Protein AF-0000000077237904 (afdb_homodimer)

Secondary structure (DSSP, 8-state):
--HHHHHHHHHHHHHHHHHHHHTGGGS-SS----TTTTTTTS-SS--SSPPPHHHHHHHIIIIIGGG---TTSTTB-SSS-----HHHHHHHHHHHHH----SSTTT-HHHHHHHHHHHHHHHHHHT--GGG-SS-TT-B-EEEEES-HHHHHHHHHHHHHHHHHHHHHHH-SS---HHHHHTTEEEEEETTS-HHHHHHHHHHT-EEEEEPP-TTS---HHHHHHHHHHHHHTT-EEEEEEEEBS-TTT--B--HHHHHHHHHHHT-EEEEE-TTGGGGGGSGGGGGGGTTGGG-SEEEE-HHHHSSPPSS-EEEEESBHHHHHHHH----GGG--TTTTTS--GGGSSSSS----THHHHHHHHHHHHHHHHHHHHHHHHHHHHHHHHHHHH-TTEE--S--BTTEEEEEETT-HHHHHHHHHHHHHH-SSB-EEEEETTEEEEEEE---TT--HHHHHHHHHHHHHHHHHHHHHHHHHHHGGG-----------------------------------S--S----S-----------------------------------------------------------------------/--HHHHHHHHHHHHHHHHHHHHTGGGS-SS----TTTTTTTS-SS--SSPPPHHHHHHHIIIIIGGG---TTSTTB-SSS-----HHHHHHHHHHHHH----SSTTT-HHHHHHHHHHHHHHHHHHT--GGG-SS-TT-B-EEEEES-HHHHHHHHHHHHHHHHHHHHHHH-SS---HHHHHTTEEEEEETTS-HHHHHHHHHHT-EEEEEPP-TTS---HHHHHHHHHHHHHTT-EEEEEEEEBS-TTT--B--HHHHHHHHHHHT-EEEEE-TTGGGGGGSGGGGGGGTTGGG-SEEEE-HHHHSSPPSS-EEEEESBHHHHHHHH----GGG--TTTTTS--GGGSSSSS----THHHHHHHHHHHHHHHHHHHHHHHHHHHHHHHHHHHH-TTEE--S--BTTEEEEEETT-HHHHHHHHHHHHHH-SSB-EEEEETTEEEEEEE---TT--HHHHHHHHHHHHHHHHHHHHHHHHHHHTTS-----------------------------------SS---------------TT-------------------------------------------------------------

Structure (mmCIF, N/CA/C/O backbone):
data_AF-0000000077237904-model_v1
#
loop_
_entity.id
_entity.type
_entity.pdbx_description
1 polymer 'Histidine decarboxylase'
#
loop_
_atom_site.group_PDB
_atom_site.id
_atom_site.type_symbol
_atom_site.label_atom_id
_atom_site.label_alt_id
_atom_site.label_comp_id
_atom_site.label_asym_id
_atom_site.label_entity_id
_atom_site.label_seq_id
_atom_site.pdbx_PDB_ins_code
_atom_site.Cartn_x
_atom_site.Cartn_y
_atom_site.Cartn_z
_atom_site.occupancy
_atom_site.B_iso_or_equiv
_atom_site.auth_seq_id
_atom_site.auth_comp_id
_atom_site.auth_asym_id
_atom_site.auth_atom_id
_atom_site.pdbx_PDB_model_num
ATOM 1 N N . MET A 1 1 ? 24.656 12.961 7.934 1 87.69 1 MET A N 1
ATOM 2 C CA . MET A 1 1 ? 25.188 12.648 6.609 1 87.69 1 MET A CA 1
ATOM 3 C C . MET A 1 1 ? 25.031 13.836 5.664 1 87.69 1 MET A C 1
ATOM 5 O O . MET A 1 1 ? 23.938 14.391 5.543 1 87.69 1 MET A O 1
ATOM 9 N N . GLN A 1 2 ? 26.062 14.242 5.082 1 89.75 2 GLN A N 1
ATOM 10 C CA . GLN A 1 2 ? 26.094 15.344 4.129 1 89.75 2 GLN A CA 1
ATOM 11 C C . GLN A 1 2 ? 26.094 14.828 2.693 1 89.75 2 GLN A C 1
ATOM 13 O O . GLN A 1 2 ? 26.297 13.641 2.455 1 89.75 2 GLN A O 1
ATOM 18 N N . PRO A 1 3 ? 25.859 15.719 1.716 1 94.62 3 PRO A N 1
ATOM 19 C CA . PRO A 1 3 ? 25.766 15.297 0.317 1 94.62 3 PRO A CA 1
ATOM 20 C C . PRO A 1 3 ? 26.984 14.539 -0.165 1 94.62 3 PRO A C 1
ATOM 22 O O . PRO A 1 3 ? 26.859 13.539 -0.88 1 94.62 3 PRO A O 1
ATOM 25 N N . GLU A 1 4 ? 28.109 15.008 0.254 1 96.12 4 GLU A N 1
ATOM 26 C CA . GLU A 1 4 ? 29.344 14.352 -0.181 1 96.12 4 GLU A CA 1
ATOM 27 C C . GLU A 1 4 ? 29.453 12.945 0.4 1 96.12 4 GLU A C 1
ATOM 29 O O . GLU A 1 4 ? 29.938 12.031 -0.269 1 96.12 4 GLU A O 1
ATOM 34 N N . GLU A 1 5 ? 29.062 12.867 1.61 1 96.38 5 GLU A N 1
ATOM 35 C CA . GLU A 1 5 ? 29.078 11.547 2.23 1 96.38 5 GLU A CA 1
ATOM 36 C C . GLU A 1 5 ? 28.094 10.602 1.549 1 96.38 5 GLU A C 1
ATOM 38 O O . GLU A 1 5 ? 28.406 9.43 1.312 1 96.38 5 GLU A O 1
ATOM 43 N N . TYR A 1 6 ? 26.969 11.094 1.257 1 97.19 6 TYR A N 1
ATOM 44 C CA . TYR A 1 6 ? 26.016 10.281 0.507 1 97.19 6 TYR A CA 1
ATOM 45 C C . TYR A 1 6 ? 26.625 9.828 -0.818 1 97.19 6 TYR A C 1
ATOM 47 O O . TYR A 1 6 ? 26.453 8.672 -1.219 1 97.19 6 TYR A O 1
ATOM 55 N N . ASN A 1 7 ? 27.141 10.789 -1.519 1 98.25 7 ASN A N 1
ATOM 56 C CA . ASN A 1 7 ? 27.703 10.477 -2.822 1 98.25 7 ASN A CA 1
ATOM 57 C C . ASN A 1 7 ? 28.703 9.32 -2.734 1 98.25 7 ASN A C 1
ATOM 59 O O . ASN A 1 7 ? 28.656 8.398 -3.557 1 98.25 7 ASN A O 1
ATOM 63 N N . ARG A 1 8 ? 29.516 9.32 -1.749 1 98.06 8 ARG A N 1
ATOM 64 C CA . ARG A 1 8 ? 30.5 8.258 -1.538 1 98.06 8 ARG A CA 1
ATOM 65 C C . ARG A 1 8 ? 29.828 6.961 -1.122 1 98.06 8 ARG A C 1
ATOM 67 O O . ARG A 1 8 ? 30.078 5.906 -1.704 1 98.06 8 ARG A O 1
ATOM 74 N N . ARG A 1 9 ? 28.953 7.07 -0.135 1 98.31 9 ARG A N 1
ATOM 75 C CA . ARG A 1 9 ? 28.312 5.887 0.434 1 98.31 9 ARG A CA 1
ATOM 76 C C . ARG A 1 9 ? 27.344 5.258 -0.557 1 98.31 9 ARG A C 1
ATOM 78 O O . ARG A 1 9 ? 27.172 4.039 -0.578 1 98.31 9 ARG A O 1
ATOM 85 N N . GLY A 1 10 ? 26.656 6.148 -1.344 1 98.5 10 GLY A N 1
ATOM 86 C CA . GLY A 1 10 ? 25.797 5.633 -2.395 1 98.5 10 GLY A CA 1
ATOM 87 C C . GLY A 1 10 ? 26.531 4.801 -3.422 1 98.5 10 GLY A C 1
ATOM 88 O O . GLY A 1 10 ? 26.047 3.75 -3.844 1 98.5 10 GLY A O 1
ATOM 89 N N . LYS A 1 11 ? 27.703 5.266 -3.809 1 98.69 11 LYS A N 1
ATOM 90 C CA . LYS A 1 11 ? 28.531 4.531 -4.766 1 98.69 11 LYS A CA 1
ATOM 91 C C . LYS A 1 11 ? 29.047 3.234 -4.152 1 98.69 11 LYS A C 1
ATOM 93 O O . LYS A 1 11 ? 29.141 2.209 -4.836 1 98.69 11 LYS A O 1
ATOM 98 N N . GLU A 1 12 ? 29.344 3.268 -2.863 1 98.25 12 GLU A N 1
ATOM 99 C CA . GLU A 1 12 ? 29.734 2.059 -2.146 1 98.25 12 GLU A CA 1
ATOM 100 C C . GLU A 1 12 ? 28.594 1.042 -2.121 1 98.25 12 GLU A C 1
ATOM 102 O O . GLU A 1 12 ? 28.828 -0.162 -2.25 1 98.25 12 GLU A O 1
ATOM 107 N N . LEU A 1 13 ? 27.453 1.511 -1.899 1 98.5 13 LEU A N 1
ATOM 108 C CA . LEU A 1 13 ? 26.297 0.615 -1.848 1 98.5 13 LEU A CA 1
ATOM 109 C C . LEU A 1 13 ? 26.016 0.023 -3.223 1 98.5 13 LEU A C 1
ATOM 111 O O . LEU A 1 13 ? 25.578 -1.125 -3.328 1 98.5 13 LEU A O 1
ATOM 115 N N . VAL A 1 14 ? 26.219 0.817 -4.316 1 98.69 14 VAL A N 1
ATOM 116 C CA . VAL A 1 14 ? 26.109 0.28 -5.668 1 98.69 14 VAL A CA 1
ATOM 117 C C . VAL A 1 14 ? 27.078 -0.889 -5.844 1 98.69 14 VAL A C 1
ATOM 119 O O . VAL A 1 14 ? 26.719 -1.916 -6.426 1 98.69 14 VAL A O 1
ATOM 122 N N . ASP A 1 15 ? 28.312 -0.746 -5.367 1 98.62 15 ASP A N 1
ATOM 123 C CA . ASP A 1 15 ? 29.297 -1.827 -5.406 1 98.62 15 ASP A CA 1
ATOM 124 C C . ASP A 1 15 ? 28.797 -3.047 -4.633 1 98.62 15 ASP A C 1
ATOM 126 O O . ASP A 1 15 ? 28.922 -4.18 -5.109 1 98.62 15 ASP A O 1
ATOM 130 N N . TYR A 1 16 ? 28.297 -2.84 -3.477 1 98.62 16 TYR A N 1
ATOM 131 C CA . TYR A 1 16 ? 27.797 -3.918 -2.631 1 98.62 16 TYR A CA 1
ATOM 132 C C . TYR A 1 16 ? 26.656 -4.672 -3.314 1 98.62 16 TYR A C 1
ATOM 134 O O . TYR A 1 16 ? 26.641 -5.906 -3.322 1 98.62 16 TYR A O 1
ATOM 142 N N . ILE A 1 17 ? 25.734 -3.932 -3.879 1 98.56 17 ILE A N 1
ATOM 143 C CA . ILE A 1 17 ? 24.578 -4.527 -4.523 1 98.56 17 ILE A CA 1
ATOM 144 C C . ILE A 1 17 ? 25.016 -5.336 -5.742 1 98.56 17 ILE A C 1
ATOM 146 O O . ILE A 1 17 ? 24.516 -6.438 -5.977 1 98.56 17 ILE A O 1
ATOM 150 N N . THR A 1 18 ? 25.953 -4.746 -6.496 1 98.5 18 THR A N 1
ATOM 151 C CA . THR A 1 18 ? 26.484 -5.457 -7.652 1 98.5 18 THR A CA 1
ATOM 152 C C . THR A 1 18 ? 27.094 -6.789 -7.23 1 98.5 18 THR A C 1
ATOM 154 O O . THR A 1 18 ? 26.859 -7.816 -7.863 1 98.5 18 THR A O 1
ATOM 157 N N . GLN A 1 19 ? 27.828 -6.75 -6.188 1 97.88 19 GLN A N 1
ATOM 158 C CA . GLN A 1 19 ? 28.469 -7.957 -5.676 1 97.88 19 GLN A CA 1
ATOM 159 C C . GLN A 1 19 ? 27.438 -8.93 -5.109 1 97.88 19 GLN A C 1
ATOM 161 O O . GLN A 1 19 ? 27.5 -10.133 -5.359 1 97.88 19 GLN A O 1
ATOM 166 N N . TYR A 1 20 ? 26.562 -8.547 -4.328 1 97.94 20 TYR A N 1
ATOM 167 C CA . TYR A 1 20 ? 25.531 -9.352 -3.682 1 97.94 20 TYR A CA 1
ATOM 168 C C . TYR A 1 20 ? 24.719 -10.125 -4.711 1 97.94 20 TYR A C 1
ATOM 170 O O . TYR A 1 20 ? 24.625 -11.352 -4.641 1 97.94 20 TYR A O 1
ATOM 178 N N . LEU A 1 21 ? 24.156 -9.352 -5.723 1 97.94 21 LEU A N 1
ATOM 179 C CA . LEU A 1 21 ? 23.297 -9.992 -6.719 1 97.94 21 LEU A CA 1
ATOM 180 C C . LEU A 1 21 ? 24.141 -10.836 -7.684 1 97.94 21 LEU A C 1
ATOM 182 O O . LEU A 1 21 ? 23.672 -11.867 -8.18 1 97.94 21 LEU A O 1
ATOM 186 N N . GLY A 1 22 ? 25.359 -10.438 -7.914 1 96.62 22 GLY A N 1
ATOM 187 C CA . GLY A 1 22 ? 26.219 -11.18 -8.812 1 96.62 22 GLY A CA 1
ATOM 188 C C . GLY A 1 22 ? 26.688 -12.508 -8.234 1 96.62 22 GLY A C 1
ATOM 189 O O . GLY A 1 22 ? 26.969 -13.445 -8.977 1 96.62 22 GLY A O 1
ATOM 190 N N . SER A 1 23 ? 26.75 -12.586 -6.91 1 97 23 SER A N 1
ATOM 191 C CA . SER A 1 23 ? 27.25 -13.789 -6.258 1 97 23 SER A CA 1
ATOM 192 C C . SER A 1 23 ? 26.172 -14.445 -5.414 1 97 23 SER A C 1
ATOM 194 O O . SER A 1 23 ? 26.469 -15.164 -4.457 1 97 23 SER A O 1
ATOM 196 N N . ILE A 1 24 ? 24.969 -14.219 -5.727 1 96.19 24 ILE A N 1
ATOM 197 C CA . ILE A 1 24 ? 23.859 -14.602 -4.859 1 96.19 24 ILE A CA 1
ATOM 198 C C . ILE A 1 24 ? 23.797 -16.125 -4.762 1 96.19 24 ILE A C 1
ATOM 200 O O . ILE A 1 24 ? 23.328 -16.672 -3.756 1 96.19 24 ILE A O 1
ATOM 204 N N . ARG A 1 25 ? 24.281 -16.891 -5.789 1 94.69 25 ARG A N 1
ATOM 205 C CA . ARG A 1 25 ? 24.266 -18.359 -5.816 1 94.69 25 ARG A CA 1
ATOM 206 C C . ARG A 1 25 ? 25.094 -18.938 -4.68 1 94.69 25 ARG A C 1
ATOM 208 O O . ARG A 1 25 ? 24.922 -20.094 -4.305 1 94.69 25 ARG A O 1
ATOM 215 N N . GLU A 1 26 ? 26 -18.094 -4.172 1 95.06 26 GLU A N 1
ATOM 216 C CA . GLU A 1 26 ? 26.906 -18.562 -3.123 1 95.06 26 GLU A CA 1
ATOM 217 C C . GLU A 1 26 ? 26.25 -18.484 -1.751 1 95.06 26 GLU A C 1
ATOM 219 O O . GLU A 1 26 ? 26.75 -19.062 -0.782 1 95.06 26 GLU A O 1
ATOM 224 N N . ARG A 1 27 ? 25.141 -17.859 -1.679 1 93.75 27 ARG A N 1
ATOM 225 C CA . ARG A 1 27 ? 24.453 -17.703 -0.403 1 93.75 27 ARG A CA 1
ATOM 226 C C . ARG A 1 27 ? 23.391 -18.781 -0.219 1 93.75 27 ARG A C 1
ATOM 228 O O . ARG A 1 27 ? 22.766 -19.203 -1.187 1 93.75 27 ARG A O 1
ATOM 235 N N . ARG A 1 28 ? 23.266 -19.188 1.051 1 93.5 28 ARG A N 1
ATOM 236 C CA . ARG A 1 28 ? 22.172 -20.094 1.403 1 93.5 28 ARG A CA 1
ATOM 237 C C . ARG A 1 28 ? 20.812 -19.453 1.159 1 93.5 28 ARG A C 1
ATOM 239 O O . ARG A 1 28 ? 20.547 -18.344 1.634 1 93.5 28 ARG A O 1
ATOM 246 N N . VAL A 1 29 ? 20 -20.172 0.42 1 95.25 29 VAL A N 1
ATOM 247 C CA . VAL A 1 29 ? 18.766 -19.547 -0.017 1 95.25 29 VAL A CA 1
ATOM 248 C C . VAL A 1 29 ? 17.828 -19.375 1.175 1 95.25 29 VAL A C 1
ATOM 250 O O . VAL A 1 29 ? 17.156 -18.344 1.303 1 95.25 29 VAL A O 1
ATOM 253 N N . ILE A 1 30 ? 17.641 -20.375 2.072 1 93.19 30 ILE A N 1
ATOM 254 C CA . ILE A 1 30 ? 16.812 -20.328 3.271 1 93.19 30 ILE A CA 1
ATOM 255 C C . ILE A 1 30 ? 17.688 -20.047 4.492 1 93.19 30 ILE A C 1
ATOM 257 O O . ILE A 1 30 ? 18.609 -20.812 4.785 1 93.19 30 ILE A O 1
ATOM 261 N N . PRO A 1 31 ? 17.328 -19.031 5.191 1 93.19 31 PRO A N 1
ATOM 262 C CA . PRO A 1 31 ? 18.156 -18.734 6.355 1 93.19 31 PRO A CA 1
ATOM 263 C C . PRO A 1 31 ? 17.969 -19.75 7.484 1 93.19 31 PRO A C 1
ATOM 265 O O . PRO A 1 31 ? 16.906 -20.328 7.621 1 93.19 31 PRO A O 1
ATOM 268 N N . ASP A 1 32 ? 19.047 -19.906 8.219 1 92.06 32 ASP A N 1
ATOM 269 C CA . ASP A 1 32 ? 19.031 -20.781 9.391 1 92.06 32 ASP A CA 1
ATOM 270 C C . ASP A 1 32 ? 18.922 -19.969 10.68 1 92.06 32 ASP A C 1
ATOM 272 O O . ASP A 1 32 ? 19.891 -19.891 11.438 1 92.06 32 ASP A O 1
ATOM 276 N N . VAL A 1 33 ? 17.766 -19.359 10.852 1 94 33 VAL A N 1
ATOM 277 C CA . VAL A 1 33 ? 17.531 -18.547 12.031 1 94 33 VAL A CA 1
ATOM 278 C C . VAL A 1 33 ? 16.188 -18.922 12.664 1 94 33 VAL A C 1
ATOM 280 O O . VAL A 1 33 ? 15.375 -19.609 12.039 1 94 33 VAL A O 1
ATOM 283 N N . LYS A 1 34 ? 16.031 -18.578 13.938 1 94 34 LYS A N 1
ATOM 284 C CA . LYS A 1 34 ? 14.789 -18.797 14.68 1 94 34 LYS A CA 1
ATOM 285 C C . LYS A 1 34 ? 14.117 -17.484 15.031 1 94 34 LYS A C 1
ATOM 287 O O . LYS A 1 34 ? 14.766 -16.438 15.047 1 94 34 LYS A O 1
ATOM 292 N N . PRO A 1 35 ? 12.789 -17.531 15.227 1 94.25 35 PRO A N 1
ATOM 293 C CA . PRO A 1 35 ? 12.125 -16.297 15.656 1 94.25 35 PRO A CA 1
ATOM 294 C C . PRO A 1 35 ? 12.805 -15.656 16.875 1 94.25 35 PRO A C 1
ATOM 296 O O . PRO A 1 35 ? 13.148 -16.359 17.828 1 94.25 35 PRO A O 1
ATOM 299 N N . GLY A 1 36 ? 13.016 -14.344 16.781 1 94.19 36 GLY A N 1
ATOM 300 C CA . GLY A 1 36 ? 13.641 -13.609 17.875 1 94.19 36 GLY A CA 1
ATOM 301 C C . GLY A 1 36 ? 15.141 -13.484 17.734 1 94.19 36 GLY A C 1
ATOM 302 O O . GLY A 1 36 ? 15.797 -12.836 18.547 1 94.19 36 GLY A O 1
ATOM 303 N N . TYR A 1 37 ? 15.742 -14.008 16.734 1 95.44 37 TYR A N 1
ATOM 304 C CA . TYR A 1 37 ? 17.203 -14.039 16.594 1 95.44 37 TYR A CA 1
ATOM 305 C C . TYR A 1 37 ? 17.781 -12.633 16.594 1 95.44 37 TYR A C 1
ATOM 307 O O . TYR A 1 37 ? 18.906 -12.422 17.016 1 95.44 37 TYR A O 1
ATOM 315 N N . MET A 1 38 ? 17.031 -11.648 16.078 1 96.5 38 MET A N 1
ATOM 316 C CA . MET A 1 38 ? 17.562 -10.297 15.875 1 96.5 38 MET A CA 1
ATOM 317 C C . MET A 1 38 ? 17.531 -9.5 17.172 1 96.5 38 MET A C 1
ATOM 319 O O . MET A 1 38 ? 18.219 -8.492 17.297 1 96.5 38 MET A O 1
ATOM 323 N N . ARG A 1 39 ? 16.703 -9.844 18.141 1 93 39 ARG A N 1
ATOM 324 C CA . ARG A 1 39 ? 16.547 -9.141 19.406 1 93 39 ARG A CA 1
ATOM 325 C C . ARG A 1 39 ? 17.875 -9.07 20.156 1 93 39 ARG A C 1
ATOM 327 O O . ARG A 1 39 ? 18.172 -8.086 20.828 1 93 39 ARG A O 1
ATOM 334 N N . GLU A 1 40 ? 18.641 -10.094 19.938 1 90.31 40 GLU A N 1
ATOM 335 C CA . GLU A 1 40 ? 19.906 -10.18 20.656 1 90.31 40 GLU A CA 1
ATOM 336 C C . GLU A 1 40 ? 21 -9.391 19.922 1 90.31 40 GLU A C 1
ATOM 338 O O . GLU A 1 40 ? 22.031 -9.062 20.516 1 90.31 40 GLU A O 1
ATOM 343 N N . LEU A 1 41 ? 20.75 -9.039 18.75 1 95.94 41 LEU A N 1
ATOM 344 C CA . LEU A 1 41 ? 21.766 -8.422 17.906 1 95.94 41 LEU A CA 1
ATOM 345 C C . LEU A 1 41 ? 21.625 -6.902 17.922 1 95.94 41 LEU A C 1
ATOM 347 O O . LEU A 1 41 ? 22.547 -6.191 17.531 1 95.94 41 LEU A O 1
ATOM 351 N N . LEU A 1 42 ? 20.469 -6.398 18.328 1 96.44 42 LEU A N 1
ATOM 352 C CA . LEU A 1 42 ? 20.203 -4.969 18.297 1 96.44 42 LEU A CA 1
ATOM 353 C C . LEU A 1 42 ? 19.953 -4.445 19.719 1 96.44 42 LEU A C 1
ATOM 355 O O . LEU A 1 42 ? 19.422 -5.172 20.562 1 96.44 42 LEU A O 1
ATOM 359 N N . PRO A 1 43 ? 20.312 -3.125 19.938 1 95.94 43 PRO A N 1
ATOM 360 C CA . PRO A 1 43 ? 19.922 -2.52 21.219 1 95.94 43 PRO A CA 1
ATOM 361 C C . PRO A 1 43 ? 18.406 -2.414 21.375 1 95.94 43 PRO A C 1
ATOM 363 O O . PRO A 1 43 ? 17.672 -2.482 20.391 1 95.94 43 PRO A O 1
ATOM 366 N N . ASP A 1 44 ? 17.969 -2.193 22.594 1 93.56 44 ASP A N 1
ATOM 367 C CA . ASP A 1 44 ? 16.547 -2.154 22.906 1 93.56 44 ASP A CA 1
ATOM 36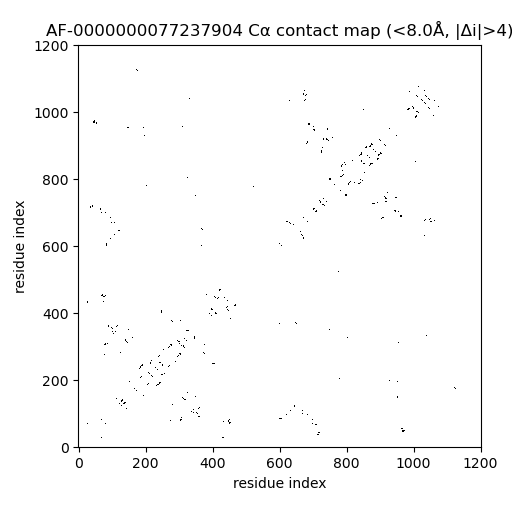8 C C . ASP A 1 44 ? 15.938 -0.806 22.547 1 93.56 44 ASP A C 1
ATOM 370 O O . ASP A 1 44 ? 14.719 -0.664 22.5 1 93.56 44 ASP A O 1
ATOM 374 N N . SER A 1 45 ? 16.812 0.145 22.266 1 96.75 45 SER A N 1
ATOM 375 C CA . SER A 1 45 ? 16.328 1.479 21.922 1 96.75 45 SER A CA 1
ATOM 376 C C . SER A 1 45 ? 17.156 2.076 20.781 1 96.75 45 SER A C 1
ATOM 378 O O . SER A 1 45 ? 18.297 1.678 20.562 1 96.75 45 SER A O 1
ATOM 380 N N . ALA A 1 46 ? 16.5 2.994 20.109 1 98.06 46 ALA A N 1
ATOM 381 C CA . ALA A 1 46 ? 17.219 3.732 19.062 1 98.06 46 ALA A CA 1
ATOM 382 C C . ALA A 1 46 ? 18.359 4.555 19.672 1 98.06 46 ALA A C 1
ATOM 384 O O . ALA A 1 46 ? 18.25 5.039 20.797 1 98.06 46 ALA A O 1
ATOM 385 N N . PRO A 1 47 ? 19.422 4.723 18.938 1 98.5 47 PRO A N 1
ATOM 386 C CA . PRO A 1 47 ? 20.516 5.555 19.453 1 98.5 47 PRO A CA 1
ATOM 387 C C . PRO A 1 47 ? 20.125 7.031 19.562 1 98.5 47 PRO A C 1
ATOM 389 O O . PRO A 1 47 ? 19.422 7.547 18.688 1 98.5 47 PRO A O 1
ATOM 392 N N . PHE A 1 48 ? 20.594 7.652 20.641 1 98.31 48 PHE A N 1
ATOM 393 C CA . PHE A 1 48 ? 20.359 9.086 20.781 1 98.31 48 PHE A CA 1
ATOM 394 C C . PHE A 1 48 ? 21.312 9.883 19.891 1 98.31 48 PHE A C 1
ATOM 396 O O . PHE A 1 48 ? 20.875 10.805 19.188 1 98.31 48 PHE A O 1
ATOM 403 N N . GLU A 1 49 ? 22.609 9.484 19.953 1 98.31 49 GLU A N 1
ATOM 404 C CA . GLU A 1 49 ? 23.609 10.102 19.078 1 98.31 49 GLU A CA 1
ATOM 405 C C . GLU A 1 49 ? 23.641 9.414 17.719 1 98.31 49 GLU A C 1
ATOM 407 O O . GLU A 1 49 ? 23.453 8.195 17.625 1 98.31 49 GLU A O 1
ATOM 412 N N . PRO A 1 50 ? 23.906 10.195 16.656 1 98.06 50 PRO A N 1
ATOM 413 C CA . PRO A 1 50 ? 24.078 9.555 15.344 1 98.06 50 PRO A CA 1
ATOM 414 C C . PRO A 1 50 ? 25.188 8.516 15.336 1 98.06 50 PRO A C 1
ATOM 416 O O . PRO A 1 50 ? 26.234 8.719 15.969 1 98.06 50 PRO A O 1
ATOM 419 N N . GLU A 1 51 ? 24.969 7.445 14.617 1 97.81 51 GLU A N 1
ATOM 420 C CA . GLU A 1 51 ? 25.984 6.414 14.469 1 97.81 51 GLU A CA 1
ATOM 421 C C . GLU A 1 51 ? 26.766 6.594 13.164 1 97.81 51 GLU A C 1
ATOM 423 O O . GLU A 1 51 ? 26.219 7.102 12.18 1 97.81 51 GLU A O 1
ATOM 428 N N . ASP A 1 52 ? 27.969 6.109 13.234 1 96.38 52 ASP A N 1
ATOM 429 C CA . ASP A 1 52 ? 28.812 6.156 12.039 1 96.38 52 ASP A CA 1
ATOM 430 C C . ASP A 1 52 ? 28.297 5.195 10.969 1 96.38 52 ASP A C 1
ATOM 432 O O . ASP A 1 52 ? 27.891 4.078 11.281 1 96.38 52 ASP A O 1
ATOM 436 N N . TRP A 1 53 ? 28.422 5.68 9.719 1 96.31 53 TRP A N 1
ATOM 437 C CA . TRP A 1 53 ? 27.906 4.887 8.609 1 96.31 53 TRP A CA 1
ATOM 438 C C . TRP A 1 53 ? 28.625 3.545 8.516 1 96.31 53 TRP A C 1
ATOM 440 O O . TRP A 1 53 ? 28.016 2.533 8.156 1 96.31 53 TRP A O 1
ATOM 450 N N . ASP A 1 54 ? 29.891 3.537 8.781 1 97.25 54 ASP A N 1
ATOM 451 C CA . ASP A 1 54 ? 30.641 2.289 8.68 1 97.25 54 ASP A CA 1
ATOM 452 C C . ASP A 1 54 ? 30.078 1.23 9.625 1 97.25 54 ASP A C 1
ATOM 454 O O . ASP A 1 54 ? 30.047 0.044 9.297 1 97.25 54 ASP A O 1
ATOM 458 N N . LYS A 1 55 ? 29.703 1.679 10.75 1 97.19 55 LYS A N 1
ATOM 459 C CA . LYS A 1 55 ? 29.078 0.766 11.703 1 97.19 55 LYS A CA 1
ATOM 460 C C . LYS A 1 55 ? 27.734 0.275 11.18 1 97.19 55 LYS A C 1
ATOM 462 O O . LYS A 1 55 ? 27.422 -0.917 11.258 1 97.19 55 LYS A O 1
ATOM 467 N N . ILE A 1 56 ? 26.953 1.162 10.688 1 97.88 56 ILE A N 1
ATOM 468 C CA . ILE A 1 56 ? 25.641 0.825 10.133 1 97.88 56 ILE A CA 1
ATOM 469 C C . ILE A 1 56 ? 25.797 -0.147 8.969 1 97.88 56 ILE A C 1
ATOM 471 O O . ILE A 1 56 ? 25.078 -1.147 8.883 1 97.88 56 ILE A O 1
ATOM 475 N N . PHE A 1 57 ? 26.719 0.171 8.117 1 97.62 57 PHE A N 1
ATOM 476 C CA . PHE A 1 57 ? 26.969 -0.637 6.93 1 97.62 57 PHE A CA 1
ATOM 477 C C . PHE A 1 57 ? 27.422 -2.043 7.316 1 97.62 57 PHE A C 1
ATOM 479 O O . PHE A 1 57 ? 26.984 -3.025 6.707 1 97.62 57 PHE A O 1
ATOM 486 N N . SER A 1 58 ? 28.266 -2.154 8.305 1 97.69 58 SER A N 1
ATOM 487 C CA . SER A 1 58 ? 28.75 -3.455 8.758 1 97.69 58 SER A CA 1
ATOM 488 C C . SER A 1 58 ? 27.609 -4.309 9.305 1 97.69 58 SER A C 1
ATOM 490 O O . SER A 1 58 ? 27.656 -5.539 9.219 1 97.69 58 SER A O 1
ATOM 492 N N . ASP A 1 59 ? 26.625 -3.686 9.867 1 98 59 ASP A N 1
ATOM 493 C CA . ASP A 1 59 ? 25.516 -4.398 10.477 1 98 59 ASP A CA 1
ATOM 494 C C . ASP A 1 59 ? 24.594 -5.012 9.414 1 98 59 ASP A C 1
ATOM 496 O O . ASP A 1 59 ? 23.781 -5.879 9.719 1 98 59 ASP A O 1
ATOM 500 N N . ILE A 1 60 ? 24.719 -4.598 8.133 1 98.12 60 ILE A N 1
ATOM 501 C CA . ILE A 1 60 ? 23.953 -5.23 7.059 1 98.12 60 ILE A CA 1
ATOM 502 C C . ILE A 1 60 ? 24.266 -6.727 7.02 1 98.12 60 ILE A C 1
ATOM 504 O O . ILE A 1 60 ? 23.359 -7.559 7.012 1 98.12 60 ILE A O 1
ATOM 508 N N . GLU A 1 61 ? 25.547 -7.078 7.035 1 97.88 61 GLU A N 1
ATOM 509 C CA . GLU A 1 61 ? 25.953 -8.477 6.949 1 97.88 61 GLU A CA 1
ATOM 510 C C . GLU A 1 61 ? 25.781 -9.188 8.289 1 97.88 61 GLU A C 1
ATOM 512 O O . GLU A 1 61 ? 25.469 -10.375 8.336 1 97.88 61 GLU A O 1
ATOM 517 N N . LYS A 1 62 ? 25.875 -8.469 9.359 1 97.44 62 LYS A N 1
ATOM 518 C CA . LYS A 1 62 ? 25.875 -9.07 10.688 1 97.44 62 LYS A CA 1
ATOM 519 C C . LYS A 1 62 ? 24.438 -9.297 11.172 1 97.44 62 LYS A C 1
ATOM 521 O O . LYS A 1 62 ? 24.156 -10.297 11.836 1 97.44 62 LYS A O 1
ATOM 526 N N . VAL A 1 63 ? 23.609 -8.352 10.867 1 97.88 63 VAL A N 1
ATOM 527 C CA . VAL A 1 63 ? 22.297 -8.336 11.5 1 97.88 63 VAL A CA 1
ATOM 528 C C . VAL A 1 63 ? 21.234 -8.719 10.477 1 97.88 63 VAL A C 1
ATOM 530 O O . VAL A 1 63 ? 20.375 -9.555 10.75 1 97.88 63 VAL A O 1
ATOM 533 N N . VAL A 1 64 ? 21.234 -8.188 9.273 1 98.12 64 VAL A N 1
ATOM 534 C CA . VAL A 1 64 ? 20.141 -8.281 8.305 1 98.12 64 VAL A CA 1
ATOM 535 C C . VAL A 1 64 ? 20.312 -9.539 7.453 1 98.12 64 VAL A C 1
ATOM 537 O O . VAL A 1 64 ? 19.438 -10.398 7.414 1 98.12 64 VAL A O 1
ATOM 540 N N . MET A 1 65 ? 21.453 -9.781 6.867 1 97.94 65 MET A N 1
ATOM 541 C CA . MET A 1 65 ? 21.672 -10.781 5.828 1 97.94 65 MET A CA 1
ATOM 542 C C . MET A 1 65 ? 21.469 -12.195 6.375 1 97.94 65 MET A C 1
ATOM 544 O O . MET A 1 65 ? 21 -13.078 5.66 1 97.94 65 MET A O 1
ATOM 548 N N . PRO A 1 66 ? 21.75 -12.453 7.68 1 96.56 66 PRO A N 1
ATOM 549 C CA . PRO A 1 66 ? 21.547 -13.812 8.188 1 96.56 66 PRO A CA 1
ATOM 550 C C . PRO A 1 66 ? 20.078 -14.258 8.141 1 96.56 66 PRO A C 1
ATOM 552 O O . PRO A 1 66 ? 19.797 -15.453 8.125 1 96.56 66 PRO A O 1
ATOM 555 N N . GLY A 1 67 ? 19.203 -13.32 8.156 1 97 67 GLY A N 1
ATOM 556 C CA . GLY A 1 67 ? 17.781 -13.672 8.18 1 97 67 GLY A CA 1
ATOM 557 C C . GLY A 1 67 ? 17.094 -13.453 6.848 1 97 67 GLY A C 1
ATOM 558 O O . GLY A 1 67 ? 15.867 -13.531 6.758 1 97 67 GLY A O 1
ATOM 559 N N . VAL A 1 68 ? 17.859 -13.25 5.75 1 97.5 68 VAL A N 1
ATOM 560 C CA . VAL A 1 68 ? 17.281 -12.938 4.445 1 97.5 68 VAL A CA 1
ATOM 561 C C . VAL A 1 68 ? 17.047 -14.227 3.66 1 97.5 68 VAL A C 1
ATOM 563 O O . VAL A 1 68 ? 17.953 -15.055 3.545 1 97.5 68 VAL A O 1
ATOM 566 N N . VAL A 1 69 ? 15.797 -14.453 3.236 1 97.12 69 VAL A N 1
ATOM 567 C CA . VAL A 1 69 ? 15.555 -15.398 2.148 1 97.12 69 VAL A CA 1
ATOM 568 C C . VAL A 1 69 ? 15.93 -14.758 0.815 1 97.12 69 VAL A C 1
ATOM 570 O O . VAL A 1 69 ? 15.414 -13.695 0.464 1 97.12 69 VAL A O 1
ATOM 573 N N . HIS A 1 70 ? 16.828 -15.352 0.13 1 97.25 70 HIS A N 1
ATOM 574 C CA . HIS A 1 70 ? 17.328 -14.742 -1.095 1 97.25 70 HIS A CA 1
ATOM 575 C C . HIS A 1 70 ? 16.438 -15.078 -2.287 1 97.25 70 HIS A C 1
ATOM 577 O O . HIS A 1 70 ? 16.75 -15.984 -3.062 1 97.25 70 HIS A O 1
ATOM 583 N N . TRP A 1 71 ? 15.469 -14.305 -2.539 1 97.56 71 TRP A N 1
ATOM 584 C CA . TRP A 1 71 ? 14.414 -14.523 -3.518 1 97.56 71 TRP A CA 1
ATOM 585 C C . TRP A 1 71 ? 14.969 -14.508 -4.938 1 97.56 71 TRP A C 1
ATOM 587 O O . TRP A 1 71 ? 14.352 -15.055 -5.855 1 97.56 71 TRP A O 1
ATOM 597 N N . GLN A 1 72 ? 16.109 -13.883 -5.137 1 97.5 72 GLN A N 1
ATOM 598 C CA . GLN A 1 72 ? 16.656 -13.789 -6.484 1 97.5 72 GLN A CA 1
ATOM 599 C C . GLN A 1 72 ? 17.547 -14.984 -6.809 1 97.5 72 GLN A C 1
ATOM 601 O O . GLN A 1 72 ? 18.047 -15.102 -7.926 1 97.5 72 GLN A O 1
ATOM 606 N N . SER A 1 73 ? 17.766 -15.875 -5.875 1 97.44 73 SER A N 1
ATOM 607 C CA . SER A 1 73 ? 18.641 -17.031 -6.055 1 97.44 73 SER A CA 1
ATOM 608 C C . SER A 1 73 ? 18.047 -18.016 -7.066 1 97.44 73 SER A C 1
ATOM 610 O O . SER A 1 73 ? 16.844 -18.234 -7.09 1 97.44 73 SER A O 1
ATOM 612 N N . PRO A 1 74 ? 18.906 -18.609 -7.902 1 97.56 74 PRO A N 1
ATOM 613 C CA . PRO A 1 74 ? 18.422 -19.656 -8.805 1 97.56 74 PRO A CA 1
ATOM 614 C C . PRO A 1 74 ? 17.938 -20.906 -8.062 1 97.56 74 PRO A C 1
ATOM 616 O O . PRO A 1 74 ? 17.328 -21.797 -8.664 1 97.56 74 PRO A O 1
ATOM 619 N N . TYR A 1 75 ? 18.172 -20.938 -6.73 1 97.56 75 TYR A N 1
ATOM 620 C CA . TYR A 1 75 ? 17.75 -22.078 -5.922 1 97.56 75 TYR A CA 1
ATOM 621 C C . TYR A 1 75 ? 16.469 -21.781 -5.168 1 97.56 75 TYR A C 1
ATOM 623 O O . TYR A 1 75 ? 16 -22.578 -4.359 1 97.56 75 TYR A O 1
ATOM 631 N N . MET A 1 76 ? 15.93 -20.562 -5.43 1 97.5 76 MET A N 1
ATOM 632 C CA . MET A 1 76 ? 14.625 -20.188 -4.906 1 97.5 76 MET A CA 1
ATOM 633 C C . MET A 1 76 ? 13.508 -20.641 -5.84 1 97.5 76 MET A C 1
ATOM 635 O O . MET A 1 76 ? 13.344 -20.094 -6.934 1 97.5 76 MET A O 1
ATOM 639 N N . HIS A 1 77 ? 12.648 -21.641 -5.363 1 97.88 77 HIS A N 1
ATOM 640 C CA . HIS A 1 77 ? 11.57 -22.156 -6.199 1 97.88 77 HIS A CA 1
ATOM 641 C C . HIS A 1 77 ? 10.227 -22.094 -5.484 1 97.88 77 HIS A C 1
ATOM 643 O O . HIS A 1 77 ? 9.219 -22.562 -6.008 1 97.88 77 HIS A O 1
ATOM 649 N N . ALA A 1 78 ? 10.281 -21.484 -4.281 1 95.62 78 ALA A N 1
ATOM 650 C CA . ALA A 1 78 ? 9.062 -21.328 -3.486 1 95.62 78 ALA A CA 1
ATOM 651 C C . ALA A 1 78 ? 8.203 -20.188 -4.016 1 95.62 78 ALA A C 1
ATOM 653 O O . ALA A 1 78 ? 8.719 -19.234 -4.609 1 95.62 78 ALA A O 1
ATOM 654 N N . TYR A 1 79 ? 6.914 -20.281 -3.842 1 95.75 79 TYR A N 1
ATOM 655 C CA . TYR A 1 79 ? 5.957 -19.25 -4.23 1 95.75 79 TYR A CA 1
ATOM 656 C C . TYR A 1 79 ? 6.086 -18.922 -5.715 1 95.75 79 TYR A C 1
ATOM 658 O O . TYR A 1 79 ? 6.5 -19.766 -6.512 1 95.75 79 TYR A O 1
ATOM 666 N N . PHE A 1 80 ? 5.559 -17.812 -6.184 1 97.25 80 PHE A N 1
ATOM 667 C CA . PHE A 1 80 ? 5.809 -17.25 -7.504 1 97.25 80 PHE A CA 1
ATOM 668 C C . PHE A 1 80 ? 6.965 -16.25 -7.457 1 97.25 80 PHE A C 1
ATOM 670 O O . PHE A 1 80 ? 7.352 -15.797 -6.379 1 97.25 80 PHE A O 1
ATOM 677 N N . PRO A 1 81 ? 7.52 -15.938 -8.609 1 97 81 PRO A N 1
ATOM 678 C CA . PRO A 1 81 ? 8.695 -15.07 -8.617 1 97 81 PRO A CA 1
ATOM 679 C C . PRO A 1 81 ? 8.414 -13.688 -8.039 1 97 81 PRO A C 1
ATOM 681 O O . PRO A 1 81 ? 7.316 -13.148 -8.219 1 97 81 PRO A O 1
ATOM 684 N N . GLY A 1 82 ? 9.258 -13.125 -7.324 1 96.88 82 GLY A N 1
ATOM 685 C CA . GLY A 1 82 ? 9.43 -11.727 -6.965 1 96.88 82 GLY A CA 1
ATOM 686 C C . GLY A 1 82 ? 10.727 -11.133 -7.469 1 96.88 82 GLY A C 1
ATOM 687 O O . GLY A 1 82 ? 11.695 -11.008 -6.711 1 96.88 82 GLY A O 1
ATOM 688 N N . LEU A 1 83 ? 10.711 -10.656 -8.688 1 97.19 83 LEU A N 1
ATOM 689 C CA . LEU A 1 83 ? 11.969 -10.375 -9.367 1 97.19 83 LEU A CA 1
ATOM 690 C C . LEU A 1 83 ? 12.305 -8.891 -9.281 1 97.19 83 LEU A C 1
ATOM 692 O O . LEU A 1 83 ? 11.414 -8.047 -9.133 1 97.19 83 LEU A O 1
ATOM 696 N N . THR A 1 84 ? 13.523 -8.617 -9.266 1 97.19 84 THR A N 1
ATOM 697 C CA . THR A 1 84 ? 14.062 -7.281 -9.5 1 97.19 84 THR A CA 1
ATOM 698 C C . THR A 1 84 ? 14.984 -7.273 -10.711 1 97.19 84 THR A C 1
ATOM 700 O O . THR A 1 84 ? 15.25 -8.32 -11.305 1 97.19 84 THR A O 1
ATOM 703 N N . SER A 1 85 ? 15.359 -6.125 -11.203 1 98.06 85 SER A N 1
ATOM 704 C CA . SER A 1 85 ? 16.297 -5.941 -12.297 1 98.06 85 SER A CA 1
ATOM 705 C C . SER A 1 85 ? 17.109 -4.66 -12.133 1 98.06 85 SER A C 1
ATOM 707 O O . SER A 1 85 ? 16.75 -3.799 -11.32 1 98.06 85 SER A O 1
ATOM 709 N N . TRP A 1 86 ? 18.234 -4.609 -12.898 1 98.19 86 TRP A N 1
ATOM 710 C CA . TRP A 1 86 ? 19.125 -3.459 -12.789 1 98.19 86 TRP A CA 1
ATOM 711 C C . TRP A 1 86 ? 18.391 -2.17 -13.148 1 98.19 86 TRP A C 1
ATOM 713 O O . TRP A 1 86 ? 18.422 -1.202 -12.383 1 98.19 86 TRP A O 1
ATOM 723 N N . PRO A 1 87 ? 17.609 -2.094 -14.266 1 98.44 87 PRO A N 1
ATOM 724 C CA . PRO A 1 87 ? 16.875 -0.856 -14.562 1 98.44 87 PRO A CA 1
ATOM 725 C C . PRO A 1 87 ? 15.789 -0.55 -13.539 1 98.44 87 PRO A C 1
ATOM 727 O O . PRO A 1 87 ? 15.5 0.619 -13.273 1 98.44 87 PRO A O 1
ATOM 730 N N . SER A 1 88 ? 15.125 -1.596 -13.023 1 98.56 88 SER A N 1
ATOM 731 C CA . SER A 1 88 ? 14.125 -1.382 -11.984 1 98.56 88 SER A CA 1
ATOM 732 C C . SER A 1 88 ? 14.734 -0.687 -10.766 1 98.56 88 SER A C 1
ATOM 734 O O . SER A 1 88 ? 14.133 0.231 -10.203 1 98.56 88 SER A O 1
ATOM 736 N N . LEU A 1 89 ? 15.93 -1.146 -10.344 1 98.62 89 LEU A N 1
ATOM 737 C CA . LEU A 1 89 ? 16.641 -0.56 -9.219 1 98.62 89 LEU A CA 1
ATOM 738 C C . LEU A 1 89 ? 16.953 0.908 -9.477 1 98.62 89 LEU A C 1
ATOM 740 O O . LEU A 1 89 ? 16.766 1.755 -8.602 1 98.62 89 LEU A O 1
ATOM 744 N N . LEU A 1 90 ? 17.422 1.2 -10.68 1 98.69 90 LEU A N 1
ATOM 745 C CA . LEU A 1 90 ? 17.75 2.572 -11.039 1 98.69 90 LEU A CA 1
ATOM 746 C C . LEU A 1 90 ? 16.516 3.459 -11.023 1 98.69 90 LEU A C 1
ATOM 748 O O . LEU A 1 90 ? 16.562 4.609 -10.578 1 98.69 90 LEU A O 1
ATOM 752 N N . GLY A 1 91 ? 15.391 2.912 -11.531 1 98.44 91 GLY A N 1
ATOM 753 C CA . GLY A 1 91 ? 14.148 3.668 -11.531 1 98.44 91 GLY A CA 1
ATOM 754 C C . GLY A 1 91 ? 13.68 4.059 -10.141 1 98.44 91 GLY A C 1
ATOM 755 O O . GLY A 1 91 ? 13.258 5.195 -9.922 1 98.44 91 GLY A O 1
ATOM 756 N N . ASP A 1 92 ? 13.766 3.17 -9.234 1 97.56 92 ASP A N 1
ATOM 757 C CA . ASP A 1 92 ? 13.305 3.445 -7.879 1 97.56 92 ASP A CA 1
ATOM 758 C C . ASP A 1 92 ? 14.273 4.371 -7.145 1 97.56 92 ASP A C 1
ATOM 760 O O . ASP A 1 92 ? 13.859 5.152 -6.285 1 97.56 92 ASP A O 1
ATOM 764 N N . MET A 1 93 ? 15.578 4.254 -7.434 1 98.06 93 MET A N 1
ATOM 765 C CA . MET A 1 93 ? 16.547 5.195 -6.883 1 98.06 93 MET A CA 1
ATOM 766 C C . MET A 1 93 ? 16.156 6.633 -7.211 1 98.06 93 MET A C 1
ATOM 768 O O . MET A 1 93 ? 16.188 7.5 -6.336 1 98.06 93 MET A O 1
ATOM 772 N N . LEU A 1 94 ? 15.797 6.824 -8.422 1 98.56 94 LEU A N 1
ATOM 773 C CA . LEU A 1 94 ? 15.422 8.156 -8.867 1 98.56 94 LEU A CA 1
ATOM 774 C C . LEU A 1 94 ? 14.078 8.57 -8.273 1 98.56 94 LEU A C 1
ATOM 776 O O . LEU A 1 94 ? 13.914 9.719 -7.84 1 98.56 94 LEU A O 1
ATOM 780 N N . ALA A 1 95 ? 13.117 7.656 -8.297 1 98.31 95 ALA A N 1
ATOM 781 C CA . ALA A 1 95 ? 11.789 7.949 -7.754 1 98.31 95 ALA A CA 1
ATOM 782 C C . ALA A 1 95 ? 11.883 8.367 -6.289 1 98.31 95 ALA A C 1
ATOM 784 O O . ALA A 1 95 ? 11.188 9.289 -5.855 1 98.31 95 ALA A O 1
ATOM 785 N N . ASP A 1 96 ? 12.719 7.68 -5.535 1 97.88 96 ASP A N 1
ATOM 786 C CA . ASP A 1 96 ? 12.883 7.977 -4.113 1 97.88 96 ASP A CA 1
ATOM 787 C C . ASP A 1 96 ? 13.516 9.352 -3.908 1 97.88 96 ASP A C 1
ATOM 789 O O . ASP A 1 96 ? 13.211 10.039 -2.932 1 97.88 96 ASP A O 1
ATOM 793 N N . ALA A 1 97 ? 14.406 9.719 -4.793 1 98.12 97 ALA A N 1
ATOM 794 C CA . ALA A 1 97 ? 15.055 11.031 -4.711 1 98.12 97 ALA A CA 1
ATOM 795 C C . ALA A 1 97 ? 14.07 12.148 -5.043 1 98.12 97 ALA A C 1
ATOM 797 O O . ALA A 1 97 ? 14.055 13.188 -4.387 1 98.12 97 ALA A O 1
ATOM 798 N N . ILE A 1 98 ? 13.25 11.914 -6.07 1 97.88 98 ILE A N 1
ATOM 799 C CA . ILE A 1 98 ? 12.234 12.898 -6.434 1 97.88 98 ILE A CA 1
ATOM 800 C C . ILE A 1 98 ? 11.203 13.008 -5.316 1 97.88 98 ILE A C 1
ATOM 802 O O . ILE A 1 98 ? 10.797 14.109 -4.941 1 97.88 98 ILE A O 1
ATOM 806 N N . ASN A 1 99 ? 10.797 11.859 -4.781 1 97.31 99 ASN A N 1
ATOM 807 C CA . ASN A 1 99 ? 9.898 11.688 -3.645 1 97.31 99 ASN A CA 1
ATOM 808 C C . ASN A 1 99 ? 8.703 12.625 -3.73 1 97.31 99 ASN A C 1
ATOM 810 O O . ASN A 1 99 ? 8.414 13.367 -2.785 1 97.31 99 ASN A O 1
ATOM 814 N N . CYS A 1 100 ? 8.07 12.703 -4.879 1 95.62 100 CYS A N 1
ATOM 815 C CA . CYS A 1 100 ? 6.801 13.406 -5.02 1 95.62 100 CYS A CA 1
ATOM 816 C C . CYS A 1 100 ? 5.633 12.492 -4.668 1 95.62 100 CYS A C 1
ATOM 818 O O . CYS A 1 100 ? 5.766 11.266 -4.707 1 95.62 100 CYS A O 1
ATOM 820 N N . LEU A 1 101 ? 4.586 13.086 -4.25 1 94.38 101 LEU A N 1
ATOM 821 C CA . LEU A 1 101 ? 3.377 12.336 -3.928 1 94.38 101 LEU A CA 1
ATOM 822 C C . LEU A 1 101 ? 2.289 12.578 -4.969 1 94.38 101 LEU A C 1
ATOM 824 O O . LEU A 1 101 ? 1.813 13.703 -5.121 1 94.38 101 LEU A O 1
ATOM 828 N N . GLY A 1 102 ? 1.893 11.516 -5.637 1 93 102 GLY A N 1
ATOM 829 C CA . GLY A 1 102 ? 1.002 11.672 -6.777 1 93 102 GLY A CA 1
ATOM 830 C C . GLY A 1 102 ? -0.449 11.375 -6.445 1 93 102 GLY A C 1
ATOM 831 O O . GLY A 1 102 ? -1.104 10.602 -7.141 1 93 102 GLY A O 1
ATOM 832 N N . PHE A 1 103 ? -1.005 12.031 -5.398 1 91.38 103 PHE A N 1
ATOM 833 C CA . PHE A 1 103 ? -2.408 11.789 -5.09 1 91.38 103 PHE A CA 1
ATOM 834 C C . PHE A 1 103 ? -3.312 12.594 -6.016 1 91.38 103 PHE A C 1
ATOM 836 O O . PHE A 1 103 ? -4.395 12.133 -6.387 1 91.38 103 PHE A O 1
ATOM 843 N N . THR A 1 104 ? -2.992 13.82 -6.43 1 94.5 104 THR A N 1
ATOM 844 C CA . THR A 1 104 ? -3.672 14.578 -7.473 1 94.5 104 THR A CA 1
ATOM 845 C C . THR A 1 104 ? -2.713 14.906 -8.617 1 94.5 104 THR A C 1
ATOM 847 O O . THR A 1 104 ? -1.494 14.805 -8.461 1 94.5 104 THR A O 1
ATOM 850 N N . TRP A 1 105 ? -3.334 15.258 -9.75 1 95.69 105 TRP A N 1
ATOM 851 C CA . TRP A 1 105 ? -2.502 15.672 -10.875 1 95.69 105 TRP A CA 1
ATOM 852 C C . TRP A 1 105 ? -1.636 16.875 -10.492 1 95.69 105 TRP A C 1
ATOM 854 O O . TRP A 1 105 ? -0.451 16.922 -10.836 1 95.69 105 TRP A O 1
ATOM 864 N N . ALA A 1 106 ? -2.145 17.797 -9.711 1 93.88 106 ALA A N 1
ATOM 865 C CA . ALA A 1 106 ? -1.463 19.047 -9.359 1 93.88 106 ALA A CA 1
ATOM 866 C C . ALA A 1 106 ? -0.286 18.781 -8.43 1 93.88 106 ALA A C 1
ATOM 868 O O . ALA A 1 106 ? 0.723 19.484 -8.469 1 93.88 106 ALA A O 1
ATOM 869 N N . SER A 1 107 ? -0.381 17.75 -7.633 1 94.62 107 SER A N 1
ATOM 870 C CA . SER A 1 107 ? 0.678 17.469 -6.664 1 94.62 107 SER A CA 1
ATOM 871 C C . SER A 1 107 ? 1.904 16.875 -7.344 1 94.62 107 SER A C 1
ATOM 873 O O . SER A 1 107 ? 2.998 16.875 -6.777 1 94.62 107 SER A O 1
ATOM 875 N N . SER A 1 108 ? 1.715 16.281 -8.508 1 93.62 108 SER A N 1
ATOM 876 C CA . SER A 1 108 ? 2.834 15.789 -9.305 1 93.62 108 SER A CA 1
ATOM 877 C C . SER A 1 108 ? 2.383 15.391 -10.703 1 93.62 108 SER A C 1
ATOM 879 O O . SER A 1 108 ? 2.225 14.203 -11 1 93.62 108 SER A O 1
ATOM 881 N N . PRO A 1 109 ? 2.332 16.297 -11.586 1 96.56 109 PRO A N 1
ATOM 882 C CA . PRO A 1 109 ? 1.883 16.016 -12.953 1 96.56 109 PRO A CA 1
ATOM 883 C C . PRO A 1 109 ? 2.686 14.898 -13.617 1 96.56 109 PRO A C 1
ATOM 885 O O . PRO A 1 109 ? 2.113 14.047 -14.305 1 96.56 109 PRO A O 1
ATOM 888 N N . ALA A 1 110 ? 3.975 14.883 -13.438 1 97.88 110 ALA A N 1
ATOM 889 C CA . ALA A 1 110 ? 4.836 13.875 -14.047 1 97.88 110 ALA A CA 1
ATOM 890 C C . ALA A 1 110 ? 4.445 12.477 -13.602 1 97.88 110 ALA A C 1
ATOM 892 O O . ALA A 1 110 ? 4.453 11.531 -14.398 1 97.88 110 ALA A O 1
ATOM 893 N N . CYS A 1 111 ? 4.148 12.352 -12.328 1 97.19 111 CYS A N 1
ATOM 894 C CA . CYS A 1 111 ? 3.76 11.062 -11.766 1 97.19 111 CYS A CA 1
ATOM 895 C C . CYS A 1 111 ? 2.496 10.539 -12.43 1 97.19 111 CYS A C 1
ATOM 897 O O . CYS A 1 111 ? 2.432 9.367 -12.805 1 97.19 111 CYS A O 1
ATOM 899 N N . THR A 1 112 ? 1.48 11.344 -12.609 1 97.12 112 THR A N 1
ATOM 900 C CA . THR A 1 112 ? 0.204 10.953 -13.195 1 97.12 112 THR A CA 1
ATOM 901 C C . THR A 1 112 ? 0.358 10.68 -14.688 1 97.12 112 THR A C 1
ATOM 903 O O . THR A 1 112 ? -0.087 9.641 -15.18 1 97.12 112 THR A O 1
ATOM 906 N N . GLU A 1 113 ? 1.003 11.578 -15.391 1 97.75 113 GLU A N 1
ATOM 907 C CA . GLU A 1 113 ? 1.104 11.477 -16.844 1 97.75 113 GLU A CA 1
ATOM 908 C C . GLU A 1 113 ? 1.952 10.281 -17.25 1 97.75 113 GLU A C 1
ATOM 910 O O . GLU A 1 113 ? 1.609 9.57 -18.203 1 97.75 113 GLU A O 1
ATOM 915 N N . LEU A 1 114 ? 3.045 10.094 -16.594 1 98.44 114 LEU A N 1
ATOM 916 C CA . LEU A 1 114 ? 3.879 8.953 -16.953 1 98.44 114 LEU A CA 1
ATOM 917 C C . LEU A 1 114 ? 3.139 7.645 -16.719 1 98.44 114 LEU A C 1
ATOM 919 O O . LEU A 1 114 ? 3.234 6.719 -17.531 1 98.44 114 LEU A O 1
ATOM 923 N N . GLU A 1 115 ? 2.471 7.566 -15.609 1 98 115 GLU A N 1
ATOM 924 C CA . GLU A 1 115 ? 1.719 6.355 -15.305 1 98 115 GLU A CA 1
ATOM 925 C C . GLU A 1 115 ? 0.665 6.074 -16.375 1 98 115 GLU A C 1
ATOM 927 O O . GLU A 1 115 ? 0.504 4.93 -16.797 1 98 115 GLU A O 1
ATOM 932 N N . MET A 1 116 ? -0.065 7.059 -16.781 1 97.5 116 MET A N 1
ATOM 933 C CA . MET A 1 116 ? -1.079 6.875 -17.812 1 97.5 116 MET A CA 1
ATOM 934 C C . MET A 1 116 ? -0.453 6.359 -19.109 1 97.5 116 MET A C 1
ATOM 936 O O . MET A 1 116 ? -0.98 5.438 -19.734 1 97.5 116 MET A O 1
ATOM 940 N N . ASN A 1 117 ? 0.668 6.922 -19.469 1 97.81 117 ASN A N 1
ATOM 941 C CA . ASN A 1 117 ? 1.339 6.508 -20.703 1 97.81 117 ASN A CA 1
ATOM 942 C C . ASN A 1 117 ? 1.875 5.086 -20.594 1 97.81 117 ASN A C 1
ATOM 944 O O . ASN A 1 117 ? 1.677 4.273 -21.5 1 97.81 117 ASN A O 1
ATOM 948 N N . VAL A 1 118 ? 2.482 4.789 -19.516 1 98.12 118 VAL A N 1
ATOM 949 C CA . VAL A 1 118 ? 3.123 3.486 -19.375 1 98.12 118 VAL A CA 1
ATOM 950 C C . VAL A 1 118 ? 2.059 2.404 -19.219 1 98.12 118 VAL A C 1
ATOM 952 O O . VAL A 1 118 ? 2.236 1.276 -19.672 1 98.12 118 VAL A O 1
ATOM 955 N N . MET A 1 119 ? 0.979 2.697 -18.578 1 98.19 119 MET A N 1
ATOM 956 C CA . MET A 1 119 ? -0.109 1.732 -18.453 1 98.19 119 MET A CA 1
ATOM 957 C C . MET A 1 119 ? -0.71 1.407 -19.812 1 98.19 119 MET A C 1
ATOM 959 O O . MET A 1 119 ? -1.119 0.272 -20.062 1 98.19 119 MET A O 1
ATOM 963 N N . ASP A 1 120 ? -0.796 2.412 -20.656 1 98 120 ASP A N 1
ATOM 964 C CA . ASP A 1 120 ? -1.235 2.145 -22.016 1 98 120 ASP A CA 1
ATOM 965 C C . ASP A 1 120 ? -0.224 1.273 -22.766 1 98 120 ASP A C 1
ATOM 967 O O . ASP A 1 120 ? -0.605 0.372 -23.516 1 98 120 ASP A O 1
ATOM 971 N N . TRP A 1 121 ? 1.131 1.611 -22.578 1 98.25 121 TRP A N 1
ATOM 972 C CA . TRP A 1 121 ? 2.176 0.769 -23.156 1 98.25 121 TRP A CA 1
ATOM 973 C C . TRP A 1 121 ? 1.975 -0.691 -22.75 1 98.25 121 TRP A C 1
ATOM 975 O O . TRP A 1 121 ? 2.041 -1.584 -23.609 1 98.25 121 TRP A O 1
ATOM 985 N N . LEU A 1 122 ? 1.726 -0.875 -21.5 1 98.12 122 LEU A N 1
ATOM 986 C CA . LEU A 1 122 ? 1.599 -2.219 -20.953 1 98.12 122 LEU A CA 1
ATOM 987 C C . LEU A 1 122 ? 0.344 -2.906 -21.484 1 98.12 122 LEU A C 1
ATOM 989 O O . LEU A 1 122 ? 0.379 -4.09 -21.828 1 98.12 122 LEU A O 1
ATOM 993 N N . CYS A 1 123 ? -0.73 -2.191 -21.5 1 97.19 123 CYS A N 1
ATOM 994 C CA . CYS A 1 123 ? -1.991 -2.73 -22 1 97.19 123 CYS A CA 1
ATOM 995 C C . CYS A 1 123 ? -1.845 -3.225 -23.438 1 97.19 123 CYS A C 1
ATOM 997 O O . CYS A 1 123 ? -2.289 -4.328 -23.766 1 97.19 123 CYS A O 1
ATOM 999 N N . LYS A 1 124 ? -1.236 -2.5 -24.219 1 96.94 124 LYS A N 1
ATOM 1000 C CA . LYS A 1 124 ? -0.989 -2.855 -25.609 1 96.94 124 LYS A CA 1
ATOM 1001 C C . LYS A 1 124 ? -0.057 -4.059 -25.719 1 96.94 124 LYS A C 1
ATOM 1003 O O . LYS A 1 124 ? -0.307 -4.98 -26.5 1 96.94 124 LYS A O 1
ATOM 1008 N N . ALA A 1 125 ? 0.971 -4.008 -24.938 1 98.19 125 ALA A N 1
ATOM 1009 C CA . ALA A 1 125 ? 1.983 -5.059 -24.984 1 98.19 125 ALA A CA 1
ATOM 1010 C C . ALA A 1 125 ? 1.392 -6.406 -24.578 1 98.19 125 ALA A C 1
ATOM 1012 O O . ALA A 1 125 ? 1.828 -7.453 -25.062 1 98.19 125 ALA A O 1
ATOM 1013 N N . LEU A 1 126 ? 0.383 -6.41 -23.75 1 97.88 126 LEU A N 1
ATOM 1014 C CA . LEU A 1 126 ? -0.218 -7.637 -23.234 1 97.88 126 LEU A CA 1
ATOM 1015 C C . LEU A 1 126 ? -1.336 -8.125 -24.156 1 97.88 126 LEU A C 1
ATOM 1017 O O . LEU A 1 126 ? -1.835 -9.234 -24 1 97.88 126 LEU A O 1
ATOM 1021 N N . GLY A 1 127 ? -1.741 -7.316 -25.062 1 96.31 127 GLY A N 1
ATOM 1022 C CA . GLY A 1 127 ? -2.826 -7.68 -25.969 1 96.31 127 GLY A CA 1
ATOM 1023 C C . GLY A 1 127 ? -4.195 -7.555 -25.328 1 96.31 127 GLY A C 1
ATOM 1024 O O . GLY A 1 127 ? -5.117 -8.305 -25.656 1 96.31 127 GLY A O 1
ATOM 1025 N N . LEU A 1 128 ? -4.336 -6.66 -24.406 1 96.38 128 LEU A N 1
ATOM 1026 C CA . LEU A 1 128 ? -5.613 -6.441 -23.734 1 96.38 128 LEU A CA 1
ATOM 1027 C C . LEU A 1 128 ? -6.508 -5.523 -24.562 1 96.38 128 LEU A C 1
ATOM 1029 O O . LEU A 1 128 ? -6.035 -4.828 -25.469 1 96.38 128 LEU A O 1
ATOM 1033 N N . PRO A 1 129 ? -7.773 -5.477 -24.297 1 94.81 129 PRO A N 1
ATOM 1034 C CA . PRO A 1 129 ? -8.719 -4.684 -25.078 1 94.81 129 PRO A CA 1
ATOM 1035 C C . PRO A 1 129 ? -8.445 -3.184 -25 1 94.81 129 PRO A C 1
ATOM 1037 O O . PRO A 1 129 ? -8.078 -2.676 -23.938 1 94.81 129 PRO A O 1
ATOM 1040 N N . SER A 1 130 ? -8.781 -2.465 -26.047 1 93.56 130 SER A N 1
ATOM 1041 C CA . SER A 1 130 ? -8.547 -1.028 -26.141 1 93.56 130 SER A CA 1
ATOM 1042 C C . SER A 1 130 ? -9.5 -0.259 -25.219 1 93.56 130 SER A C 1
ATOM 1044 O O . SER A 1 130 ? -9.273 0.915 -24.922 1 93.56 130 SER A O 1
ATOM 1046 N N . SER A 1 131 ? -10.508 -0.881 -24.781 1 92.19 131 SER A N 1
ATOM 1047 C CA . SER A 1 131 ? -11.469 -0.258 -23.875 1 92.19 131 SER A CA 1
ATOM 1048 C C . SER A 1 131 ? -10.836 0.082 -22.531 1 92.19 131 SER A C 1
ATOM 1050 O O . SER A 1 131 ? -11.398 0.84 -21.75 1 92.19 131 SER A O 1
ATOM 1052 N N . SER A 1 132 ? -9.648 -0.386 -22.312 1 92.25 132 SER A N 1
ATOM 1053 C CA . SER A 1 132 ? -8.984 -0.154 -21.031 1 92.25 132 SER A CA 1
ATOM 1054 C C . SER A 1 132 ? -7.871 0.881 -21.172 1 92.25 132 SER A C 1
ATOM 1056 O O . SER A 1 132 ? -7.098 1.093 -20.234 1 92.25 132 SER A O 1
ATOM 1058 N N . TYR A 1 133 ? -7.801 1.564 -22.312 1 93.5 133 TYR A N 1
ATOM 1059 C CA . TYR A 1 133 ? -6.777 2.578 -22.531 1 93.5 133 TYR A CA 1
ATOM 1060 C C . TYR A 1 133 ? -7.168 3.902 -21.891 1 93.5 133 TYR A C 1
ATOM 1062 O O . TYR A 1 133 ? -8.352 4.234 -21.812 1 93.5 133 TYR A O 1
ATOM 1070 N N . HIS A 1 134 ? -6.156 4.582 -21.438 1 94.31 134 HIS A N 1
ATOM 1071 C CA . HIS A 1 134 ? -6.379 5.973 -21.047 1 94.31 134 HIS A CA 1
ATOM 1072 C C . HIS A 1 134 ? -6.656 6.84 -22.281 1 94.31 134 HIS A C 1
ATOM 1074 O O . HIS A 1 134 ? -7.555 7.684 -22.25 1 94.31 134 HIS A O 1
ATOM 1080 N N . HIS A 1 135 ? -5.766 6.57 -23.297 1 91.25 135 HIS A N 1
ATOM 1081 C CA . HIS A 1 135 ? -5.781 7.48 -24.438 1 91.25 135 HIS A CA 1
ATOM 1082 C C . HIS A 1 135 ? -6.336 6.793 -25.672 1 91.25 135 HIS A C 1
ATOM 1084 O O . HIS A 1 135 ? -5.602 6.535 -26.625 1 91.25 135 HIS A O 1
ATOM 1090 N N . HIS A 1 136 ? -7.527 6.488 -25.734 1 89.88 136 HIS A N 1
ATOM 1091 C CA . HIS A 1 136 ? -8.281 5.969 -26.859 1 89.88 136 HIS A CA 1
ATOM 1092 C C . HIS A 1 136 ? -9.672 6.594 -26.938 1 89.88 136 HIS A C 1
ATOM 1094 O O . HIS A 1 136 ? -10.359 6.719 -25.922 1 89.88 136 HIS A O 1
ATOM 1100 N N . PRO A 1 137 ? -10.008 7.02 -28 1 88.56 137 PRO A N 1
ATOM 1101 C CA . PRO A 1 137 ? -11.258 7.773 -28.141 1 88.56 137 PRO A CA 1
ATOM 1102 C C . PRO A 1 137 ? -12.484 6.965 -27.719 1 88.56 137 PRO A C 1
ATOM 1104 O O . PRO A 1 137 ? -13.453 7.527 -27.188 1 88.56 137 PRO A O 1
ATOM 1107 N N . ASP A 1 138 ? -12.414 5.684 -27.891 1 89.75 138 ASP A N 1
ATOM 1108 C CA . ASP A 1 138 ? -13.57 4.852 -27.578 1 89.75 138 ASP A CA 1
ATOM 1109 C C . ASP A 1 138 ? -13.469 4.266 -26.172 1 89.75 138 ASP A C 1
ATOM 1111 O O . ASP A 1 138 ? -14.297 3.445 -25.781 1 89.75 138 ASP A O 1
ATOM 1115 N N . SER A 1 139 ? -12.43 4.668 -25.484 1 92.38 139 SER A N 1
ATOM 1116 C CA . SER A 1 139 ? -12.211 4.074 -24.172 1 92.38 139 SER A CA 1
ATOM 1117 C C . SER A 1 139 ? -12.758 4.965 -23.062 1 92.38 139 SER A C 1
ATOM 1119 O O . SER A 1 139 ? -12.586 6.184 -23.094 1 92.38 139 SER A O 1
ATOM 1121 N N . SER A 1 140 ? -13.523 4.344 -22.141 1 93.44 140 SER A N 1
ATOM 1122 C CA . SER A 1 140 ? -13.898 5.004 -20.891 1 93.44 140 SER A CA 1
ATOM 1123 C C . SER A 1 140 ? -13.156 4.402 -19.703 1 93.44 140 SER A C 1
ATOM 1125 O O . SER A 1 140 ? -13.516 4.652 -18.562 1 93.44 140 SER A O 1
ATOM 1127 N N . GLY A 1 141 ? -12.273 3.551 -20.047 1 96.06 141 GLY A N 1
ATOM 1128 C CA . GLY A 1 141 ? -11.531 2.869 -19 1 96.06 141 GLY A CA 1
ATOM 1129 C C . GLY A 1 141 ? -10.188 3.508 -18.703 1 96.06 141 GLY A C 1
ATOM 1130 O O . GLY A 1 141 ? -10.055 4.734 -18.75 1 96.06 141 GLY A O 1
ATOM 1131 N N . GLY A 1 142 ? -9.25 2.744 -18.219 1 97 142 GLY A N 1
ATOM 1132 C CA . GLY A 1 142 ? -7.906 3.193 -17.875 1 97 142 GLY A CA 1
ATOM 1133 C C . GLY A 1 142 ? -7.203 2.281 -16.891 1 97 142 GLY A C 1
ATOM 1134 O O . GLY A 1 142 ? -7.824 1.39 -16.312 1 97 142 GLY A O 1
ATOM 1135 N N . GLY A 1 143 ? -5.922 2.494 -16.859 1 97.75 143 GLY A N 1
ATOM 1136 C CA . GLY A 1 143 ? -5.102 1.712 -15.945 1 97.75 143 GLY A CA 1
ATOM 1137 C C . GLY A 1 143 ? -4.535 2.531 -14.797 1 97.75 143 GLY A C 1
ATOM 1138 O O . GLY A 1 143 ? -4.309 3.734 -14.938 1 97.75 143 GLY A O 1
ATOM 1139 N N . VAL A 1 144 ? -4.301 1.871 -13.656 1 97.94 144 VAL A N 1
ATOM 1140 C CA . VAL A 1 144 ? -3.676 2.48 -12.484 1 97.94 144 VAL A CA 1
ATOM 1141 C C . VAL A 1 144 ? -2.738 1.477 -11.82 1 97.94 144 VAL A C 1
ATOM 1143 O O . VAL A 1 144 ? -3.033 0.281 -11.773 1 97.94 144 VAL A O 1
ATOM 1146 N N . LEU A 1 145 ? -1.588 1.946 -11.383 1 98.06 145 LEU A N 1
ATOM 1147 C CA . LEU A 1 145 ? -0.67 1.103 -10.625 1 98.06 145 LEU A CA 1
ATOM 1148 C C . LEU A 1 145 ? -1.071 1.049 -9.148 1 98.06 145 LEU A C 1
ATOM 1150 O O . LEU A 1 145 ? -1.189 2.088 -8.5 1 98.06 145 LEU A O 1
ATOM 1154 N N . GLN A 1 146 ? -1.323 -0.178 -8.688 1 97 146 GLN A N 1
ATOM 1155 C CA . GLN A 1 146 ? -1.596 -0.443 -7.281 1 97 146 GLN A CA 1
ATOM 1156 C C . GLN A 1 146 ? -0.354 -0.975 -6.57 1 97 146 GLN A C 1
ATOM 1158 O O . GLN A 1 146 ? 0.671 -1.227 -7.207 1 97 146 GLN A O 1
ATOM 1163 N N . GLY A 1 147 ? -0.452 -1.097 -5.25 1 95.19 147 GLY A N 1
ATOM 1164 C CA . GLY A 1 147 ? 0.646 -1.666 -4.484 1 95.19 147 GLY A CA 1
ATOM 1165 C C . GLY A 1 147 ? 0.741 -3.176 -4.609 1 95.19 147 GLY A C 1
ATOM 1166 O O . GLY A 1 147 ? 1.812 -3.713 -4.898 1 95.19 147 GLY A O 1
ATOM 1167 N N . THR A 1 148 ? -0.362 -3.838 -4.402 1 96.75 148 THR A N 1
ATOM 1168 C CA . THR A 1 148 ? -0.375 -5.297 -4.422 1 96.75 148 THR A CA 1
ATOM 1169 C C . THR A 1 148 ? -1.585 -5.812 -5.195 1 96.75 148 THR A C 1
ATOM 1171 O O . THR A 1 148 ? -2.516 -5.059 -5.48 1 96.75 148 THR A O 1
ATOM 1174 N N . LEU A 1 149 ? -1.482 -7.09 -5.508 1 96.88 149 LEU A N 1
ATOM 1175 C CA . LEU A 1 149 ? -2.623 -7.727 -6.16 1 96.88 149 LEU A CA 1
ATOM 1176 C C . LEU A 1 149 ? -3.799 -7.844 -5.195 1 96.88 149 LEU A C 1
ATOM 1178 O O . LEU A 1 149 ? -4.957 -7.758 -5.609 1 96.88 149 LEU A O 1
ATOM 1182 N N . SER A 1 150 ? -3.486 -8.078 -3.93 1 96.81 150 SER A N 1
ATOM 1183 C CA . SER A 1 150 ? -4.547 -8.133 -2.928 1 96.81 150 SER A CA 1
ATOM 1184 C C . SER A 1 150 ? -5.344 -6.836 -2.895 1 96.81 150 SER A C 1
ATOM 1186 O O . SER A 1 150 ? -6.574 -6.859 -2.814 1 96.81 150 SER A O 1
ATOM 1188 N N . GLU A 1 151 ? -4.668 -5.758 -2.939 1 96.94 151 GLU A N 1
ATOM 1189 C CA . GLU A 1 151 ? -5.348 -4.465 -2.977 1 96.94 151 GLU A CA 1
ATOM 1190 C C . GLU A 1 151 ? -6.18 -4.312 -4.246 1 96.94 151 GLU A C 1
ATOM 1192 O O . GLU A 1 151 ? -7.285 -3.773 -4.211 1 96.94 151 GLU A O 1
ATOM 1197 N N . SER A 1 152 ? -5.652 -4.77 -5.332 1 98.25 152 SER A N 1
ATOM 1198 C CA . SER A 1 152 ? -6.367 -4.688 -6.602 1 98.25 152 SER A CA 1
ATOM 1199 C C . SER A 1 152 ? -7.66 -5.496 -6.562 1 98.25 152 SER A C 1
ATOM 1201 O O . SER A 1 152 ? -8.688 -5.055 -7.074 1 98.25 152 SER A O 1
ATOM 1203 N N . THR A 1 153 ? -7.555 -6.688 -5.992 1 98.5 153 THR A N 1
ATOM 1204 C CA . THR A 1 153 ? -8.742 -7.523 -5.84 1 98.5 153 THR A CA 1
ATOM 1205 C C . THR A 1 153 ? -9.789 -6.82 -4.98 1 98.5 153 THR A C 1
ATOM 1207 O O . THR A 1 153 ? -10.977 -6.809 -5.324 1 98.5 153 THR A O 1
ATOM 1210 N N . LEU A 1 154 ? -9.344 -6.242 -3.912 1 98.44 154 LEU A N 1
ATOM 1211 C CA . LEU A 1 154 ? -10.258 -5.52 -3.039 1 98.44 154 LEU A CA 1
ATOM 1212 C C . LEU A 1 154 ? -10.891 -4.34 -3.77 1 98.44 154 LEU A C 1
ATOM 1214 O O . LEU A 1 154 ? -12.094 -4.102 -3.65 1 98.44 154 LEU A O 1
ATOM 1218 N N . VAL A 1 155 ? -10.086 -3.621 -4.512 1 98.5 155 VAL A N 1
ATOM 1219 C CA . VAL A 1 155 ? -10.578 -2.477 -5.27 1 98.5 155 VAL A CA 1
ATOM 1220 C C . VAL A 1 155 ? -11.648 -2.934 -6.262 1 98.5 155 VAL A C 1
ATOM 1222 O O . VAL A 1 155 ? -12.68 -2.279 -6.414 1 98.5 155 VAL A O 1
ATOM 1225 N N . ALA A 1 156 ? -11.406 -4.039 -6.91 1 98.75 156 ALA A N 1
ATOM 1226 C CA . ALA A 1 156 ? -12.375 -4.574 -7.859 1 98.75 156 ALA A CA 1
ATOM 1227 C C . ALA A 1 156 ? -13.68 -4.941 -7.16 1 98.75 156 ALA A C 1
ATOM 1229 O O . ALA A 1 156 ? -14.766 -4.629 -7.656 1 98.75 156 ALA A O 1
ATOM 1230 N N . VAL A 1 157 ? -13.578 -5.574 -6.012 1 98.75 157 VAL A N 1
ATOM 1231 C CA . VAL A 1 157 ? -14.75 -6 -5.258 1 98.75 157 VAL A CA 1
ATOM 1232 C C . VAL A 1 157 ? -15.547 -4.777 -4.805 1 98.75 157 VAL A C 1
ATOM 1234 O O . VAL A 1 157 ? -16.766 -4.75 -4.918 1 98.75 157 VAL A O 1
ATOM 1237 N N . LEU A 1 158 ? -14.852 -3.791 -4.332 1 98.62 158 LEU A N 1
ATOM 1238 C CA . LEU A 1 158 ? -15.508 -2.588 -3.834 1 98.62 158 LEU A CA 1
ATOM 1239 C C . LEU A 1 158 ? -16.188 -1.829 -4.969 1 98.62 158 LEU A C 1
ATOM 1241 O O . LEU A 1 158 ? -17.297 -1.303 -4.793 1 98.62 158 LEU A O 1
ATOM 1245 N N . ALA A 1 159 ? -15.531 -1.753 -6.082 1 98.44 159 ALA A N 1
ATOM 1246 C CA . ALA A 1 159 ? -16.125 -1.08 -7.234 1 98.44 159 ALA A CA 1
ATOM 1247 C C . ALA A 1 159 ? -17.375 -1.814 -7.719 1 98.44 159 ALA A C 1
ATOM 1249 O O . ALA A 1 159 ? -18.391 -1.188 -8.008 1 98.44 159 ALA A O 1
ATOM 1250 N N . ALA A 1 160 ? -17.266 -3.121 -7.82 1 98.75 160 ALA A N 1
ATOM 1251 C CA . ALA A 1 160 ? -18.406 -3.941 -8.227 1 98.75 160 ALA A CA 1
ATOM 1252 C C . ALA A 1 160 ? -19.562 -3.803 -7.238 1 98.75 160 ALA A C 1
ATOM 1254 O O . ALA A 1 160 ? -20.719 -3.678 -7.641 1 98.75 160 ALA A O 1
ATOM 1255 N N . ARG A 1 161 ? -19.234 -3.846 -5.969 1 98.5 161 ARG A N 1
ATOM 1256 C CA . ARG A 1 161 ? -20.234 -3.721 -4.91 1 98.5 161 ARG A CA 1
ATOM 1257 C C . ARG A 1 161 ? -20.953 -2.379 -4.992 1 98.5 161 ARG A C 1
ATOM 1259 O O . ARG A 1 161 ? -22.188 -2.324 -4.926 1 98.5 161 ARG A O 1
ATOM 1266 N N . LYS A 1 162 ? -20.188 -1.307 -5.066 1 97.81 162 LYS A N 1
ATOM 1267 C CA . LYS A 1 162 ? -20.781 0.031 -5.148 1 97.81 162 LYS A CA 1
ATOM 1268 C C . LYS A 1 162 ? -21.719 0.148 -6.348 1 97.81 162 LYS A C 1
ATOM 1270 O O . LYS A 1 162 ? -22.812 0.687 -6.227 1 97.81 162 LYS A O 1
ATOM 1275 N N . HIS A 1 163 ? -21.281 -0.344 -7.43 1 97.12 163 HIS A N 1
ATOM 1276 C CA . HIS A 1 163 ? -22.078 -0.295 -8.648 1 97.12 163 HIS A CA 1
ATOM 1277 C C . HIS A 1 163 ? -23.391 -1.045 -8.469 1 97.12 163 HIS A C 1
ATOM 1279 O O . HIS A 1 163 ? -24.453 -0.533 -8.828 1 97.12 163 HIS A O 1
ATOM 1285 N N . LYS A 1 164 ? -23.375 -2.223 -7.934 1 97.75 164 LYS A N 1
ATOM 1286 C CA . LYS A 1 164 ? -24.562 -3.047 -7.777 1 97.75 164 LYS A CA 1
ATOM 1287 C C . LYS A 1 164 ? -25.516 -2.443 -6.75 1 97.75 164 LYS A C 1
ATOM 1289 O O . LYS A 1 164 ? -26.734 -2.467 -6.934 1 97.75 164 LYS A O 1
ATOM 1294 N N . ILE A 1 165 ? -24.969 -1.967 -5.668 1 96.75 165 ILE A N 1
ATOM 1295 C CA . ILE A 1 165 ? -25.797 -1.336 -4.641 1 96.75 165 ILE A CA 1
ATOM 1296 C C . ILE A 1 165 ? -26.547 -0.143 -5.234 1 96.75 165 ILE A C 1
ATOM 1298 O O . ILE A 1 165 ? -27.719 0.061 -4.949 1 96.75 165 ILE A O 1
ATOM 1302 N N . GLN A 1 166 ? -25.875 0.626 -6.02 1 95 166 GLN A N 1
ATOM 1303 C CA . GLN A 1 166 ? -26.516 1.763 -6.664 1 95 166 GLN A CA 1
ATOM 1304 C C . GLN A 1 166 ? -27.641 1.304 -7.586 1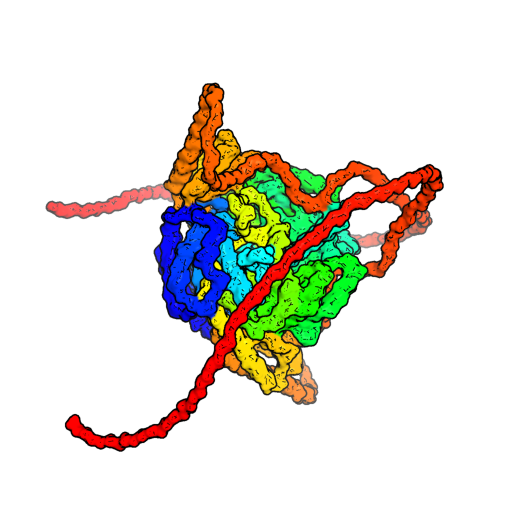 95 166 GLN A C 1
ATOM 1306 O O . GLN A 1 166 ? -28.703 1.938 -7.648 1 95 166 GLN A O 1
ATOM 1311 N N . GLN A 1 167 ? -27.406 0.22 -8.273 1 94.94 167 GLN A N 1
ATOM 1312 C CA . GLN A 1 167 ? -28.438 -0.342 -9.133 1 94.94 167 GLN A CA 1
ATOM 1313 C C . GLN A 1 167 ? -29.656 -0.787 -8.328 1 94.94 167 GLN A C 1
ATOM 1315 O O . GLN A 1 167 ? -30.797 -0.509 -8.711 1 94.94 167 GLN A O 1
ATOM 1320 N N . LEU A 1 168 ? -29.406 -1.471 -7.254 1 95.19 168 LEU A N 1
ATOM 1321 C CA . LEU A 1 168 ? -30.484 -1.974 -6.41 1 95.19 168 LEU A CA 1
ATOM 1322 C C . LEU A 1 168 ? -31.266 -0.823 -5.777 1 95.19 168 LEU A C 1
ATOM 1324 O O . LEU A 1 168 ? -32.5 -0.876 -5.68 1 95.19 168 LEU A O 1
ATOM 1328 N N . ARG A 1 169 ? -30.531 0.151 -5.34 1 93.12 169 ARG A N 1
ATOM 1329 C CA . ARG A 1 169 ? -31.156 1.317 -4.73 1 93.12 169 ARG A CA 1
ATOM 1330 C C . ARG A 1 169 ? -32.094 2.006 -5.711 1 93.12 169 ARG A C 1
ATOM 1332 O O . ARG A 1 169 ? -33.156 2.486 -5.32 1 93.12 169 ARG A O 1
ATOM 1339 N N . ALA A 1 170 ? -31.688 2.141 -6.91 1 90.5 170 ALA A N 1
ATOM 1340 C CA . ALA A 1 170 ? -32.469 2.797 -7.941 1 90.5 170 ALA A CA 1
ATOM 1341 C C . ALA A 1 170 ? -33.781 2.039 -8.195 1 90.5 170 ALA A C 1
ATOM 1343 O O . ALA A 1 170 ? -34.781 2.631 -8.602 1 90.5 170 ALA A O 1
ATOM 1344 N N . GLU A 1 171 ? -33.781 0.822 -7.879 1 89.31 171 GLU A N 1
ATOM 1345 C CA . GLU A 1 171 ? -34.938 -0.023 -8.117 1 89.31 171 GLU A CA 1
ATOM 1346 C C . GLU A 1 171 ? -35.906 0.008 -6.926 1 89.31 171 GLU A C 1
ATOM 1348 O O . GLU A 1 171 ? -37.062 -0.377 -7.047 1 89.31 171 GLU A O 1
ATOM 1353 N N . LEU A 1 172 ? -35.375 0.519 -5.836 1 88.94 172 LEU A N 1
ATOM 1354 C CA . LEU A 1 172 ? -36.156 0.523 -4.613 1 88.94 172 LEU A CA 1
ATOM 1355 C C . LEU A 1 172 ? -36.875 1.865 -4.426 1 88.94 172 LEU A C 1
ATOM 1357 O O . LEU A 1 172 ? -36.312 2.912 -4.766 1 88.94 172 LEU A O 1
ATOM 1361 N N . ASP A 1 173 ? -38.031 1.862 -3.939 1 82.19 173 ASP A N 1
ATOM 1362 C CA . ASP A 1 173 ? -38.812 3.074 -3.676 1 82.19 173 ASP A CA 1
ATOM 1363 C C . ASP A 1 173 ? -38.469 3.66 -2.309 1 82.19 173 ASP A C 1
ATOM 1365 O O . ASP A 1 173 ? -38.719 4.832 -2.043 1 82.19 173 ASP A O 1
ATOM 1369 N N . GLN A 1 174 ? -37.906 2.789 -1.474 1 84.88 174 GLN A N 1
ATOM 1370 C CA . GLN A 1 174 ? -37.562 3.234 -0.128 1 84.88 174 GLN A CA 1
ATOM 1371 C C . GLN A 1 174 ? -36.062 3.328 0.049 1 84.88 174 GLN A C 1
ATOM 1373 O O . GLN A 1 174 ? -35.312 2.646 -0.647 1 84.88 174 GLN A O 1
ATOM 1378 N N . ASP A 1 175 ? -35.719 4.227 0.949 1 86.62 175 ASP A N 1
ATOM 1379 C CA . ASP A 1 175 ? -34.312 4.352 1.282 1 86.62 175 ASP A CA 1
ATOM 1380 C C . ASP A 1 175 ? -33.844 3.207 2.184 1 86.62 175 ASP A C 1
ATOM 1382 O O . ASP A 1 175 ? -34.375 3.043 3.293 1 86.62 175 ASP A O 1
ATOM 1386 N N . VAL A 1 176 ? -33.094 2.334 1.606 1 89.69 176 VAL A N 1
ATOM 1387 C CA . VAL A 1 176 ? -32.562 1.197 2.34 1 89.69 176 VAL A CA 1
ATOM 1388 C C . VAL A 1 176 ? -31.062 1.397 2.562 1 89.69 176 VAL A C 1
ATOM 1390 O O . VAL A 1 176 ? -30.344 1.852 1.664 1 89.69 176 VAL A O 1
ATOM 1393 N N . ASP A 1 177 ? -30.609 1.067 3.738 1 92.5 177 ASP A N 1
ATOM 1394 C CA . ASP A 1 177 ? -29.203 1.201 4.098 1 92.5 177 ASP A CA 1
ATOM 1395 C C . ASP A 1 177 ? -28.328 0.318 3.217 1 92.5 177 ASP A C 1
ATOM 1397 O O . ASP A 1 177 ? -28.688 -0.825 2.922 1 92.5 177 ASP A O 1
ATOM 1401 N N . ASP A 1 178 ? -27.172 0.846 2.822 1 94.12 178 ASP A N 1
ATOM 1402 C CA . ASP A 1 178 ? -26.25 0.132 1.94 1 94.12 178 ASP A CA 1
ATOM 1403 C C . ASP A 1 178 ? -25.812 -1.198 2.555 1 94.12 178 ASP A C 1
ATOM 1405 O O . ASP A 1 178 ? -25.609 -2.182 1.841 1 94.12 178 ASP A O 1
ATOM 1409 N N . SER A 1 179 ? -25.641 -1.255 3.836 1 94.88 179 SER A N 1
ATOM 1410 C CA . SER A 1 179 ? -25.234 -2.479 4.516 1 94.88 179 SER A CA 1
ATOM 1411 C C . SER A 1 179 ? -26.297 -3.566 4.387 1 94.88 179 SER A C 1
ATOM 1413 O O . SER A 1 179 ? -25.969 -4.75 4.297 1 94.88 179 SER A O 1
ATOM 1415 N N . ILE A 1 180 ? -27.531 -3.115 4.422 1 94.12 180 ILE A N 1
ATOM 1416 C CA . ILE A 1 180 ? -28.625 -4.07 4.289 1 94.12 180 ILE A CA 1
ATOM 1417 C C . ILE A 1 180 ? -28.625 -4.66 2.881 1 94.12 180 ILE A C 1
ATOM 1419 O O . ILE A 1 180 ? -28.797 -5.871 2.709 1 94.12 180 ILE A O 1
ATOM 1423 N N . LEU A 1 181 ? -28.484 -3.797 1.925 1 95.88 181 LEU A N 1
ATOM 1424 C CA . LEU A 1 181 ? -28.391 -4.281 0.552 1 95.88 181 LEU A CA 1
ATOM 1425 C C . LEU A 1 181 ? -27.172 -5.188 0.382 1 95.88 181 LEU A C 1
ATOM 1427 O O . LEU A 1 181 ? -27.234 -6.191 -0.332 1 95.88 181 LEU A O 1
ATOM 1431 N N . ASN A 1 182 ? -26.047 -4.809 1.016 1 97.12 182 ASN A N 1
ATOM 1432 C CA . ASN A 1 182 ? -24.797 -5.566 0.966 1 97.12 182 ASN A CA 1
ATOM 1433 C C . ASN A 1 182 ? -25 -7.004 1.449 1 97.12 182 ASN A C 1
ATOM 1435 O O . ASN A 1 182 ? -24.344 -7.922 0.962 1 97.12 182 ASN A O 1
ATOM 1439 N N . SER A 1 183 ? -25.922 -7.242 2.367 1 95.94 183 SER A N 1
ATOM 1440 C CA . SER A 1 183 ? -26.156 -8.555 2.965 1 95.94 183 SER A CA 1
ATOM 1441 C C . SER A 1 183 ? -26.734 -9.531 1.946 1 95.94 183 SER A C 1
ATOM 1443 O O . SER A 1 183 ? -26.672 -10.75 2.141 1 95.94 183 SER A O 1
ATOM 1445 N N . ARG A 1 184 ? -27.219 -9.023 0.876 1 96.75 184 ARG A N 1
ATOM 1446 C CA . ARG A 1 184 ? -27.844 -9.867 -0.13 1 96.75 184 ARG A CA 1
ATOM 1447 C C . ARG A 1 184 ? -26.875 -10.203 -1.252 1 96.75 184 ARG A C 1
ATOM 1449 O O . ARG A 1 184 ? -27.141 -11.109 -2.053 1 96.75 184 ARG A O 1
ATOM 1456 N N . LEU A 1 185 ? -25.812 -9.531 -1.326 1 98.5 185 LEU A N 1
ATOM 1457 C CA . LEU A 1 185 ? -24.891 -9.68 -2.449 1 98.5 185 LEU A CA 1
ATOM 1458 C C . LEU A 1 185 ? -24.062 -10.945 -2.307 1 98.5 185 LEU A C 1
ATOM 1460 O O . LEU A 1 185 ? -23.656 -11.305 -1.199 1 98.5 185 LEU A O 1
ATOM 1464 N N . VAL A 1 186 ? -23.812 -11.609 -3.439 1 98.75 186 VAL A N 1
ATOM 1465 C CA . VAL A 1 186 ? -22.969 -12.797 -3.449 1 98.75 186 VAL A CA 1
ATOM 1466 C C . VAL A 1 186 ? -22.047 -12.758 -4.668 1 98.75 186 VAL A C 1
ATOM 1468 O O . VAL A 1 186 ? -22.484 -12.43 -5.773 1 98.75 186 VAL A O 1
ATOM 1471 N N . ALA A 1 187 ? -20.781 -12.953 -4.445 1 98.88 187 ALA A N 1
ATOM 1472 C CA . ALA A 1 187 ? -19.781 -13.062 -5.496 1 98.88 187 ALA A CA 1
ATOM 1473 C C . ALA A 1 187 ? -19.297 -14.508 -5.641 1 98.88 187 ALA A C 1
ATOM 1475 O O . ALA A 1 187 ? -19.516 -15.336 -4.754 1 98.88 187 ALA A O 1
ATOM 1476 N N . TYR A 1 188 ? -18.656 -14.805 -6.773 1 98.94 188 TYR A N 1
ATOM 1477 C CA . TYR A 1 188 ? -18.219 -16.172 -7.055 1 98.94 188 TYR A CA 1
ATOM 1478 C C . TYR A 1 188 ? -16.734 -16.203 -7.426 1 98.94 188 TYR A C 1
ATOM 1480 O O . TYR A 1 188 ? -16.234 -15.281 -8.055 1 98.94 188 TYR A O 1
ATOM 1488 N N . ALA A 1 189 ? -16.078 -17.219 -7.078 1 98.81 189 ALA A N 1
ATOM 1489 C CA . ALA A 1 189 ? -14.703 -17.516 -7.469 1 98.81 189 ALA A CA 1
ATOM 1490 C C . ALA A 1 189 ? -14.438 -19.031 -7.43 1 98.81 189 ALA A C 1
ATOM 1492 O O . ALA A 1 189 ? -15.203 -19.781 -6.816 1 98.81 189 ALA A O 1
ATOM 1493 N N . SER A 1 190 ? -13.43 -19.422 -8.109 1 98.06 190 SER A N 1
ATOM 1494 C CA . SER A 1 190 ? -13.008 -20.828 -8.047 1 98.06 190 SER A CA 1
ATOM 1495 C C . SER A 1 190 ? -12.484 -21.172 -6.656 1 98.06 190 SER A C 1
ATOM 1497 O O . SER A 1 190 ? -11.969 -20.312 -5.941 1 98.06 190 SER A O 1
ATOM 1499 N N . ASP A 1 191 ? -12.617 -22.453 -6.27 1 95.38 191 ASP A N 1
ATOM 1500 C CA . ASP A 1 191 ? -12.031 -22.922 -5.016 1 95.38 191 ASP A CA 1
ATOM 1501 C C . ASP A 1 191 ? -10.508 -22.922 -5.094 1 95.38 191 ASP A C 1
ATOM 1503 O O . ASP A 1 191 ? -9.828 -23.156 -4.09 1 95.38 191 ASP A O 1
ATOM 1507 N N . GLN A 1 192 ? -9.984 -22.562 -6.285 1 95.06 192 GLN A N 1
ATOM 1508 C CA . GLN A 1 192 ? -8.539 -22.422 -6.477 1 95.06 192 GLN A CA 1
ATOM 1509 C C . GLN A 1 192 ? -8.117 -20.953 -6.422 1 95.06 192 GLN A C 1
ATOM 1511 O O . GLN A 1 192 ? -6.934 -20.641 -6.539 1 95.06 192 GLN A O 1
ATOM 1516 N N . ALA A 1 193 ? -9.102 -20.078 -6.203 1 96.25 193 ALA A N 1
ATOM 1517 C CA . ALA A 1 193 ? -8.805 -18.656 -6.195 1 96.25 193 ALA A CA 1
ATOM 1518 C C . ALA A 1 193 ? -7.832 -18.297 -5.074 1 96.25 193 ALA A C 1
ATOM 1520 O O . ALA A 1 193 ? -7.754 -19 -4.066 1 96.25 193 ALA A O 1
ATOM 1521 N N . HIS A 1 194 ? -7.066 -17.281 -5.281 1 96.12 194 HIS A N 1
ATOM 1522 C CA . HIS A 1 194 ? -6.094 -16.812 -4.305 1 96.12 194 HIS A CA 1
ATOM 1523 C C . HIS A 1 194 ? -6.781 -16.344 -3.023 1 96.12 194 HIS A C 1
ATOM 1525 O O . HIS A 1 194 ? -7.918 -15.867 -3.061 1 96.12 194 HIS A O 1
ATOM 1531 N N . SER A 1 195 ? -6.098 -16.422 -1.931 1 94.38 195 SER A N 1
ATOM 1532 C CA . SER A 1 195 ? -6.648 -16.094 -0.62 1 94.38 195 SER A CA 1
ATOM 1533 C C . SER A 1 195 ? -7.016 -14.617 -0.533 1 94.38 195 SER A C 1
ATOM 1535 O O . SER A 1 195 ? -7.793 -14.211 0.337 1 94.38 195 SER A O 1
ATOM 1537 N N . SER A 1 196 ? -6.453 -13.781 -1.383 1 96 196 SER A N 1
ATOM 1538 C CA . SER A 1 196 ? -6.809 -12.367 -1.403 1 96 196 SER A CA 1
ATOM 1539 C C . SER A 1 196 ? -8.289 -12.18 -1.714 1 96 196 SER A C 1
ATOM 1541 O O . SER A 1 196 ? -8.898 -11.188 -1.299 1 96 196 SER A O 1
ATOM 1543 N N . VAL A 1 197 ? -8.906 -13.102 -2.432 1 97.75 197 VAL A N 1
ATOM 1544 C CA . VAL A 1 197 ? -10.336 -13.031 -2.738 1 97.75 197 VAL A CA 1
ATOM 1545 C C . VAL A 1 197 ? -11.148 -13.227 -1.461 1 97.75 197 VAL A C 1
ATOM 1547 O O . VAL A 1 197 ? -12.102 -12.492 -1.208 1 97.75 197 VAL A O 1
ATOM 1550 N N . GLU A 1 198 ? -10.719 -14.227 -0.705 1 96 198 GLU A N 1
ATOM 1551 C CA . GLU A 1 198 ? -11.367 -14.453 0.584 1 96 198 GLU A CA 1
ATOM 1552 C C . GLU A 1 198 ? -11.234 -13.234 1.493 1 96 198 GLU A C 1
ATOM 1554 O O . GLU A 1 198 ? -12.203 -12.82 2.123 1 96 198 GLU A O 1
ATOM 1559 N N . LYS A 1 199 ? -10.102 -12.734 1.57 1 96.56 199 LYS A N 1
ATOM 1560 C CA . LYS A 1 199 ? -9.844 -11.57 2.414 1 96.56 199 LYS A CA 1
ATOM 1561 C C . LYS A 1 199 ? -10.672 -10.367 1.968 1 96.56 199 LYS A C 1
ATOM 1563 O O . LYS A 1 199 ? -11.133 -9.586 2.799 1 96.56 199 LYS A O 1
ATOM 1568 N N . ALA A 1 200 ? -10.789 -10.164 0.687 1 97.94 200 ALA A N 1
ATOM 1569 C CA . ALA A 1 200 ? -11.633 -9.086 0.169 1 97.94 200 ALA A CA 1
ATOM 1570 C C . ALA A 1 200 ? -13.07 -9.234 0.661 1 97.94 200 ALA A C 1
ATOM 1572 O O . ALA A 1 200 ? -13.742 -8.242 0.952 1 97.94 200 ALA A O 1
ATOM 1573 N N . GLY A 1 201 ? -13.539 -10.445 0.743 1 97 201 GLY A N 1
ATOM 1574 C CA . GLY A 1 201 ? -14.859 -10.695 1.293 1 97 201 GLY A CA 1
ATOM 1575 C C . GLY A 1 201 ? -14.984 -10.312 2.754 1 97 201 GLY A C 1
ATOM 1576 O O . GLY A 1 201 ? -15.969 -9.688 3.156 1 97 201 GLY A O 1
ATOM 1577 N N . LEU A 1 202 ? -13.938 -10.656 3.504 1 94.69 202 LEU A N 1
ATOM 1578 C CA . LEU A 1 202 ? -13.922 -10.328 4.926 1 94.69 202 LEU A CA 1
ATOM 1579 C C . LEU A 1 202 ? -13.984 -8.82 5.133 1 94.69 202 LEU A C 1
ATOM 1581 O O . LEU A 1 202 ? -14.734 -8.336 5.98 1 94.69 202 LEU A O 1
ATOM 1585 N N . ILE A 1 203 ? -13.273 -8.125 4.34 1 96.81 203 ILE A N 1
ATOM 1586 C CA . ILE A 1 203 ? -13.141 -6.68 4.496 1 96.81 203 ILE A CA 1
ATOM 1587 C C . ILE A 1 203 ? -14.43 -5.992 4.051 1 96.81 203 ILE A C 1
ATOM 1589 O O . ILE A 1 203 ? -14.938 -5.105 4.738 1 96.81 203 ILE A O 1
ATOM 1593 N N . SER A 1 204 ? -14.953 -6.426 2.951 1 97.5 204 SER A N 1
ATOM 1594 C CA . SER A 1 204 ? -16.094 -5.758 2.33 1 97.5 204 SER A CA 1
ATOM 1595 C C . SER A 1 204 ? -17.406 -6.266 2.9 1 97.5 204 SER A C 1
ATOM 1597 O O . SER A 1 204 ? -18.469 -5.684 2.646 1 97.5 204 SER A O 1
ATOM 1599 N N . LEU A 1 205 ? -17.406 -7.387 3.619 1 96.69 205 LEU A N 1
ATOM 1600 C CA . LEU A 1 205 ? -18.562 -8.062 4.203 1 96.69 205 LEU A CA 1
ATOM 1601 C C . LEU A 1 205 ? -19.469 -8.625 3.115 1 96.69 205 LEU A C 1
ATOM 1603 O O . LEU A 1 205 ? -20.688 -8.781 3.324 1 96.69 205 LEU A O 1
ATOM 1607 N N . VAL A 1 206 ? -18.906 -8.852 1.972 1 97.25 206 VAL A N 1
ATOM 1608 C CA . VAL A 1 206 ? -19.672 -9.516 0.925 1 97.25 206 VAL A CA 1
ATOM 1609 C C . VAL A 1 206 ? -19.484 -11.023 1.022 1 97.25 206 VAL A C 1
ATOM 1611 O O . VAL A 1 206 ? -18.406 -11.492 1.404 1 97.25 206 VAL A O 1
ATOM 1614 N N . LYS A 1 207 ? -20.562 -11.742 0.665 1 97.75 207 LYS A N 1
ATOM 1615 C CA . LYS A 1 207 ? -20.469 -13.195 0.6 1 97.75 207 LYS A CA 1
ATOM 1616 C C . LYS A 1 207 ? -19.719 -13.641 -0.655 1 97.75 207 LYS A C 1
ATOM 1618 O O . LYS A 1 207 ? -19.969 -13.133 -1.747 1 97.75 207 LYS A O 1
ATOM 1623 N N . ILE A 1 208 ? -18.797 -14.5 -0.481 1 98.25 208 ILE A N 1
ATOM 1624 C CA . ILE A 1 208 ? -18.109 -15.086 -1.618 1 98.25 208 ILE A CA 1
ATOM 1625 C C . ILE A 1 208 ? -18.312 -16.594 -1.628 1 98.25 208 ILE A C 1
ATOM 1627 O O . ILE A 1 208 ? -17.969 -17.281 -0.666 1 98.25 208 ILE A O 1
ATOM 1631 N N . ARG A 1 209 ? -18.938 -17.094 -2.611 1 98.69 209 ARG A N 1
ATOM 1632 C CA . ARG A 1 209 ? -19.125 -18.531 -2.795 1 98.69 209 ARG A CA 1
ATOM 1633 C C . ARG A 1 209 ? -18.016 -19.109 -3.67 1 98.69 209 ARG A C 1
ATOM 1635 O O . ARG A 1 209 ? -17.875 -18.734 -4.836 1 98.69 209 ARG A O 1
ATOM 1642 N N . PHE A 1 210 ? -17.25 -19.984 -3.125 1 98.06 210 PHE A N 1
ATOM 1643 C CA . PHE A 1 210 ? -16.188 -20.656 -3.869 1 98.06 210 PHE A CA 1
ATOM 1644 C C . PHE A 1 210 ? -16.719 -21.906 -4.555 1 98.06 210 PHE A C 1
ATOM 1646 O O . PHE A 1 210 ? -17.234 -22.812 -3.895 1 98.06 210 PHE A O 1
ATOM 1653 N N . LEU A 1 211 ? -16.531 -21.969 -5.828 1 98.69 211 LEU A N 1
ATOM 1654 C CA . LEU A 1 211 ? -17.125 -23.016 -6.652 1 98.69 211 LEU A CA 1
ATOM 1655 C C . LEU A 1 211 ? -16.094 -24.094 -6.977 1 98.69 211 LEU A C 1
ATOM 1657 O O . LEU A 1 211 ? -14.922 -23.797 -7.191 1 98.69 211 LEU A O 1
ATOM 1661 N N . PRO A 1 212 ? -16.594 -25.328 -7.066 1 97.38 212 PRO A N 1
ATOM 1662 C CA . PRO A 1 212 ? -15.664 -26.406 -7.395 1 97.38 212 PRO A CA 1
ATOM 1663 C C . PRO A 1 212 ? -15.086 -26.281 -8.805 1 97.38 212 PRO A C 1
ATOM 1665 O O . PRO A 1 212 ? -15.812 -25.938 -9.742 1 97.38 212 PRO A O 1
ATOM 1668 N N . SER A 1 213 ? -13.852 -26.516 -8.922 1 96.44 213 SER A N 1
ATOM 1669 C CA . SER A 1 213 ? -13.172 -26.547 -10.211 1 96.44 213 SER A CA 1
ATOM 1670 C C . SER A 1 213 ? -13.234 -27.938 -10.836 1 96.44 213 SER A C 1
ATOM 1672 O O . SER A 1 213 ? -13.508 -28.922 -10.148 1 96.44 213 SER A O 1
ATOM 1674 N N . ASP A 1 214 ? -12.969 -28.062 -12.117 1 97.06 214 ASP A N 1
ATOM 1675 C CA . ASP A 1 214 ? -12.992 -29.344 -12.82 1 97.06 214 ASP A CA 1
ATOM 1676 C C . ASP A 1 214 ? -11.688 -30.109 -12.625 1 97.06 214 ASP A C 1
ATOM 1678 O O . ASP A 1 214 ? -10.914 -29.797 -11.719 1 97.06 214 ASP A O 1
ATOM 1682 N N . ASP A 1 215 ? -11.469 -31.125 -13.461 1 94.69 215 ASP A N 1
ATOM 1683 C CA . ASP A 1 215 ? -10.312 -32 -13.312 1 94.69 215 ASP A CA 1
ATOM 1684 C C . ASP A 1 215 ? -9.016 -31.266 -13.664 1 94.69 215 ASP A C 1
ATOM 1686 O O . ASP A 1 215 ? -7.934 -31.672 -13.242 1 94.69 215 ASP A O 1
ATOM 1690 N N . GLN A 1 216 ? -9.156 -30.234 -14.391 1 95.38 216 GLN A N 1
ATOM 1691 C CA . GLN A 1 216 ? -7.992 -29.422 -14.727 1 95.38 216 GLN A CA 1
ATOM 1692 C C . GLN A 1 216 ? -7.867 -28.219 -13.789 1 95.38 216 GLN A C 1
ATOM 1694 O O . GLN A 1 216 ? -7.109 -27.281 -14.062 1 95.38 216 GLN A O 1
ATOM 1699 N N . GLN A 1 217 ? -8.695 -28.25 -12.703 1 96.12 217 GLN A N 1
ATOM 1700 C CA . GLN A 1 217 ? -8.711 -27.219 -11.68 1 96.12 217 GLN A CA 1
ATOM 1701 C C . GLN A 1 217 ? -9.18 -25.875 -12.25 1 96.12 217 GLN A C 1
ATOM 1703 O O . GLN A 1 217 ? -8.711 -24.812 -11.828 1 96.12 217 GLN A O 1
ATOM 1708 N N . SER A 1 218 ? -10.055 -25.891 -13.242 1 97.75 218 SER A N 1
ATOM 1709 C CA . SER A 1 218 ? -10.602 -24.719 -13.898 1 97.75 218 SER A CA 1
ATOM 1710 C C . SER A 1 218 ? -12.07 -24.5 -13.531 1 97.75 218 SER A C 1
ATOM 1712 O O . SER A 1 218 ? -12.828 -25.469 -13.43 1 97.75 218 SER A O 1
ATOM 1714 N N . LEU A 1 219 ? -12.383 -23.281 -13.305 1 98.62 219 LEU A N 1
ATOM 1715 C CA . LEU A 1 219 ? -13.797 -22.953 -13.156 1 98.62 219 LEU A CA 1
ATOM 1716 C C . LEU A 1 219 ? -14.5 -22.938 -14.508 1 98.62 219 LEU A C 1
ATOM 1718 O O . LEU A 1 219 ? -14.047 -22.266 -15.438 1 98.62 219 LEU A O 1
ATOM 1722 N N . ARG A 1 220 ? -15.664 -23.734 -14.57 1 98.62 220 ARG A N 1
ATOM 1723 C CA . ARG A 1 220 ? -16.422 -23.891 -15.812 1 98.62 220 ARG A CA 1
ATOM 1724 C C . ARG A 1 220 ? -17.688 -23.047 -15.781 1 98.62 220 ARG A C 1
ATOM 1726 O O . ARG A 1 220 ? -18.234 -22.781 -14.711 1 98.62 220 ARG A O 1
ATOM 1733 N N . GLY A 1 221 ? -18.156 -22.703 -16.938 1 98.69 221 GLY A N 1
ATOM 1734 C CA . GLY A 1 221 ? -19.359 -21.891 -17.062 1 98.69 221 GLY A CA 1
ATOM 1735 C C . GLY A 1 221 ? -20.594 -22.562 -16.484 1 98.69 221 GLY A C 1
ATOM 1736 O O . GLY A 1 221 ? -21.406 -21.906 -15.812 1 98.69 221 GLY A O 1
ATOM 1737 N N . GLU A 1 222 ? -20.719 -23.828 -16.703 1 98.38 222 GLU A N 1
ATOM 1738 C CA . GLU A 1 222 ? -21.891 -24.562 -16.234 1 98.38 222 GLU A CA 1
ATOM 1739 C C . GLU A 1 222 ? -21.969 -24.531 -14.711 1 98.38 222 GLU A C 1
ATOM 1741 O O . GLU A 1 222 ? -23.062 -24.359 -14.148 1 98.38 222 GLU A O 1
ATOM 1746 N N . THR A 1 223 ? -20.844 -24.719 -14.109 1 98.75 223 THR A N 1
ATOM 1747 C CA . THR A 1 223 ? -20.797 -24.672 -12.656 1 98.75 223 THR A CA 1
ATOM 1748 C C . THR A 1 223 ? -21.219 -23.281 -12.148 1 98.75 223 THR A C 1
ATOM 1750 O O . THR A 1 223 ? -21.969 -23.188 -11.172 1 98.75 223 THR A O 1
ATOM 1753 N N . LEU A 1 224 ? -20.766 -22.25 -12.797 1 98.81 224 LEU A N 1
ATOM 1754 C CA . LEU A 1 224 ? -21.109 -20.875 -12.438 1 98.81 224 LEU A CA 1
ATOM 1755 C C . LEU A 1 224 ? -22.594 -20.625 -12.633 1 98.81 224 LEU A C 1
ATOM 1757 O O . LEU A 1 224 ? -23.25 -20.062 -11.75 1 98.81 224 LEU A O 1
ATOM 1761 N N . GLN A 1 225 ? -23.109 -21.047 -13.758 1 98.69 225 GLN A N 1
ATOM 1762 C CA . GLN A 1 225 ? -24.531 -20.828 -14.07 1 98.69 225 GLN A CA 1
ATOM 1763 C C . GLN A 1 225 ? -25.422 -21.484 -13.031 1 98.69 225 GLN A C 1
ATOM 1765 O O . GLN A 1 225 ? -26.406 -20.906 -12.586 1 98.69 225 GLN A O 1
ATOM 1770 N N . GLN A 1 226 ? -25.094 -22.703 -12.672 1 98.69 226 GLN A N 1
ATOM 1771 C CA . GLN A 1 226 ? -25.875 -23.422 -11.664 1 98.69 226 GLN A CA 1
ATOM 1772 C C . GLN A 1 226 ? -25.844 -22.703 -10.328 1 98.69 226 GLN A C 1
ATOM 1774 O O . GLN A 1 226 ? -26.875 -22.594 -9.648 1 98.69 226 GLN A O 1
ATOM 1779 N N . ALA A 1 227 ? -24.688 -22.234 -9.953 1 98.75 227 ALA A N 1
ATOM 1780 C CA . ALA A 1 227 ? -24.547 -21.531 -8.68 1 98.75 227 ALA A CA 1
ATOM 1781 C C . ALA A 1 227 ? -25.375 -20.25 -8.656 1 98.75 227 ALA A C 1
ATOM 1783 O O . ALA A 1 227 ? -26.016 -19.938 -7.648 1 98.75 227 ALA A O 1
ATOM 1784 N N . ILE A 1 228 ? -25.359 -19.516 -9.734 1 98.75 228 ILE A N 1
ATOM 1785 C CA . ILE A 1 228 ? -26.125 -18.266 -9.852 1 98.75 228 ILE A CA 1
ATOM 1786 C C . ILE A 1 228 ? -27.609 -18.562 -9.664 1 98.75 228 ILE A C 1
ATOM 1788 O O . ILE A 1 228 ? -28.312 -17.859 -8.93 1 98.75 228 ILE A O 1
ATOM 1792 N N . GLU A 1 229 ? -28.094 -19.594 -10.32 1 98.44 229 GLU A N 1
ATOM 1793 C CA . GLU A 1 229 ? -29.5 -19.969 -10.227 1 98.44 229 GLU A CA 1
ATOM 1794 C C . GLU A 1 229 ? -29.891 -20.359 -8.805 1 98.44 229 GLU A C 1
ATOM 1796 O O . GLU A 1 229 ? -30.922 -19.953 -8.297 1 98.44 229 GLU A O 1
ATOM 1801 N N . GLU A 1 230 ? -29.078 -21.141 -8.211 1 98.44 230 GLU A N 1
ATOM 1802 C CA . GLU A 1 230 ? -29.328 -21.594 -6.844 1 98.44 230 GLU A CA 1
ATOM 1803 C C . GLU A 1 230 ? -29.391 -20.422 -5.871 1 98.44 230 GLU A C 1
ATOM 1805 O O . GLU A 1 230 ? -30.297 -20.344 -5.051 1 98.44 230 GLU A O 1
ATOM 1810 N N . ASP A 1 231 ? -28.438 -19.547 -6.004 1 98.44 231 ASP A N 1
ATOM 1811 C CA . ASP A 1 231 ? -28.359 -18.422 -5.074 1 98.44 231 ASP A CA 1
ATOM 1812 C C . ASP A 1 231 ? -29.484 -17.422 -5.332 1 98.44 231 ASP A C 1
ATOM 1814 O O . ASP A 1 231 ? -30.016 -16.828 -4.395 1 98.44 231 ASP A O 1
ATOM 1818 N N . SER A 1 232 ? -29.797 -17.188 -6.559 1 97.94 232 SER A N 1
ATOM 1819 C CA . SER A 1 232 ? -30.906 -16.312 -6.891 1 97.94 232 SER A CA 1
ATOM 1820 C C . SER A 1 232 ? -32.219 -16.844 -6.324 1 97.94 232 SER A C 1
ATOM 1822 O O . SER A 1 232 ? -33.062 -16.078 -5.879 1 97.94 232 SER A O 1
ATOM 1824 N N . ARG A 1 233 ? -32.406 -18.109 -6.254 1 97.56 233 ARG A N 1
ATOM 1825 C CA . ARG A 1 233 ? -33.625 -18.75 -5.766 1 97.56 233 ARG A CA 1
ATOM 1826 C C . ARG A 1 233 ? -33.812 -18.516 -4.273 1 97.56 233 ARG A C 1
ATOM 1828 O O . ARG A 1 233 ? -34.938 -18.453 -3.779 1 97.56 233 ARG A O 1
ATOM 1835 N N . ILE A 1 234 ? -32.75 -18.391 -3.617 1 96.44 234 ILE A N 1
ATOM 1836 C CA . ILE A 1 234 ? -32.875 -18.219 -2.172 1 96.44 234 ILE A CA 1
ATOM 1837 C C . ILE A 1 234 ? -32.781 -16.734 -1.812 1 96.44 234 ILE A C 1
ATOM 1839 O O . ILE A 1 234 ? -32.531 -16.391 -0.655 1 96.44 234 ILE A O 1
ATOM 1843 N N . GLY A 1 235 ? -32.781 -15.867 -2.824 1 95.62 235 GLY A N 1
ATOM 1844 C CA . GLY A 1 235 ? -32.969 -14.445 -2.58 1 95.62 235 GLY A CA 1
ATOM 1845 C C . GLY A 1 235 ? -31.672 -13.656 -2.604 1 95.62 235 GLY A C 1
ATOM 1846 O O . GLY A 1 235 ? -31.656 -12.445 -2.375 1 95.62 235 GLY A O 1
ATOM 1847 N N . LEU A 1 236 ? -30.578 -14.328 -2.887 1 98 236 LEU A N 1
ATOM 1848 C CA . LEU A 1 236 ? -29.312 -13.609 -3.008 1 98 236 LEU A CA 1
ATOM 1849 C C . LEU A 1 236 ? -29.203 -12.93 -4.371 1 98 236 LEU A C 1
ATOM 1851 O O . LEU A 1 236 ? -29.938 -13.289 -5.305 1 98 236 LEU A O 1
ATOM 1855 N N . VAL A 1 237 ? -28.359 -11.945 -4.395 1 98.31 237 VAL A N 1
ATOM 1856 C CA . VAL A 1 237 ? -28.172 -11.172 -5.621 1 98.31 237 VAL A CA 1
ATOM 1857 C C . VAL A 1 237 ? -26.75 -11.359 -6.137 1 98.31 237 VAL A C 1
ATOM 1859 O O . VAL A 1 237 ? -25.812 -10.727 -5.641 1 98.31 237 VAL A O 1
ATOM 1862 N N . PRO A 1 238 ? -26.562 -12.219 -7.152 1 98.75 238 PRO A N 1
ATOM 1863 C CA . PRO A 1 238 ? -25.25 -12.312 -7.789 1 98.75 238 PRO A CA 1
ATOM 1864 C C . PRO A 1 238 ? -24.781 -10.977 -8.375 1 98.75 238 PRO A C 1
ATOM 1866 O O . PRO A 1 238 ? -25.562 -10.281 -9.023 1 98.75 238 PRO A O 1
ATOM 1869 N N . PHE A 1 239 ? -23.406 -10.625 -8.109 1 98.75 239 PHE A N 1
ATOM 1870 C CA . PHE A 1 239 ? -23.031 -9.305 -8.602 1 98.75 239 PHE A CA 1
ATOM 1871 C C . PHE A 1 239 ? -21.625 -9.336 -9.211 1 98.75 239 PHE A C 1
ATOM 1873 O O . PHE A 1 239 ? -21.234 -8.406 -9.922 1 98.75 239 PHE A O 1
ATOM 1880 N N . MET A 1 240 ? -20.828 -10.422 -8.945 1 98.88 240 MET A N 1
ATOM 1881 C CA . MET A 1 240 ? -19.438 -10.391 -9.398 1 98.88 240 MET A CA 1
ATOM 1882 C C . MET A 1 240 ? -18.875 -11.805 -9.508 1 98.88 240 MET A C 1
ATOM 1884 O O . MET A 1 240 ? -19.281 -12.703 -8.766 1 98.88 240 MET A O 1
ATOM 1888 N N . VAL A 1 241 ? -18.016 -11.992 -10.477 1 98.94 241 VAL A N 1
ATOM 1889 C CA . VAL A 1 241 ? -17.188 -13.188 -10.594 1 98.94 241 VAL A CA 1
ATOM 1890 C C . VAL A 1 241 ? -15.711 -12.781 -10.609 1 98.94 241 VAL A C 1
ATOM 1892 O O . VAL A 1 241 ? -15.312 -11.898 -11.367 1 98.94 241 VAL A O 1
ATOM 1895 N N . CYS A 1 242 ? -14.93 -13.359 -9.758 1 98.88 242 CYS A N 1
ATOM 1896 C CA . CYS A 1 242 ? -13.477 -13.25 -9.805 1 98.88 242 CYS A CA 1
ATOM 1897 C C . CYS A 1 242 ? -12.859 -14.461 -10.492 1 98.88 242 CYS A C 1
ATOM 1899 O O . CYS A 1 242 ? -12.672 -15.508 -9.859 1 98.88 242 CYS A O 1
ATOM 1901 N N . ALA A 1 243 ? -12.492 -14.305 -11.703 1 98.88 243 ALA A N 1
ATOM 1902 C CA . ALA A 1 243 ? -11.836 -15.375 -12.453 1 98.88 243 ALA A CA 1
ATOM 1903 C C . ALA A 1 243 ? -10.312 -15.266 -12.336 1 98.88 243 ALA A C 1
ATOM 1905 O O . ALA A 1 243 ? -9.766 -14.164 -12.344 1 98.88 243 ALA A O 1
ATOM 1906 N N . THR A 1 244 ? -9.672 -16.422 -12.242 1 98.69 244 THR A N 1
ATOM 1907 C CA . THR A 1 244 ? -8.227 -16.438 -12.086 1 98.69 244 THR A CA 1
ATOM 1908 C C . THR A 1 244 ? -7.555 -17.078 -13.297 1 98.69 244 THR A C 1
ATOM 1910 O O . THR A 1 244 ? -7.957 -18.156 -13.742 1 98.69 244 THR A O 1
ATOM 1913 N N . LEU A 1 245 ? -6.645 -16.406 -13.898 1 98.62 245 LEU A N 1
ATOM 1914 C CA . LEU A 1 245 ? -5.727 -16.969 -14.883 1 98.62 245 LEU A CA 1
ATOM 1915 C C . LEU A 1 245 ? -4.359 -17.234 -14.266 1 98.62 245 LEU A C 1
ATOM 1917 O O . LEU A 1 245 ? -3.572 -16.297 -14.07 1 98.62 245 LEU A O 1
ATOM 1921 N N . GLY A 1 246 ? -4.039 -18.469 -14.086 1 98.12 246 GLY A N 1
ATOM 1922 C CA . GLY A 1 246 ? -2.826 -18.859 -13.391 1 98.12 246 GLY A CA 1
ATOM 1923 C C . GLY A 1 246 ? -2.986 -18.875 -11.875 1 98.12 246 GLY A C 1
ATOM 1924 O O . GLY A 1 246 ? -2.418 -18.031 -11.18 1 98.12 246 GLY A O 1
ATOM 1925 N N . THR A 1 247 ? -3.746 -19.844 -11.328 1 97.19 247 THR A N 1
ATOM 1926 C CA . THR A 1 247 ? -3.996 -19.969 -9.898 1 97.19 247 THR A CA 1
ATOM 1927 C C . THR A 1 247 ? -2.703 -20.25 -9.148 1 97.19 247 THR A C 1
ATOM 1929 O O . THR A 1 247 ? -1.743 -20.766 -9.727 1 97.19 247 THR A O 1
ATOM 1932 N N . THR A 1 248 ? -2.676 -19.969 -7.875 1 94.88 248 THR A N 1
ATOM 1933 C CA . THR A 1 248 ? -1.473 -20.078 -7.055 1 94.88 248 THR A CA 1
ATOM 1934 C C . THR A 1 248 ? -1.042 -21.531 -6.902 1 94.88 248 THR A C 1
ATOM 1936 O O . THR A 1 248 ? 0.146 -21.844 -7 1 94.88 248 THR A O 1
ATOM 1939 N N . GLY A 1 249 ? -1.978 -22.422 -6.73 1 94.69 249 GLY A N 1
ATOM 1940 C CA . GLY A 1 249 ? -1.658 -23.797 -6.391 1 94.69 249 GLY A CA 1
ATOM 1941 C C . GLY A 1 249 ? -0.997 -24.547 -7.527 1 94.69 249 GLY A C 1
ATOM 1942 O O . GLY A 1 249 ? 0.11 -25.062 -7.375 1 94.69 249 GLY A O 1
ATOM 1943 N N . VAL A 1 250 ? -1.684 -24.547 -8.68 1 96.44 250 VAL A N 1
ATOM 1944 C CA . VAL A 1 250 ? -1.18 -25.422 -9.742 1 96.44 250 VAL A CA 1
ATOM 1945 C C . VAL A 1 250 ? -1.129 -24.656 -11.062 1 96.44 250 VAL A C 1
ATOM 1947 O O . VAL A 1 250 ? -0.937 -25.25 -12.125 1 96.44 250 VAL A O 1
ATOM 1950 N N . CYS A 1 251 ? -1.294 -23.281 -11 1 97.94 251 CYS A N 1
ATOM 1951 C CA . CYS A 1 251 ? -1.278 -22.422 -12.18 1 97.94 251 CYS A CA 1
ATOM 1952 C C . CYS A 1 251 ? -2.354 -22.844 -13.172 1 97.94 251 CYS A C 1
ATOM 1954 O O . CYS A 1 251 ? -2.082 -22.984 -14.367 1 97.94 251 CYS A O 1
ATOM 1956 N N . ALA A 1 252 ? -3.527 -23.109 -12.695 1 97.56 252 ALA A N 1
ATOM 1957 C CA . ALA A 1 252 ? -4.676 -23.453 -13.531 1 97.56 252 ALA A CA 1
ATOM 1958 C C . ALA A 1 252 ? -5.359 -22.188 -14.062 1 97.56 252 ALA A C 1
ATOM 1960 O O . ALA A 1 252 ? -5.129 -21.094 -13.555 1 97.56 252 ALA A O 1
ATOM 1961 N N . PHE A 1 253 ? -6.191 -22.359 -15.125 1 98.56 253 PHE A N 1
ATOM 1962 C CA . PHE A 1 253 ? -6.828 -21.234 -15.805 1 98.56 253 PHE A CA 1
ATOM 1963 C C . PHE A 1 253 ? -8.344 -21.406 -15.836 1 98.56 253 PHE A C 1
ATOM 1965 O O . PHE A 1 253 ? -8.844 -22.391 -16.391 1 98.56 253 PHE A O 1
ATOM 1972 N N . ASP A 1 254 ? -9.055 -20.484 -15.219 1 98.69 254 ASP A N 1
ATOM 1973 C CA . ASP A 1 254 ? -10.508 -20.469 -15.359 1 98.69 254 ASP A CA 1
ATOM 1974 C C . ASP A 1 254 ? -10.914 -20.203 -16.812 1 98.69 254 ASP A C 1
ATOM 1976 O O . ASP A 1 254 ? -10.203 -19.516 -17.547 1 98.69 254 ASP A O 1
ATOM 1980 N N . LYS A 1 255 ? -12.086 -20.766 -17.219 1 98.44 255 LYS A N 1
ATOM 1981 C CA . LYS A 1 255 ? -12.477 -20.688 -18.625 1 98.44 255 LYS A CA 1
ATOM 1982 C C . LYS A 1 255 ? -13.25 -19.406 -18.922 1 98.44 255 LYS A C 1
ATOM 1984 O O . LYS A 1 255 ? -14.477 -19.422 -19.016 1 98.44 255 LYS A O 1
ATOM 1989 N N . LEU A 1 256 ? -12.523 -18.344 -19.281 1 98.25 256 LEU A N 1
ATOM 1990 C CA . LEU A 1 256 ? -13.109 -17.031 -19.516 1 98.25 256 LEU A CA 1
ATOM 1991 C C . LEU A 1 256 ? -14.109 -17.078 -20.672 1 98.25 256 LEU A C 1
ATOM 1993 O O . LEU A 1 256 ? -15.109 -16.359 -20.656 1 98.25 256 LEU A O 1
ATOM 1997 N N . SER A 1 257 ? -13.875 -17.922 -21.672 1 98.25 257 SER A N 1
ATOM 1998 C CA . SER A 1 257 ? -14.742 -18.031 -22.844 1 98.25 257 SER A CA 1
ATOM 1999 C C . SER A 1 257 ? -16.125 -18.516 -22.453 1 98.25 257 SER A C 1
ATOM 2001 O O . SER A 1 257 ? -17.109 -18.234 -23.141 1 98.25 257 SER A O 1
ATOM 2003 N N . GLU A 1 258 ? -16.203 -19.281 -21.391 1 98.75 258 GLU A N 1
ATOM 2004 C CA . GLU A 1 258 ? -17.484 -19.766 -20.875 1 98.75 258 GLU A CA 1
ATOM 2005 C C . GLU A 1 258 ? -18.062 -18.812 -19.844 1 98.75 258 GLU A C 1
ATOM 2007 O O . GLU A 1 258 ? -19.266 -18.562 -19.828 1 98.75 258 GLU A O 1
ATOM 2012 N N . ILE A 1 259 ? -17.219 -18.234 -19.016 1 98.81 259 ILE A N 1
ATOM 2013 C CA . ILE A 1 259 ? -17.625 -17.406 -17.891 1 98.81 259 ILE A CA 1
ATOM 2014 C C . ILE A 1 259 ? -18.062 -16.031 -18.391 1 98.81 259 ILE A C 1
ATOM 2016 O O . ILE A 1 259 ? -19.062 -15.484 -17.891 1 98.81 259 ILE A O 1
ATOM 2020 N N . GLY A 1 260 ? -17.344 -15.477 -19.328 1 98.56 260 GLY A N 1
ATOM 2021 C CA . GLY A 1 260 ? -17.578 -14.141 -19.859 1 98.56 260 GLY A CA 1
ATOM 2022 C C . GLY A 1 260 ? -19.016 -13.938 -20.328 1 98.56 260 GLY A C 1
ATOM 2023 O O . GLY A 1 260 ? -19.703 -13.047 -19.828 1 98.56 260 GLY A O 1
ATOM 2024 N N . PRO A 1 261 ? -19.484 -14.789 -21.188 1 98.56 261 PRO A N 1
ATOM 2025 C CA . PRO A 1 261 ? -20.844 -14.641 -21.688 1 98.56 261 PRO A CA 1
ATOM 2026 C C . PRO A 1 261 ? -21.891 -14.75 -20.594 1 98.56 261 PRO A C 1
ATOM 2028 O O . PRO A 1 261 ? -22.922 -14.062 -20.641 1 98.56 261 PRO A O 1
ATOM 2031 N N . ILE A 1 262 ? -21.656 -15.57 -19.656 1 98.81 262 ILE A N 1
ATOM 2032 C CA . ILE A 1 262 ? -22.594 -15.711 -18.547 1 98.81 262 ILE A CA 1
ATOM 2033 C C . ILE A 1 262 ? -22.641 -14.406 -17.75 1 98.81 262 ILE A C 1
ATOM 2035 O O . ILE A 1 262 ? -23.719 -13.945 -17.375 1 98.81 262 ILE A O 1
ATOM 2039 N N . CYS A 1 263 ? -21.453 -13.844 -17.469 1 98.75 263 CYS A N 1
ATOM 2040 C CA . CYS A 1 263 ? -21.406 -12.586 -16.734 1 98.75 263 CYS A CA 1
ATOM 2041 C C . CYS A 1 263 ? -22.141 -11.484 -17.484 1 98.75 263 CYS A C 1
ATOM 2043 O O . CYS A 1 263 ? -22.859 -10.68 -16.875 1 98.75 263 CYS A O 1
ATOM 2045 N N . ALA A 1 264 ? -21.953 -11.461 -18.766 1 98.19 264 ALA A N 1
ATOM 2046 C CA . ALA A 1 264 ? -22.656 -10.469 -19.594 1 98.19 264 ALA A CA 1
ATOM 2047 C C . ALA A 1 264 ? -24.156 -10.664 -19.531 1 98.19 264 ALA A C 1
ATOM 2049 O O . ALA A 1 264 ? -24.922 -9.703 -19.406 1 98.19 264 ALA A O 1
ATOM 2050 N N . ALA A 1 265 ? -24.625 -11.883 -19.625 1 98.12 265 ALA A N 1
ATOM 2051 C CA . ALA A 1 265 ? -26.047 -12.203 -19.641 1 98.12 265 ALA A CA 1
ATOM 2052 C C . ALA A 1 265 ? -26.703 -11.883 -18.297 1 98.12 265 ALA A C 1
ATOM 2054 O O . ALA A 1 265 ? -27.844 -11.438 -18.25 1 98.12 265 ALA A O 1
ATOM 2055 N N . GLU A 1 266 ? -25.969 -12.109 -17.25 1 97.81 266 GLU A N 1
ATOM 2056 C CA . GLU A 1 266 ? -26.516 -11.953 -15.898 1 97.81 266 GLU A CA 1
ATOM 2057 C C . GLU A 1 266 ? -26.156 -10.586 -15.32 1 97.81 266 GLU A C 1
ATOM 2059 O O . GLU A 1 266 ? -26.469 -10.305 -14.156 1 97.81 266 GLU A O 1
ATOM 2064 N N . ASP A 1 267 ? -25.484 -9.727 -16.062 1 97.25 267 ASP A N 1
ATOM 2065 C CA . ASP A 1 267 ? -25.062 -8.391 -15.641 1 97.25 267 ASP A CA 1
ATOM 2066 C C . ASP A 1 267 ? -24.203 -8.461 -14.383 1 97.25 267 ASP A C 1
ATOM 2068 O O . ASP A 1 267 ? -24.5 -7.805 -13.383 1 97.25 267 ASP A O 1
ATOM 2072 N N . LEU A 1 268 ? -23.219 -9.32 -14.43 1 98.69 268 LEU A N 1
ATOM 2073 C CA . LEU A 1 268 ? -22.25 -9.477 -13.344 1 98.69 268 LEU A CA 1
ATOM 2074 C C . LEU A 1 268 ? -20.922 -8.789 -13.688 1 98.69 268 LEU A C 1
ATOM 2076 O O . LEU A 1 268 ? -20.5 -8.82 -14.844 1 98.69 268 LEU A O 1
ATOM 2080 N N . TRP A 1 269 ? -20.312 -8.188 -12.703 1 98.81 269 TRP A N 1
ATOM 2081 C CA . TRP A 1 269 ? -18.953 -7.695 -12.844 1 98.81 269 TRP A CA 1
ATOM 2082 C C . TRP A 1 269 ? -17.969 -8.852 -13.008 1 98.81 269 TRP A C 1
ATOM 2084 O O . TRP A 1 269 ? -17.938 -9.766 -12.18 1 98.81 269 TRP A O 1
ATOM 2094 N N . LEU A 1 270 ? -17.188 -8.867 -14.055 1 98.88 270 LEU A N 1
ATOM 2095 C CA . LEU A 1 270 ? -16.141 -9.875 -14.242 1 98.88 270 LEU A CA 1
ATOM 2096 C C . LEU A 1 270 ? -14.766 -9.281 -13.977 1 98.88 270 LEU A C 1
ATOM 2098 O O . LEU A 1 270 ? -14.281 -8.445 -14.742 1 98.88 270 LEU A O 1
ATOM 2102 N N . HIS A 1 271 ? -14.133 -9.688 -12.898 1 98.94 271 HIS A N 1
ATOM 2103 C CA . HIS A 1 271 ? -12.75 -9.359 -12.594 1 98.94 271 HIS A CA 1
ATOM 2104 C C . HIS A 1 271 ? -11.812 -10.516 -12.938 1 98.94 271 HIS A C 1
ATOM 2106 O O . HIS A 1 271 ? -12.055 -11.656 -12.539 1 98.94 271 HIS A O 1
ATOM 2112 N N . VAL A 1 272 ? -10.75 -10.211 -13.617 1 98.88 272 VAL A N 1
ATOM 2113 C CA . VAL A 1 272 ? -9.781 -11.234 -13.984 1 98.88 272 VAL A CA 1
ATOM 2114 C C . VAL A 1 272 ? -8.477 -11.008 -13.234 1 98.88 272 VAL A C 1
ATOM 2116 O O . VAL A 1 272 ? -7.824 -9.977 -13.406 1 98.88 272 VAL A O 1
ATOM 2119 N N . ASP A 1 273 ? -8.164 -11.961 -12.398 1 98.69 273 ASP A N 1
ATOM 2120 C CA . ASP A 1 273 ? -6.895 -12 -11.688 1 98.69 273 ASP A CA 1
ATOM 2121 C C . ASP A 1 273 ? -5.859 -12.812 -12.453 1 98.69 273 ASP A C 1
ATOM 2123 O O . ASP A 1 273 ? -5.957 -14.039 -12.531 1 98.69 273 ASP A O 1
ATOM 2127 N N . ALA A 1 274 ? -4.855 -12.172 -12.977 1 98.69 274 ALA A N 1
ATOM 2128 C CA . ALA A 1 274 ? -3.738 -12.812 -13.664 1 98.69 274 ALA A CA 1
ATOM 2129 C C . ALA A 1 274 ? -2.406 -12.406 -13.047 1 98.69 274 ALA A C 1
ATOM 2131 O O . ALA A 1 274 ? -1.465 -12.047 -13.758 1 98.69 274 ALA A O 1
ATOM 2132 N N . ALA A 1 275 ? -2.332 -12.469 -11.734 1 98.25 275 ALA A N 1
ATOM 2133 C CA . ALA A 1 275 ? -1.194 -11.93 -10.992 1 98.25 275 ALA A CA 1
ATOM 2134 C C . ALA A 1 275 ? 0.124 -12.461 -11.555 1 98.25 275 ALA A C 1
ATOM 2136 O O . ALA A 1 275 ? 1.032 -11.68 -11.852 1 98.25 275 ALA A O 1
ATOM 2137 N N . TYR A 1 276 ? 0.228 -13.75 -11.68 1 97.94 276 TYR A N 1
ATOM 2138 C CA . TYR A 1 276 ? 1.441 -14.391 -12.18 1 97.94 276 TYR A CA 1
ATOM 2139 C C . TYR A 1 276 ? 1.407 -14.516 -13.695 1 97.94 276 TYR A C 1
ATOM 2141 O O . TYR A 1 276 ? 2.326 -14.07 -14.391 1 97.94 276 TYR A O 1
ATOM 2149 N N . ALA A 1 277 ? 0.351 -15.016 -14.266 1 98.25 277 ALA A N 1
ATOM 2150 C CA . ALA A 1 277 ? 0.25 -15.406 -15.664 1 98.25 277 ALA A CA 1
ATOM 2151 C C . ALA A 1 277 ? 0.214 -14.188 -16.578 1 98.25 277 ALA A C 1
ATOM 2153 O O . ALA A 1 277 ? 0.515 -14.289 -17.766 1 98.25 277 ALA A O 1
ATOM 2154 N N . GLY A 1 278 ? -0.156 -13.016 -16.031 1 98.38 278 GLY A N 1
ATOM 2155 C CA . GLY A 1 278 ? -0.258 -11.82 -16.844 1 98.38 278 GLY A CA 1
ATOM 2156 C C . GLY A 1 278 ? 1.027 -11.492 -17.578 1 98.38 278 GLY A C 1
ATOM 2157 O O . GLY A 1 278 ? 0.995 -11.023 -18.719 1 98.38 278 GLY A O 1
ATOM 2158 N N . SER A 1 279 ? 2.146 -11.75 -16.969 1 98.31 279 SER A N 1
ATOM 2159 C CA . SER A 1 279 ? 3.434 -11.469 -17.594 1 98.31 279 SER A CA 1
ATOM 2160 C C . SER A 1 279 ? 3.645 -12.328 -18.828 1 98.31 279 SER A C 1
ATOM 2162 O O . SER A 1 279 ? 4.328 -11.914 -19.766 1 98.31 279 SER A O 1
ATOM 2164 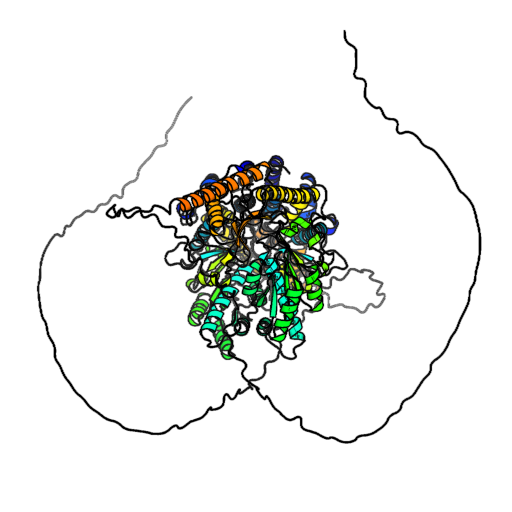N N . ALA A 1 280 ? 3.084 -13.484 -18.875 1 98.62 280 ALA A N 1
ATOM 2165 C CA . ALA A 1 280 ? 3.252 -14.398 -20 1 98.62 280 ALA A CA 1
ATOM 2166 C C . ALA A 1 280 ? 2.639 -13.828 -21.266 1 98.62 280 ALA A C 1
ATOM 2168 O O . ALA A 1 280 ? 3.029 -14.211 -22.375 1 98.62 280 ALA A O 1
ATOM 2169 N N . TYR A 1 281 ? 1.735 -12.906 -21.125 1 98.62 281 TYR A N 1
ATOM 2170 C CA . TYR A 1 281 ? 0.97 -12.422 -22.266 1 98.62 281 TYR A CA 1
ATOM 2171 C C . TYR A 1 281 ? 1.794 -11.453 -23.109 1 98.62 281 TYR A C 1
ATOM 2173 O O . TYR A 1 281 ? 1.37 -11.039 -24.188 1 98.62 281 TYR A O 1
ATOM 2181 N N . PHE A 1 282 ? 2.98 -11.07 -22.625 1 98.38 282 PHE A N 1
ATOM 2182 C CA . PHE A 1 282 ? 3.926 -10.422 -23.531 1 98.38 282 PHE A CA 1
ATOM 2183 C C . PHE A 1 282 ? 4.148 -11.258 -24.781 1 98.38 282 PHE A C 1
ATOM 2185 O O . PHE A 1 282 ? 4.418 -10.719 -25.859 1 98.38 282 PHE A O 1
ATOM 2192 N N . CYS A 1 283 ? 4.117 -12.523 -24.594 1 98.62 283 CYS A N 1
ATOM 2193 C CA . CYS A 1 283 ? 4.285 -13.469 -25.688 1 98.62 283 CYS A CA 1
ATOM 2194 C C . CYS A 1 283 ? 2.947 -13.805 -26.328 1 98.62 283 CYS A C 1
ATOM 2196 O O . CYS A 1 283 ? 2.131 -14.516 -25.734 1 98.62 283 CYS A O 1
ATOM 2198 N N . PRO A 1 284 ? 2.775 -13.453 -27.531 1 97.69 284 PRO A N 1
ATOM 2199 C CA . PRO A 1 284 ? 1.476 -13.641 -28.188 1 97.69 284 PRO A CA 1
ATOM 2200 C C . PRO A 1 284 ? 1.034 -15.109 -28.203 1 97.69 284 PRO A C 1
ATOM 2202 O O . PRO A 1 284 ? -0.16 -15.398 -28.094 1 97.69 284 PRO A O 1
ATOM 2205 N N . GLU A 1 285 ? 1.938 -16.062 -28.359 1 98.06 285 GLU A N 1
ATOM 2206 C CA . GLU A 1 285 ? 1.614 -17.484 -28.422 1 98.06 285 GLU A CA 1
ATOM 2207 C C . GLU A 1 285 ? 1.05 -17.984 -27.109 1 98.06 285 GLU A C 1
ATOM 2209 O O . GLU A 1 285 ? 0.49 -19.078 -27.047 1 98.06 285 GLU A O 1
ATOM 2214 N N . LEU A 1 286 ? 1.151 -17.219 -26.047 1 98.38 286 LEU A N 1
ATOM 2215 C CA . LEU A 1 286 ? 0.705 -17.656 -24.734 1 98.38 286 LEU A CA 1
ATOM 2216 C C . LEU A 1 286 ? -0.608 -16.984 -24.344 1 98.38 286 LEU A C 1
ATOM 2218 O O . LEU A 1 286 ? -1.052 -17.078 -23.203 1 98.38 286 LEU A O 1
ATOM 2222 N N . ARG A 1 287 ? -1.311 -16.328 -25.281 1 98.06 287 ARG A N 1
ATOM 2223 C CA . ARG A 1 287 ? -2.516 -15.555 -25 1 98.06 287 ARG A CA 1
ATOM 2224 C C . ARG A 1 287 ? -3.77 -16.406 -25.188 1 98.06 287 ARG A C 1
ATOM 2226 O O . ARG A 1 287 ? -4.871 -15.867 -25.328 1 98.06 287 ARG A O 1
ATOM 2233 N N . TRP A 1 288 ? -3.66 -17.688 -25.172 1 96.62 288 TRP A N 1
ATOM 2234 C CA . TRP A 1 288 ? -4.77 -18.594 -25.422 1 96.62 288 TRP A CA 1
ATOM 2235 C C . TRP A 1 288 ? -5.848 -18.453 -24.359 1 96.62 288 TRP A C 1
ATOM 2237 O O . TRP A 1 288 ? -7.031 -18.672 -24.625 1 96.62 288 TRP A O 1
ATOM 2247 N N . SER A 1 289 ? -5.422 -18.109 -23.141 1 96.31 289 SER A N 1
ATOM 2248 C CA . SER A 1 289 ? -6.355 -18.078 -22.031 1 96.31 289 SER A CA 1
ATOM 2249 C C . SER A 1 289 ? -7.109 -16.75 -21.984 1 96.31 289 SER A C 1
ATOM 2251 O O . SER A 1 289 ? -7.98 -16.547 -21.141 1 96.31 289 SER A O 1
ATOM 2253 N N . LEU A 1 290 ? -6.824 -15.812 -22.875 1 97.31 290 LEU A N 1
ATOM 2254 C CA . LEU A 1 290 ? -7.453 -14.5 -22.875 1 97.31 290 LEU A CA 1
ATOM 2255 C C . LEU A 1 290 ? -8.766 -14.523 -23.656 1 97.31 290 LEU A C 1
ATOM 2257 O O . LEU A 1 290 ? -9.477 -13.523 -23.719 1 97.31 290 LEU A O 1
ATOM 2261 N N . ASP A 1 291 ? -9.094 -15.68 -24.266 1 97.19 291 ASP A N 1
ATOM 2262 C CA . ASP A 1 291 ? -10.375 -15.789 -24.969 1 97.19 291 ASP A CA 1
ATOM 2263 C C . ASP A 1 291 ? -11.539 -15.484 -24.031 1 97.19 291 ASP A C 1
ATOM 2265 O O . ASP A 1 291 ? -11.789 -16.219 -23.078 1 97.19 291 ASP A O 1
ATOM 2269 N N . GLY A 1 292 ? -12.234 -14.398 -24.234 1 97.31 292 GLY A N 1
ATOM 2270 C CA . GLY A 1 292 ? -13.312 -13.93 -23.375 1 97.31 292 GLY A CA 1
ATOM 2271 C C . GLY A 1 292 ? -12.961 -12.68 -22.594 1 97.31 292 GLY A C 1
ATOM 2272 O O . GLY A 1 292 ? -13.797 -12.141 -21.859 1 97.31 292 GLY A O 1
ATOM 2273 N N . MET A 1 293 ? -11.797 -12.141 -22.812 1 97.25 293 MET A N 1
ATOM 2274 C CA . MET A 1 293 ? -11.289 -10.992 -22.062 1 97.25 293 MET A CA 1
ATOM 2275 C C . MET A 1 293 ? -12.102 -9.742 -22.375 1 97.25 293 MET A C 1
ATOM 2277 O O . MET A 1 293 ? -12.133 -8.805 -21.562 1 97.25 293 MET A O 1
ATOM 2281 N N . ASP A 1 294 ? -12.781 -9.688 -23.453 1 95.81 294 ASP A N 1
ATOM 2282 C CA . ASP A 1 294 ? -13.586 -8.531 -23.844 1 95.81 294 ASP A CA 1
ATOM 2283 C C . ASP A 1 294 ? -14.758 -8.344 -22.875 1 95.81 294 ASP A C 1
ATOM 2285 O O . ASP A 1 294 ? -15.312 -7.246 -22.781 1 95.81 294 ASP A O 1
ATOM 2289 N N . PHE A 1 295 ? -15.102 -9.422 -22.188 1 97.75 295 PHE A N 1
ATOM 2290 C CA . PHE A 1 295 ? -16.234 -9.359 -21.25 1 97.75 295 PHE A CA 1
ATOM 2291 C C . PHE A 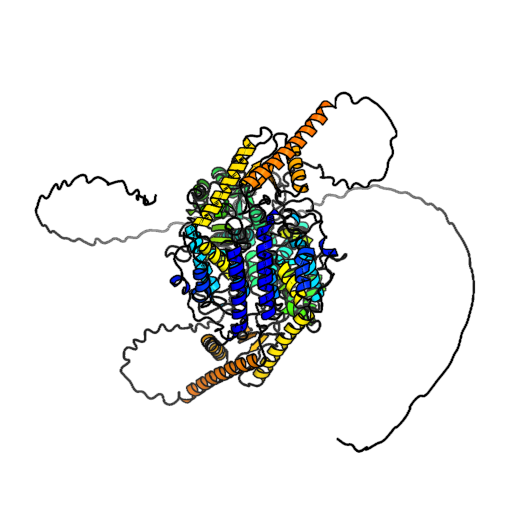1 295 ? -15.781 -8.82 -19.906 1 97.75 295 PHE A C 1
ATOM 2293 O O . PHE A 1 295 ? -16.609 -8.469 -19.062 1 97.75 295 PHE A O 1
ATOM 2300 N N . ALA A 1 296 ? -14.484 -8.695 -19.656 1 98.38 296 ALA A N 1
ATOM 2301 C CA . ALA A 1 296 ? -13.961 -8.352 -18.344 1 98.38 296 ALA A CA 1
ATOM 2302 C C . ALA A 1 296 ? -14.219 -6.887 -18.016 1 98.38 296 ALA A C 1
ATOM 2304 O O . ALA A 1 296 ? -14.07 -6.016 -18.875 1 98.38 296 ALA A O 1
ATOM 2305 N N . ASP A 1 297 ? -14.617 -6.609 -16.781 1 98.5 297 ASP A N 1
ATOM 2306 C CA . ASP A 1 297 ? -14.781 -5.25 -16.266 1 98.5 297 ASP A CA 1
ATOM 2307 C C . ASP A 1 297 ? -13.477 -4.723 -15.672 1 98.5 297 ASP A C 1
ATOM 2309 O O . ASP A 1 297 ? -13.25 -3.512 -15.641 1 98.5 297 ASP A O 1
ATOM 2313 N N . SER A 1 298 ? -12.727 -5.562 -15.203 1 98.69 298 SER A N 1
ATOM 2314 C CA . SER A 1 298 ? -11.422 -5.195 -14.656 1 98.69 298 SER A CA 1
ATOM 2315 C C . SER A 1 298 ? -10.414 -6.332 -14.82 1 98.69 298 SER A C 1
ATOM 2317 O O . SER A 1 298 ? -10.805 -7.5 -14.93 1 98.69 298 SER A O 1
ATOM 2319 N N . PHE A 1 299 ? -9.164 -5.98 -14.906 1 98.62 299 PHE A N 1
ATOM 2320 C CA . PHE A 1 299 ? -8.039 -6.895 -15.102 1 98.62 299 PHE A CA 1
ATOM 2321 C C . PHE A 1 299 ? -6.84 -6.457 -14.273 1 98.62 299 PHE A C 1
ATOM 2323 O O . PHE A 1 299 ? -6.531 -5.266 -14.195 1 98.62 299 PHE A O 1
ATOM 2330 N N . ALA A 1 300 ? -6.195 -7.477 -13.57 1 98.5 300 ALA A N 1
ATOM 2331 C CA . ALA A 1 300 ? -5.008 -7.148 -12.789 1 98.5 300 ALA A CA 1
ATOM 2332 C C . ALA A 1 300 ? -3.879 -8.141 -13.055 1 98.5 300 ALA A C 1
ATOM 2334 O O . ALA A 1 300 ? -4.125 -9.344 -13.203 1 98.5 300 ALA A O 1
ATOM 2335 N N . PHE A 1 301 ? -2.689 -7.715 -13.164 1 96.44 301 PHE A N 1
ATOM 2336 C CA . PHE A 1 301 ? -1.509 -8.57 -13.109 1 96.44 301 PHE A CA 1
ATOM 2337 C C . PHE A 1 301 ? -0.358 -7.859 -12.406 1 96.44 301 PHE A C 1
ATOM 2339 O O . PHE A 1 301 ? -0.384 -6.641 -12.242 1 96.44 301 PHE A O 1
ATOM 2346 N N . ASN A 1 302 ? 0.591 -8.617 -11.938 1 97.94 302 ASN A N 1
ATOM 2347 C CA . ASN A 1 302 ? 1.652 -8.109 -11.07 1 97.94 302 ASN A CA 1
ATOM 2348 C C . ASN A 1 302 ? 3.002 -8.109 -11.789 1 97.94 302 ASN A C 1
ATOM 2350 O O . ASN A 1 302 ? 3.721 -9.109 -11.766 1 97.94 302 ASN A O 1
ATOM 2354 N N . PRO A 1 303 ? 3.453 -6.91 -12.281 1 98.31 303 PRO A N 1
ATOM 2355 C CA . PRO A 1 303 ? 4.785 -6.824 -12.891 1 98.31 303 PRO A CA 1
ATOM 2356 C C . PRO A 1 303 ? 5.898 -7.215 -11.922 1 98.31 303 PRO A C 1
ATOM 2358 O O . PRO A 1 303 ? 7.004 -7.555 -12.352 1 98.31 303 PRO A O 1
ATOM 2361 N N . SER A 1 304 ? 5.617 -7.215 -10.641 1 97.75 304 SER A N 1
ATOM 2362 C CA . SER A 1 304 ? 6.629 -7.496 -9.625 1 97.75 304 SER A CA 1
ATOM 2363 C C . SER A 1 304 ? 6.848 -9 -9.469 1 97.75 304 SER A C 1
ATOM 2365 O O . SER A 1 304 ? 7.75 -9.422 -8.742 1 97.75 304 SER A O 1
ATOM 2367 N N . LYS A 1 305 ? 6.016 -9.773 -10.078 1 97.44 305 LYS A N 1
ATOM 2368 C CA . LYS A 1 305 ? 6.242 -11.219 -10.039 1 97.44 305 LYS A CA 1
ATOM 2369 C C . LYS A 1 305 ? 7.223 -11.648 -11.125 1 97.44 305 LYS A C 1
ATOM 2371 O O . LYS A 1 305 ? 8.438 -11.688 -10.898 1 97.44 305 LYS A O 1
ATOM 2376 N N . TRP A 1 306 ? 6.82 -11.641 -12.352 1 97.81 306 TRP A N 1
ATOM 2377 C CA . TRP A 1 306 ? 7.598 -12.312 -13.391 1 97.81 306 TRP A CA 1
ATOM 2378 C C . TRP A 1 306 ? 8.133 -11.305 -14.398 1 97.81 306 TRP A C 1
ATOM 2380 O O . TRP A 1 306 ? 8.875 -11.672 -15.312 1 97.81 306 TRP A O 1
ATOM 2390 N N . MET A 1 307 ? 7.844 -9.914 -14.273 1 97.69 307 MET A N 1
ATOM 2391 C CA . MET A 1 307 ? 8.156 -8.938 -15.312 1 97.69 307 MET A CA 1
ATOM 2392 C C . MET A 1 307 ? 9.383 -8.109 -14.93 1 97.69 307 MET A C 1
ATOM 2394 O O . MET A 1 307 ? 9.594 -7.027 -15.477 1 97.69 307 MET A O 1
ATOM 2398 N N . MET A 1 308 ? 10.109 -8.469 -14.016 1 97.5 308 MET A N 1
ATOM 2399 C CA . MET A 1 308 ? 11.438 -7.934 -13.719 1 97.5 308 MET A CA 1
ATOM 2400 C C . MET A 1 308 ? 11.336 -6.574 -13.039 1 97.5 308 MET A C 1
ATOM 2402 O O . MET A 1 308 ? 12.289 -5.797 -13.047 1 97.5 308 MET A O 1
ATOM 2406 N N . VAL A 1 309 ? 10.156 -6.176 -12.555 1 98.31 309 VAL A N 1
ATOM 2407 C CA . VAL A 1 309 ? 9.969 -4.969 -11.758 1 98.31 309 VAL A CA 1
ATOM 2408 C C . VAL A 1 309 ? 9.867 -5.34 -10.281 1 98.31 309 VAL A C 1
ATOM 2410 O O . VAL A 1 309 ? 9.023 -6.148 -9.891 1 98.31 309 VAL A O 1
ATOM 2413 N N . HIS A 1 310 ? 10.758 -4.789 -9.484 1 96.44 310 HIS A N 1
ATOM 2414 C CA . HIS A 1 310 ? 10.719 -5.223 -8.086 1 96.44 310 HIS A CA 1
ATOM 2415 C C . HIS A 1 310 ? 9.492 -4.668 -7.375 1 96.44 310 HIS A C 1
ATOM 2417 O O . HIS A 1 310 ? 8.852 -3.734 -7.863 1 96.44 310 HIS A O 1
ATOM 2423 N N . PHE A 1 311 ? 9.156 -5.23 -6.242 1 96.19 311 PHE A N 1
ATOM 2424 C CA . PHE A 1 311 ? 8.008 -4.914 -5.406 1 96.19 311 PHE A CA 1
ATOM 2425 C C . PHE A 1 311 ? 8.125 -3.51 -4.828 1 96.19 311 PHE A C 1
ATOM 2427 O O . PHE A 1 311 ? 9.219 -3.086 -4.434 1 96.19 311 PHE A O 1
ATOM 2434 N N . ASP A 1 312 ? 7.031 -2.732 -4.926 1 95.69 312 ASP A N 1
ATOM 2435 C CA . ASP A 1 312 ? 5.652 -3.051 -5.293 1 95.69 312 ASP A CA 1
ATOM 2436 C C . ASP A 1 312 ? 5.266 -2.375 -6.605 1 95.69 312 ASP A C 1
ATOM 2438 O O . ASP A 1 312 ? 5.578 -1.202 -6.824 1 95.69 312 ASP A O 1
ATOM 2442 N N . CYS A 1 313 ? 4.625 -3.027 -7.43 1 97.81 313 CYS A N 1
ATOM 2443 C CA . CYS A 1 313 ? 4.109 -2.562 -8.711 1 97.81 313 CYS A CA 1
ATOM 2444 C C . CYS A 1 313 ? 3.057 -3.521 -9.258 1 97.81 313 CYS A C 1
ATOM 2446 O O . CYS A 1 313 ? 3.391 -4.598 -9.758 1 97.81 313 CYS A O 1
ATOM 2448 N N . THR A 1 314 ? 1.784 -3.211 -9.172 1 98.38 314 THR A N 1
ATOM 2449 C CA . THR A 1 314 ? 0.7 -4.031 -9.695 1 98.38 314 THR A CA 1
ATOM 2450 C C . THR A 1 314 ? -0.165 -3.232 -10.664 1 98.38 314 THR A C 1
ATOM 2452 O O . THR A 1 314 ? -0.633 -2.141 -10.336 1 98.38 314 THR A O 1
ATOM 2455 N N . ALA A 1 315 ? -0.335 -3.775 -11.836 1 98.75 315 ALA A N 1
ATOM 2456 C CA . ALA A 1 315 ? -1.125 -3.104 -12.867 1 98.75 315 ALA A CA 1
ATOM 2457 C C . ALA A 1 315 ? -2.594 -3.51 -12.789 1 98.75 315 ALA A C 1
ATOM 2459 O O . ALA A 1 315 ? -2.912 -4.699 -12.742 1 98.75 315 ALA A O 1
ATOM 2460 N N . PHE A 1 316 ? -3.434 -2.547 -12.727 1 98.81 316 PHE A N 1
ATOM 2461 C CA . PHE A 1 316 ? -4.875 -2.742 -12.617 1 98.81 316 PHE A CA 1
ATOM 2462 C C . PHE A 1 316 ? -5.617 -1.911 -13.656 1 98.81 316 PHE A C 1
ATOM 2464 O O . PHE A 1 316 ? -5.441 -0.693 -13.727 1 98.81 316 PHE A O 1
ATOM 2471 N N . TRP A 1 317 ? -6.43 -2.539 -14.461 1 98.62 317 TRP A N 1
ATOM 2472 C CA . TRP A 1 317 ? -7.23 -1.846 -15.469 1 98.62 317 TRP A CA 1
ATOM 2473 C C . TRP A 1 317 ? -8.719 -2.014 -15.188 1 98.62 317 TRP A C 1
ATOM 2475 O O . TRP A 1 317 ? -9.148 -3.047 -14.664 1 98.62 317 TRP A O 1
ATOM 2485 N N . VAL A 1 318 ? -9.469 -1.021 -15.547 1 98.12 318 VAL A N 1
ATOM 2486 C CA . VAL A 1 318 ? -10.922 -1.083 -15.531 1 98.12 318 VAL A CA 1
ATOM 2487 C C . VAL A 1 318 ? -11.469 -0.689 -16.906 1 98.12 318 VAL A C 1
ATOM 2489 O O . VAL A 1 318 ? -10.867 0.116 -17.609 1 98.12 318 VAL A O 1
ATOM 2492 N N . LYS A 1 319 ? -12.578 -1.228 -17.219 1 97.25 319 LYS A N 1
ATOM 2493 C CA . LYS A 1 319 ? -13.281 -0.911 -18.469 1 97.25 319 LYS A CA 1
ATOM 2494 C C . LYS A 1 319 ? -14.008 0.426 -18.359 1 97.25 319 LYS A C 1
ATOM 2496 O O . LYS A 1 319 ? -14.203 1.115 -19.359 1 97.25 319 LYS A O 1
ATOM 2501 N N . ASP A 1 320 ? -14.422 0.788 -17.172 1 96.56 320 ASP A N 1
ATOM 2502 C CA . ASP A 1 320 ? -15.148 2.027 -16.906 1 96.56 320 ASP A CA 1
ATOM 2503 C C . ASP A 1 320 ? -14.57 2.744 -15.68 1 96.56 320 ASP A C 1
ATOM 2505 O O . ASP A 1 320 ? -14.891 2.395 -14.539 1 96.56 320 ASP A O 1
ATOM 2509 N N . LYS A 1 321 ? -13.859 3.803 -15.922 1 95.44 321 LYS A N 1
ATOM 2510 C CA . LYS A 1 321 ? -13.188 4.5 -14.836 1 95.44 321 LYS A CA 1
ATOM 2511 C C . LYS A 1 321 ? -14.188 5.223 -13.938 1 95.44 321 LYS A C 1
ATOM 2513 O O . LYS A 1 321 ? -13.906 5.484 -12.766 1 95.44 321 LYS A O 1
ATOM 2518 N N . PHE A 1 322 ? -15.383 5.566 -14.391 1 94.31 322 PHE A N 1
ATOM 2519 C CA . PHE A 1 322 ? -16.375 6.281 -13.594 1 94.31 322 PHE A CA 1
ATOM 2520 C C . PHE A 1 322 ? -16.906 5.395 -12.469 1 94.31 322 PHE A C 1
ATOM 2522 O O . PHE A 1 322 ? -17.188 5.879 -11.375 1 94.31 322 PHE A O 1
ATOM 2529 N N . LYS A 1 323 ? -17.016 4.09 -12.742 1 95.25 323 LYS A N 1
ATOM 2530 C CA . LYS A 1 323 ? -17.438 3.146 -11.711 1 95.25 323 LYS A CA 1
ATOM 2531 C C . LYS A 1 323 ? -16.406 3.045 -10.602 1 95.25 323 LYS A C 1
ATOM 2533 O O . LYS A 1 323 ? -16.75 2.857 -9.43 1 95.25 323 LYS A O 1
ATOM 2538 N N . LEU A 1 324 ? -15.18 3.135 -11.008 1 94.75 324 LEU A N 1
ATOM 2539 C CA . LEU A 1 324 ? -14.094 3.113 -10.031 1 94.75 324 LEU A CA 1
ATOM 2540 C C . LEU A 1 324 ? -14.078 4.398 -9.211 1 94.75 324 LEU A C 1
ATOM 2542 O O . LEU A 1 324 ? -13.992 4.359 -7.98 1 94.75 324 LEU A O 1
ATOM 2546 N N . GLN A 1 325 ? -14.18 5.535 -9.859 1 92.75 325 GLN A N 1
ATOM 2547 C CA . GLN A 1 325 ? -14.078 6.84 -9.219 1 92.75 325 GLN A CA 1
ATOM 2548 C C . GLN A 1 325 ? -15.234 7.07 -8.25 1 92.75 325 GLN A C 1
ATOM 2550 O O . GLN A 1 325 ? -15.047 7.645 -7.176 1 92.75 325 GLN A O 1
ATOM 2555 N N . GLN A 1 326 ? -16.328 6.648 -8.578 1 92.44 326 GLN A N 1
ATOM 2556 C CA . GLN A 1 326 ? -17.484 6.859 -7.711 1 92.44 326 GLN A CA 1
ATOM 2557 C C . GLN A 1 326 ? -17.359 6.074 -6.41 1 92.44 326 GLN A C 1
ATOM 2559 O O . GLN A 1 326 ? -18.016 6.391 -5.418 1 92.44 326 GLN A O 1
ATOM 2564 N N . THR A 1 327 ? -16.562 5.082 -6.445 1 94.12 327 THR A N 1
ATOM 2565 C CA . THR A 1 327 ? -16.391 4.191 -5.301 1 94.12 327 THR A CA 1
ATOM 2566 C C . THR A 1 327 ? -15.531 4.852 -4.227 1 94.12 327 THR A C 1
ATOM 2568 O O . THR A 1 327 ? -15.781 4.676 -3.031 1 94.12 327 THR A O 1
ATOM 2571 N N . PHE A 1 328 ? -14.547 5.621 -4.625 1 91.31 328 PHE A N 1
ATOM 2572 C CA . PHE A 1 328 ? -13.516 6.055 -3.688 1 91.31 328 PHE A CA 1
ATOM 2573 C C . PHE A 1 328 ? -13.484 7.574 -3.588 1 91.31 328 PHE A C 1
ATOM 2575 O O . PHE A 1 328 ? -12.68 8.133 -2.836 1 91.31 328 PHE A O 1
ATOM 2582 N N . SER A 1 329 ? -14.281 8.273 -4.156 1 87.88 329 SER A N 1
ATOM 2583 C CA . SER A 1 329 ? -14.148 9.719 -4.301 1 87.88 329 SER A CA 1
ATOM 2584 C C . SER A 1 329 ? -14.469 10.445 -2.996 1 87.88 329 SER A C 1
ATOM 2586 O O . SER A 1 329 ? -15.477 10.156 -2.354 1 87.88 329 SER A O 1
ATOM 2588 N N . VAL A 1 330 ? -13.523 11.195 -2.668 1 83.56 330 VAL A N 1
ATOM 2589 C CA . VAL A 1 330 ? -13.664 12.219 -1.634 1 83.56 330 VAL A CA 1
ATOM 2590 C C . VAL A 1 330 ? -13.203 13.57 -2.174 1 83.56 330 VAL A C 1
ATOM 2592 O O . VAL A 1 330 ? -12.422 13.633 -3.125 1 83.56 330 VAL A O 1
ATOM 2595 N N . ASP A 1 331 ? -13.812 14.672 -1.707 1 79.5 331 ASP A N 1
ATOM 2596 C CA . ASP A 1 331 ? -13.492 15.938 -2.357 1 79.5 331 ASP A CA 1
ATOM 2597 C C . ASP A 1 331 ? -13.195 17.031 -1.325 1 79.5 331 ASP A C 1
ATOM 2599 O O . ASP A 1 331 ? -13.867 18.062 -1.294 1 79.5 331 ASP A O 1
ATOM 2603 N N . PRO A 1 332 ? -12.133 16.828 -0.64 1 78.88 332 PRO A N 1
ATOM 2604 C CA . PRO A 1 332 ? -11.75 17.891 0.297 1 78.88 332 PRO A CA 1
ATOM 2605 C C . PRO A 1 332 ? -11.211 19.141 -0.406 1 78.88 332 PRO A C 1
ATOM 2607 O O . PRO A 1 332 ? -10.531 19.031 -1.428 1 78.88 332 PRO A O 1
ATOM 2610 N N . VAL A 1 333 ? -11.367 20.266 0.12 1 72.38 333 VAL A N 1
ATOM 2611 C CA . VAL A 1 333 ? -11.008 21.547 -0.468 1 72.38 333 VAL A CA 1
ATOM 2612 C C . VAL A 1 333 ? -9.5 21.609 -0.695 1 72.38 333 VAL A C 1
ATOM 2614 O O . VAL A 1 333 ? -9.039 22.078 -1.741 1 72.38 333 VAL A O 1
ATOM 2617 N N . TYR A 1 334 ? -8.727 21.188 0.165 1 77.5 334 TYR A N 1
ATOM 2618 C CA . TYR A 1 334 ? -7.277 21.344 0.128 1 77.5 334 TYR A CA 1
ATOM 2619 C C . TYR A 1 334 ? -6.66 20.453 -0.946 1 77.5 334 TYR A C 1
ATOM 2621 O O . TYR A 1 334 ? -5.457 20.531 -1.204 1 77.5 334 TYR A O 1
ATOM 2629 N N . LEU A 1 335 ? -7.422 19.641 -1.609 1 81.94 335 LEU A N 1
ATOM 2630 C CA . LEU A 1 335 ? -6.902 18.781 -2.666 1 81.94 335 LEU A CA 1
ATOM 2631 C C . LEU A 1 335 ? -7.469 19.188 -4.023 1 81.94 335 LEU A C 1
ATOM 2633 O O . LEU A 1 335 ? -7.094 18.609 -5.051 1 81.94 335 LEU A O 1
ATOM 2637 N N . ARG A 1 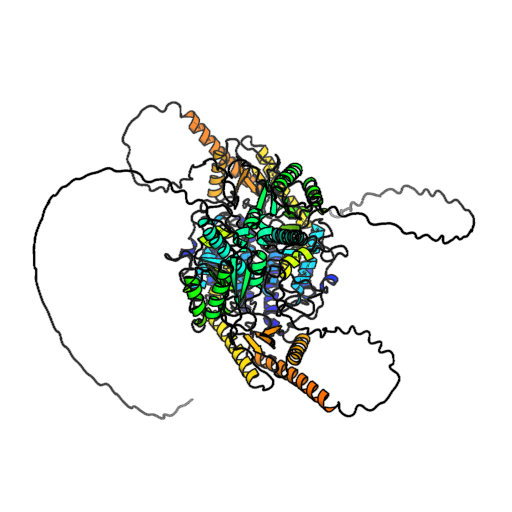336 ? -8.273 20.156 -4.027 1 79.19 336 ARG A N 1
ATOM 2638 C CA . ARG A 1 336 ? -8.828 20.656 -5.285 1 79.19 336 ARG A CA 1
ATOM 2639 C C . ARG A 1 336 ? -7.812 21.484 -6.051 1 79.19 336 ARG A C 1
ATOM 2641 O O . ARG A 1 336 ? -6.906 22.078 -5.457 1 79.19 336 ARG A O 1
ATOM 2648 N N . HIS A 1 337 ? -7.883 21.469 -7.344 1 80.81 337 HIS A N 1
ATOM 2649 C CA . HIS A 1 337 ? -6.977 22.25 -8.172 1 80.81 337 HIS A CA 1
ATOM 2650 C C . HIS A 1 337 ? -7.645 22.672 -9.477 1 80.81 337 HIS A C 1
ATOM 2652 O O . HIS A 1 337 ? -8.742 22.219 -9.789 1 80.81 337 HIS A O 1
ATOM 2658 N N . GLU A 1 338 ? -6.996 23.453 -10.188 1 80.62 338 GLU A N 1
ATOM 2659 C CA . GLU A 1 338 ? -7.551 24.109 -11.367 1 80.62 338 GLU A CA 1
ATOM 2660 C C . GLU A 1 338 ? -7.902 23.094 -12.445 1 80.62 338 GLU A C 1
ATOM 2662 O O . GLU A 1 338 ? -8.852 23.281 -13.203 1 80.62 338 GLU A O 1
ATOM 2667 N N . ASN A 1 339 ? -7.176 22 -12.43 1 82.38 339 ASN A N 1
ATOM 2668 C CA . ASN A 1 339 ? -7.352 21.016 -13.492 1 82.38 339 ASN A CA 1
ATOM 2669 C C . ASN A 1 339 ? -8.18 19.828 -13.016 1 82.38 339 ASN A C 1
ATOM 2671 O O . ASN A 1 339 ? -8.195 18.781 -13.664 1 82.38 339 ASN A O 1
ATOM 2675 N N . SER A 1 340 ? -8.875 19.969 -11.984 1 82.62 340 SER A N 1
ATOM 2676 C CA . SER A 1 340 ? -9.578 18.844 -11.367 1 82.62 340 SER A CA 1
ATOM 2677 C C . SER A 1 340 ? -10.625 18.266 -12.312 1 82.62 340 SER A C 1
ATOM 2679 O O . SER A 1 340 ? -10.93 17.062 -12.25 1 82.62 340 SER A O 1
ATOM 2681 N N . GLN A 1 341 ? -11.125 19.016 -13.242 1 79.44 341 GLN A N 1
ATOM 2682 C CA . GLN A 1 341 ? -12.203 18.562 -14.109 1 79.44 341 GLN A CA 1
ATOM 2683 C C . GLN A 1 341 ? -11.641 17.797 -15.312 1 79.44 341 GLN A C 1
ATOM 2685 O O . GLN A 1 341 ? -12.328 16.969 -15.898 1 79.44 341 GLN A O 1
ATOM 2690 N N . VAL A 1 342 ? -10.383 18.062 -15.586 1 83.75 342 VAL A N 1
ATOM 2691 C CA . VAL A 1 342 ? -9.844 17.5 -16.828 1 83.75 342 VAL A CA 1
ATOM 2692 C C . VAL A 1 342 ? -8.766 16.469 -16.5 1 83.75 342 VAL A C 1
ATOM 2694 O O . VAL A 1 342 ? -8.539 15.539 -17.281 1 83.75 342 VAL A O 1
ATOM 2697 N N . ALA A 1 343 ? -8.211 16.625 -15.406 1 89.5 343 ALA A N 1
ATOM 2698 C CA . ALA A 1 343 ? -7.062 15.789 -15.078 1 89.5 343 ALA A CA 1
ATOM 2699 C C . ALA A 1 343 ? -7.492 14.57 -14.266 1 89.5 343 ALA A C 1
ATOM 2701 O O . ALA A 1 343 ? -8.555 14.586 -13.633 1 89.5 343 ALA A O 1
ATOM 2702 N N . THR A 1 344 ? -6.699 13.578 -14.375 1 90.5 344 THR A N 1
ATOM 2703 C CA . THR A 1 344 ? -6.922 12.367 -13.594 1 90.5 344 THR A CA 1
ATOM 2704 C C . THR A 1 344 ? -6.281 12.492 -12.211 1 90.5 344 THR A C 1
ATOM 2706 O O . THR A 1 344 ? -5.074 12.695 -12.102 1 90.5 344 THR A O 1
ATOM 2709 N N . ASP A 1 345 ? -7.074 12.414 -11.188 1 93.44 345 ASP A N 1
ATOM 2710 C CA . ASP A 1 345 ? -6.594 12.305 -9.812 1 93.44 345 ASP A CA 1
ATOM 2711 C C . ASP A 1 345 ? -6.684 10.867 -9.312 1 93.44 345 ASP A C 1
ATOM 2713 O O . ASP A 1 345 ? -7.758 10.406 -8.914 1 93.44 345 ASP A O 1
ATOM 2717 N N . PHE A 1 346 ? -5.539 10.258 -9.141 1 94.44 346 PHE A N 1
ATOM 2718 C CA . PHE A 1 346 ? -5.5 8.82 -8.883 1 94.44 346 PHE A CA 1
ATOM 2719 C C . PHE A 1 346 ? -5.906 8.516 -7.449 1 94.44 346 PHE A C 1
ATOM 2721 O O . PHE A 1 346 ? -6.156 7.359 -7.102 1 94.44 346 PHE A O 1
ATOM 2728 N N . MET A 1 347 ? -5.969 9.523 -6.594 1 93.81 347 MET A N 1
ATOM 2729 C CA . MET A 1 347 ? -6.461 9.281 -5.238 1 93.81 347 MET A CA 1
ATOM 2730 C C . MET A 1 347 ? -7.883 8.734 -5.262 1 93.81 347 MET A C 1
ATOM 2732 O O . MET A 1 347 ? -8.328 8.102 -4.301 1 93.81 347 MET A O 1
ATOM 2736 N N . HIS A 1 348 ? -8.625 8.938 -6.375 1 94.06 348 HIS A N 1
ATOM 2737 C CA . HIS A 1 348 ? -10 8.461 -6.508 1 94.06 348 HIS A CA 1
ATOM 2738 C C . HIS A 1 348 ? -10.047 7.078 -7.145 1 94.06 348 HIS A C 1
ATOM 2740 O O . HIS A 1 348 ? -11.125 6.535 -7.375 1 94.06 348 HIS A O 1
ATOM 2746 N N . TRP A 1 349 ? -8.898 6.488 -7.488 1 95.94 349 TRP A N 1
ATOM 2747 C CA . TRP A 1 349 ? -8.844 5.215 -8.195 1 95.94 349 TRP A CA 1
ATOM 2748 C C . TRP A 1 349 ? -8.367 4.098 -7.273 1 95.94 349 TRP A C 1
ATOM 2750 O O . TRP A 1 349 ? -8.172 2.963 -7.715 1 95.94 349 TRP A O 1
ATOM 2760 N N . GLN A 1 350 ? -8.125 4.383 -6.031 1 96.19 350 GLN A N 1
ATOM 2761 C CA . GLN A 1 350 ? -7.5 3.426 -5.125 1 96.19 350 GLN A CA 1
ATOM 2762 C C . GLN A 1 350 ? -7.93 3.67 -3.682 1 96.19 350 GLN A C 1
ATOM 2764 O O . GLN A 1 350 ? -8.641 4.637 -3.396 1 96.19 350 GLN A O 1
ATOM 2769 N N . ILE A 1 351 ? -7.469 2.824 -2.797 1 95.5 351 ILE A N 1
ATOM 2770 C CA . ILE A 1 351 ? -7.832 2.896 -1.385 1 95.5 351 ILE A CA 1
ATOM 2771 C C . ILE A 1 351 ? -7.082 4.051 -0.72 1 95.5 351 ILE A C 1
ATOM 2773 O O . ILE A 1 351 ? -7.699 4.926 -0.104 1 95.5 351 ILE A O 1
ATOM 2777 N N . PRO A 1 352 ? -5.789 4.105 -0.844 1 95.75 352 PRO A N 1
ATOM 2778 C CA . PRO A 1 352 ? -5.109 5.242 -0.218 1 95.75 352 PRO A CA 1
ATOM 2779 C C . PRO A 1 352 ? -5.23 6.523 -1.037 1 95.75 352 PRO A C 1
ATOM 2781 O O . PRO A 1 352 ? -5.602 6.477 -2.213 1 95.75 352 PRO A O 1
ATOM 2784 N N . LEU A 1 353 ? -4.934 7.668 -0.394 1 94.19 353 LEU A N 1
ATOM 2785 C CA . LEU A 1 353 ? -4.848 8.922 -1.136 1 94.19 353 LEU A CA 1
ATOM 2786 C C . LEU A 1 353 ? -3.467 9.086 -1.758 1 94.19 353 LEU A C 1
ATOM 2788 O O . LEU A 1 353 ? -3.336 9.156 -2.982 1 94.19 353 LEU A O 1
ATOM 2792 N N . SER A 1 354 ? -2.436 9.016 -0.95 1 93.88 354 SER A N 1
ATOM 2793 C CA . SER A 1 354 ? -1.064 9.211 -1.412 1 93.88 354 SER A CA 1
ATOM 2794 C C . SER A 1 354 ? -0.568 8 -2.199 1 93.88 354 SER A C 1
ATOM 2796 O O . SER A 1 354 ? -1.045 6.887 -1.995 1 93.88 354 SER A O 1
ATOM 2798 N N . ARG A 1 355 ? 0.386 8.297 -3.062 1 93.69 355 ARG A N 1
ATOM 2799 C CA . ARG A 1 355 ? 0.934 7.23 -3.896 1 93.69 355 ARG A CA 1
ATOM 2800 C C . ARG A 1 355 ? 2.387 7.512 -4.258 1 93.69 355 ARG A C 1
ATOM 2802 O O . ARG A 1 355 ? 2.771 8.664 -4.457 1 93.69 355 ARG A O 1
ATOM 2809 N N . ARG A 1 356 ? 3.088 6.445 -4.438 1 94.81 356 ARG A N 1
ATOM 2810 C CA . ARG A 1 356 ? 4.484 6.496 -4.855 1 94.81 356 ARG A CA 1
ATOM 2811 C C . ARG A 1 356 ? 4.598 6.652 -6.367 1 94.81 356 ARG A C 1
ATOM 2813 O O . ARG A 1 356 ? 3.668 6.316 -7.102 1 94.81 356 ARG A O 1
ATOM 2820 N N . PHE A 1 357 ? 5.73 7.164 -6.824 1 97.38 357 PHE A N 1
ATOM 2821 C CA . PHE A 1 357 ? 6.043 7.285 -8.242 1 97.38 357 PHE A CA 1
ATOM 2822 C C . PHE A 1 357 ? 6.477 5.941 -8.82 1 97.38 357 PHE A C 1
ATOM 2824 O O . PHE A 1 357 ? 7.562 5.824 -9.391 1 97.38 357 PHE A O 1
ATOM 2831 N N . ARG A 1 358 ? 5.617 4.957 -8.867 1 97.38 358 ARG A N 1
ATOM 2832 C CA . ARG A 1 358 ? 5.914 3.578 -9.242 1 97.38 358 ARG A CA 1
ATOM 2833 C C . ARG A 1 358 ? 6.152 3.461 -10.75 1 97.38 358 ARG A C 1
ATOM 2835 O O . ARG A 1 358 ? 6.883 2.576 -11.195 1 97.38 358 ARG A O 1
ATOM 2842 N N . SER A 1 359 ? 5.57 4.332 -11.5 1 98.19 359 SER A N 1
ATOM 2843 C CA . SER A 1 359 ? 5.609 4.199 -12.953 1 98.19 359 SER A CA 1
ATOM 2844 C C . SER A 1 359 ? 7.02 4.414 -13.492 1 98.19 359 SER A C 1
ATOM 2846 O O . SER A 1 359 ? 7.348 3.953 -14.594 1 98.19 359 SER A O 1
ATOM 2848 N N . LEU A 1 360 ? 7.867 5.055 -12.727 1 98.31 360 LEU A N 1
ATOM 2849 C CA . LEU A 1 360 ? 9.219 5.348 -13.195 1 98.31 360 LEU A CA 1
ATOM 2850 C C . LEU A 1 360 ? 10.016 4.062 -13.391 1 98.31 360 LEU A C 1
ATOM 2852 O O . LEU A 1 360 ? 10.68 3.887 -14.422 1 98.31 360 LEU A O 1
ATOM 2856 N N . LYS A 1 361 ? 10.016 3.18 -12.414 1 98.5 361 LYS A N 1
ATOM 2857 C CA . LYS A 1 361 ? 10.758 1.934 -12.57 1 98.5 361 LYS A CA 1
ATOM 2858 C C . LYS A 1 361 ? 10.164 1.066 -13.672 1 98.5 361 LYS A C 1
ATOM 2860 O O . LYS A 1 361 ? 10.891 0.376 -14.391 1 98.5 361 LYS A O 1
ATOM 2865 N N . LEU A 1 362 ? 8.852 1.081 -13.773 1 98.56 362 LEU A N 1
ATOM 2866 C CA . LEU A 1 362 ? 8.211 0.342 -14.852 1 98.56 362 LEU A CA 1
ATOM 2867 C C . LEU A 1 362 ? 8.648 0.873 -16.219 1 98.56 362 LEU A C 1
ATOM 2869 O O . LEU A 1 362 ? 8.938 0.093 -17.125 1 98.56 362 LEU A O 1
ATOM 2873 N N . TRP A 1 363 ? 8.695 2.213 -16.359 1 98.75 363 TRP A N 1
ATOM 2874 C CA . TRP A 1 363 ? 9.133 2.889 -17.578 1 98.75 363 TRP A CA 1
ATOM 2875 C C . TRP A 1 363 ? 10.562 2.506 -17.922 1 98.75 363 TRP A C 1
ATOM 2877 O O . TRP A 1 363 ? 10.867 2.205 -19.078 1 98.75 363 TRP A O 1
ATOM 2887 N N . PHE A 1 364 ? 11.445 2.453 -16.938 1 98.75 364 PHE A N 1
ATOM 2888 C CA . PHE A 1 364 ? 12.844 2.086 -17.125 1 98.75 364 PHE A CA 1
ATOM 2889 C C . PHE A 1 364 ? 12.961 0.639 -17.594 1 98.75 364 PHE A C 1
ATOM 2891 O O . PHE A 1 364 ? 13.727 0.337 -18.516 1 98.75 364 PHE A O 1
ATOM 2898 N N . VAL A 1 365 ? 12.195 -0.258 -17.047 1 98.62 365 VAL A N 1
ATOM 2899 C CA . VAL A 1 365 ? 12.273 -1.683 -17.359 1 98.62 365 VAL A CA 1
ATOM 2900 C C . VAL A 1 365 ? 11.789 -1.929 -18.781 1 98.62 365 VAL A C 1
ATOM 2902 O O . VAL A 1 365 ? 12.453 -2.627 -19.562 1 98.62 365 VAL A O 1
ATOM 2905 N N . MET A 1 366 ? 10.68 -1.329 -19.141 1 98.69 366 MET A N 1
ATOM 2906 C CA . MET A 1 366 ? 10.117 -1.561 -20.469 1 98.69 366 MET A CA 1
ATOM 2907 C C . MET A 1 366 ? 11.039 -1.028 -21.547 1 98.69 366 MET A C 1
ATOM 2909 O O . MET A 1 366 ? 11.172 -1.638 -22.609 1 98.69 366 MET A O 1
ATOM 2913 N N . ARG A 1 367 ? 11.672 0.084 -21.281 1 98.62 367 ARG A N 1
ATOM 2914 C CA . ARG A 1 367 ? 12.555 0.677 -22.266 1 98.62 367 ARG A CA 1
ATOM 2915 C C . ARG A 1 367 ? 13.891 -0.056 -22.312 1 98.62 367 ARG A C 1
ATOM 2917 O O . ARG A 1 367 ? 14.43 -0.304 -23.406 1 98.62 367 ARG A O 1
ATOM 2924 N N . SER A 1 368 ? 14.469 -0.427 -21.156 1 98.44 368 SER A N 1
ATOM 2925 C CA . SER A 1 368 ? 15.797 -1.038 -21.078 1 98.44 368 SER A CA 1
ATOM 2926 C C . SER A 1 368 ? 15.773 -2.469 -21.609 1 98.44 368 SER A C 1
ATOM 2928 O O . SER A 1 368 ? 16.734 -2.916 -22.234 1 98.44 368 SER A O 1
ATOM 2930 N N . PHE A 1 369 ? 14.719 -3.221 -21.344 1 98.25 369 PHE A N 1
ATOM 2931 C CA . PHE A 1 369 ? 14.609 -4.598 -21.797 1 98.25 369 PHE A CA 1
ATOM 2932 C C . PHE A 1 369 ? 14.047 -4.656 -23.219 1 98.25 369 PHE A C 1
ATOM 2934 O O . PHE A 1 369 ? 14.438 -5.516 -24.016 1 98.25 369 PHE A O 1
ATOM 2941 N N . GLY A 1 370 ? 13.188 -3.676 -23.516 1 98.44 370 GLY A N 1
ATOM 2942 C CA . GLY A 1 370 ? 12.352 -3.895 -24.688 1 98.44 370 GLY A CA 1
ATOM 2943 C C . GLY A 1 370 ? 11.445 -5.102 -24.562 1 98.44 370 GLY A C 1
ATOM 2944 O O . GLY A 1 370 ? 11.695 -5.992 -23.75 1 98.44 370 GLY A O 1
ATOM 2945 N N . LEU A 1 371 ? 10.398 -5.098 -25.391 1 98.5 371 LEU A N 1
ATOM 2946 C CA . LEU A 1 371 ? 9.492 -6.238 -25.344 1 98.5 371 LEU A CA 1
ATOM 2947 C C . LEU A 1 371 ? 10.219 -7.527 -25.734 1 98.5 371 LEU A C 1
ATOM 2949 O O . LEU A 1 371 ? 9.906 -8.602 -25.219 1 98.5 371 LEU A O 1
ATOM 2953 N N . LYS A 1 372 ? 11.164 -7.418 -26.531 1 98.5 372 LYS A N 1
ATOM 2954 C CA . LYS A 1 372 ? 11.93 -8.555 -27.016 1 98.5 372 LYS A CA 1
ATOM 2955 C C . LYS A 1 372 ? 12.555 -9.344 -25.875 1 98.5 372 LYS A C 1
ATOM 2957 O O . LYS A 1 372 ? 12.375 -10.555 -25.781 1 98.5 372 LYS A O 1
ATOM 2962 N N . ASN A 1 373 ? 13.273 -8.656 -25.047 1 98.31 373 ASN A N 1
ATOM 2963 C CA . ASN A 1 373 ? 13.992 -9.336 -23.969 1 98.31 373 ASN A CA 1
ATOM 2964 C C . ASN A 1 373 ? 13.047 -9.766 -22.844 1 98.31 373 ASN A C 1
ATOM 2966 O O . ASN A 1 373 ? 13.305 -10.742 -22.156 1 98.31 373 ASN A O 1
ATOM 2970 N N . LEU A 1 374 ? 11.953 -9.055 -22.656 1 98.5 374 LEU A N 1
ATOM 2971 C CA . LEU A 1 374 ? 10.938 -9.492 -21.703 1 98.5 374 LEU A CA 1
ATOM 2972 C C . LEU A 1 374 ? 10.297 -10.797 -22.156 1 98.5 374 LEU A C 1
ATOM 2974 O O . LEU A 1 374 ? 10.07 -11.703 -21.359 1 98.5 374 LEU A O 1
ATOM 2978 N N . GLN A 1 375 ? 10.016 -10.891 -23.469 1 98.62 375 GLN A N 1
ATOM 2979 C CA . GLN A 1 375 ? 9.492 -12.125 -24.031 1 98.62 375 GLN A CA 1
ATOM 2980 C C . GLN A 1 375 ? 10.484 -13.273 -23.875 1 98.62 375 GLN A C 1
ATOM 2982 O O . GLN A 1 375 ? 10.102 -14.391 -23.516 1 98.62 375 GLN A O 1
ATOM 2987 N N . ALA A 1 376 ? 11.734 -12.992 -24.141 1 98.56 376 ALA A N 1
ATOM 2988 C CA . ALA A 1 376 ? 12.766 -14.016 -24.016 1 98.56 376 ALA A CA 1
ATOM 2989 C C . ALA A 1 376 ? 12.859 -14.547 -22.594 1 98.56 376 ALA A C 1
ATOM 2991 O O . ALA A 1 376 ? 13.07 -15.742 -22.375 1 98.56 376 ALA A O 1
ATOM 2992 N N . HIS A 1 377 ? 12.773 -13.633 -21.672 1 98 377 HIS A N 1
ATOM 2993 C CA . HIS A 1 377 ? 12.812 -14.016 -20.266 1 98 377 HIS A CA 1
ATOM 2994 C C . HIS A 1 377 ? 11.68 -14.969 -19.922 1 98 377 HIS A C 1
ATOM 2996 O O . HIS A 1 377 ? 11.898 -15.984 -19.234 1 98 377 HIS A O 1
ATOM 3002 N N . ILE A 1 378 ? 10.5 -14.711 -20.375 1 98.44 378 ILE A N 1
ATOM 3003 C CA . ILE A 1 378 ? 9.328 -15.547 -20.125 1 98.44 378 ILE A CA 1
ATOM 3004 C C . ILE A 1 378 ? 9.531 -16.922 -20.766 1 98.44 378 ILE A C 1
ATOM 3006 O O . ILE A 1 378 ? 9.328 -17.953 -20.109 1 98.44 378 ILE A O 1
ATOM 3010 N N . ARG A 1 379 ? 9.938 -16.922 -22.016 1 98.56 379 ARG A N 1
ATOM 3011 C CA . ARG A 1 379 ? 10.141 -18.172 -22.75 1 98.56 379 ARG A CA 1
ATOM 3012 C C . ARG A 1 379 ? 11.211 -19.031 -22.078 1 98.56 379 ARG A C 1
ATOM 3014 O O . ARG A 1 379 ? 11.078 -20.25 -22.016 1 98.56 379 ARG A O 1
ATOM 3021 N N . HIS A 1 380 ? 12.234 -18.391 -21.578 1 98.31 380 HIS A N 1
ATOM 3022 C CA . HIS A 1 380 ? 13.289 -19.109 -20.891 1 98.31 380 HIS A CA 1
ATOM 3023 C C . HIS A 1 380 ? 12.758 -19.797 -19.641 1 98.31 380 HIS A C 1
ATOM 3025 O O . HIS A 1 380 ? 13.078 -20.969 -19.375 1 98.31 380 HIS A O 1
ATOM 3031 N N . GLY A 1 381 ? 11.969 -19.062 -18.844 1 98.12 381 GLY A N 1
ATOM 3032 C CA . GLY A 1 381 ? 11.367 -19.656 -17.672 1 98.12 381 GLY A CA 1
ATOM 3033 C C . GLY A 1 381 ? 10.531 -20.875 -17.969 1 98.12 381 GLY A C 1
ATOM 3034 O O . GLY A 1 381 ? 10.602 -21.891 -17.266 1 98.12 381 GLY A O 1
ATOM 3035 N N . ILE A 1 382 ? 9.812 -20.812 -19.031 1 98.62 382 ILE A N 1
ATOM 3036 C CA . ILE A 1 382 ? 8.953 -21.906 -19.438 1 98.62 382 ILE A CA 1
ATOM 3037 C C . ILE A 1 382 ? 9.805 -23.094 -19.891 1 98.62 382 ILE A C 1
ATOM 3039 O O . ILE A 1 382 ? 9.508 -24.25 -19.562 1 98.62 382 ILE A O 1
ATOM 3043 N N . GLU A 1 383 ? 10.867 -22.812 -20.609 1 98.56 383 GLU A N 1
ATOM 3044 C CA . GLU A 1 383 ? 11.766 -23.875 -21.078 1 98.56 383 GLU A CA 1
ATOM 3045 C C . GLU A 1 383 ? 12.406 -24.594 -19.891 1 98.56 383 GLU A C 1
ATOM 3047 O O . GLU A 1 383 ? 12.57 -25.828 -19.938 1 98.56 383 GLU A O 1
ATOM 3052 N N . MET A 1 384 ? 12.812 -23.844 -18.906 1 98.69 384 MET A N 1
ATOM 3053 C CA . MET A 1 384 ? 13.398 -24.469 -17.719 1 98.69 384 MET A CA 1
ATOM 3054 C C . MET A 1 384 ? 12.375 -25.359 -17 1 98.69 384 MET A C 1
ATOM 3056 O O . MET A 1 384 ? 12.727 -26.422 -16.516 1 98.69 384 MET A O 1
ATOM 3060 N N . ALA A 1 385 ? 11.148 -24.922 -16.938 1 98.75 385 ALA A N 1
ATOM 3061 C CA . ALA A 1 385 ? 10.094 -25.719 -16.312 1 98.75 385 ALA A CA 1
ATOM 3062 C C . ALA A 1 385 ? 9.836 -27 -17.109 1 98.75 385 ALA A C 1
ATOM 3064 O O . ALA A 1 385 ? 9.609 -28.062 -16.531 1 98.75 385 ALA A O 1
ATOM 3065 N N . LYS A 1 386 ? 9.867 -26.922 -18.422 1 98.62 386 LYS A N 1
ATOM 3066 C CA . LYS A 1 386 ? 9.703 -28.094 -19.281 1 98.62 386 LYS A CA 1
ATOM 3067 C C . LYS A 1 386 ? 10.812 -29.109 -19.047 1 98.62 386 LYS A C 1
ATOM 3069 O O . LYS A 1 386 ? 10.555 -30.328 -19.047 1 98.62 386 LYS A O 1
ATOM 3074 N N . LEU A 1 387 ? 11.984 -28.547 -18.891 1 98.81 387 LEU A N 1
ATOM 3075 C CA . LEU A 1 387 ? 13.109 -29.438 -18.609 1 98.81 387 LEU A CA 1
ATOM 3076 C C . LEU A 1 387 ? 12.883 -30.203 -17.312 1 98.81 387 LEU A C 1
ATOM 3078 O O . LEU A 1 387 ? 13.086 -31.422 -17.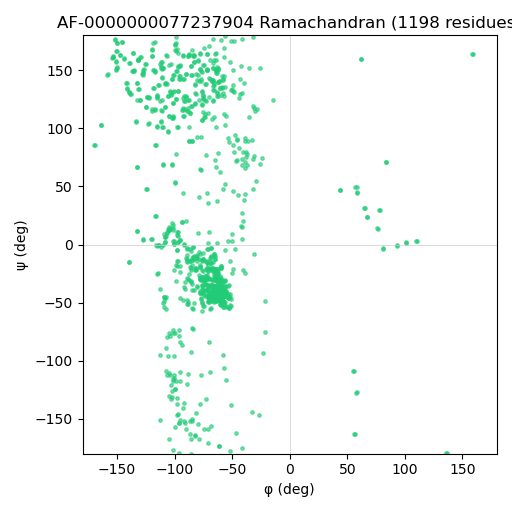281 1 98.81 387 LEU A O 1
ATOM 3082 N N . LEU A 1 388 ? 12.484 -29.531 -16.266 1 98.75 388 LEU A N 1
ATOM 3083 C CA . LEU A 1 388 ? 12.211 -30.203 -15 1 98.75 388 LEU A CA 1
ATOM 3084 C C . LEU A 1 388 ? 11.102 -31.234 -15.156 1 98.75 388 LEU A C 1
ATOM 3086 O O . LEU A 1 388 ? 11.203 -32.344 -14.648 1 98.75 388 LEU A O 1
ATOM 3090 N N . GLU A 1 389 ? 10.031 -30.828 -15.789 1 98.75 389 GLU A N 1
ATOM 3091 C CA . GLU A 1 389 ? 8.906 -31.719 -16.047 1 98.75 389 GLU A CA 1
ATOM 3092 C C . GLU A 1 389 ? 9.375 -33 -16.719 1 98.75 389 GLU A C 1
ATOM 3094 O O . GLU A 1 389 ? 8.969 -34.094 -16.344 1 98.75 389 GLU A O 1
ATOM 3099 N N . SER A 1 390 ? 10.227 -32.875 -17.719 1 98.5 390 SER A N 1
ATOM 3100 C CA . SER A 1 390 ? 10.734 -34.031 -18.469 1 98.5 390 SER A CA 1
ATOM 3101 C C . SER A 1 390 ? 11.531 -34.969 -17.562 1 98.5 390 SER A C 1
ATOM 3103 O O . SER A 1 390 ? 11.469 -36.188 -17.719 1 98.5 390 SER A O 1
ATOM 3105 N N . GLN A 1 391 ? 12.289 -34.406 -16.656 1 98.44 391 GLN A N 1
ATOM 3106 C CA . GLN A 1 391 ? 13.062 -35.219 -15.734 1 98.44 391 GLN A CA 1
ATOM 3107 C C . GLN A 1 391 ? 12.148 -35.969 -14.773 1 98.44 391 GLN A C 1
ATOM 3109 O O . GLN A 1 391 ? 12.375 -37.156 -14.492 1 98.44 391 GLN A O 1
ATOM 3114 N N . ILE A 1 392 ? 11.156 -35.344 -14.273 1 98.5 392 ILE A N 1
ATOM 3115 C CA . ILE A 1 392 ? 10.242 -35.938 -13.312 1 98.5 392 ILE A CA 1
ATOM 3116 C C . ILE A 1 392 ? 9.492 -37.094 -13.969 1 98.5 392 ILE A C 1
ATOM 3118 O O . ILE A 1 392 ? 9.32 -38.156 -13.352 1 98.5 392 ILE A O 1
ATOM 3122 N N . LEU A 1 393 ? 9.086 -36.938 -15.172 1 97.81 393 LEU A N 1
ATOM 3123 C CA . LEU A 1 393 ? 8.297 -37.938 -15.891 1 97.81 393 LEU A CA 1
ATOM 3124 C C . LEU A 1 393 ? 9.117 -39.188 -16.141 1 97.81 393 LEU A C 1
ATOM 3126 O O . LEU A 1 393 ? 8.555 -40.281 -16.297 1 97.81 393 LEU A O 1
ATOM 3130 N N . LYS A 1 394 ? 10.414 -39.094 -16.094 1 97.5 394 LYS A N 1
ATOM 3131 C CA . LYS A 1 394 ? 11.289 -40.25 -16.312 1 97.5 394 LYS A CA 1
ATOM 3132 C C . LYS A 1 394 ? 11.43 -41.094 -15.055 1 97.5 394 LYS A C 1
ATOM 3134 O O . LYS A 1 394 ? 11.859 -42.25 -15.117 1 97.5 394 LYS A O 1
ATOM 3139 N N . ASP A 1 395 ? 11.148 -40.5 -13.953 1 97.5 395 ASP A N 1
ATOM 3140 C CA . ASP A 1 395 ? 11.281 -41.219 -12.68 1 97.5 395 ASP A CA 1
ATOM 3141 C C . ASP A 1 395 ? 9.953 -41.844 -12.273 1 97.5 395 ASP A C 1
ATOM 3143 O O . ASP A 1 395 ? 8.992 -41.156 -11.953 1 97.5 395 ASP A O 1
ATOM 3147 N N . PRO A 1 396 ? 9.883 -43.156 -12.203 1 96.88 396 PRO A N 1
ATOM 3148 C CA . PRO A 1 396 ? 8.609 -43.844 -11.961 1 96.88 396 PRO A CA 1
ATOM 3149 C C . PRO A 1 396 ? 8.078 -43.625 -10.539 1 96.88 396 PRO A C 1
ATOM 3151 O O . PRO A 1 396 ? 6.93 -43.938 -10.25 1 96.88 396 PRO A O 1
ATOM 3154 N N . ASN A 1 397 ? 8.859 -43.094 -9.672 1 97.69 397 ASN A N 1
ATOM 3155 C CA . ASN A 1 397 ? 8.43 -42.906 -8.297 1 97.69 397 ASN A CA 1
ATOM 3156 C C . ASN A 1 397 ? 7.641 -41.594 -8.133 1 97.69 397 ASN A C 1
ATOM 3158 O O . ASN A 1 397 ? 7.008 -41.375 -7.098 1 97.69 397 ASN A O 1
ATOM 3162 N N . PHE A 1 398 ? 7.672 -40.781 -9.125 1 98.44 398 PHE A N 1
ATOM 3163 C CA . PHE A 1 398 ? 7.039 -39.469 -9.047 1 98.44 398 PHE A CA 1
ATOM 3164 C C . PHE A 1 398 ? 5.82 -39.406 -9.953 1 98.44 398 PHE A C 1
ATOM 3166 O O . PHE A 1 398 ? 5.68 -40.219 -10.883 1 98.44 398 PHE A O 1
ATOM 3173 N N . GLU A 1 399 ? 4.941 -38.5 -9.625 1 96.88 399 GLU A N 1
ATOM 3174 C CA . GLU A 1 399 ? 3.795 -38.156 -10.469 1 96.88 399 GLU A CA 1
ATOM 3175 C C . GLU A 1 399 ? 3.609 -36.656 -10.578 1 96.88 399 GLU A C 1
ATOM 3177 O O . GLU A 1 399 ? 4.004 -35.906 -9.672 1 96.88 399 GLU A O 1
ATOM 3182 N N . ILE A 1 400 ? 3.096 -36.25 -11.688 1 97.56 400 ILE A N 1
ATOM 3183 C CA . ILE A 1 400 ? 2.678 -34.875 -11.93 1 97.56 400 ILE A CA 1
ATOM 3184 C C . ILE A 1 400 ? 1.153 -34.781 -11.906 1 97.56 400 ILE A C 1
ATOM 3186 O O . ILE A 1 400 ? 0.498 -35.062 -12.922 1 97.56 400 ILE A O 1
ATOM 3190 N N . PRO A 1 401 ? 0.621 -34.375 -10.781 1 96.25 401 PRO A N 1
ATOM 3191 C CA . PRO A 1 401 ? -0.824 -34.531 -10.578 1 96.25 401 PRO A CA 1
ATOM 3192 C C . PRO A 1 401 ? -1.623 -33.438 -11.305 1 96.25 401 PRO A C 1
ATOM 3194 O O . PRO A 1 401 ? -2.85 -33.531 -11.406 1 96.25 401 PRO A O 1
ATOM 3197 N N . ALA A 1 402 ? -0.993 -32.406 -11.773 1 96.38 402 ALA A N 1
ATOM 3198 C CA . ALA A 1 402 ? -1.652 -31.359 -12.547 1 96.38 402 ALA A CA 1
ATOM 3199 C C . ALA A 1 402 ? -0.806 -30.938 -13.75 1 96.38 402 ALA A C 1
ATOM 3201 O O . ALA A 1 402 ? 0.424 -30.922 -13.672 1 96.38 402 ALA A O 1
ATOM 3202 N N . LYS A 1 403 ? -1.534 -30.547 -14.766 1 96.31 403 LYS A N 1
ATOM 3203 C CA . LYS A 1 403 ? -0.848 -30.141 -15.992 1 96.31 403 LYS A CA 1
ATOM 3204 C C . LYS A 1 403 ? 0.064 -28.953 -15.742 1 96.31 403 LYS A C 1
ATOM 3206 O O . LYS A 1 403 ? -0.317 -28.016 -15.039 1 96.31 403 LYS A O 1
ATOM 3211 N N . ARG A 1 404 ? 1.268 -29.062 -16.281 1 97.12 404 ARG A N 1
ATOM 3212 C CA . ARG A 1 404 ? 2.201 -27.953 -16.156 1 97.12 404 ARG A CA 1
ATOM 3213 C C . ARG A 1 404 ? 1.791 -26.797 -17.047 1 97.12 404 ARG A C 1
ATOM 3215 O O . ARG A 1 404 ? 1.598 -26.969 -18.266 1 97.12 404 ARG A O 1
ATOM 3222 N N . HIS A 1 405 ? 1.607 -25.656 -16.484 1 97.38 405 HIS A N 1
ATOM 3223 C CA . HIS A 1 405 ? 1.447 -24.391 -17.219 1 97.38 405 HIS A CA 1
ATOM 3224 C C . HIS A 1 405 ? 2.557 -23.406 -16.875 1 97.38 405 HIS A C 1
ATOM 3226 O O . HIS A 1 405 ? 2.984 -23.328 -15.719 1 97.38 405 HIS A O 1
ATOM 3232 N N . LEU A 1 406 ? 3.121 -22.781 -17.891 1 98.25 406 LEU A N 1
ATOM 3233 C CA . LEU A 1 406 ? 4.105 -21.719 -17.734 1 98.25 406 LEU A CA 1
ATOM 3234 C C . LEU A 1 406 ? 5.316 -22.203 -16.953 1 98.25 406 LEU A C 1
ATOM 3236 O O . LEU A 1 406 ? 5.949 -23.188 -17.328 1 98.25 406 LEU A O 1
ATOM 3240 N N . GLY A 1 407 ? 5.695 -21.5 -15.875 1 98.38 407 GLY A N 1
ATOM 3241 C CA . GLY A 1 407 ? 6.945 -21.812 -15.203 1 98.38 407 GLY A CA 1
ATOM 3242 C C . GLY A 1 407 ? 6.754 -22.625 -13.93 1 98.38 407 GLY A C 1
ATOM 3243 O O . GLY A 1 407 ? 7.691 -22.797 -13.148 1 98.38 407 GLY A O 1
ATOM 3244 N N . LEU A 1 408 ? 5.57 -23.188 -13.656 1 98.56 408 LEU A N 1
ATOM 3245 C CA . LEU A 1 408 ? 5.289 -23.922 -12.43 1 98.56 408 LEU A CA 1
ATOM 3246 C C . LEU A 1 408 ? 5.109 -25.406 -12.727 1 98.56 408 LEU A C 1
ATOM 3248 O O . LEU A 1 408 ? 4.305 -25.781 -13.578 1 98.56 408 LEU A O 1
ATOM 3252 N N . VAL A 1 409 ? 5.898 -26.266 -12.055 1 98.62 409 VAL A N 1
ATOM 3253 C CA . VAL A 1 409 ? 5.727 -27.719 -12.078 1 98.62 409 VAL A CA 1
ATOM 3254 C C . VAL A 1 409 ? 5.355 -28.219 -10.68 1 98.62 409 VAL A C 1
ATOM 3256 O O . VAL A 1 409 ? 5.973 -27.812 -9.688 1 98.62 409 VAL A O 1
ATOM 3259 N N . VAL A 1 410 ? 4.312 -28.969 -10.602 1 98.31 410 VAL A N 1
ATOM 3260 C CA . VAL A 1 410 ? 3.945 -29.562 -9.32 1 98.31 410 VAL A CA 1
ATOM 3261 C C . VAL A 1 410 ? 4.156 -31.078 -9.383 1 98.31 410 VAL A C 1
ATOM 3263 O O . VAL A 1 410 ? 3.945 -31.703 -10.43 1 98.31 410 VAL A O 1
ATOM 3266 N N . PHE A 1 411 ? 4.598 -31.688 -8.281 1 98.62 411 PHE A N 1
ATOM 3267 C CA . PHE A 1 411 ? 4.863 -33.125 -8.266 1 98.62 411 PHE A CA 1
ATOM 3268 C C . PHE A 1 411 ? 4.715 -33.688 -6.859 1 98.62 411 PHE A C 1
ATOM 3270 O O . PHE A 1 411 ? 4.625 -32.938 -5.887 1 98.62 411 PHE A O 1
ATOM 3277 N N . CYS A 1 412 ? 4.57 -34.906 -6.742 1 98.25 412 CYS A N 1
ATOM 3278 C CA . CYS A 1 412 ? 4.523 -35.656 -5.484 1 98.25 412 CYS A CA 1
ATOM 3279 C C . CYS A 1 412 ? 5.043 -37.062 -5.66 1 98.25 412 CYS A C 1
ATOM 3281 O O . CYS A 1 412 ? 5.297 -37.5 -6.785 1 98.25 412 CYS A O 1
ATOM 3283 N N . LEU A 1 413 ? 5.297 -37.719 -4.586 1 98.31 413 LEU A N 1
ATOM 3284 C CA . LEU A 1 413 ? 5.688 -39.125 -4.621 1 98.31 413 LEU A CA 1
ATOM 3285 C C . LEU A 1 413 ? 4.461 -40.031 -4.734 1 98.31 413 LEU A C 1
ATOM 3287 O O . LEU A 1 413 ? 3.449 -39.781 -4.07 1 98.31 413 LEU A O 1
ATOM 3291 N N . LYS A 1 414 ? 4.57 -41.031 -5.562 1 97.19 414 LYS A N 1
ATOM 3292 C CA . LYS A 1 414 ? 3.488 -42 -5.715 1 97.19 414 LYS A CA 1
ATOM 3293 C C . LYS A 1 414 ? 3.242 -42.781 -4.418 1 97.19 414 LYS A C 1
ATOM 3295 O O . LYS A 1 414 ? 2.135 -43.25 -4.176 1 97.19 414 LYS A O 1
ATOM 3300 N N . LYS A 1 415 ? 4.258 -42.812 -3.643 1 96.44 415 LYS A N 1
ATOM 3301 C CA . LYS A 1 415 ? 4.18 -43.531 -2.379 1 96.44 415 LYS A CA 1
ATOM 3302 C C . LYS A 1 415 ? 3.135 -42.906 -1.454 1 96.44 415 LYS A C 1
ATOM 3304 O O . LYS A 1 415 ? 2.641 -43.594 -0.541 1 96.44 415 LYS A O 1
ATOM 3309 N N . GLY A 1 416 ? 2.865 -41.625 -1.587 1 96 416 GLY A N 1
ATOM 3310 C CA . GLY A 1 416 ? 1.777 -41.062 -0.813 1 96 416 GLY A CA 1
ATOM 3311 C C . GLY A 1 416 ? 2.137 -39.719 -0.178 1 96 416 GLY A C 1
ATOM 3312 O O . GLY A 1 416 ? 3.258 -39.219 -0.339 1 96 416 GLY A O 1
ATOM 3313 N N . ASN A 1 417 ? 1.161 -39.188 0.553 1 97.12 417 ASN A N 1
ATOM 3314 C CA . ASN A 1 417 ? 1.267 -37.844 1.135 1 97.12 417 ASN A CA 1
ATOM 3315 C C . ASN A 1 417 ? 2.375 -37.781 2.182 1 97.12 417 ASN A C 1
ATOM 3317 O O . ASN A 1 417 ? 3.08 -36.781 2.279 1 97.12 417 ASN A O 1
ATOM 3321 N N . GLY A 1 418 ? 2.449 -38.781 2.996 1 96.62 418 GLY A N 1
ATOM 3322 C CA . GLY A 1 418 ? 3.479 -38.812 4.023 1 96.62 418 GLY A CA 1
ATOM 3323 C C . GLY A 1 418 ? 4.883 -38.719 3.463 1 96.62 418 GLY A C 1
ATOM 3324 O O . GLY A 1 418 ? 5.707 -37.938 3.961 1 96.62 418 GLY A O 1
ATOM 3325 N N . ALA A 1 419 ? 5.133 -39.562 2.451 1 97.69 419 ALA A N 1
ATOM 3326 C CA . ALA A 1 419 ? 6.445 -39.562 1.81 1 97.69 419 ALA A CA 1
ATOM 3327 C C . ALA A 1 419 ? 6.727 -38.219 1.133 1 97.69 419 ALA A C 1
ATOM 3329 O O . ALA A 1 419 ? 7.859 -37.75 1.156 1 97.69 419 ALA A O 1
ATOM 3330 N N . THR A 1 420 ? 5.727 -37.688 0.51 1 97.94 420 THR A N 1
ATOM 3331 C CA . THR A 1 420 ? 5.863 -36.375 -0.143 1 97.94 420 THR A CA 1
ATOM 3332 C C . THR A 1 420 ? 6.215 -35.281 0.874 1 97.94 420 THR A C 1
ATOM 3334 O O . THR A 1 420 ? 7.086 -34.469 0.622 1 97.94 420 THR A O 1
ATOM 3337 N N . GLN A 1 421 ? 5.562 -35.312 1.995 1 96.5 421 GLN A N 1
ATOM 3338 C CA . GLN A 1 421 ? 5.824 -34.344 3.059 1 96.5 421 GLN A CA 1
ATOM 3339 C C . GLN A 1 421 ? 7.242 -34.5 3.607 1 96.5 421 GLN A C 1
ATOM 3341 O O . GLN A 1 421 ? 7.918 -33.5 3.887 1 96.5 421 GLN A O 1
ATOM 3346 N N . GLU A 1 422 ? 7.633 -35.719 3.811 1 97.25 422 GLU A N 1
ATOM 3347 C CA . GLU A 1 422 ? 8.984 -36 4.305 1 97.25 422 GLU A CA 1
ATOM 3348 C C . GLU A 1 422 ? 10.039 -35.5 3.322 1 97.25 422 GLU A C 1
ATOM 3350 O O . GLU A 1 422 ? 11.062 -34.938 3.73 1 97.25 422 GLU A O 1
ATOM 3355 N N . LEU A 1 423 ? 9.766 -35.75 2.059 1 97.94 423 LEU A N 1
ATOM 3356 C CA . LEU A 1 423 ? 10.664 -35.25 1.018 1 97.94 423 LEU A CA 1
ATOM 3357 C C . LEU A 1 423 ? 10.836 -33.75 1.109 1 97.94 423 LEU A C 1
ATOM 3359 O O . LEU A 1 423 ? 11.961 -33.25 1.102 1 97.94 423 LEU A O 1
ATOM 3363 N N . LEU A 1 424 ? 9.742 -33.062 1.199 1 97 424 LEU A N 1
ATOM 3364 C CA . LEU A 1 424 ? 9.773 -31.594 1.308 1 97 424 LEU A CA 1
ATOM 3365 C C . LEU A 1 424 ? 10.531 -31.156 2.555 1 97 424 LEU A C 1
ATOM 3367 O O . LEU A 1 424 ? 11.336 -30.219 2.502 1 97 424 LEU A O 1
ATOM 3371 N N . CYS A 1 425 ? 10.305 -31.734 3.646 1 94.62 425 CYS A N 1
ATOM 3372 C CA . CYS A 1 425 ? 10.945 -31.391 4.914 1 94.62 425 CYS A CA 1
ATOM 3373 C C . CYS A 1 425 ? 12.461 -31.531 4.82 1 94.62 425 CYS A C 1
ATOM 3375 O O . CYS A 1 425 ? 13.195 -30.641 5.25 1 94.62 425 CYS A O 1
ATOM 3377 N N . ARG A 1 426 ? 12.922 -32.656 4.25 1 95.88 426 ARG A N 1
ATOM 3378 C CA . ARG A 1 426 ? 14.352 -32.906 4.152 1 95.88 426 ARG A CA 1
ATOM 3379 C C . ARG A 1 426 ? 15.023 -31.891 3.217 1 95.88 426 ARG A C 1
ATOM 3381 O O . ARG A 1 426 ? 16.125 -31.406 3.496 1 95.88 426 ARG A O 1
ATOM 3388 N N . LEU A 1 427 ? 14.336 -31.641 2.137 1 95.38 427 LEU A N 1
ATOM 3389 C CA . LEU A 1 427 ? 14.891 -30.672 1.19 1 95.38 427 LEU A CA 1
ATOM 3390 C C . LEU A 1 427 ? 14.969 -29.281 1.814 1 95.38 427 LEU A C 1
ATOM 3392 O O . LEU A 1 427 ? 15.938 -28.547 1.59 1 95.38 427 LEU A O 1
ATOM 3396 N N . THR A 1 428 ? 13.977 -28.875 2.576 1 89.75 428 THR A N 1
ATOM 3397 C CA . THR A 1 428 ? 13.922 -27.578 3.234 1 89.75 428 THR A CA 1
ATOM 3398 C C . THR A 1 428 ? 15.023 -27.453 4.289 1 89.75 428 THR A C 1
ATOM 3400 O O . THR A 1 428 ? 15.695 -26.438 4.387 1 89.75 428 THR A O 1
ATOM 3403 N N . ARG A 1 429 ? 15.18 -28.422 5.004 1 89.25 429 ARG A N 1
ATOM 3404 C CA . ARG A 1 429 ? 16.172 -28.438 6.074 1 89.25 429 ARG A CA 1
ATOM 3405 C C . ARG A 1 429 ? 17.578 -28.359 5.512 1 89.25 429 ARG A C 1
ATOM 3407 O O . ARG A 1 429 ? 18.469 -27.766 6.129 1 89.25 429 ARG A O 1
ATOM 3414 N N . ALA A 1 430 ? 17.734 -29.016 4.406 1 91 430 ALA A N 1
ATOM 3415 C CA . ALA A 1 430 ? 19.062 -29.016 3.779 1 91 430 ALA A CA 1
ATOM 3416 C C . ALA A 1 430 ? 19.453 -27.594 3.361 1 91 430 ALA A C 1
ATOM 3418 O O . ALA A 1 430 ? 20.641 -27.281 3.281 1 91 430 ALA A O 1
ATOM 3419 N N . GLY A 1 431 ? 18.469 -26.719 3.029 1 88.56 431 GLY A N 1
ATOM 3420 C CA . GLY A 1 431 ? 18.719 -25.312 2.764 1 88.56 431 GLY A CA 1
ATOM 3421 C C . GLY A 1 431 ? 19.234 -25.047 1.363 1 88.56 431 GLY A C 1
ATOM 3422 O O . GLY A 1 431 ? 19.438 -23.891 0.976 1 88.56 431 GLY A O 1
ATOM 3423 N N . SER A 1 432 ? 19.469 -26.062 0.595 1 90.44 432 SER A N 1
ATOM 3424 C CA . SER A 1 432 ? 20.062 -25.906 -0.729 1 90.44 432 SER A CA 1
ATOM 3425 C C . SER A 1 432 ? 19.031 -25.422 -1.746 1 90.44 432 SER A C 1
ATOM 3427 O O . SER A 1 432 ? 19.391 -24.969 -2.832 1 90.44 432 SER A O 1
ATOM 3429 N N . MET A 1 433 ? 17.797 -25.562 -1.482 1 95.69 433 MET A N 1
ATOM 3430 C CA . MET A 1 433 ? 16.719 -25.031 -2.301 1 95.69 433 MET A CA 1
ATOM 3431 C C . MET A 1 433 ? 15.492 -24.719 -1.443 1 95.69 433 MET A C 1
ATOM 3433 O O . MET A 1 433 ? 15.391 -25.188 -0.309 1 95.69 433 MET A O 1
ATOM 3437 N N . TYR A 1 434 ? 14.688 -23.891 -1.935 1 96.25 434 TYR A N 1
ATOM 3438 C CA . TYR A 1 434 ? 13.469 -23.531 -1.212 1 96.25 434 TYR A CA 1
ATOM 3439 C C . TYR A 1 434 ? 12.234 -23.938 -2.006 1 96.25 434 TYR A C 1
ATOM 3441 O O . TYR A 1 434 ? 12.008 -23.453 -3.115 1 96.25 434 TYR A O 1
ATOM 3449 N N . LEU A 1 435 ? 11.445 -24.859 -1.471 1 96.75 435 LEU A N 1
ATOM 3450 C CA . LEU A 1 435 ? 10.188 -25.344 -2.031 1 96.75 435 LEU A CA 1
ATOM 3451 C C . LEU A 1 435 ? 9.055 -25.219 -1.021 1 96.75 435 LEU A C 1
ATOM 3453 O O . LEU A 1 435 ? 9.297 -25.156 0.187 1 96.75 435 LEU A O 1
ATOM 3457 N N . ILE A 1 436 ? 7.836 -25.141 -1.575 1 95 436 ILE A N 1
ATOM 3458 C CA . ILE A 1 436 ? 6.699 -25.078 -0.667 1 95 436 ILE A CA 1
ATOM 3459 C C . ILE A 1 436 ? 5.629 -26.078 -1.102 1 95 436 ILE A C 1
ATOM 3461 O O . ILE A 1 436 ? 5.633 -26.547 -2.244 1 95 436 ILE A O 1
ATOM 3465 N N . PRO A 1 437 ? 4.773 -26.422 -0.147 1 94.88 437 PRO A N 1
ATOM 3466 C CA . PRO A 1 437 ? 3.701 -27.375 -0.463 1 94.88 437 PRO A CA 1
ATOM 3467 C C . PRO A 1 437 ? 2.445 -26.688 -0.997 1 94.88 437 PRO A C 1
ATOM 3469 O O . PRO A 1 437 ? 2.324 -25.453 -0.917 1 94.88 437 PRO A O 1
ATOM 3472 N N . ALA A 1 438 ? 1.643 -27.375 -1.589 1 94.25 438 ALA A N 1
ATOM 3473 C CA . ALA A 1 438 ? 0.245 -27.078 -1.883 1 94.25 438 ALA A CA 1
ATOM 3474 C C . ALA A 1 438 ? -0.614 -28.328 -1.842 1 94.25 438 ALA A C 1
ATOM 3476 O O . ALA A 1 438 ? -0.126 -29.422 -1.503 1 94.25 438 ALA A O 1
ATOM 3477 N N . GLU A 1 439 ? -1.873 -28.125 -1.979 1 92.19 439 GLU A N 1
ATOM 3478 C CA . GLU A 1 439 ? -2.791 -29.266 -1.951 1 92.19 439 GLU A CA 1
ATOM 3479 C C . GLU A 1 439 ? -3.775 -29.203 -3.117 1 92.19 439 GLU A C 1
ATOM 3481 O O . GLU A 1 439 ? -4.25 -28.125 -3.48 1 92.19 439 GLU A O 1
ATOM 3486 N N . ILE A 1 440 ? -3.934 -30.25 -3.742 1 89 440 ILE A N 1
ATOM 3487 C CA . ILE A 1 440 ? -5 -30.484 -4.711 1 89 440 ILE A CA 1
ATOM 3488 C C . ILE A 1 440 ? -5.98 -31.516 -4.164 1 89 440 ILE A C 1
ATOM 3490 O O . ILE A 1 440 ? -5.684 -32.719 -4.16 1 89 440 ILE A O 1
ATOM 3494 N N . ARG A 1 441 ? -7.109 -30.969 -3.779 1 85.38 441 ARG A N 1
ATOM 3495 C CA . ARG A 1 441 ? -8.055 -31.859 -3.121 1 85.38 441 ARG A CA 1
ATOM 3496 C C . ARG A 1 441 ? -7.414 -32.562 -1.931 1 85.38 441 ARG A C 1
ATOM 3498 O O . ARG A 1 441 ? -6.965 -31.906 -0.985 1 85.38 441 ARG A O 1
ATOM 3505 N N . SER A 1 442 ? -7.141 -33.875 -2.02 1 87.69 442 SER A N 1
ATOM 3506 C CA . SER A 1 442 ? -6.602 -34.562 -0.868 1 87.69 442 SER A CA 1
ATOM 3507 C C . SER A 1 442 ? -5.137 -34.938 -1.078 1 87.69 442 SER A C 1
ATOM 3509 O O . SER A 1 442 ? -4.508 -35.562 -0.21 1 87.69 442 SER A O 1
ATOM 3511 N N . LYS A 1 443 ? -4.605 -34.469 -2.076 1 93 443 LYS A N 1
ATOM 3512 C CA . LYS A 1 443 ? -3.232 -34.844 -2.396 1 93 443 LYS A CA 1
ATOM 3513 C C . LYS A 1 443 ? -2.258 -33.719 -2.023 1 93 443 LYS A C 1
ATOM 3515 O O . LYS A 1 443 ? -2.438 -32.562 -2.426 1 93 443 LYS A O 1
ATOM 3520 N N . ARG A 1 444 ? -1.239 -34.125 -1.275 1 95.5 444 ARG A N 1
ATOM 3521 C CA . ARG A 1 444 ? -0.143 -33.219 -0.972 1 95.5 444 ARG A CA 1
ATOM 3522 C C . ARG A 1 444 ? 0.847 -33.156 -2.131 1 95.5 444 ARG A C 1
ATOM 3524 O O . ARG A 1 444 ? 1.296 -34.188 -2.635 1 95.5 444 ARG A O 1
ATOM 3531 N N . ILE A 1 445 ? 1.132 -31.953 -2.512 1 97.38 445 ILE A N 1
ATOM 3532 C CA . ILE A 1 445 ? 2.041 -31.812 -3.643 1 97.38 445 ILE A CA 1
ATOM 3533 C C . ILE A 1 445 ? 3.162 -30.844 -3.285 1 97.38 445 ILE A C 1
ATOM 3535 O O . ILE A 1 445 ? 3.045 -30.078 -2.322 1 97.38 445 ILE A O 1
ATOM 3539 N N . ILE A 1 446 ? 4.246 -30.891 -4.012 1 98.12 446 ILE A N 1
ATOM 3540 C CA . ILE A 1 446 ? 5.359 -29.953 -3.93 1 98.12 446 ILE A CA 1
ATOM 3541 C C . ILE A 1 446 ? 5.34 -29.016 -5.137 1 98.12 446 ILE A C 1
ATOM 3543 O O . ILE A 1 446 ? 5.219 -29.453 -6.277 1 98.12 446 ILE A O 1
ATOM 3547 N N . ARG A 1 447 ? 5.379 -27.781 -4.875 1 97.94 447 ARG A N 1
ATOM 3548 C CA . ARG A 1 447 ? 5.434 -26.766 -5.922 1 97.94 447 ARG A CA 1
ATOM 3549 C C . ARG A 1 447 ? 6.875 -26.406 -6.254 1 97.94 447 ARG A C 1
ATOM 3551 O O . ARG A 1 447 ? 7.664 -26.094 -5.359 1 97.94 447 ARG A O 1
ATOM 3558 N N . PHE A 1 448 ? 7.215 -26.469 -7.512 1 98.5 448 PHE A N 1
ATOM 3559 C CA . PHE A 1 448 ? 8.492 -26 -8.023 1 98.5 448 PHE A CA 1
ATOM 3560 C C . PHE A 1 448 ? 8.289 -24.953 -9.117 1 98.5 448 PHE A C 1
ATOM 3562 O O . PHE A 1 448 ? 7.938 -25.281 -10.25 1 98.5 448 PHE A O 1
ATOM 3569 N N . THR A 1 449 ? 8.508 -23.672 -8.789 1 98.38 449 THR A N 1
ATOM 3570 C CA . THR A 1 449 ? 8.422 -22.594 -9.758 1 98.38 449 THR A CA 1
ATOM 3571 C C . THR A 1 449 ? 9.805 -22.125 -10.172 1 98.38 449 THR A C 1
ATOM 3573 O O . THR A 1 449 ? 10.688 -21.938 -9.32 1 98.38 449 THR A O 1
ATOM 3576 N N . VAL A 1 450 ? 10.023 -22 -11.477 1 98.25 450 VAL A N 1
ATOM 3577 C CA . VAL A 1 450 ? 11.234 -21.328 -11.938 1 98.25 450 VAL A CA 1
ATOM 3578 C C . VAL A 1 450 ? 11.109 -19.828 -11.719 1 98.25 450 VAL A C 1
ATOM 3580 O O . VAL A 1 450 ? 10.367 -19.141 -12.438 1 98.25 450 VAL A O 1
ATOM 3583 N N . THR A 1 451 ? 11.875 -19.281 -10.766 1 96.62 451 THR A N 1
ATOM 3584 C CA . THR A 1 451 ? 11.617 -17.906 -10.344 1 96.62 451 THR A CA 1
ATOM 3585 C C . THR A 1 451 ? 12.734 -16.984 -10.82 1 96.62 451 THR A C 1
ATOM 3587 O O . THR A 1 451 ? 12.477 -15.969 -11.477 1 96.62 451 THR A O 1
ATOM 3590 N N . SER A 1 452 ? 13.969 -17.359 -10.672 1 96.75 452 SER A N 1
ATOM 3591 C CA . SER A 1 452 ? 15.109 -16.453 -10.828 1 96.75 452 SER A CA 1
ATOM 3592 C C . SER A 1 452 ? 15.453 -16.25 -12.305 1 96.75 452 SER A C 1
ATOM 3594 O O . SER A 1 452 ? 15.398 -17.203 -13.094 1 96.75 452 SER A O 1
ATOM 3596 N N . GLN A 1 453 ? 15.812 -15.055 -12.625 1 95.12 453 GLN A N 1
ATOM 3597 C CA . GLN A 1 453 ? 16.281 -14.773 -13.977 1 95.12 453 GLN A CA 1
ATOM 3598 C C . GLN A 1 453 ? 17.625 -15.438 -14.242 1 95.12 453 GLN A C 1
ATOM 3600 O O . GLN A 1 453 ? 18.047 -15.555 -15.398 1 95.12 453 GLN A O 1
ATOM 3605 N N . PHE A 1 454 ? 18.266 -15.977 -13.219 1 95.31 454 PHE A N 1
ATOM 3606 C CA . PHE A 1 454 ? 19.609 -16.531 -13.336 1 95.31 454 PHE A CA 1
ATOM 3607 C C . PHE A 1 454 ? 19.562 -18.047 -13.5 1 95.31 454 PHE A C 1
ATOM 3609 O O . PHE A 1 454 ? 20.594 -18.672 -13.734 1 95.31 454 PHE A O 1
ATOM 3616 N N . THR A 1 455 ? 18.422 -18.625 -13.422 1 97.69 455 THR A N 1
ATOM 3617 C CA . THR A 1 455 ? 18.297 -20.078 -13.477 1 97.69 455 THR A CA 1
ATOM 3618 C C . THR A 1 455 ? 18.766 -20.609 -14.82 1 97.69 455 THR A C 1
ATOM 3620 O O . THR A 1 455 ? 18.359 -20.109 -15.875 1 97.69 455 THR A O 1
ATOM 3623 N N . THR A 1 456 ? 19.625 -21.609 -14.773 1 98 456 THR A N 1
ATOM 3624 C CA . THR A 1 456 ? 20.141 -22.266 -15.977 1 98 456 THR A CA 1
ATOM 3625 C C . THR A 1 456 ? 19.734 -23.734 -16.016 1 98 456 THR A C 1
ATOM 3627 O O . THR A 1 456 ? 19.156 -24.25 -15.047 1 98 456 THR A O 1
ATOM 3630 N N . THR A 1 457 ? 20.078 -24.312 -17.156 1 98.5 457 THR A N 1
ATOM 3631 C CA . THR A 1 457 ? 19.859 -25.75 -17.312 1 98.5 457 THR A CA 1
ATOM 3632 C C . THR A 1 457 ? 20.578 -26.531 -16.234 1 98.5 457 THR A C 1
ATOM 3634 O O . THR A 1 457 ? 20.031 -27.484 -15.664 1 98.5 457 THR A O 1
ATOM 3637 N N . ASP A 1 458 ? 21.781 -26.109 -15.93 1 98.38 458 ASP A N 1
ATOM 3638 C CA . ASP A 1 458 ? 22.578 -26.781 -14.914 1 98.38 458 ASP A CA 1
ATOM 3639 C C . ASP A 1 458 ? 21.922 -26.688 -13.539 1 98.38 458 ASP A C 1
ATOM 3641 O O . ASP A 1 458 ? 22 -27.625 -12.742 1 98.38 458 ASP A O 1
ATOM 3645 N N . ASP A 1 459 ? 21.344 -25.562 -13.273 1 98.19 459 ASP A N 1
ATOM 3646 C CA . ASP A 1 459 ? 20.656 -25.391 -12 1 98.19 459 ASP A CA 1
ATOM 3647 C C . ASP A 1 459 ? 19.484 -26.344 -11.859 1 98.19 459 ASP A C 1
ATOM 3649 O O . ASP A 1 459 ? 19.281 -26.938 -10.797 1 98.19 459 ASP A O 1
ATOM 3653 N N . ILE A 1 460 ? 18.703 -26.484 -12.938 1 98.56 460 ILE A N 1
ATOM 3654 C CA . ILE A 1 460 ? 17.531 -27.344 -12.93 1 98.56 460 ILE A CA 1
ATOM 3655 C C . ILE A 1 460 ? 17.953 -28.797 -12.734 1 98.56 460 ILE A C 1
ATOM 3657 O O . ILE A 1 460 ? 17.359 -29.531 -11.938 1 98.56 460 ILE A O 1
ATOM 3661 N N . LEU A 1 461 ? 18.969 -29.203 -13.43 1 98.5 461 LEU A N 1
ATOM 3662 C CA . LEU A 1 461 ? 19.453 -30.578 -13.328 1 98.5 461 LEU A CA 1
ATOM 3663 C C . LEU A 1 461 ? 20.031 -30.844 -11.953 1 98.5 461 LEU A C 1
ATOM 3665 O O . LEU A 1 461 ? 19.844 -31.938 -11.398 1 98.5 461 LEU A O 1
ATOM 3669 N N . ARG A 1 462 ? 20.719 -29.875 -11.422 1 97.5 462 ARG A N 1
ATOM 3670 C CA . ARG A 1 462 ? 21.234 -29.984 -10.062 1 97.5 462 ARG A CA 1
ATOM 3671 C C . ARG A 1 462 ? 20.109 -30.172 -9.062 1 97.5 462 ARG A C 1
ATOM 3673 O O . ARG A 1 462 ? 20.156 -31.078 -8.219 1 97.5 462 ARG A O 1
ATOM 3680 N N . ASP A 1 463 ? 19.156 -29.297 -9.133 1 97.88 463 ASP A N 1
ATOM 3681 C CA . ASP A 1 463 ? 18.031 -29.359 -8.203 1 97.88 463 ASP A CA 1
ATOM 3682 C C . ASP A 1 463 ? 17.266 -30.672 -8.336 1 97.88 463 ASP A C 1
ATOM 3684 O O . ASP A 1 463 ? 16.875 -31.266 -7.328 1 97.88 463 ASP A O 1
ATOM 3688 N N . TRP A 1 464 ? 17.062 -31.125 -9.578 1 98.44 464 TRP A N 1
ATOM 3689 C CA . TRP A 1 464 ? 16.406 -32.406 -9.773 1 98.44 464 TRP A CA 1
ATOM 3690 C C . TRP A 1 464 ? 17.234 -33.531 -9.164 1 98.44 464 TRP A C 1
ATOM 3692 O O . TRP A 1 464 ? 16.688 -34.469 -8.57 1 98.44 464 TRP A O 1
ATOM 3702 N N . GLY A 1 465 ? 18.516 -33.469 -9.375 1 98.19 465 GLY A N 1
ATOM 3703 C CA . GLY A 1 465 ? 19.391 -34.469 -8.773 1 98.19 465 GLY A CA 1
ATOM 3704 C C . GLY A 1 465 ? 19.234 -34.594 -7.27 1 98.19 465 GLY A C 1
ATOM 3705 O O . GLY A 1 465 ? 19.188 -35.688 -6.715 1 98.19 465 GLY A O 1
ATOM 3706 N N . LEU A 1 466 ? 19.156 -33.469 -6.621 1 97.88 466 LEU A N 1
ATOM 3707 C CA . LEU A 1 466 ? 18.984 -33.438 -5.172 1 97.88 466 LEU A CA 1
ATOM 3708 C C . LEU A 1 466 ? 17.625 -34 -4.777 1 97.88 466 LEU A C 1
ATOM 3710 O O . LEU A 1 466 ? 17.516 -34.75 -3.807 1 97.88 466 LEU A O 1
ATOM 3714 N N . ILE A 1 467 ? 16.547 -33.656 -5.504 1 98.56 467 ILE A N 1
ATOM 3715 C CA . ILE A 1 467 ? 15.195 -34.156 -5.238 1 98.56 467 ILE A CA 1
ATOM 3716 C C . ILE A 1 467 ? 15.141 -35.656 -5.398 1 98.56 467 ILE A C 1
ATOM 3718 O O . ILE A 1 467 ? 14.648 -36.375 -4.516 1 98.56 467 ILE A O 1
ATOM 3722 N N . SER A 1 468 ? 15.688 -36.125 -6.48 1 98.12 468 SER A N 1
ATOM 3723 C CA . SER A 1 468 ? 15.648 -37.562 -6.801 1 98.12 468 SER A CA 1
ATOM 3724 C C . SER A 1 468 ? 16.438 -38.375 -5.785 1 98.12 468 SER A C 1
ATOM 3726 O O . SER A 1 468 ? 15.984 -39.438 -5.344 1 98.12 468 SER A O 1
ATOM 3728 N N . LYS A 1 469 ? 17.609 -37.844 -5.434 1 97.56 469 LYS A N 1
ATOM 3729 C CA . LYS A 1 469 ? 18.453 -38.562 -4.461 1 97.56 469 LYS A CA 1
ATOM 3730 C C . LYS A 1 469 ? 17.766 -38.625 -3.1 1 97.56 469 LYS A C 1
ATOM 3732 O O . LYS A 1 469 ? 17.781 -39.656 -2.443 1 97.56 469 LYS A O 1
ATOM 3737 N N . THR A 1 470 ? 17.219 -37.531 -2.666 1 98 470 THR A N 1
ATOM 3738 C CA . THR A 1 470 ? 16.516 -37.469 -1.384 1 98 470 THR A CA 1
ATOM 3739 C C . THR A 1 470 ? 15.305 -38.406 -1.39 1 98 470 THR A C 1
ATOM 3741 O O . THR A 1 470 ? 15.039 -39.094 -0.399 1 98 470 THR A O 1
ATOM 3744 N N . ALA A 1 471 ? 14.562 -38.438 -2.475 1 98.25 471 ALA A N 1
ATOM 3745 C CA . ALA A 1 471 ? 13.406 -39.312 -2.611 1 98.25 471 ALA A CA 1
ATOM 3746 C C . ALA A 1 471 ? 13.82 -40.781 -2.541 1 98.25 471 ALA A C 1
ATOM 3748 O O . ALA A 1 471 ? 13.156 -41.594 -1.894 1 98.25 471 ALA A O 1
ATOM 3749 N N . ALA A 1 472 ? 14.883 -41.125 -3.199 1 97.25 472 ALA A N 1
ATOM 3750 C CA . ALA A 1 472 ? 15.383 -42.5 -3.193 1 97.25 472 ALA A CA 1
ATOM 3751 C C . ALA A 1 472 ? 15.719 -42.969 -1.777 1 97.25 472 ALA A C 1
ATOM 3753 O O . ALA A 1 472 ? 15.453 -44.094 -1.406 1 97.25 472 ALA A O 1
ATOM 3754 N N . ALA A 1 473 ? 16.297 -42.062 -1.076 1 96.88 473 ALA A N 1
ATOM 3755 C CA . ALA A 1 473 ? 16.641 -42.375 0.307 1 96.88 473 ALA A CA 1
ATOM 3756 C C . ALA A 1 473 ? 15.391 -42.625 1.14 1 96.88 473 ALA A C 1
ATOM 3758 O O . ALA A 1 473 ? 15.359 -43.562 1.947 1 96.88 473 ALA A O 1
ATOM 3759 N N . ILE A 1 474 ? 14.414 -41.875 0.982 1 96.75 474 ILE A N 1
ATOM 3760 C CA . ILE A 1 474 ? 13.164 -41.969 1.724 1 96.75 474 ILE A CA 1
ATOM 3761 C C . ILE A 1 474 ? 12.469 -43.281 1.355 1 96.75 474 ILE A C 1
ATOM 3763 O O . ILE A 1 474 ? 11.953 -44 2.229 1 96.75 474 ILE A O 1
ATOM 3767 N N . LEU A 1 475 ? 12.469 -43.688 0.092 1 95.94 475 LEU A N 1
ATOM 3768 C CA . LEU A 1 475 ? 11.789 -44.875 -0.405 1 95.94 475 LEU A CA 1
ATOM 3769 C C . LEU A 1 475 ? 12.516 -46.125 0.025 1 95.94 475 LEU A C 1
ATOM 3771 O O . LEU A 1 475 ? 11.891 -47.156 0.236 1 95.94 475 LEU A O 1
ATOM 3775 N N . SER A 1 476 ? 13.828 -46 0.174 1 93.25 476 SER A N 1
ATOM 3776 C CA . SER A 1 476 ? 14.617 -47.125 0.636 1 93.25 476 SER A CA 1
ATOM 3777 C C . SER A 1 476 ? 14.406 -47.375 2.127 1 93.25 476 SER A C 1
ATOM 3779 O O . SER A 1 476 ? 14.438 -48.531 2.58 1 93.25 476 SER A O 1
ATOM 3781 N N . GLU A 1 477 ? 14.328 -46.312 2.871 1 90.25 477 GLU A N 1
ATOM 3782 C CA . GLU A 1 477 ? 14.086 -46.438 4.309 1 90.25 477 GLU A CA 1
ATOM 3783 C C . GLU A 1 477 ? 12.727 -47.062 4.594 1 90.25 477 GLU A C 1
ATOM 3785 O O . GLU A 1 477 ? 12.555 -47.75 5.598 1 90.25 477 GLU A O 1
ATOM 3790 N N . SER A 1 478 ? 11.789 -46.875 3.828 1 77.75 478 SER A N 1
ATOM 3791 C CA . SER A 1 478 ? 10.43 -47.375 4.004 1 77.75 478 SER A CA 1
ATOM 3792 C C . SER A 1 478 ? 10.352 -48.844 3.654 1 77.75 478 SER A C 1
ATOM 3794 O O . SER A 1 478 ? 9.555 -49.594 4.234 1 77.75 478 SER A O 1
ATOM 3796 N N . ASP A 1 479 ? 11.125 -49.406 2.742 1 73.31 479 ASP A N 1
ATOM 3797 C CA . ASP A 1 479 ? 11.172 -50.812 2.354 1 73.31 479 ASP A CA 1
ATOM 3798 C C . ASP A 1 479 ? 11.906 -51.625 3.4 1 73.31 479 ASP A C 1
ATOM 3800 O O . ASP A 1 479 ? 11.555 -52.781 3.639 1 73.31 479 ASP A O 1
ATOM 3804 N N . GLU A 1 480 ? 12.859 -51.125 4.129 1 59.31 480 GLU A N 1
ATOM 3805 C CA . GLU A 1 480 ? 13.57 -51.844 5.18 1 59.31 480 GLU A CA 1
ATOM 3806 C C . GLU A 1 480 ? 12.719 -51.969 6.434 1 59.31 480 GLU A C 1
ATOM 3808 O O . GLU A 1 480 ? 12.812 -52.969 7.148 1 59.31 480 GLU A O 1
ATOM 3813 N N . LYS A 1 481 ? 12.039 -50.969 6.691 1 57.81 481 LYS A N 1
ATOM 3814 C CA . LYS A 1 481 ? 11.211 -51.094 7.883 1 57.81 481 LYS A CA 1
ATOM 3815 C C . LYS A 1 481 ? 10.117 -52.156 7.68 1 57.81 481 LYS A C 1
ATOM 3817 O O . LYS A 1 481 ? 9.555 -52.688 8.648 1 57.81 481 LYS A O 1
ATOM 3822 N N . GLY A 1 482 ? 9.828 -52.594 6.496 1 48.28 482 GLY A N 1
ATOM 3823 C CA . GLY A 1 482 ? 8.836 -53.594 6.195 1 48.28 482 GLY A CA 1
ATOM 3824 C C . GLY A 1 482 ? 9.391 -55.031 6.27 1 48.28 482 GLY A C 1
ATOM 3825 O O . GLY A 1 482 ? 8.641 -55.969 6.496 1 48.28 482 GLY A O 1
ATOM 3826 N N . ASP A 1 483 ? 10.648 -55.344 6.004 1 45.62 483 ASP A N 1
ATOM 3827 C CA . ASP A 1 483 ? 11.188 -56.688 6.062 1 45.62 483 ASP A CA 1
ATOM 3828 C C . ASP A 1 483 ? 11.461 -57.094 7.508 1 45.62 483 ASP A C 1
ATOM 3830 O O . ASP A 1 483 ? 11.586 -58.312 7.801 1 45.62 483 ASP A O 1
ATOM 3834 N N . ASN A 1 484 ? 11.961 -56.312 8.398 1 41 484 ASN A N 1
ATOM 3835 C CA . ASN A 1 484 ? 12.391 -56.75 9.727 1 41 484 ASN A CA 1
ATOM 3836 C C . ASN A 1 484 ? 11.195 -57 10.648 1 41 484 ASN A C 1
ATOM 3838 O O . ASN A 1 484 ? 11.367 -57.312 11.828 1 41 484 ASN A O 1
ATOM 3842 N N . ASP A 1 485 ? 10 -56.656 10.422 1 39.16 485 ASP A N 1
ATOM 3843 C CA . ASP A 1 485 ? 8.969 -56.875 11.43 1 39.16 485 ASP A CA 1
ATOM 3844 C C . ASP A 1 485 ? 8.656 -58.344 11.602 1 39.16 485 ASP A C 1
ATOM 3846 O O . ASP A 1 485 ? 7.695 -58.719 12.289 1 39.16 485 ASP A O 1
ATOM 3850 N N . ASP A 1 486 ? 9.414 -59.312 11.047 1 35.06 486 ASP A N 1
ATOM 3851 C CA . ASP A 1 486 ? 8.922 -60.656 11.414 1 35.06 486 ASP A CA 1
ATOM 3852 C C . ASP A 1 486 ? 9.461 -61.062 12.781 1 35.06 486 ASP A C 1
ATOM 3854 O O . ASP A 1 486 ? 8.938 -62 13.398 1 35.06 486 ASP A O 1
ATOM 3858 N N . THR A 1 487 ? 10.836 -61.031 13.25 1 32.88 487 THR A N 1
ATOM 3859 C CA . THR A 1 487 ? 11.312 -61.875 14.344 1 32.88 487 THR A CA 1
ATOM 3860 C C . THR A 1 487 ? 11.203 -61.156 15.68 1 32.88 487 THR A C 1
ATOM 3862 O O . THR A 1 487 ? 12.125 -60.469 16.094 1 32.88 487 THR A O 1
ATOM 3865 N N . GLU A 1 488 ? 10.242 -60.438 16.203 1 29.42 488 GLU A N 1
ATOM 3866 C CA . GLU A 1 488 ? 10.094 -59.812 17.516 1 29.42 488 GLU A CA 1
ATOM 3867 C C . GLU A 1 488 ? 10.016 -60.875 18.625 1 29.42 488 GLU A C 1
ATOM 3869 O O . GLU A 1 488 ? 9 -61.562 18.766 1 29.42 488 GLU A O 1
ATOM 3874 N N . SER A 1 489 ? 11.172 -61.594 19 1 25.89 489 SER A N 1
ATOM 3875 C CA . SER A 1 489 ? 11.281 -62.344 20.25 1 25.89 489 SER A CA 1
ATOM 3876 C C . SER A 1 489 ? 11.031 -61.438 21.453 1 25.89 489 SER A C 1
ATOM 3878 O O . SER A 1 489 ? 11.148 -60.219 21.344 1 25.89 489 SER A O 1
ATOM 3880 N N . GLN A 1 490 ? 10.844 -62.031 22.891 1 24.98 490 GLN A N 1
ATOM 3881 C CA . GLN A 1 490 ? 10.242 -61.75 24.188 1 24.98 490 GLN A CA 1
ATOM 3882 C C . GLN A 1 490 ? 11.125 -60.844 25.031 1 24.98 490 GLN A C 1
ATOM 3884 O O . GLN A 1 490 ? 10.836 -60.625 26.203 1 24.98 490 GLN A O 1
ATOM 3889 N N . GLU A 1 491 ? 12.477 -60.625 24.875 1 23.72 491 GLU A N 1
ATOM 3890 C CA . GLU A 1 491 ? 13.328 -60.312 26.016 1 23.72 491 GLU A CA 1
ATOM 3891 C C . GLU A 1 491 ? 12.805 -59.062 26.734 1 23.72 491 GLU A C 1
ATOM 3893 O O . GLU A 1 491 ? 12.414 -58.094 26.109 1 23.72 491 GLU A O 1
ATOM 3898 N N . ASP A 1 492 ? 12.578 -59.125 28.141 1 22.3 492 ASP A N 1
ATOM 3899 C CA . ASP A 1 492 ? 11.922 -58.469 29.266 1 22.3 492 ASP A CA 1
ATOM 3900 C C . ASP A 1 492 ? 12.391 -57.031 29.422 1 22.3 492 ASP A C 1
ATOM 3902 O O . ASP A 1 492 ? 11.57 -56.125 29.484 1 22.3 492 ASP A O 1
ATOM 3906 N N . ASP A 1 493 ? 13.43 -56.844 30.344 1 21.98 493 ASP A N 1
ATOM 3907 C CA . ASP A 1 493 ? 13.422 -56 31.547 1 21.98 493 ASP A CA 1
ATOM 3908 C C . ASP A 1 493 ? 13.594 -54.531 31.188 1 21.98 493 ASP A C 1
ATOM 3910 O O . ASP A 1 493 ? 12.797 -53.688 31.609 1 21.98 493 ASP A O 1
ATOM 3914 N N . VAL A 1 494 ? 14.906 -53.906 31.641 1 23.27 494 VAL A N 1
ATOM 3915 C CA . VAL A 1 494 ? 15.32 -52.719 32.406 1 23.27 494 VAL A CA 1
ATOM 3916 C C . VAL A 1 494 ? 15.289 -51.5 31.484 1 23.27 494 VAL A C 1
ATOM 3918 O O . VAL A 1 494 ? 16.031 -51.406 30.516 1 23.27 494 VAL A O 1
ATOM 3921 N N . LEU A 1 495 ? 14.133 -50.719 31.422 1 21.86 495 LEU A N 1
ATOM 3922 C CA . LEU A 1 495 ? 13.68 -49.531 30.75 1 21.86 495 LEU A CA 1
ATOM 3923 C C . LEU A 1 495 ? 14.5 -48.312 31.172 1 21.86 495 LEU A C 1
ATOM 3925 O O . LEU A 1 495 ? 14.195 -47.656 32.188 1 21.86 495 LEU A O 1
ATOM 3929 N N . SER A 1 496 ? 15.859 -48.531 31.375 1 22.19 496 SER A N 1
ATOM 3930 C CA . SER A 1 496 ? 16.578 -47.375 31.922 1 22.19 496 SER A CA 1
ATOM 3931 C C . SER A 1 496 ? 16.141 -46.062 31.234 1 22.19 496 SER A C 1
ATOM 3933 O O . SER A 1 496 ? 15.648 -46.094 30.094 1 22.19 496 SER A O 1
ATOM 3935 N N . ALA A 1 497 ? 16.297 -44.844 32.031 1 22.69 497 ALA A N 1
ATOM 3936 C CA . ALA A 1 497 ? 15.945 -43.438 32.156 1 22.69 497 ALA A CA 1
ATOM 3937 C C . ALA A 1 497 ? 16.422 -42.625 30.969 1 22.69 497 ALA A C 1
ATOM 3939 O O . ALA A 1 497 ? 17.625 -42.344 30.828 1 22.69 497 ALA A O 1
ATOM 3940 N N . LEU A 1 498 ? 15.961 -42.875 29.781 1 21.69 498 LEU A N 1
ATOM 3941 C CA . LEU A 1 498 ? 16.188 -42.094 28.562 1 21.69 498 LEU A CA 1
ATOM 3942 C C . LEU A 1 498 ? 15.984 -40.625 28.844 1 21.69 498 LEU A C 1
ATOM 3944 O O . LEU A 1 498 ? 14.859 -40.156 29.094 1 21.69 498 LEU A O 1
ATOM 3948 N N . ASP A 1 499 ? 16.906 -39.969 29.578 1 23.3 499 ASP A N 1
ATOM 3949 C CA . ASP A 1 499 ? 17.047 -38.562 29.891 1 23.3 499 ASP A CA 1
ATOM 3950 C C . ASP A 1 499 ? 16.891 -37.719 28.625 1 23.3 499 ASP A C 1
ATOM 3952 O O . ASP A 1 499 ? 17.25 -36.531 28.625 1 23.3 499 ASP A O 1
ATOM 3956 N N . SER A 1 500 ? 16.75 -38.406 27.484 1 22.88 500 SER A N 1
ATOM 3957 C CA . SER A 1 500 ? 16.781 -37.594 26.266 1 22.88 500 SER A CA 1
ATOM 3958 C C . SER A 1 500 ? 15.602 -36.625 26.234 1 22.88 500 SER A C 1
ATOM 3960 O O . SER A 1 500 ? 14.461 -37.031 26.016 1 22.88 500 SER A O 1
ATOM 3962 N N . SER A 1 501 ? 15.508 -35.625 27.109 1 25.83 501 SER A N 1
ATOM 3963 C CA . SER A 1 501 ? 14.57 -34.5 27.188 1 25.83 501 SER A CA 1
ATOM 3964 C C . SER A 1 501 ? 14.312 -33.906 25.797 1 25.83 501 SER A C 1
ATOM 3966 O O . SER A 1 501 ? 13.945 -32.719 25.688 1 25.83 501 SER A O 1
ATOM 3968 N N . HIS A 1 502 ? 14.891 -34.562 24.766 1 23.22 502 HIS A N 1
ATOM 3969 C CA . HIS A 1 502 ? 14.75 -33.875 23.469 1 23.22 502 HIS A CA 1
ATOM 3970 C C . HIS A 1 502 ? 13.281 -33.625 23.141 1 23.22 502 HIS A C 1
ATOM 3972 O O . HIS A 1 502 ? 12.445 -34.531 23.266 1 23.22 502 HIS A O 1
ATOM 3978 N N . ILE A 1 503 ? 12.805 -32.438 23.312 1 25.17 503 ILE A N 1
ATOM 3979 C CA . ILE A 1 503 ? 11.516 -31.859 22.953 1 25.17 503 ILE A CA 1
ATOM 3980 C C . ILE A 1 503 ? 11.062 -32.406 21.609 1 25.17 503 ILE A C 1
ATOM 3982 O O . ILE A 1 503 ? 11.719 -32.156 20.578 1 25.17 503 ILE A O 1
ATOM 3986 N N . GLU A 1 504 ? 10.547 -33.625 21.562 1 23.44 504 GLU A N 1
ATOM 3987 C CA . GLU A 1 504 ? 9.812 -34.25 20.453 1 23.44 504 GLU A CA 1
ATOM 3988 C C . GLU A 1 504 ? 8.891 -33.219 19.781 1 23.44 504 GLU A C 1
ATOM 3990 O O . GLU A 1 504 ? 7.922 -32.781 20.375 1 23.44 504 GLU A O 1
ATOM 3995 N N . LEU A 1 505 ? 9.531 -32.375 19.125 1 24.25 505 LEU A N 1
ATOM 3996 C CA . LEU A 1 505 ? 8.883 -31.422 18.219 1 24.25 505 LEU A CA 1
ATOM 3997 C C . LEU A 1 505 ? 7.75 -32.094 17.453 1 24.25 505 LEU A C 1
ATOM 3999 O O . LEU A 1 505 ? 7.992 -32.781 16.469 1 24.25 505 LEU A O 1
ATOM 4003 N N . TRP A 1 506 ? 6.984 -33 18.156 1 22.64 506 TRP A N 1
ATOM 4004 C CA . TRP A 1 506 ? 5.887 -33.812 17.609 1 22.64 506 TRP A CA 1
ATOM 4005 C C . TRP A 1 506 ? 4.961 -32.938 16.75 1 22.64 506 TRP A C 1
ATOM 4007 O O . TRP A 1 506 ? 4.441 -31.922 17.219 1 22.64 506 TRP A O 1
ATOM 4017 N N . ILE A 1 507 ? 5.262 -32.844 15.492 1 25.98 507 ILE A N 1
ATOM 4018 C CA . ILE A 1 507 ? 4.324 -32.656 14.391 1 25.98 507 ILE A CA 1
ATOM 4019 C C . ILE A 1 507 ? 3.066 -33.469 14.633 1 25.98 507 ILE A C 1
ATOM 4021 O O . ILE A 1 507 ? 3.129 -34.719 14.656 1 25.98 507 ILE A O 1
ATOM 4025 N N . ASP A 1 508 ? 2.285 -33.219 15.586 1 23.31 508 ASP A N 1
ATOM 4026 C CA . ASP A 1 508 ? 1.054 -33.906 15.922 1 23.31 508 ASP A CA 1
ATOM 4027 C C . ASP A 1 508 ? 0.364 -34.438 14.672 1 23.31 508 ASP A C 1
ATOM 4029 O O . ASP A 1 508 ? 0.333 -33.781 13.633 1 23.31 508 ASP A O 1
ATOM 4033 N N . LYS A 1 509 ? 0.121 -35.812 14.492 1 27.34 509 LYS A N 1
ATOM 4034 C CA . LYS A 1 509 ? -0.662 -36.812 13.758 1 27.34 509 LYS A CA 1
ATOM 4035 C C . LYS A 1 509 ? -2.111 -36.375 13.602 1 27.34 509 LYS A C 1
ATOM 4037 O O . LYS A 1 509 ? -2.977 -37.156 13.219 1 27.34 509 LYS A O 1
ATOM 4042 N N . ALA A 1 510 ? -2.539 -35.562 14.383 1 25.61 510 ALA A N 1
ATOM 4043 C CA . ALA A 1 510 ? -3.973 -35.312 14.234 1 25.61 510 ALA A CA 1
ATOM 4044 C C . ALA A 1 510 ? -4.309 -34.875 12.805 1 25.61 510 ALA A C 1
ATOM 4046 O O . ALA A 1 510 ? -4.188 -33.688 12.461 1 25.61 510 ALA A O 1
ATOM 4047 N N . TRP A 1 511 ? -3.855 -35.656 11.82 1 26.75 511 TRP A N 1
ATOM 4048 C CA . TRP A 1 511 ? -4.465 -35.688 10.492 1 26.75 511 TRP A CA 1
ATOM 4049 C C . TRP A 1 511 ? -5.988 -35.688 10.594 1 26.75 511 TRP A C 1
ATOM 4051 O O . TRP A 1 511 ? -6.613 -36.75 10.602 1 26.75 511 TRP A O 1
ATOM 4061 N N . THR A 1 512 ? -6.488 -35.344 11.727 1 23.22 512 THR A N 1
ATOM 4062 C CA . THR A 1 512 ? -7.945 -35.375 11.719 1 23.22 512 THR A CA 1
ATOM 4063 C C . THR A 1 512 ? -8.5 -34.844 10.398 1 23.22 512 THR A C 1
ATOM 4065 O O . THR A 1 512 ? -7.848 -34.062 9.734 1 23.22 512 THR A O 1
ATOM 4068 N N . ARG A 1 513 ? -9.586 -35.625 9.977 1 23.16 513 ARG A N 1
ATOM 4069 C CA . ARG A 1 513 ? -10.406 -35.312 8.805 1 23.16 513 ARG A CA 1
ATOM 4070 C C . ARG A 1 513 ? -10.602 -33.812 8.641 1 23.16 513 ARG A C 1
ATOM 4072 O O . ARG A 1 513 ? -11.078 -33.156 9.562 1 23.16 513 ARG A O 1
ATOM 4079 N N . THR A 1 514 ? -9.656 -33.344 7.945 1 26.39 514 THR A N 1
ATOM 4080 C CA . THR A 1 514 ? -9.961 -31.969 7.52 1 26.39 514 THR A CA 1
ATOM 4081 C C . THR A 1 514 ? -11.461 -31.797 7.32 1 26.39 514 THR A C 1
ATOM 4083 O O . THR A 1 514 ? -12.031 -32.312 6.359 1 26.39 514 THR A O 1
ATOM 4086 N N . THR A 1 515 ? -12.234 -32.281 8.336 1 22.31 515 THR A N 1
ATOM 4087 C CA . THR A 1 515 ? -13.539 -31.75 7.977 1 22.31 515 THR A CA 1
ATOM 4088 C C . THR A 1 515 ? -13.422 -30.344 7.422 1 22.31 515 THR A C 1
ATOM 4090 O O . THR A 1 515 ? -12.789 -29.484 8.039 1 22.31 515 THR A O 1
ATOM 4093 N N . ARG A 1 516 ? -13.258 -30.406 6.18 1 25.38 516 ARG A N 1
ATOM 4094 C CA . ARG A 1 516 ? -13.305 -29.094 5.551 1 25.38 516 ARG A CA 1
ATOM 4095 C C . ARG A 1 516 ? -14.141 -28.125 6.375 1 25.38 516 ARG A C 1
ATOM 4097 O O . ARG A 1 516 ? -15.344 -28.344 6.562 1 25.38 516 ARG A O 1
ATOM 4104 N N . PRO A 1 517 ? -13.57 -27.781 7.543 1 26.73 517 PRO A N 1
ATOM 4105 C CA . PRO A 1 517 ? -14.641 -26.875 7.965 1 26.73 517 PRO A CA 1
ATOM 4106 C C . PRO A 1 517 ? -15.328 -26.188 6.789 1 26.73 517 PRO A C 1
ATOM 4108 O O . PRO A 1 517 ? -14.719 -25.984 5.734 1 26.73 517 PRO A O 1
ATOM 4111 N N . MET A 1 518 ? -16.578 -26.453 6.645 1 23.59 518 MET A N 1
ATOM 4112 C CA . MET A 1 518 ? -17.328 -25.703 5.641 1 23.59 518 MET A CA 1
ATOM 4113 C C . MET A 1 518 ? -16.781 -24.297 5.488 1 23.59 518 MET A C 1
ATOM 4115 O O . MET A 1 518 ? -16.797 -23.516 6.445 1 23.59 518 MET A O 1
ATOM 4119 N N . ARG A 1 519 ? -15.789 -24.281 4.941 1 28.11 519 ARG A N 1
ATOM 4120 C CA . ARG A 1 519 ? -15.344 -22.938 4.551 1 28.11 519 ARG A CA 1
ATOM 4121 C C . ARG A 1 519 ? -16.531 -22.031 4.273 1 28.11 519 ARG A C 1
ATOM 4123 O O . ARG A 1 519 ? -16.391 -20.984 3.641 1 28.11 519 ARG A O 1
ATOM 4130 N N . SER A 1 520 ? -17.828 -22.844 4.293 1 22.06 520 SER A N 1
ATOM 4131 C CA . SER A 1 520 ? -18.859 -22.016 3.664 1 22.06 520 SER A CA 1
ATOM 4132 C C . SER A 1 520 ? -19.016 -20.688 4.371 1 22.06 520 SER A C 1
ATOM 4134 O O . SER A 1 520 ? -18.906 -19.625 3.744 1 22.06 520 SER A O 1
ATOM 4136 N N . LEU A 1 521 ? -20.234 -20.469 5.23 1 21.78 521 LEU A N 1
ATOM 4137 C CA . LEU A 1 521 ? -21.219 -19.391 5.363 1 21.78 521 LEU A CA 1
ATOM 4138 C C . LEU A 1 521 ? -20.75 -18.344 6.359 1 21.78 521 LEU A C 1
ATOM 4140 O O . LEU A 1 521 ? -20.375 -18.672 7.484 1 21.78 521 LEU A O 1
ATOM 4144 N N . SER A 1 522 ? -20.25 -17.266 6.082 1 24.45 522 SER A N 1
ATOM 4145 C CA . SER A 1 522 ? -20.156 -16.328 7.207 1 24.45 522 SER A CA 1
ATOM 4146 C C . SER A 1 522 ? -21.156 -16.703 8.305 1 24.45 522 SER A C 1
ATOM 4148 O O . SER A 1 522 ? -21.156 -16.094 9.375 1 24.45 522 SER A O 1
ATOM 4150 N N . CYS A 1 523 ? -22.531 -16.969 7.879 1 22.52 523 CYS A N 1
ATOM 4151 C CA . CYS A 1 523 ? -23.781 -16.953 8.633 1 22.52 523 CYS A CA 1
ATOM 4152 C C . CYS A 1 523 ? -23.875 -18.172 9.547 1 22.52 523 CYS A C 1
ATOM 4154 O O . CYS A 1 523 ? -23.625 -19.297 9.109 1 22.52 523 CYS A O 1
ATOM 4156 N N . SER A 1 524 ? -23.828 -18.078 10.914 1 22.92 524 SER A N 1
ATOM 4157 C CA . SER A 1 524 ? -24.094 -19.047 11.961 1 22.92 524 SER A CA 1
ATOM 4158 C C . SER A 1 524 ? -25.016 -20.172 11.461 1 22.92 524 SER A C 1
ATOM 4160 O O . SER A 1 524 ? -24.703 -21.344 11.617 1 22.92 524 SER A O 1
ATOM 4162 N N . SER A 1 525 ? -26.438 -19.922 11.727 1 21.31 525 SER A N 1
ATOM 4163 C CA . SER A 1 525 ? -27.578 -20.703 12.172 1 21.31 525 SER A CA 1
ATOM 4164 C C . SER A 1 525 ? -28.031 -21.688 11.094 1 21.31 525 SER A C 1
ATOM 4166 O O . SER A 1 525 ? -27.859 -21.422 9.898 1 21.31 525 SER A O 1
ATOM 4168 N N . GLU A 1 526 ? -28.172 -23.016 11.367 1 21.06 526 GLU A N 1
ATOM 4169 C CA . GLU A 1 526 ? -29.078 -23.922 10.664 1 21.06 526 GLU A CA 1
ATOM 4170 C C . GLU A 1 526 ? -30.297 -23.172 10.109 1 21.06 526 GLU A C 1
ATOM 4172 O O . GLU A 1 526 ? -30.953 -22.438 10.836 1 21.06 526 GLU A O 1
ATOM 4177 N N . PRO A 1 527 ? -30.516 -23.109 8.844 1 20.06 527 PRO A N 1
ATOM 4178 C CA . PRO A 1 527 ? -31.641 -22.312 8.352 1 20.06 527 PRO A CA 1
ATOM 4179 C C . PRO A 1 527 ? -32.969 -22.672 9.039 1 20.06 527 PRO A C 1
ATOM 4181 O O . PRO A 1 527 ? -33.094 -23.75 9.641 1 20.06 527 PRO A O 1
ATOM 4184 N N . LEU A 1 528 ? -33.938 -21.875 9.102 1 19.06 528 LEU A N 1
ATOM 4185 C CA . LEU A 1 528 ? -35.344 -22.312 9.102 1 19.06 528 LEU A CA 1
ATOM 4186 C C . LEU A 1 528 ? -35.562 -23.438 8.086 1 19.06 528 LEU A C 1
ATOM 4188 O O . LEU A 1 528 ? -34.844 -23.516 7.082 1 19.06 528 LEU A O 1
ATOM 4192 N N . PRO A 1 529 ? -36.062 -24.531 8.031 1 19.17 529 PRO A N 1
ATOM 4193 C CA . PRO A 1 529 ? -36.969 -24.641 6.887 1 19.17 529 PRO A CA 1
ATOM 4194 C C . PRO A 1 529 ? -37.656 -23.312 6.543 1 19.17 529 PRO A C 1
ATOM 4196 O O . PRO A 1 529 ? -37.594 -22.359 7.332 1 19.17 529 PRO A O 1
ATOM 4199 N N . TYR A 1 530 ? -38.594 -23.125 5.422 1 20.22 530 TYR A N 1
ATOM 4200 C CA . TYR A 1 530 ? -39.531 -22.359 4.625 1 20.22 530 TYR A CA 1
ATOM 4201 C C . TYR A 1 530 ? -40.594 -21.703 5.512 1 20.22 530 TYR A C 1
ATOM 4203 O O . TYR A 1 530 ? -41.562 -21.141 5.012 1 20.22 530 TYR A O 1
ATOM 4211 N N . ILE A 1 531 ? -40.656 -21.734 6.703 1 19.3 531 ILE A N 1
ATOM 4212 C CA . ILE A 1 531 ? -42.094 -21.578 6.934 1 19.3 531 ILE A CA 1
ATOM 4213 C C . ILE A 1 531 ? -42.594 -20.266 6.34 1 19.3 531 ILE A C 1
ATOM 4215 O O . ILE A 1 531 ? -43.75 -20.125 5.965 1 19.3 531 ILE A O 1
ATOM 4219 N N . TYR A 1 532 ? -41.969 -19.156 6.609 1 17.64 532 TYR A N 1
ATOM 4220 C CA . TYR A 1 532 ? -42.75 -18.047 7.117 1 17.64 532 TYR A CA 1
ATOM 4221 C C . TYR A 1 532 ? -43.531 -17.359 5.988 1 17.64 532 TYR A C 1
ATOM 4223 O O . TYR A 1 532 ? -42.906 -16.828 5.055 1 17.64 532 TYR A O 1
ATOM 4231 N N . ASN A 1 533 ? -44.812 -17.734 5.688 1 19.52 533 ASN A N 1
ATOM 4232 C CA . ASN A 1 533 ? -45.969 -17.203 4.949 1 19.52 533 ASN A CA 1
ATOM 4233 C C . ASN A 1 533 ? -46.219 -15.734 5.266 1 19.52 533 ASN A C 1
ATOM 4235 O O . ASN A 1 533 ? -46.812 -15.406 6.293 1 19.52 533 ASN A O 1
ATOM 4239 N N . PHE A 1 534 ? -45.312 -14.953 5.34 1 18.58 534 PHE A N 1
ATOM 4240 C CA . PHE A 1 534 ? -45.844 -13.609 5.555 1 18.58 534 PHE A CA 1
ATOM 4241 C C . PHE A 1 534 ? -47 -13.328 4.605 1 18.58 534 PHE A C 1
ATOM 4243 O O . PHE A 1 534 ? -46.812 -13.242 3.391 1 18.58 534 PHE A O 1
ATOM 4250 N N . GLY A 1 535 ? -48.312 -13.641 5.02 1 16.92 535 GLY A N 1
ATOM 4251 C CA . GLY A 1 535 ? -49.656 -13.43 4.527 1 16.92 535 GLY A CA 1
ATOM 4252 C C . GLY A 1 535 ? -49.938 -12 4.117 1 16.92 535 GLY A C 1
ATOM 4253 O O . GLY A 1 535 ? -50.25 -11.148 4.961 1 16.92 535 GLY A O 1
ATOM 4254 N N . LEU A 1 536 ? -49.125 -11.32 3.4 1 17.7 536 LEU A N 1
ATOM 4255 C CA . LEU A 1 536 ? -49.719 -10.125 2.805 1 17.7 536 LEU A CA 1
ATOM 4256 C C . LEU A 1 536 ? -51.125 -10.422 2.297 1 17.7 536 LEU A C 1
ATOM 4258 O O . LEU A 1 536 ? -51.312 -11.148 1.317 1 17.7 536 LEU A O 1
ATOM 4262 N N . HIS A 1 537 ? -52.156 -10.695 3.27 1 16.08 537 HIS A N 1
ATOM 4263 C CA . HIS A 1 537 ? -53.531 -10.797 2.834 1 16.08 537 HIS A CA 1
ATOM 4264 C C . HIS A 1 537 ? -53.875 -9.727 1.798 1 16.08 537 HIS A C 1
ATOM 4266 O O . HIS A 1 537 ? -53.125 -8.742 1.659 1 16.08 537 HIS A O 1
ATOM 4272 N N . HIS A 1 538 ? -55.281 -9.914 1.314 1 16.53 538 HIS A N 1
ATOM 4273 C CA . HIS A 1 538 ? -56.188 -9.484 0.276 1 16.53 538 HIS A CA 1
ATOM 4274 C C . HIS A 1 538 ? -56.625 -8.039 0.485 1 16.53 538 HIS A C 1
ATOM 4276 O O . HIS A 1 538 ? -57.438 -7.75 1.365 1 16.53 538 HIS A O 1
ATOM 4282 N N . LEU A 1 539 ? -55.875 -7.062 0.799 1 16.25 539 LEU A N 1
ATOM 4283 C CA . LEU A 1 539 ? -56.688 -5.859 0.904 1 16.25 539 LEU A CA 1
ATOM 4284 C C . LEU A 1 539 ? -57.812 -5.867 -0.133 1 16.25 539 LEU A C 1
ATOM 4286 O O . LEU A 1 539 ? -57.656 -6.406 -1.229 1 16.25 539 LEU A O 1
ATOM 4290 N N . ALA A 1 540 ? -58.938 -5.125 0.308 1 15.28 540 ALA A N 1
ATOM 4291 C CA . ALA A 1 540 ? -60.375 -5.043 -0.026 1 15.28 540 ALA A CA 1
ATOM 4292 C C . ALA A 1 540 ? -60.562 -4.902 -1.532 1 15.28 540 ALA A C 1
ATOM 4294 O O . ALA A 1 540 ? -59.75 -4.305 -2.223 1 15.28 540 ALA A O 1
ATOM 4295 N N . LYS A 1 541 ? -61.594 -5.715 -1.945 1 16.77 541 LYS A N 1
ATOM 4296 C CA . LYS A 1 541 ? -62.438 -5.805 -3.115 1 16.77 541 LYS A CA 1
ATOM 4297 C C . LYS A 1 541 ? -63.125 -4.465 -3.414 1 16.77 541 LYS A C 1
ATOM 4299 O O . LYS A 1 541 ? -64 -4.383 -4.234 1 16.77 541 LYS A O 1
ATOM 4304 N N . THR A 1 542 ? -62.875 -3.289 -2.656 1 16.22 542 THR A N 1
ATOM 4305 C CA . THR A 1 542 ? -64.062 -2.516 -2.791 1 16.22 542 THR A CA 1
ATOM 4306 C C . THR A 1 542 ? -64.5 -2.398 -4.258 1 16.22 542 THR A C 1
ATOM 4308 O O . THR A 1 542 ? -63.656 -2.193 -5.129 1 16.22 542 THR A O 1
ATOM 4311 N N . GLN A 1 543 ? -65.875 -2.688 -4.406 1 15.86 543 GLN A N 1
ATOM 4312 C CA . GLN A 1 543 ? -66.938 -2.684 -5.398 1 15.86 543 GLN A CA 1
ATOM 4313 C C . GLN A 1 543 ? -67.125 -1.306 -6.039 1 15.86 543 GLN A C 1
ATOM 4315 O O . GLN A 1 543 ? -68 -1.1 -6.879 1 15.86 543 GLN A O 1
ATOM 4320 N N . ILE A 1 544 ? -66.438 -0.237 -5.641 1 16.27 544 ILE A N 1
ATOM 4321 C CA . ILE A 1 544 ? -67.375 0.812 -5.965 1 16.27 544 ILE A CA 1
ATOM 4322 C C . ILE A 1 544 ? -67.875 0.625 -7.395 1 16.27 544 ILE A C 1
ATOM 4324 O O . ILE A 1 544 ? -67.125 0.224 -8.281 1 16.27 544 ILE A O 1
ATOM 4328 N N . SER A 1 545 ? -69.188 1.146 -7.488 1 15.78 545 SER A N 1
ATOM 4329 C CA . SER A 1 545 ? -70.438 1.122 -8.25 1 15.78 545 SER A CA 1
ATOM 4330 C C . SER A 1 545 ? -70.188 1.462 -9.719 1 15.78 545 SER A C 1
ATOM 4332 O O . SER A 1 545 ? -69.188 2.072 -10.062 1 15.78 545 SER A O 1
ATOM 4334 N N . PRO A 1 546 ? -71.375 1.405 -10.32 1 15.88 546 PRO A N 1
ATOM 4335 C CA . PRO A 1 546 ? -71.875 1.092 -11.656 1 15.88 546 PRO A CA 1
ATOM 4336 C C . PRO A 1 546 ? -71.562 2.18 -12.68 1 15.88 546 PRO A C 1
ATOM 4338 O O . PRO A 1 546 ? -71.312 1.877 -13.844 1 15.88 546 PRO A O 1
ATOM 4341 N N . GLN A 1 547 ? -71.75 3.539 -12.297 1 14.95 547 GLN A N 1
ATOM 4342 C CA . GLN A 1 547 ? -72.812 4.105 -13.078 1 14.95 547 GLN A CA 1
ATOM 4343 C C . GLN A 1 547 ? -72.438 4.375 -14.516 1 14.95 547 GLN A C 1
ATOM 4345 O O . GLN A 1 547 ? -71.188 4.352 -14.828 1 14.95 547 GLN A O 1
ATOM 4350 N N . GLN A 1 548 ? -72.812 5.648 -14.984 1 15.2 548 GLN A N 1
ATOM 4351 C CA . GLN A 1 548 ? -73.688 6.07 -16.047 1 15.2 548 GLN A CA 1
ATOM 4352 C C . GLN A 1 548 ? -73 6.258 -17.359 1 15.2 548 GLN A C 1
ATOM 4354 O O . GLN A 1 548 ? -71.75 6.402 -17.375 1 15.2 548 GLN A O 1
ATOM 4359 N N . THR A 1 549 ? -73.562 7.129 -18.234 1 14.56 549 THR A N 1
ATOM 4360 C CA . THR A 1 549 ? -74.188 7.152 -19.531 1 14.56 549 THR A CA 1
ATOM 4361 C C . THR A 1 549 ? -73.25 7.637 -20.609 1 14.56 549 THR A C 1
ATOM 4363 O O . THR A 1 549 ? -73.125 7.012 -21.656 1 14.56 549 THR A O 1
ATOM 4366 N N . HIS A 1 550 ? -72.938 9.047 -20.75 1 14.76 550 HIS A N 1
ATOM 4367 C CA . HIS A 1 550 ? -73.562 9.586 -21.953 1 14.76 550 HIS A CA 1
ATOM 4368 C C . HIS A 1 550 ? -72.688 9.398 -23.172 1 14.76 550 HIS A C 1
ATOM 4370 O O . HIS A 1 550 ? -71.5 9.25 -23.047 1 14.76 550 HIS A O 1
ATOM 4376 N N . PRO A 1 551 ? -73 10.172 -24.281 1 15.04 551 PRO A N 1
ATOM 4377 C CA . PRO A 1 551 ? -73.375 9.898 -25.688 1 15.04 551 PRO A CA 1
ATOM 4378 C C . PRO A 1 551 ? -72.125 9.945 -26.609 1 15.04 551 PRO A C 1
ATOM 4380 O O . PRO A 1 551 ? -71.875 8.992 -27.344 1 15.04 551 PRO A O 1
ATOM 4383 N N . PRO A 1 552 ? -72.062 11.07 -27.516 1 14.76 552 PRO A N 1
ATOM 4384 C CA . PRO A 1 552 ? -72.375 10.945 -28.953 1 14.76 552 PRO A CA 1
ATOM 4385 C C . PRO A 1 552 ? -71.125 10.789 -29.797 1 14.76 552 PRO A C 1
ATOM 4387 O O . PRO A 1 552 ? -70 11.016 -29.312 1 14.76 552 PRO A O 1
ATOM 4390 N N . LEU A 1 553 ? -71.062 11.633 -30.938 1 14.12 553 LEU A N 1
ATOM 4391 C CA . LEU A 1 553 ? -71.188 11.391 -32.375 1 14.12 553 LEU A CA 1
ATOM 4392 C C . LEU A 1 553 ? -69.812 11.508 -33.062 1 14.12 553 LEU A C 1
ATOM 4394 O O . LEU A 1 553 ? -69.438 10.625 -33.812 1 14.12 553 LEU A O 1
ATOM 4398 N N . ARG A 1 554 ? -69.375 12.828 -33.562 1 14.15 554 ARG A N 1
ATOM 4399 C CA . ARG A 1 554 ? -69.5 13.031 -35 1 14.15 554 ARG A CA 1
ATOM 4400 C C . ARG A 1 554 ? -68.25 12.656 -35.719 1 14.15 554 ARG A C 1
ATOM 4402 O O . ARG A 1 554 ? -67.188 12.641 -35.094 1 14.15 554 ARG A O 1
ATOM 4409 N N . CYS A 1 555 ? -67.938 13.312 -36.969 1 13.66 555 CYS A N 1
ATOM 4410 C CA . CYS A 1 555 ? -67.938 12.977 -38.406 1 13.66 555 CYS A CA 1
ATOM 4411 C C . CYS A 1 555 ? -66.5 12.961 -38.906 1 13.66 555 CYS A C 1
ATOM 4413 O O . CYS A 1 555 ? -66 11.977 -39.5 1 13.66 555 CYS A O 1
ATOM 4415 N N . THR A 1 556 ? -65.938 14.156 -39.531 1 14.38 556 THR A N 1
ATOM 4416 C CA . THR A 1 556 ? -65.875 14.227 -41 1 14.38 556 THR A CA 1
ATOM 4417 C C . THR A 1 556 ? -64.438 13.867 -41.469 1 14.38 556 THR A C 1
ATOM 4419 O O . THR A 1 556 ? -63.5 13.891 -40.688 1 14.38 556 THR A O 1
ATOM 4422 N N . GLN A 1 557 ? -64.062 14.352 -42.75 1 13.83 557 GLN A N 1
ATOM 4423 C CA . GLN A 1 557 ? -63.719 13.898 -44.125 1 13.83 557 GLN A CA 1
ATOM 4424 C C . GLN A 1 557 ? -62.25 14.031 -44.375 1 13.83 557 GLN A C 1
ATOM 4426 O O . GLN A 1 557 ? -61.594 13.07 -44.812 1 13.83 557 GLN A O 1
ATOM 4431 N N . SER A 1 558 ? -61.656 15.312 -44.719 1 14.58 558 SER A N 1
ATOM 4432 C CA . SER A 1 558 ? -61.344 15.539 -46.125 1 14.58 558 SER A CA 1
ATOM 4433 C C . SER A 1 558 ? -59.938 15.07 -46.438 1 14.58 558 SER A C 1
ATOM 4435 O O . SER A 1 558 ? -59.094 14.891 -45.531 1 14.58 558 SER A O 1
ATOM 4437 N N . GLN A 1 559 ? -59.344 15.648 -47.625 1 13.36 559 GLN A N 1
ATOM 4438 C CA . GLN A 1 559 ? -58.906 15.352 -49 1 13.36 559 GLN A CA 1
ATOM 4439 C C . GLN A 1 559 ? -57.375 15.367 -49.094 1 13.36 559 GLN A C 1
ATOM 4441 O O . GLN A 1 559 ? -56.812 14.594 -49.875 1 13.36 559 GLN A O 1
ATOM 4446 N N . LYS A 1 560 ? -56.625 16.469 -48.656 1 14.65 560 LYS A N 1
ATOM 4447 C CA . LYS A 1 560 ? -56 17.109 -49.781 1 14.65 560 LYS A CA 1
ATOM 4448 C C . LYS A 1 560 ? -54.875 16.234 -50.344 1 14.65 560 LYS A C 1
ATOM 4450 O O . LYS A 1 560 ? -54.312 15.398 -49.625 1 14.65 560 LYS A O 1
ATOM 4455 N N . ARG A 1 561 ? -53.875 16.938 -51.125 1 14.5 561 ARG A N 1
ATOM 4456 C CA . ARG A 1 561 ? -53.406 17.078 -52.5 1 14.5 561 ARG A CA 1
ATOM 4457 C C . ARG A 1 561 ? -52.188 16.188 -52.75 1 14.5 561 ARG A C 1
ATOM 4459 O O . ARG A 1 561 ? -51.438 15.875 -51.844 1 14.5 561 ARG A O 1
ATOM 4466 N N . PRO A 1 562 ? -51.75 16 -54.156 1 14 562 PRO A N 1
ATOM 4467 C CA . PRO A 1 562 ? -51.25 15.078 -55.156 1 14 562 PRO A CA 1
ATOM 4468 C C . PRO A 1 562 ? -49.75 15.047 -55.25 1 14 562 PRO A C 1
ATOM 4470 O O . PRO A 1 562 ? -49.156 13.977 -55.406 1 14 562 PRO A O 1
ATOM 4473 N N . ARG A 1 563 ? -49.094 16.25 -55.312 1 14.41 563 ARG A N 1
ATOM 4474 C CA . ARG A 1 563 ? -48.438 16.531 -56.594 1 14.41 563 ARG A CA 1
ATOM 4475 C C . ARG A 1 563 ? -47.281 15.578 -56.844 1 14.41 563 ARG A C 1
ATOM 4477 O O . ARG A 1 563 ? -46.688 15.055 -55.906 1 14.41 563 ARG A O 1
ATOM 4484 N N . ILE A 1 564 ? -46.594 15.703 -58.125 1 13.89 564 ILE A N 1
ATOM 4485 C CA . ILE A 1 564 ? -46.219 15.062 -59.375 1 13.89 564 ILE A CA 1
ATOM 4486 C C . ILE A 1 564 ? -44.75 14.609 -59.312 1 13.89 564 ILE A C 1
ATOM 4488 O O . ILE A 1 564 ? -44.438 13.438 -59.562 1 13.89 564 ILE A O 1
ATOM 4492 N N . ARG A 1 565 ? -43.812 15.273 -60.281 1 14.2 565 ARG A N 1
ATOM 4493 C CA . ARG A 1 565 ? -43.344 14.766 -61.562 1 14.2 565 ARG A CA 1
ATOM 4494 C C . ARG A 1 565 ? -41.938 14.148 -61.406 1 14.2 565 ARG A C 1
ATOM 4496 O O . ARG A 1 565 ? -41.781 12.953 -61.656 1 14.2 565 ARG A O 1
ATOM 4503 N N . ARG A 1 566 ? -40.812 14.828 -62.219 1 14.24 566 ARG A N 1
ATOM 4504 C CA . ARG A 1 566 ? -40.281 14.438 -63.5 1 14.24 566 ARG A CA 1
ATOM 4505 C C . ARG A 1 566 ? -38.969 13.664 -63.344 1 14.24 566 ARG A C 1
ATOM 4507 O O . ARG A 1 566 ? -38.375 13.664 -62.25 1 14.24 566 ARG A O 1
ATOM 4514 N N . ARG A 1 567 ? -37.75 14.25 -64.125 1 14.05 567 ARG A N 1
ATOM 4515 C CA . ARG A 1 567 ? -37.219 13.836 -65.438 1 14.05 567 ARG A CA 1
ATOM 4516 C C . ARG A 1 567 ? -35.969 12.969 -65.25 1 14.05 567 ARG A C 1
ATOM 4518 O O . ARG A 1 567 ? -36.062 11.773 -64.938 1 14.05 567 ARG A O 1
ATOM 4525 N N . LYS A 1 568 ? -34.688 13.508 -65.812 1 14.16 568 LYS A N 1
ATOM 4526 C CA . LYS A 1 568 ? -34 13.156 -67.062 1 14.16 568 LYS A CA 1
ATOM 4527 C C . LYS A 1 568 ? -32.844 12.219 -66.75 1 14.16 568 LYS A C 1
ATOM 4529 O O . LYS A 1 568 ? -32.281 12.203 -65.688 1 14.16 568 LYS A O 1
ATOM 4534 N N . ARG A 1 569 ? -31.922 11.781 -67.938 1 13.88 569 ARG A N 1
ATOM 4535 C CA . ARG A 1 569 ? -31.375 10.703 -68.75 1 13.88 569 ARG A CA 1
ATOM 4536 C C . ARG A 1 569 ? -29.906 10.453 -68.438 1 13.88 569 ARG A C 1
ATOM 4538 O O . ARG A 1 569 ? -29.484 9.297 -68.375 1 13.88 569 ARG A O 1
ATOM 4545 N N . ILE A 1 570 ? -28.875 11.477 -68.5 1 14.32 570 ILE A N 1
ATOM 4546 C CA . ILE A 1 570 ? -28.031 11.352 -69.688 1 14.32 570 ILE A CA 1
ATOM 4547 C C . ILE A 1 570 ? -27.016 10.227 -69.438 1 14.32 570 ILE A C 1
ATOM 4549 O O . ILE A 1 570 ? -26.672 9.891 -68.312 1 14.32 570 ILE A O 1
ATOM 4553 N N . ASN A 1 571 ? -25.875 10.164 -70.438 1 13.88 571 ASN A N 1
ATOM 4554 C CA . ASN A 1 571 ? -25.297 9.367 -71.5 1 13.88 571 ASN A CA 1
ATOM 4555 C C . ASN A 1 571 ? -24.094 8.555 -71 1 13.88 571 ASN A C 1
ATOM 4557 O O . ASN A 1 571 ? -24.125 7.32 -71 1 13.88 571 ASN A O 1
ATOM 4561 N N . CYS A 1 572 ? -22.766 8.867 -71.562 1 14.27 572 CYS A N 1
ATOM 4562 C CA . CYS A 1 572 ? -22.078 8.164 -72.688 1 14.27 572 CYS A CA 1
ATOM 4563 C C . CYS A 1 572 ? -21 7.254 -72.125 1 14.27 572 CYS A C 1
ATOM 4565 O O . CYS A 1 572 ? -21.078 6.031 -72.25 1 14.27 572 CYS A O 1
ATOM 4567 N N . VAL A 1 573 ? -19.578 7.473 -72.562 1 14.45 573 VAL A N 1
ATOM 4568 C CA . VAL A 1 573 ? -18.828 6.758 -73.625 1 14.45 573 VAL A CA 1
ATOM 4569 C C . VAL A 1 573 ? -17.844 5.793 -72.938 1 14.45 573 VAL A C 1
ATOM 4571 O O . VAL A 1 573 ? -17.594 5.871 -71.75 1 14.45 573 VAL A O 1
ATOM 4574 N N . SER A 1 574 ? -16.391 5.859 -73.438 1 14.14 574 SER A N 1
ATOM 4575 C CA . SER A 1 574 ? -15.68 5.012 -74.375 1 14.14 574 SER A CA 1
ATOM 4576 C C . SER A 1 574 ? -14.734 4.059 -73.625 1 14.14 574 SER A C 1
ATOM 4578 O O . SER A 1 574 ? -14.797 2.844 -73.875 1 14.14 574 SER A O 1
ATOM 4580 N N . GLY A 1 575 ? -13.281 4.293 -73.812 1 14.3 575 GLY A N 1
ATOM 4581 C CA . GLY A 1 575 ? -12.461 3.506 -74.75 1 14.3 575 GLY A CA 1
ATOM 4582 C C . GLY A 1 575 ? -11.711 2.387 -74.062 1 14.3 575 GLY A C 1
ATOM 4583 O O . GLY A 1 575 ? -11.719 2.299 -72.812 1 14.3 575 GLY A O 1
ATOM 4584 N N . PRO A 1 576 ? -10.281 2.135 -74.438 1 15.51 576 PRO A N 1
ATOM 4585 C CA . PRO A 1 576 ? -9.68 1.011 -75.125 1 15.51 576 PRO A CA 1
ATOM 4586 C C . PRO A 1 576 ? -9.016 -0.006 -74.188 1 15.51 576 PRO A C 1
ATOM 4588 O O . PRO A 1 576 ? -8.766 0.294 -73.062 1 15.51 576 PRO A O 1
ATOM 4591 N N . VAL A 1 577 ? -8.414 -1.208 -74.812 1 16.05 577 VAL A N 1
ATOM 4592 C CA . VAL A 1 577 ? -8.156 -2.643 -74.812 1 16.05 577 VAL A CA 1
ATOM 4593 C C . VAL A 1 577 ? -6.742 -2.91 -74.312 1 16.05 577 VAL A C 1
ATOM 4595 O O . VAL A 1 577 ? -6.465 -3.988 -73.75 1 16.05 577 VAL A O 1
ATOM 4598 N N . SER A 1 578 ? -5.703 -2.006 -74.312 1 14.66 578 SER A N 1
ATOM 4599 C CA . SER A 1 578 ? -4.59 -2.592 -75.062 1 14.66 578 SER A CA 1
ATOM 4600 C C . SER A 1 578 ? -3.975 -3.76 -74.25 1 14.66 578 SER A C 1
ATOM 4602 O O . SER A 1 578 ? -4.074 -3.826 -73.062 1 14.66 578 SER A O 1
ATOM 4604 N N . THR A 1 579 ? -2.945 -4.625 -75 1 15.01 579 THR A N 1
ATOM 4605 C CA . THR A 1 579 ? -2.52 -5.957 -75.438 1 15.01 579 THR A CA 1
ATOM 4606 C C . THR A 1 579 ? -1.443 -6.5 -74.5 1 15.01 579 THR A C 1
ATOM 4608 O O . THR A 1 579 ? -1.518 -7.648 -74.062 1 15.01 579 THR A O 1
ATOM 4611 N N . ASN A 1 580 ? -0.072 -6.012 -74.562 1 14.33 580 ASN A N 1
ATOM 4612 C CA . ASN A 1 580 ? 0.933 -6.848 -75.188 1 14.33 580 ASN A CA 1
ATOM 4613 C C . ASN A 1 580 ? 1.53 -7.859 -74.25 1 14.33 580 ASN A C 1
ATOM 4615 O O . ASN A 1 580 ? 1.415 -7.703 -73 1 14.33 580 ASN A O 1
ATOM 4619 N N . ASN A 1 581 ? 2.98 -8.234 -74.562 1 14.68 581 ASN A N 1
ATOM 4620 C CA . ASN A 1 581 ? 3.686 -9.414 -75 1 14.68 581 ASN A CA 1
ATOM 4621 C C . ASN A 1 581 ? 4.391 -10.148 -73.875 1 14.68 581 ASN A C 1
ATOM 4623 O O . ASN A 1 581 ? 4.059 -11.297 -73.562 1 14.68 581 ASN A O 1
ATOM 4627 N N . ASN A 1 582 ? 5.887 -10.125 -73.938 1 15.02 582 ASN A N 1
ATOM 4628 C CA . ASN A 1 582 ? 6.812 -11.18 -74.312 1 15.02 582 ASN A CA 1
ATOM 4629 C C . ASN A 1 582 ? 7.363 -11.93 -73.125 1 15.02 582 ASN A C 1
ATOM 4631 O O . ASN A 1 582 ? 7.34 -11.414 -72 1 15.02 582 ASN A O 1
ATOM 4635 N N . ALA A 1 583 ? 8.359 -13.047 -73.375 1 16 583 ALA A N 1
ATOM 4636 C CA . ALA A 1 583 ? 8.68 -14.445 -73.125 1 16 583 ALA A CA 1
ATOM 4637 C C . ALA A 1 583 ? 9.758 -14.547 -72 1 16 583 ALA A C 1
ATOM 4639 O O . ALA A 1 583 ? 9.594 -15.273 -71.062 1 16 583 ALA A O 1
ATOM 4640 N N . PRO A 1 584 ? 11.172 -14.18 -72.312 1 15.89 584 PRO A N 1
ATOM 4641 C CA . PRO A 1 584 ? 12.023 -15.344 -72.562 1 15.89 584 PRO A CA 1
ATOM 4642 C C . PRO A 1 584 ? 12.594 -15.953 -71.312 1 15.89 584 PRO A C 1
ATOM 4644 O O . PRO A 1 584 ? 12.5 -15.352 -70.25 1 15.89 584 PRO A O 1
ATOM 4647 N N . PRO A 1 585 ? 13.984 -16.719 -71.438 1 15.8 585 PRO A N 1
ATOM 4648 C CA . PRO A 1 585 ? 14.57 -18.047 -71.312 1 15.8 585 PRO A CA 1
ATOM 4649 C C . PRO A 1 585 ? 15.531 -18.141 -70.125 1 15.8 585 PRO A C 1
ATOM 4651 O O . PRO A 1 585 ? 15.602 -19.172 -69.438 1 15.8 585 PRO A O 1
ATOM 4654 N N . LYS A 1 586 ? 16.484 -17.156 -69.625 1 15.25 586 LYS A N 1
ATOM 4655 C CA . LYS A 1 586 ? 17.922 -17.391 -69.688 1 15.25 586 LYS A CA 1
ATOM 4656 C C . LYS A 1 586 ? 18.391 -18.391 -68.625 1 15.25 586 LYS A C 1
ATOM 4658 O O . LYS A 1 586 ? 18.219 -18.141 -67.438 1 15.25 586 LYS A O 1
ATOM 4663 N N . ALA A 1 587 ? 18.906 -19.656 -68.938 1 16.59 587 ALA A N 1
ATOM 4664 C CA . ALA A 1 587 ? 19.359 -20.875 -68.25 1 16.59 587 ALA A CA 1
ATOM 4665 C C . ALA A 1 587 ? 20.75 -20.672 -67.688 1 16.59 587 ALA A C 1
ATOM 4667 O O . ALA A 1 587 ? 21.125 -21.359 -66.688 1 16.59 587 ALA A O 1
ATOM 4668 N N . PRO A 1 588 ? 21.734 -19.688 -68 1 15.77 588 PRO A N 1
ATOM 4669 C CA . PRO A 1 588 ? 22.984 -20.266 -68.562 1 15.77 588 PRO A CA 1
ATOM 4670 C C . PRO A 1 588 ? 23.734 -21.078 -67.5 1 15.77 588 PRO A C 1
ATOM 4672 O O . PRO A 1 588 ? 23.438 -20.969 -66.312 1 15.77 588 PRO A O 1
ATOM 4675 N N . GLN A 1 589 ? 25.297 -21.203 -67.812 1 15.77 589 GLN A N 1
ATOM 4676 C CA . GLN A 1 589 ? 26.406 -22.094 -68.188 1 15.77 589 GLN A CA 1
ATOM 4677 C C . GLN A 1 589 ? 27.281 -22.375 -66.938 1 15.77 589 GLN A C 1
ATOM 4679 O O . GLN A 1 589 ? 27.25 -21.641 -66 1 15.77 589 GLN A O 1
ATOM 4684 N N . GLU A 1 590 ? 28.641 -23.031 -67.188 1 16.41 590 GLU A N 1
ATOM 4685 C CA . GLU A 1 590 ? 29.578 -24.141 -67 1 16.41 590 GLU A CA 1
ATOM 4686 C C . GLU A 1 590 ? 30.734 -23.719 -66.125 1 16.41 590 GLU A C 1
ATOM 4688 O O . GLU A 1 590 ? 31.234 -24.516 -65.312 1 16.41 590 GLU A O 1
ATOM 4693 N N . ASN A 1 591 ? 31.625 -22.562 -66.188 1 14.87 591 ASN A N 1
ATOM 4694 C CA . ASN A 1 591 ? 33 -22.766 -66.625 1 14.87 591 ASN A CA 1
ATOM 4695 C C . ASN A 1 591 ? 33.875 -23.312 -65.5 1 14.87 591 ASN A C 1
ATOM 4697 O O . ASN A 1 591 ? 33.5 -23.234 -64.312 1 14.87 591 ASN A O 1
ATOM 4701 N N . GLY A 1 592 ? 35.562 -23 -65.562 1 15.72 592 GLY A N 1
ATOM 4702 C CA . GLY A 1 592 ? 36.875 -23.531 -65.938 1 15.72 592 GLY A CA 1
ATOM 4703 C C . GLY A 1 592 ? 37.719 -23.766 -64.688 1 15.72 592 GLY A C 1
ATOM 4704 O O . GLY A 1 592 ? 37.406 -23.344 -63.594 1 15.72 592 GLY A O 1
ATOM 4705 N N . THR A 1 593 ? 39.344 -23.641 -64.875 1 16.41 593 THR A N 1
ATOM 4706 C CA . THR A 1 593 ? 40.594 -24.406 -64.938 1 16.41 593 THR A CA 1
ATOM 4707 C C . THR A 1 593 ? 41.438 -24.219 -63.688 1 16.41 593 THR A C 1
ATOM 4709 O O . THR A 1 593 ? 41.844 -25.188 -63.062 1 16.41 593 THR A O 1
ATOM 4712 N N . ASN A 1 594 ? 42.75 -23.406 -63.719 1 16.42 594 ASN A N 1
ATOM 4713 C CA . ASN A 1 594 ? 44.156 -23.797 -63.781 1 16.42 594 ASN A CA 1
ATOM 4714 C C . ASN A 1 594 ? 44.781 -23.812 -62.406 1 16.42 594 ASN A C 1
ATOM 4716 O O . ASN A 1 594 ? 44.344 -23.078 -61.5 1 16.42 594 ASN A O 1
ATOM 4720 N N . ALA A 1 595 ? 46.25 -24.578 -62.188 1 19.14 595 ALA A N 1
ATOM 4721 C CA . ALA A 1 595 ? 47.312 -25.297 -61.5 1 19.14 595 ALA A CA 1
ATOM 4722 C C . ALA A 1 595 ? 48.312 -24.328 -60.875 1 19.14 595 ALA A C 1
ATOM 4724 O O . ALA A 1 595 ? 49.156 -24.734 -60.062 1 19.14 595 ALA A O 1
ATOM 4725 N N . THR A 1 596 ? 48.656 -23.156 -61.344 1 16.98 596 THR A N 1
ATOM 4726 C CA . THR A 1 596 ? 50.062 -22.859 -61.531 1 16.98 596 THR A CA 1
ATOM 4727 C C . THR A 1 596 ? 50.812 -22.906 -60.219 1 16.98 596 THR A C 1
ATOM 4729 O O . THR A 1 596 ? 50.219 -22.734 -59.156 1 16.98 596 THR A O 1
ATOM 4732 N N . MET A 1 597 ? 52.219 -22.453 -60.406 1 17.53 597 MET A N 1
ATOM 4733 C CA . MET A 1 597 ? 53.656 -22.672 -60.375 1 17.53 597 MET A CA 1
ATOM 4734 C C . MET A 1 597 ? 54.25 -22.188 -59.062 1 17.53 597 MET A C 1
ATOM 4736 O O . MET A 1 597 ? 54.969 -22.922 -58.375 1 17.53 597 MET A O 1
ATOM 4740 N N . LEU A 1 598 ? 55.188 -21.141 -59.219 1 15.87 598 LEU A N 1
ATOM 4741 C CA . LEU A 1 598 ? 56.625 -21.016 -59.25 1 15.87 598 LEU A CA 1
ATOM 4742 C C . LEU A 1 598 ? 57.156 -20.516 -57.906 1 15.87 598 LEU A C 1
ATOM 4744 O O . LEU A 1 598 ? 58.094 -21.078 -57.344 1 15.87 598 LEU A O 1
ATOM 4748 N N . LYS A 1 599 ? 57.375 -19.172 -57.812 1 16.75 599 LYS A N 1
ATOM 4749 C CA . LYS A 1 599 ? 58.719 -18.562 -57.719 1 16.75 599 LYS A CA 1
ATOM 4750 C C . LYS A 1 599 ? 59.312 -18.766 -56.344 1 16.75 599 LYS A C 1
ATOM 4752 O O . LYS A 1 599 ? 58.594 -19.016 -55.375 1 16.75 599 LYS A O 1
ATOM 4757 N N . GLY A 1 600 ? 60.219 -17.828 -56.25 1 18.47 600 GLY A N 1
ATOM 4758 C CA . GLY A 1 600 ? 61.594 -17.359 -56.094 1 18.47 600 GLY A CA 1
ATOM 4759 C C . GLY A 1 600 ? 61.969 -17.109 -54.625 1 18.47 600 GLY A C 1
ATOM 4760 O O . GLY A 1 600 ? 61.188 -17.406 -53.719 1 18.47 600 GLY A O 1
ATOM 4761 N N . GLN A 1 601 ? 62.719 -15.852 -54.375 1 20.69 601 GLN A N 1
ATOM 4762 C CA . GLN A 1 601 ? 63.719 -15.312 -53.469 1 20.69 601 GLN A CA 1
ATOM 4763 C C . GLN A 1 601 ? 63.188 -15.094 -52.062 1 20.69 601 GLN A C 1
ATOM 4765 O O . GLN A 1 601 ? 62.094 -14.539 -51.906 1 20.69 601 GLN A O 1
ATOM 4770 N N . MET B 1 1 ? 20.953 -4.828 -19.906 1 88.31 1 MET B N 1
ATOM 4771 C CA . MET B 1 1 ? 21.891 -4.25 -18.953 1 88.31 1 MET B CA 1
ATOM 4772 C C . MET B 1 1 ? 22.578 -5.344 -18.141 1 88.31 1 MET B C 1
ATOM 4774 O O . MET B 1 1 ? 21.922 -6.219 -17.578 1 88.31 1 MET B O 1
ATOM 4778 N N . GLN B 1 2 ? 23.844 -5.324 -18.141 1 90.25 2 GLN B N 1
ATOM 4779 C CA . GLN B 1 2 ? 24.672 -6.27 -17.406 1 90.25 2 GLN B CA 1
ATOM 4780 C C . GLN B 1 2 ? 25.156 -5.668 -16.078 1 90.25 2 GLN B C 1
ATOM 4782 O O . GLN B 1 2 ? 25.031 -4.461 -15.867 1 90.25 2 GLN B O 1
ATOM 4787 N N . PRO B 1 3 ? 25.688 -6.492 -15.18 1 94.81 3 PRO B N 1
ATOM 4788 C CA . PRO B 1 3 ? 26.094 -6.02 -13.852 1 94.81 3 PRO B CA 1
ATOM 4789 C C . PRO B 1 3 ? 27.078 -4.852 -13.922 1 94.81 3 PRO B C 1
ATOM 4791 O O . PRO B 1 3 ? 26.969 -3.9 -13.141 1 94.81 3 PRO B O 1
ATOM 4794 N N . GLU B 1 4 ? 27.984 -4.965 -14.836 1 96.25 4 GLU B N 1
ATOM 4795 C CA . GLU B 1 4 ? 28.984 -3.906 -14.953 1 96.25 4 GLU B CA 1
ATOM 4796 C C . GLU B 1 4 ? 28.344 -2.596 -15.398 1 96.25 4 GLU B C 1
ATOM 4798 O O . GLU B 1 4 ? 28.75 -1.519 -14.953 1 96.25 4 GLU B O 1
ATOM 4803 N N . GLU B 1 5 ? 27.438 -2.75 -16.281 1 96.56 5 GLU B N 1
ATOM 4804 C CA . GLU B 1 5 ? 26.734 -1.556 -16.734 1 96.56 5 GLU B CA 1
ATOM 4805 C C . GLU B 1 5 ? 25.906 -0.946 -15.594 1 96.56 5 GLU B C 1
ATOM 4807 O O . GLU B 1 5 ? 25.875 0.276 -15.43 1 96.56 5 GLU B O 1
ATOM 4812 N N . TYR B 1 6 ? 25.312 -1.803 -14.828 1 97.19 6 TYR B N 1
ATOM 4813 C CA . TYR B 1 6 ? 24.594 -1.29 -13.664 1 97.19 6 TYR B CA 1
ATOM 4814 C C . TYR B 1 6 ? 25.547 -0.559 -12.719 1 97.19 6 TYR B C 1
ATOM 4816 O O . TYR B 1 6 ? 25.203 0.501 -12.188 1 97.19 6 TYR B O 1
ATOM 4824 N N . ASN B 1 7 ? 26.594 -1.185 -12.453 1 98.19 7 ASN B N 1
ATOM 4825 C CA . ASN B 1 7 ? 27.562 -0.588 -11.531 1 98.19 7 ASN B CA 1
ATOM 4826 C C . ASN B 1 7 ? 27.953 0.821 -11.969 1 98.19 7 ASN B C 1
ATOM 4828 O O . ASN B 1 7 ? 28 1.739 -11.148 1 98.19 7 ASN B O 1
ATOM 4832 N N . ARG B 1 8 ? 28.172 1.011 -13.219 1 98.06 8 ARG B N 1
ATOM 4833 C CA . ARG B 1 8 ? 28.547 2.312 -13.773 1 98.06 8 ARG B CA 1
ATOM 4834 C C . ARG B 1 8 ? 27.359 3.277 -13.727 1 98.06 8 ARG B C 1
ATOM 4836 O O . ARG B 1 8 ? 27.484 4.402 -13.242 1 98.06 8 ARG B O 1
ATOM 4843 N N . ARG B 1 9 ? 26.219 2.799 -14.219 1 98.31 9 ARG B N 1
ATOM 4844 C CA . ARG B 1 9 ? 25.047 3.652 -14.336 1 98.31 9 ARG B CA 1
ATOM 4845 C C . ARG B 1 9 ? 24.484 4 -12.961 1 98.31 9 ARG B C 1
ATOM 4847 O O . ARG B 1 9 ? 23.938 5.094 -12.766 1 98.31 9 ARG B O 1
ATOM 4854 N N . GLY B 1 10 ? 24.562 3.008 -12.016 1 98.5 10 GLY B N 1
ATOM 4855 C CA . GLY B 1 10 ? 24.156 3.295 -10.648 1 98.5 10 GLY B CA 1
ATOM 4856 C C . GLY B 1 10 ? 24.969 4.406 -10.008 1 98.5 10 GLY B C 1
ATOM 4857 O O . GLY B 1 10 ? 24.406 5.273 -9.328 1 98.5 10 GLY B O 1
ATOM 4858 N N . LYS B 1 11 ? 26.266 4.391 -10.234 1 98.69 11 LYS B N 1
ATOM 4859 C CA . LYS B 1 11 ? 27.141 5.434 -9.695 1 98.69 11 LYS B CA 1
ATOM 4860 C C . LYS B 1 11 ? 26.859 6.777 -10.367 1 98.69 11 LYS B C 1
ATOM 4862 O O . LYS B 1 11 ? 26.906 7.82 -9.711 1 98.69 11 LYS B O 1
ATOM 4867 N N . GLU B 1 12 ? 26.531 6.734 -11.648 1 98.25 12 GLU B N 1
ATOM 4868 C CA . GLU B 1 12 ? 26.125 7.941 -12.359 1 98.25 12 GLU B CA 1
ATOM 4869 C C . GLU B 1 12 ? 24.844 8.516 -11.781 1 98.25 12 GLU B C 1
ATOM 4871 O O . GLU B 1 12 ? 24.688 9.734 -11.672 1 98.25 12 GLU B O 1
ATOM 4876 N N . LEU B 1 13 ? 23.953 7.668 -11.492 1 98.5 13 LEU B N 1
ATOM 4877 C CA . LEU B 1 13 ? 22.672 8.125 -10.938 1 98.5 13 LEU B CA 1
ATOM 4878 C C . LEU B 1 13 ? 22.859 8.695 -9.539 1 98.5 13 LEU B C 1
ATOM 4880 O O . LEU B 1 13 ? 22.172 9.641 -9.148 1 98.5 13 LEU B O 1
ATOM 4884 N N . VAL B 1 14 ? 23.797 8.117 -8.734 1 98.69 14 VAL B N 1
ATOM 4885 C CA . VAL B 1 14 ? 24.141 8.695 -7.441 1 98.69 14 VAL B CA 1
ATOM 4886 C C . VAL B 1 14 ? 24.625 10.125 -7.625 1 98.69 14 VAL B C 1
ATOM 4888 O O . VAL B 1 14 ? 24.25 11.023 -6.859 1 98.69 14 VAL B O 1
ATOM 4891 N N . ASP B 1 15 ? 25.484 10.367 -8.633 1 98.62 15 ASP B N 1
ATOM 4892 C CA . ASP B 1 15 ? 25.953 11.711 -8.945 1 98.62 15 ASP B CA 1
ATOM 4893 C C . ASP B 1 15 ? 24.781 12.633 -9.312 1 98.62 15 ASP B C 1
ATOM 4895 O O . ASP B 1 15 ? 24.719 13.773 -8.852 1 98.62 15 ASP B O 1
ATOM 4899 N N . TYR B 1 16 ? 23.922 12.164 -10.125 1 98.56 16 TYR B N 1
ATOM 4900 C CA . TYR B 1 16 ? 22.766 12.945 -10.562 1 98.56 16 TYR B CA 1
ATOM 4901 C C . TYR B 1 16 ? 21.891 13.336 -9.375 1 98.56 16 TYR B C 1
ATOM 4903 O O . TYR B 1 16 ? 21.469 14.492 -9.266 1 98.56 16 TYR B O 1
ATOM 4911 N N . ILE B 1 17 ? 21.625 12.375 -8.516 1 98.56 17 ILE B N 1
ATOM 4912 C CA . ILE B 1 17 ? 20.75 12.602 -7.359 1 98.56 17 ILE B CA 1
ATOM 4913 C C . ILE B 1 17 ? 21.406 13.617 -6.418 1 98.56 17 ILE B C 1
ATOM 4915 O O . ILE B 1 17 ? 20.734 14.5 -5.891 1 98.56 17 ILE B O 1
ATOM 4919 N N . THR B 1 18 ? 22.719 13.438 -6.227 1 98.44 18 THR B N 1
ATOM 4920 C CA . THR B 1 18 ? 23.453 14.375 -5.387 1 98.44 18 THR B CA 1
ATOM 4921 C C . THR B 1 18 ? 23.312 15.797 -5.934 1 98.44 18 THR B C 1
ATOM 4923 O O . THR B 1 18 ? 23.062 16.734 -5.176 1 98.44 18 THR B O 1
ATOM 4926 N N . GLN B 1 19 ? 23.453 15.914 -7.191 1 97.88 19 GLN B N 1
ATOM 4927 C CA . GLN B 1 19 ? 23.359 17.219 -7.84 1 97.88 19 GLN B CA 1
ATOM 4928 C C . GLN B 1 19 ? 21.922 17.75 -7.793 1 97.88 19 GLN B C 1
ATOM 4930 O O . GLN B 1 19 ? 21.703 18.922 -7.504 1 97.88 19 GLN B O 1
ATOM 4935 N N . TYR B 1 20 ? 20.969 17.031 -8.117 1 97.94 20 TYR B N 1
ATOM 4936 C CA . TYR B 1 20 ? 19.562 17.391 -8.156 1 97.94 20 TYR B CA 1
ATOM 4937 C C . TYR B 1 20 ? 19.094 17.922 -6.805 1 97.94 20 TYR B C 1
ATOM 4939 O O . TYR B 1 20 ? 18.578 19.047 -6.723 1 97.94 20 TYR B O 1
ATOM 4947 N N . LEU B 1 21 ? 19.359 17.094 -5.715 1 97.88 21 LEU B N 1
ATOM 4948 C CA . LEU B 1 21 ? 18.891 17.5 -4.391 1 97.88 21 LEU B CA 1
ATOM 4949 C C . LEU B 1 21 ? 19.734 18.641 -3.846 1 97.88 21 LEU B C 1
ATOM 4951 O O . LEU B 1 21 ? 19.234 19.5 -3.115 1 97.88 21 LEU B O 1
ATOM 4955 N N . GLY B 1 22 ? 20.984 18.703 -4.227 1 96.62 22 GLY B N 1
ATOM 4956 C CA . GLY B 1 22 ? 21.859 19.766 -3.766 1 96.62 22 GLY B CA 1
ATOM 4957 C C . GLY B 1 22 ? 21.531 21.109 -4.383 1 96.62 22 GLY B C 1
ATOM 4958 O O . GLY B 1 22 ? 21.797 22.156 -3.781 1 96.62 22 GLY B O 1
ATOM 4959 N N . SER B 1 23 ? 20.969 21.094 -5.586 1 96.94 23 SER B N 1
ATOM 4960 C CA . SER B 1 23 ? 20.688 22.344 -6.297 1 96.94 23 SER B CA 1
ATOM 4961 C C . SER B 1 23 ? 19.188 22.531 -6.5 1 96.94 23 SER B C 1
ATOM 4963 O O . SER B 1 23 ? 18.766 23.234 -7.426 1 96.94 23 SER B O 1
ATOM 4965 N N . ILE B 1 24 ? 18.422 21.953 -5.699 1 96.06 24 ILE B N 1
ATOM 4966 C CA . ILE B 1 24 ? 16.984 21.875 -5.934 1 96.06 24 ILE B CA 1
ATOM 4967 C C . ILE B 1 24 ? 16.375 23.281 -5.863 1 96.06 24 ILE B C 1
ATOM 4969 O O . ILE B 1 24 ? 15.344 23.547 -6.492 1 96.06 24 ILE B O 1
ATOM 4973 N N . ARG B 1 25 ? 17 24.25 -5.121 1 94.56 25 ARG B N 1
ATOM 4974 C CA . ARG B 1 25 ? 16.516 25.625 -4.973 1 94.56 25 ARG B CA 1
ATOM 4975 C C . ARG B 1 25 ? 16.484 26.344 -6.312 1 94.56 25 ARG B C 1
ATOM 4977 O O . ARG B 1 25 ? 15.781 27.344 -6.473 1 94.56 25 ARG B O 1
ATOM 4984 N N . GLU B 1 26 ? 17.281 25.812 -7.238 1 95 26 GLU B N 1
ATOM 4985 C CA . GLU B 1 26 ? 17.391 26.438 -8.547 1 95 26 GLU B CA 1
ATOM 4986 C C . GLU B 1 26 ? 16.25 26.031 -9.461 1 95 26 GLU B C 1
ATOM 4988 O O . GLU B 1 26 ? 16.031 26.656 -10.508 1 95 26 GLU B O 1
ATOM 4993 N N . ARG B 1 27 ? 15.508 25.062 -9.078 1 93.69 27 ARG B N 1
ATOM 4994 C CA . ARG B 1 27 ? 14.406 24.594 -9.898 1 93.69 27 ARG B CA 1
ATOM 4995 C C . ARG B 1 27 ? 13.094 25.234 -9.492 1 93.69 27 ARG B C 1
ATOM 4997 O O . ARG B 1 27 ? 12.867 25.516 -8.312 1 93.69 27 ARG B O 1
ATOM 5004 N N . ARG B 1 28 ? 12.273 25.469 -10.516 1 93.38 28 ARG B N 1
ATOM 5005 C CA . ARG B 1 28 ? 10.914 25.953 -10.258 1 93.38 28 ARG B CA 1
ATOM 5006 C C . ARG B 1 28 ? 10.117 24.922 -9.469 1 93.38 28 ARG B C 1
ATOM 5008 O O . ARG B 1 28 ? 10.047 23.75 -9.859 1 93.38 28 ARG B O 1
ATOM 5015 N N . VAL B 1 29 ? 9.547 25.391 -8.391 1 95.19 29 VAL B N 1
ATOM 5016 C CA . VAL B 1 29 ? 8.922 24.422 -7.48 1 95.19 29 VAL B CA 1
ATOM 5017 C C . VAL B 1 29 ? 7.664 23.859 -8.125 1 95.19 29 VAL B C 1
ATOM 5019 O O . VAL B 1 29 ? 7.391 22.656 -8.008 1 95.19 29 VAL B O 1
ATOM 5022 N N . ILE B 1 30 ? 6.777 24.656 -8.758 1 93.19 30 ILE B N 1
ATOM 5023 C CA . ILE B 1 30 ? 5.562 24.234 -9.445 1 93.19 30 ILE B CA 1
ATOM 5024 C C . ILE B 1 30 ? 5.82 24.156 -10.953 1 93.19 30 ILE B C 1
ATOM 5026 O O . ILE B 1 30 ? 6.207 25.156 -11.57 1 93.19 30 ILE B O 1
ATOM 5030 N N . PRO B 1 31 ? 5.539 23.031 -11.492 1 93.19 31 PRO B N 1
ATOM 5031 C CA . PRO B 1 31 ? 5.793 22.922 -12.93 1 93.19 31 PRO B CA 1
ATOM 5032 C C . PRO B 1 31 ? 4.785 23.719 -13.758 1 93.19 31 PRO B C 1
ATOM 5034 O O . PRO B 1 31 ? 3.643 23.906 -13.336 1 93.19 31 PRO B O 1
ATOM 5037 N N . ASP B 1 32 ? 5.281 24.172 -14.891 1 92.06 32 ASP B N 1
ATOM 5038 C CA . ASP B 1 32 ? 4.438 24.891 -15.844 1 92.06 32 ASP B CA 1
ATOM 5039 C C . ASP B 1 32 ? 4.043 23.984 -17.016 1 92.06 32 ASP B C 1
ATOM 5041 O O . ASP B 1 32 ? 4.523 24.156 -18.125 1 92.06 32 ASP B O 1
ATOM 5045 N N . VAL B 1 33 ? 3.205 23.016 -16.688 1 93.94 33 VAL B N 1
ATOM 5046 C CA . VAL B 1 33 ? 2.738 22.062 -17.688 1 93.94 33 VAL B CA 1
ATOM 5047 C C . VAL B 1 33 ? 1.22 21.922 -17.609 1 93.94 33 VAL B C 1
ATOM 5049 O O . VAL B 1 33 ? 0.605 22.344 -16.625 1 93.94 33 VAL B O 1
ATOM 5052 N N . LYS B 1 34 ? 0.612 21.453 -18.688 1 94 34 LYS B N 1
ATOM 5053 C CA . LYS B 1 34 ? -0.821 21.172 -18.766 1 94 34 LYS B CA 1
ATOM 5054 C C . LYS B 1 34 ? -1.095 19.688 -18.891 1 94 34 LYS B C 1
ATOM 5056 O O . LYS B 1 34 ? -0.214 18.906 -19.266 1 94 34 LYS B O 1
ATOM 5061 N N . PRO B 1 35 ? -2.293 19.266 -18.438 1 94.25 35 PRO B N 1
ATOM 5062 C CA . PRO B 1 35 ? -2.625 17.844 -18.625 1 94.25 35 PRO B CA 1
ATOM 5063 C C . PRO B 1 35 ? -2.406 17.375 -20.062 1 94.25 35 PRO B C 1
ATOM 5065 O O . PRO B 1 35 ? -2.789 18.062 -21.016 1 94.25 35 PRO B O 1
ATOM 5068 N N . GLY B 1 36 ? -1.753 16.219 -20.188 1 94.19 36 GLY B N 1
ATOM 5069 C CA . GLY B 1 36 ? -1.496 15.648 -21.5 1 94.19 36 GLY B CA 1
ATOM 5070 C C . GLY B 1 36 ? -0.143 16.031 -22.078 1 94.19 36 GLY B C 1
ATOM 5071 O O . GLY B 1 36 ? 0.242 15.578 -23.141 1 94.19 36 GLY B O 1
ATOM 5072 N N . TYR B 1 37 ? 0.635 16.812 -21.422 1 95.38 37 TYR B N 1
ATOM 5073 C CA . TYR B 1 37 ? 1.888 17.344 -21.953 1 95.38 37 TYR B CA 1
ATOM 5074 C C . TYR B 1 37 ? 2.836 16.219 -22.328 1 95.38 37 TYR B C 1
ATOM 5076 O O . TYR B 1 37 ? 3.65 16.359 -23.25 1 95.38 37 TYR B O 1
ATOM 5084 N N . MET B 1 38 ? 2.777 15.078 -21.625 1 96.5 38 MET B N 1
ATOM 5085 C CA . MET B 1 38 ? 3.752 14.008 -21.797 1 96.5 38 MET B CA 1
ATOM 5086 C C . MET B 1 38 ? 3.398 13.141 -23 1 96.5 38 MET B C 1
ATOM 5088 O O . MET B 1 38 ? 4.246 12.406 -23.516 1 96.5 38 MET B O 1
ATOM 5092 N N . ARG B 1 39 ? 2.168 13.117 -23.453 1 93.25 39 ARG B N 1
ATOM 5093 C CA . ARG B 1 39 ? 1.703 12.305 -24.578 1 93.25 39 ARG B CA 1
ATOM 5094 C C . ARG B 1 39 ? 2.482 12.625 -25.844 1 93.25 39 ARG B C 1
ATOM 5096 O O . ARG B 1 39 ? 2.74 11.734 -26.656 1 93.25 39 ARG B O 1
ATOM 5103 N N . GLU B 1 40 ? 2.869 13.859 -25.922 1 90.44 40 GLU B N 1
ATOM 5104 C CA . GLU B 1 40 ? 3.574 14.297 -27.125 1 90.44 40 GLU B CA 1
ATOM 5105 C C . GLU B 1 40 ? 5.066 13.977 -27.031 1 90.44 40 GLU B C 1
ATOM 5107 O O . GLU B 1 40 ? 5.762 13.969 -28.047 1 90.44 40 GLU B O 1
ATOM 5112 N N . LEU B 1 41 ? 5.5 13.656 -25.906 1 96 41 LEU B N 1
ATOM 5113 C CA . LEU B 1 41 ? 6.934 13.484 -25.672 1 96 41 LEU B CA 1
ATOM 5114 C C . LEU B 1 41 ? 7.316 12.008 -25.734 1 96 41 LEU B C 1
ATOM 5116 O O . LEU B 1 41 ? 8.5 11.672 -25.859 1 96 41 LEU B O 1
ATOM 5120 N N . LEU B 1 42 ? 6.34 11.125 -25.625 1 96.5 42 LEU B N 1
ATOM 5121 C CA . LEU B 1 42 ? 6.598 9.688 -25.594 1 96.5 42 LEU B CA 1
ATOM 5122 C C . LEU B 1 42 ? 5.918 8.992 -26.781 1 96.5 42 LEU B C 1
ATOM 5124 O O . LEU B 1 42 ? 4.859 9.438 -27.234 1 96.5 42 LEU B O 1
ATOM 5128 N N . PRO B 1 43 ? 6.547 7.863 -27.25 1 96.06 43 PRO B N 1
ATOM 5129 C CA . PRO B 1 43 ? 5.844 7.059 -28.25 1 96.06 43 PRO B CA 1
ATOM 5130 C C . PRO B 1 43 ? 4.551 6.445 -27.719 1 96.06 43 PRO B C 1
ATOM 5132 O O . PRO B 1 43 ? 4.371 6.34 -26.5 1 96.06 43 PRO B O 1
ATOM 5135 N N . ASP B 1 44 ? 3.717 5.98 -28.594 1 93.75 44 ASP B N 1
ATOM 5136 C CA . ASP B 1 44 ? 2.406 5.445 -28.234 1 93.75 44 ASP B CA 1
ATOM 5137 C C . ASP B 1 44 ? 2.52 4.004 -27.734 1 93.75 44 ASP B C 1
ATOM 5139 O O . ASP B 1 44 ? 1.575 3.465 -27.156 1 93.75 44 ASP B O 1
ATOM 5143 N N . SER B 1 45 ? 3.676 3.426 -27.984 1 96.88 45 SER B N 1
ATOM 5144 C CA . SER B 1 45 ? 3.887 2.043 -27.562 1 96.88 45 SER B CA 1
ATOM 5145 C C . SER B 1 45 ? 5.277 1.85 -26.984 1 96.88 45 SER B C 1
ATOM 5147 O O . SER B 1 45 ? 6.191 2.625 -27.266 1 96.88 45 SER B O 1
ATOM 5149 N N . ALA B 1 46 ? 5.355 0.821 -26.156 1 98.12 46 ALA B N 1
ATOM 5150 C CA . ALA B 1 46 ? 6.664 0.453 -25.625 1 98.12 46 ALA B CA 1
ATOM 5151 C C . ALA B 1 46 ? 7.605 0.01 -26.734 1 98.12 46 ALA B C 1
ATOM 5153 O O . ALA B 1 46 ? 7.168 -0.568 -27.734 1 98.12 46 ALA B O 1
ATOM 5154 N N . PRO B 1 47 ? 8.875 0.269 -26.594 1 98.56 47 PRO B N 1
ATOM 5155 C CA . PRO B 1 47 ? 9.82 -0.196 -27.609 1 98.56 47 PRO B CA 1
ATOM 5156 C C . PRO B 1 47 ? 9.945 -1.718 -27.656 1 98.56 47 PRO B C 1
ATOM 5158 O O . PRO B 1 47 ? 9.914 -2.371 -26.609 1 98.56 47 PRO B O 1
ATOM 5161 N N . PHE B 1 48 ? 10.055 -2.244 -28.875 1 98.31 48 PHE B N 1
ATOM 5162 C CA . PHE B 1 48 ? 10.273 -3.68 -29.016 1 98.31 48 PHE B CA 1
ATOM 5163 C C . PHE B 1 48 ? 11.719 -4.039 -28.719 1 98.31 48 PHE B C 1
ATOM 5165 O O . PHE B 1 48 ? 11.992 -4.996 -27.984 1 98.31 48 PHE B O 1
ATOM 5172 N N . GLU B 1 49 ? 12.633 -3.229 -29.328 1 98.38 49 GLU B N 1
ATOM 5173 C CA . GLU B 1 49 ? 14.055 -3.404 -29.062 1 98.38 49 GLU B CA 1
ATOM 5174 C C . GLU B 1 49 ? 14.484 -2.631 -27.812 1 98.38 49 GLU B C 1
ATOM 5176 O O . GLU B 1 49 ? 13.961 -1.546 -27.547 1 98.38 49 GLU B O 1
ATOM 5181 N N . PRO B 1 50 ? 15.438 -3.195 -27.062 1 98.12 50 PRO B N 1
ATOM 5182 C CA . PRO B 1 50 ? 15.969 -2.438 -25.922 1 98.12 50 PRO B CA 1
ATOM 5183 C C . PRO B 1 50 ? 16.562 -1.09 -26.344 1 98.12 50 PRO B C 1
ATOM 5185 O O . PRO B 1 50 ? 17.203 -0.988 -27.391 1 98.12 50 PRO B O 1
ATOM 5188 N N . GLU B 1 51 ? 16.344 -0.093 -25.516 1 97.88 51 GLU B N 1
ATOM 5189 C CA . GLU B 1 51 ? 16.922 1.226 -25.766 1 97.88 51 GLU B CA 1
ATOM 5190 C C . GLU B 1 51 ? 18.219 1.42 -24.969 1 97.88 51 GLU B C 1
ATOM 5192 O O . GLU B 1 51 ? 18.375 0.847 -23.891 1 97.88 51 GLU B O 1
ATOM 5197 N N . ASP B 1 52 ? 19.016 2.27 -25.547 1 96.44 52 ASP B N 1
ATOM 5198 C CA . ASP B 1 52 ? 20.266 2.604 -24.859 1 96.44 52 ASP B CA 1
ATOM 5199 C C . ASP B 1 52 ? 20.016 3.426 -23.609 1 96.44 52 ASP B C 1
ATOM 5201 O O . ASP B 1 52 ? 19.156 4.316 -23.609 1 96.44 52 ASP B O 1
ATOM 5205 N N . TRP B 1 53 ? 20.844 3.121 -22.594 1 96.38 53 TRP B N 1
ATOM 5206 C CA . TRP B 1 53 ? 20.656 3.785 -21.312 1 96.38 53 TRP B CA 1
ATOM 5207 C C . TRP B 1 53 ? 20.859 5.293 -21.438 1 96.38 53 TRP B C 1
ATOM 5209 O O . TRP B 1 53 ? 20.172 6.07 -20.766 1 96.38 53 TRP B O 1
ATOM 5219 N N . ASP B 1 54 ? 21.781 5.691 -22.25 1 97.19 54 ASP B N 1
ATOM 5220 C CA . ASP B 1 54 ? 22.031 7.121 -22.406 1 97.19 54 ASP B CA 1
ATOM 5221 C C . ASP B 1 54 ? 20.797 7.852 -22.906 1 97.19 54 ASP B C 1
ATOM 5223 O O . ASP B 1 54 ? 20.531 8.984 -22.5 1 97.19 54 ASP B O 1
ATOM 5227 N N . LYS B 1 55 ? 20.109 7.215 -23.766 1 97.19 55 LYS B N 1
ATOM 5228 C CA . LYS B 1 55 ? 18.859 7.785 -24.25 1 97.19 55 LYS B CA 1
ATOM 5229 C C . LYS B 1 55 ? 17.812 7.844 -23.141 1 97.19 55 LYS B C 1
ATOM 5231 O O . LYS B 1 55 ? 17.141 8.859 -22.969 1 97.19 55 LYS B O 1
ATOM 5236 N N . ILE B 1 56 ? 17.688 6.789 -22.422 1 97.88 56 ILE B N 1
ATOM 5237 C CA . ILE B 1 56 ? 16.75 6.719 -21.312 1 97.88 56 ILE B CA 1
ATOM 5238 C C . ILE B 1 56 ? 17.094 7.781 -20.266 1 97.88 56 ILE B C 1
ATOM 5240 O O . ILE B 1 56 ? 16.203 8.492 -19.781 1 97.88 56 ILE B O 1
ATOM 5244 N N . PHE B 1 57 ? 18.344 7.863 -19.953 1 97.62 57 PHE B N 1
ATOM 5245 C CA . PHE B 1 57 ? 18.812 8.797 -18.938 1 97.62 57 PHE B CA 1
ATOM 5246 C C . PHE B 1 57 ? 18.547 10.234 -19.359 1 97.62 57 PHE B C 1
ATOM 5248 O O . PHE B 1 57 ? 18.141 11.07 -18.547 1 97.62 57 PHE B O 1
ATOM 5255 N N . SER B 1 58 ? 18.75 10.547 -20.625 1 97.62 58 SER B N 1
ATOM 5256 C CA . SER B 1 58 ? 18.516 11.891 -21.141 1 97.62 58 SER B CA 1
ATOM 5257 C C . SER B 1 58 ? 17.047 12.273 -21.031 1 97.62 58 SER B C 1
ATOM 5259 O O . SER B 1 58 ? 16.719 13.453 -20.891 1 97.62 58 SER B O 1
ATOM 5261 N N . ASP B 1 59 ? 16.188 11.305 -21.141 1 97.94 59 ASP B N 1
ATOM 5262 C CA . ASP B 1 59 ? 14.742 11.555 -21.109 1 97.94 59 ASP B CA 1
ATOM 5263 C C . ASP B 1 59 ? 14.273 11.922 -19.703 1 97.94 59 ASP B C 1
ATOM 5265 O O . ASP B 1 59 ? 13.164 12.43 -19.531 1 97.94 59 ASP B O 1
ATOM 5269 N N . ILE B 1 60 ? 15.094 11.68 -18.641 1 98.12 60 ILE B N 1
ATOM 5270 C CA . ILE B 1 60 ? 14.742 12.109 -17.297 1 98.12 60 ILE B CA 1
ATOM 5271 C C . ILE B 1 60 ? 14.523 13.617 -17.281 1 98.12 60 ILE B C 1
ATOM 5273 O O . ILE B 1 60 ? 13.492 14.094 -16.781 1 98.12 60 ILE B O 1
ATOM 5277 N N . GLU B 1 61 ? 15.438 14.375 -17.844 1 97.81 61 GLU B N 1
ATOM 5278 C CA . GLU B 1 61 ? 15.352 15.828 -17.844 1 97.81 61 GLU B CA 1
ATOM 5279 C C . GLU B 1 61 ? 14.359 16.328 -18.891 1 97.81 61 GLU B C 1
ATOM 5281 O O . GLU B 1 61 ? 13.688 17.344 -18.688 1 97.81 61 GLU B O 1
ATOM 5286 N N . LYS B 1 62 ? 14.203 15.609 -19.953 1 97.44 62 LYS B N 1
ATOM 5287 C CA . LYS B 1 62 ? 13.383 16.062 -21.062 1 97.44 62 LYS B CA 1
ATOM 5288 C C . LYS B 1 62 ? 11.906 15.758 -20.828 1 97.44 62 LYS B C 1
ATOM 5290 O O . LYS B 1 62 ? 11.039 16.547 -21.203 1 97.44 62 LYS B O 1
ATOM 5295 N N . VAL B 1 63 ? 11.68 14.617 -20.266 1 97.88 63 VAL B N 1
ATOM 5296 C CA . VAL B 1 63 ? 10.312 14.109 -20.219 1 97.88 63 VAL B CA 1
ATOM 5297 C C . VAL B 1 63 ? 9.766 14.195 -18.797 1 97.88 63 VAL B C 1
ATOM 5299 O O . VAL B 1 63 ? 8.648 14.672 -18.578 1 97.88 63 VAL B O 1
ATOM 5302 N N . VAL B 1 64 ? 10.492 13.805 -17.766 1 98.12 64 VAL B N 1
ATOM 5303 C CA . VAL B 1 64 ? 10.008 13.609 -16.406 1 98.12 64 VAL B CA 1
ATOM 5304 C C . VAL B 1 64 ? 10.125 14.914 -15.625 1 98.12 64 VAL B C 1
ATOM 5306 O O . VAL B 1 64 ? 9.125 15.438 -15.125 1 98.12 64 VAL B O 1
ATOM 5309 N N . MET B 1 65 ? 11.242 15.57 -15.609 1 97.88 65 MET B N 1
ATOM 5310 C CA . MET B 1 65 ? 11.57 16.672 -14.703 1 97.88 65 MET B CA 1
ATOM 5311 C C . MET B 1 65 ? 10.688 17.891 -14.984 1 97.88 65 MET B C 1
ATOM 5313 O O . MET B 1 65 ? 10.328 18.625 -14.062 1 97.88 65 MET B O 1
ATOM 5317 N N . PRO B 1 66 ? 10.234 18.109 -16.25 1 96.5 66 PRO B N 1
ATOM 5318 C CA . PRO B 1 66 ? 9.383 19.281 -16.5 1 96.5 66 PRO B CA 1
ATOM 5319 C C . PRO B 1 66 ? 8.055 19.219 -15.75 1 96.5 66 PRO B C 1
ATOM 5321 O O . PRO B 1 66 ? 7.426 20.25 -15.516 1 96.5 66 PRO B O 1
ATOM 5324 N N . GLY B 1 67 ? 7.629 18.031 -15.438 1 97 67 GLY B N 1
ATOM 5325 C CA . GLY B 1 67 ? 6.332 17.891 -14.789 1 97 67 GLY B CA 1
ATOM 5326 C C . GLY B 1 67 ? 6.438 17.578 -13.312 1 97 67 GLY B C 1
ATOM 5327 O O . GLY B 1 67 ? 5.438 17.25 -12.672 1 97 67 GLY B O 1
ATOM 5328 N N . VAL B 1 68 ? 7.633 17.719 -12.695 1 97.5 68 VAL B N 1
ATOM 5329 C CA . VAL B 1 68 ? 7.852 17.344 -11.305 1 97.5 68 VAL B CA 1
ATOM 5330 C C . VAL B 1 68 ? 7.586 18.547 -10.398 1 97.5 68 VAL B C 1
ATOM 5332 O O . VAL B 1 68 ? 8.109 19.641 -10.641 1 97.5 68 VAL B O 1
ATOM 5335 N N . VAL B 1 69 ? 6.672 18.391 -9.43 1 97.12 69 VAL B N 1
ATOM 5336 C CA . VAL B 1 69 ? 6.656 19.281 -8.273 1 97.12 69 VAL B CA 1
ATOM 5337 C C . VAL B 1 69 ? 7.781 18.906 -7.316 1 97.12 69 VAL B C 1
ATOM 5339 O O . VAL B 1 69 ? 7.863 17.766 -6.855 1 97.12 69 VAL B O 1
ATOM 5342 N N . HIS B 1 70 ? 8.641 19.812 -7.078 1 97.25 70 HIS B N 1
ATOM 5343 C CA . HIS B 1 70 ? 9.82 19.516 -6.273 1 97.25 70 HIS B CA 1
ATOM 5344 C C . HIS B 1 70 ? 9.516 19.641 -4.785 1 97.25 70 HIS B C 1
ATOM 5346 O O . HIS B 1 70 ? 9.836 20.656 -4.168 1 97.25 70 HIS B O 1
ATOM 5352 N N . TRP B 1 71 ? 9.094 18.609 -4.18 1 97.56 71 TRP B N 1
ATOM 5353 C CA . TRP B 1 71 ? 8.594 18.547 -2.811 1 97.56 71 TRP B CA 1
ATOM 5354 C C . TRP B 1 71 ? 9.703 18.844 -1.81 1 97.56 71 TRP B C 1
ATOM 5356 O O . TRP B 1 71 ? 9.43 19.234 -0.671 1 97.56 71 TRP B O 1
ATOM 5366 N N . GLN B 1 72 ? 10.938 18.656 -2.207 1 97.5 72 GLN B N 1
ATOM 5367 C CA . GLN B 1 72 ? 12.039 18.859 -1.267 1 97.5 72 GLN B CA 1
ATOM 5368 C C . GLN B 1 72 ? 12.523 20.297 -1.283 1 97.5 72 GLN B C 1
ATOM 5370 O O . GLN B 1 72 ? 13.414 20.672 -0.516 1 97.5 72 GLN B O 1
ATOM 5375 N N . SER B 1 73 ? 11.992 21.141 -2.15 1 97.38 73 SER B N 1
ATOM 5376 C CA . SER B 1 73 ? 12.406 22.531 -2.293 1 97.38 73 SER B CA 1
ATOM 5377 C C . SER B 1 73 ? 12.062 23.328 -1.048 1 97.38 73 SER B C 1
ATOM 5379 O O . SER B 1 73 ? 10.992 23.141 -0.455 1 97.38 73 SER B O 1
ATOM 5381 N N . PRO B 1 74 ? 12.953 24.266 -0.644 1 97.56 74 PRO B N 1
ATOM 5382 C CA . PRO B 1 74 ? 12.609 25.156 0.466 1 97.56 74 PRO B CA 1
ATOM 5383 C C . PRO B 1 74 ? 11.453 26.094 0.132 1 97.56 74 PRO B C 1
ATOM 5385 O O . PRO B 1 74 ? 10.938 26.781 1.017 1 97.56 74 PRO B O 1
ATOM 5388 N N . TYR B 1 75 ? 11.031 26.094 -1.154 1 97.56 75 TYR B N 1
ATOM 5389 C CA . TYR B 1 75 ? 9.938 26.969 -1.584 1 97.56 75 TYR B CA 1
ATOM 5390 C C . TYR B 1 75 ? 8.633 26.188 -1.692 1 97.56 75 TYR B C 1
ATOM 5392 O O . TYR B 1 75 ? 7.617 26.734 -2.135 1 97.56 75 TYR B O 1
ATOM 5400 N N . MET B 1 76 ? 8.719 24.891 -1.312 1 97.44 76 MET B N 1
ATOM 5401 C CA . MET B 1 76 ? 7.527 24.062 -1.209 1 97.44 76 MET B CA 1
ATOM 5402 C C . MET B 1 76 ? 6.875 24.203 0.162 1 97.44 76 MET B C 1
ATOM 5404 O O . MET B 1 76 ? 7.418 23.734 1.165 1 97.44 76 MET B O 1
ATOM 5408 N N . HIS B 1 77 ? 5.617 24.812 0.211 1 97.88 77 HIS B N 1
ATOM 5409 C CA . HIS B 1 77 ? 4.938 25.031 1.483 1 97.88 77 HIS B CA 1
ATOM 5410 C C . HIS B 1 77 ? 3.523 24.453 1.456 1 97.88 77 HIS B C 1
ATOM 5412 O O . HIS B 1 77 ? 2.771 24.594 2.422 1 97.88 77 HIS B O 1
ATOM 5418 N N . ALA B 1 78 ? 3.211 23.797 0.318 1 95.69 78 ALA B N 1
ATOM 5419 C CA . ALA B 1 78 ? 1.896 23.188 0.154 1 95.69 78 ALA B CA 1
ATOM 5420 C C . ALA B 1 78 ? 1.808 21.875 0.92 1 95.69 78 ALA B C 1
ATOM 5422 O O . ALA B 1 78 ? 2.818 21.188 1.129 1 95.69 78 ALA B O 1
ATOM 5423 N N . TYR B 1 79 ? 0.633 21.5 1.361 1 95.75 79 TYR B N 1
ATOM 5424 C CA . TYR B 1 79 ? 0.363 20.25 2.061 1 95.75 79 TYR B CA 1
ATOM 5425 C C . TYR B 1 79 ? 1.256 20.109 3.285 1 95.75 79 TYR B C 1
ATOM 5427 O O . TYR B 1 79 ? 1.687 21.109 3.869 1 95.75 79 TYR B O 1
ATOM 5435 N N . PHE B 1 80 ? 1.401 18.922 3.85 1 97.25 80 PHE B N 1
ATOM 5436 C CA . PHE B 1 80 ? 2.398 18.594 4.859 1 97.25 80 PHE B CA 1
ATOM 5437 C C . PHE B 1 80 ? 3.66 18.031 4.211 1 97.25 80 PHE B C 1
ATOM 5439 O O . PHE B 1 80 ? 3.643 17.641 3.041 1 97.25 80 PHE B O 1
ATOM 5446 N N . PRO B 1 81 ? 4.75 18.031 4.945 1 97 81 PRO B N 1
ATOM 5447 C CA . PRO B 1 81 ? 6.02 17.594 4.352 1 97 81 PRO B CA 1
ATOM 5448 C C . PRO B 1 81 ? 5.973 16.156 3.852 1 97 81 PRO B C 1
ATOM 5450 O O . PRO B 1 81 ? 5.32 15.305 4.465 1 97 81 PRO B O 1
ATOM 5453 N N . GLY B 1 82 ? 6.539 15.844 2.793 1 96.88 82 GLY B N 1
ATOM 5454 C CA . GLY B 1 82 ? 6.977 14.555 2.285 1 96.88 82 GLY B CA 1
ATOM 5455 C C . GLY B 1 82 ? 8.477 14.461 2.094 1 96.88 82 GLY B C 1
ATOM 5456 O O . GLY B 1 82 ? 8.977 14.602 0.976 1 96.88 82 GLY B O 1
ATOM 5457 N N . LEU B 1 83 ? 9.164 14.125 3.15 1 97.19 83 LEU B N 1
ATOM 5458 C CA . LEU B 1 83 ? 10.609 14.328 3.156 1 97.19 83 LEU B CA 1
ATOM 5459 C C . LEU B 1 83 ? 11.344 13.039 2.805 1 97.19 83 LEU B C 1
ATOM 5461 O O . LEU B 1 83 ? 10.82 11.945 3.016 1 97.19 83 LEU B O 1
ATOM 5465 N N . THR B 1 84 ? 12.43 13.18 2.219 1 97.19 84 THR B N 1
ATOM 5466 C CA . THR B 1 84 ? 13.422 12.125 2.072 1 97.19 84 THR B CA 1
ATOM 5467 C C . THR B 1 84 ? 14.742 12.531 2.723 1 97.19 84 THR B C 1
ATOM 5469 O O . THR B 1 84 ? 14.883 13.648 3.211 1 97.19 84 THR B O 1
ATOM 5472 N N . SER B 1 85 ? 15.648 11.617 2.893 1 98 85 SER B N 1
ATOM 5473 C CA . SER B 1 85 ? 16.984 11.852 3.416 1 98 85 SER B CA 1
ATOM 5474 C C . SER B 1 85 ? 18 10.898 2.787 1 98 85 SER B C 1
ATOM 5476 O O . SER B 1 85 ? 17.625 9.906 2.16 1 98 85 SER B O 1
ATOM 5478 N N . TRP B 1 86 ? 19.312 11.289 2.951 1 98.19 86 TRP B N 1
ATOM 5479 C CA . TRP B 1 86 ? 20.375 10.492 2.355 1 98.19 86 TRP B CA 1
ATOM 5480 C C . TRP B 1 86 ? 20.359 9.07 2.898 1 98.19 86 TRP B C 1
ATOM 5482 O O . TRP B 1 86 ? 20.359 8.102 2.129 1 98.19 86 TRP B O 1
ATOM 5492 N N . PRO B 1 87 ? 20.234 8.828 4.242 1 98.44 87 PRO B N 1
ATOM 5493 C CA . PRO B 1 87 ? 20.188 7.449 4.734 1 98.44 87 PRO B CA 1
ATOM 5494 C C . PRO B 1 87 ? 18.922 6.715 4.297 1 98.44 87 PRO B C 1
ATOM 5496 O O . PRO B 1 87 ? 18.953 5.5 4.094 1 98.44 87 PRO B O 1
ATOM 5499 N N . SER B 1 88 ? 17.797 7.426 4.23 1 98.56 88 SER B N 1
ATOM 5500 C CA . SER B 1 88 ? 16.562 6.805 3.744 1 98.56 88 SER B CA 1
ATOM 5501 C C . SER B 1 88 ? 16.75 6.254 2.332 1 98.56 88 SER B C 1
ATOM 5503 O O . SER B 1 88 ? 16.297 5.145 2.029 1 98.56 88 SER B O 1
ATOM 5505 N N . LEU B 1 89 ? 17.391 7.051 1.456 1 98.62 89 LEU B N 1
ATOM 5506 C CA . LEU B 1 89 ? 17.656 6.641 0.082 1 98.62 89 LEU B CA 1
ATOM 5507 C C . LEU B 1 89 ? 18.531 5.387 0.051 1 98.62 89 LEU B C 1
ATOM 5509 O O . LEU B 1 89 ? 18.25 4.457 -0.713 1 98.62 89 LEU B O 1
ATOM 5513 N N . LEU B 1 90 ? 19.547 5.367 0.88 1 98.69 90 LEU B N 1
ATOM 5514 C CA . LEU B 1 90 ? 20.438 4.215 0.937 1 98.69 90 LEU B CA 1
ATOM 5515 C C . LEU B 1 90 ? 19.703 2.971 1.412 1 98.69 90 LEU B C 1
ATOM 5517 O O . LEU B 1 90 ? 19.922 1.874 0.898 1 98.69 90 LEU B O 1
ATOM 5521 N N . GLY B 1 91 ? 18.828 3.152 2.414 1 98.44 91 GLY B N 1
ATOM 5522 C CA . GLY B 1 91 ? 18.047 2.031 2.92 1 98.44 91 GLY B CA 1
ATOM 5523 C C . GLY B 1 91 ? 17.156 1.395 1.868 1 98.44 91 GLY B C 1
ATOM 5524 O O . GLY B 1 91 ? 17.094 0.168 1.771 1 98.44 91 GLY B O 1
ATOM 5525 N N . ASP B 1 92 ? 16.531 2.188 1.101 1 97.62 92 ASP B N 1
ATOM 5526 C CA . ASP B 1 92 ? 15.617 1.664 0.087 1 97.62 92 ASP B CA 1
ATOM 5527 C C . ASP B 1 92 ? 16.391 1.05 -1.079 1 97.62 92 ASP B C 1
ATOM 5529 O O . ASP B 1 92 ? 15.914 0.107 -1.716 1 97.62 92 ASP B O 1
ATOM 5533 N N . MET B 1 93 ? 17.562 1.623 -1.415 1 98.12 93 MET B N 1
ATOM 5534 C CA . MET B 1 93 ? 18.438 1.013 -2.422 1 98.12 93 MET B CA 1
ATOM 5535 C C . MET B 1 93 ? 18.734 -0.44 -2.07 1 98.12 93 MET B C 1
ATOM 5537 O O . MET B 1 93 ? 18.641 -1.323 -2.924 1 98.12 93 MET B O 1
ATOM 5541 N N . LEU B 1 94 ? 19.047 -0.641 -0.851 1 98.56 94 LEU B N 1
ATOM 5542 C CA . LEU B 1 94 ? 19.375 -1.986 -0.396 1 98.56 94 LEU B CA 1
ATOM 5543 C C . LEU B 1 94 ? 18.141 -2.869 -0.347 1 98.56 94 LEU B C 1
ATOM 5545 O O . LEU B 1 94 ? 18.188 -4.035 -0.745 1 98.56 94 LEU B O 1
ATOM 5549 N N . ALA B 1 95 ? 17.047 -2.33 0.197 1 98.31 95 ALA B N 1
ATOM 5550 C CA . ALA B 1 95 ? 15.805 -3.088 0.291 1 98.31 95 ALA B CA 1
ATOM 5551 C C . ALA B 1 95 ? 15.352 -3.57 -1.084 1 98.31 95 ALA B C 1
ATOM 5553 O O . ALA B 1 95 ? 14.883 -4.703 -1.229 1 98.31 95 ALA B O 1
ATOM 5554 N N . ASP B 1 96 ? 15.469 -2.703 -2.072 1 97.94 96 ASP B N 1
ATOM 5555 C CA . ASP B 1 96 ? 15.055 -3.043 -3.43 1 97.94 96 ASP B CA 1
ATOM 5556 C C . ASP B 1 96 ? 15.938 -4.145 -4.016 1 97.94 96 ASP B C 1
ATOM 5558 O O . ASP B 1 96 ? 15.469 -4.973 -4.797 1 97.94 96 ASP B O 1
ATOM 5562 N N . ALA B 1 97 ? 17.203 -4.117 -3.668 1 98.12 97 ALA B N 1
ATOM 5563 C CA . ALA B 1 97 ? 18.125 -5.145 -4.141 1 98.12 97 ALA B CA 1
ATOM 5564 C C . ALA B 1 97 ? 17.828 -6.492 -3.49 1 98.12 97 ALA B C 1
ATOM 5566 O O . ALA B 1 97 ? 17.859 -7.531 -4.156 1 98.12 97 ALA B O 1
ATOM 5567 N N . ILE B 1 98 ? 17.547 -6.477 -2.197 1 97.94 98 ILE B N 1
ATOM 5568 C CA . ILE B 1 98 ? 17.203 -7.707 -1.493 1 97.94 98 ILE B CA 1
ATOM 5569 C C . ILE B 1 98 ? 15.875 -8.242 -2.02 1 97.94 98 ILE B C 1
ATOM 5571 O O . ILE B 1 98 ? 15.727 -9.445 -2.254 1 97.94 98 ILE B O 1
ATOM 5575 N N . ASN B 1 99 ? 14.922 -7.34 -2.209 1 97.38 99 ASN B N 1
ATOM 5576 C CA . ASN B 1 99 ? 13.609 -7.566 -2.799 1 97.38 99 ASN B CA 1
ATOM 5577 C C . ASN B 1 99 ? 12.969 -8.836 -2.26 1 97.38 99 ASN B C 1
ATOM 5579 O O . ASN B 1 99 ? 12.539 -9.703 -3.033 1 97.38 99 ASN B O 1
ATOM 5583 N N . CYS B 1 100 ? 12.992 -9.031 -0.969 1 95.69 100 CYS B N 1
ATOM 5584 C CA . CYS B 1 100 ? 12.234 -10.102 -0.326 1 95.69 100 CYS B CA 1
ATOM 5585 C C . CYS B 1 100 ? 10.812 -9.664 -0.024 1 95.69 100 CYS B C 1
ATOM 5587 O O . CYS B 1 100 ? 10.531 -8.461 0.065 1 95.69 100 CYS B O 1
ATOM 5589 N N . LEU B 1 101 ? 9.945 -10.609 0.03 1 94.38 101 LEU B N 1
ATOM 5590 C CA . LEU B 1 101 ? 8.555 -10.328 0.356 1 94.38 101 LEU B CA 1
ATOM 5591 C C . LEU B 1 101 ? 8.211 -10.828 1.754 1 94.38 101 LEU B C 1
ATOM 5593 O O . LEU B 1 101 ? 8.258 -12.031 2.014 1 94.38 101 LEU B O 1
ATOM 5597 N N . GLY B 1 102 ? 7.836 -9.898 2.613 1 93.06 102 GLY B N 1
ATOM 5598 C CA . GLY B 1 102 ? 7.668 -10.25 4.012 1 93.06 102 GLY B CA 1
ATOM 5599 C C . GLY B 1 102 ? 6.219 -10.477 4.398 1 93.06 102 GLY B C 1
ATOM 5600 O O . GLY B 1 102 ? 5.734 -9.906 5.379 1 93.06 102 GLY B O 1
ATOM 5601 N N . PHE B 1 103 ? 5.508 -11.375 3.664 1 91.56 103 PHE B N 1
ATOM 5602 C CA . PHE B 1 103 ? 4.129 -11.633 4.055 1 91.56 103 PHE B CA 1
ATOM 5603 C C . PHE B 1 103 ? 4.074 -12.609 5.223 1 91.56 103 PHE B C 1
ATOM 5605 O O . PHE B 1 103 ? 3.203 -12.5 6.09 1 91.56 103 PHE B O 1
ATOM 5612 N N . THR B 1 104 ? 4.93 -13.617 5.344 1 94.56 104 THR B N 1
ATOM 5613 C CA . THR B 1 104 ? 5.094 -14.469 6.516 1 94.56 104 THR B CA 1
ATOM 5614 C C . THR B 1 104 ? 6.516 -14.359 7.066 1 94.56 104 THR B C 1
ATOM 5616 O O . THR B 1 104 ? 7.414 -13.867 6.387 1 94.56 104 THR B O 1
ATOM 5619 N N . TRP B 1 105 ? 6.633 -14.805 8.328 1 95.75 105 TRP B N 1
ATOM 5620 C CA . TRP B 1 105 ? 7.969 -14.828 8.914 1 95.75 105 TRP B CA 1
ATOM 5621 C C . TRP B 1 105 ? 8.906 -15.695 8.086 1 95.75 105 TRP B C 1
ATOM 5623 O O . TRP B 1 105 ? 10.062 -15.328 7.844 1 95.75 105 TRP B O 1
ATOM 5633 N N . ALA B 1 106 ? 8.438 -16.812 7.547 1 94 106 ALA B N 1
ATOM 5634 C CA . ALA B 1 106 ? 9.258 -17.781 6.824 1 94 106 ALA B CA 1
ATOM 5635 C C . ALA B 1 106 ? 9.719 -17.219 5.484 1 94 106 ALA B C 1
ATOM 5637 O O . ALA B 1 106 ? 10.805 -17.547 5.008 1 94 106 ALA B O 1
ATOM 5638 N N . SER B 1 107 ? 8.945 -16.344 4.906 1 94.75 107 SER B N 1
ATOM 5639 C CA . SER B 1 107 ? 9.289 -15.82 3.592 1 94.75 107 SER B CA 1
ATOM 5640 C C . SER B 1 107 ? 10.414 -14.797 3.686 1 94.75 107 SER B C 1
ATOM 5642 O O . SER B 1 107 ? 11.062 -14.484 2.684 1 94.75 107 SER B O 1
ATOM 5644 N N . SER B 1 108 ? 10.594 -14.211 4.848 1 93.75 108 SER B N 1
ATOM 5645 C CA . SER B 1 108 ? 11.719 -13.305 5.082 1 93.75 108 SER B CA 1
ATOM 5646 C C . SER B 1 108 ? 11.844 -12.961 6.562 1 93.75 108 SER B C 1
ATOM 5648 O O . SER B 1 108 ? 11.453 -11.875 6.988 1 93.75 108 SER B O 1
ATOM 5650 N N . PRO B 1 109 ? 12.5 -13.758 7.305 1 96.62 109 PRO B N 1
ATOM 5651 C CA . PRO B 1 109 ? 12.656 -13.523 8.742 1 96.62 109 PRO B CA 1
ATOM 5652 C C . PRO B 1 109 ? 13.25 -12.156 9.062 1 96.62 109 PRO B C 1
ATOM 5654 O O . PRO B 1 109 ? 12.805 -11.484 9.992 1 96.62 109 PRO B O 1
ATOM 5657 N N . ALA B 1 110 ? 14.234 -11.734 8.312 1 97.94 110 ALA B N 1
ATOM 5658 C CA . ALA B 1 110 ? 14.891 -10.445 8.547 1 97.94 110 ALA B CA 1
ATOM 5659 C C . ALA B 1 110 ? 13.898 -9.297 8.438 1 97.94 110 ALA B C 1
ATOM 5661 O O . ALA B 1 110 ? 13.953 -8.344 9.227 1 97.94 110 ALA B O 1
ATOM 5662 N N . CYS B 1 111 ? 13.039 -9.398 7.453 1 97.19 111 CYS B N 1
ATOM 5663 C CA . CYS B 1 111 ? 12.031 -8.359 7.234 1 97.19 111 CYS B CA 1
ATOM 5664 C C . CYS B 1 111 ? 11.117 -8.227 8.445 1 97.19 111 CYS B C 1
ATOM 5666 O O . CYS B 1 111 ? 10.844 -7.113 8.898 1 97.19 111 CYS B O 1
ATOM 5668 N N . THR B 1 112 ? 10.625 -9.297 9 1 97.12 112 THR B N 1
ATOM 5669 C CA . THR B 1 112 ? 9.703 -9.305 10.133 1 97.12 112 THR B CA 1
ATOM 5670 C C . THR B 1 112 ? 10.422 -8.875 11.406 1 97.12 112 THR B C 1
ATOM 5672 O O . THR B 1 112 ? 9.93 -8.008 12.133 1 97.12 112 THR B O 1
ATOM 5675 N N . GLU B 1 113 ? 11.562 -9.445 11.664 1 97.75 113 GLU B N 1
ATOM 5676 C CA . GLU B 1 113 ? 12.273 -9.203 12.914 1 97.75 113 GLU B CA 1
ATOM 5677 C C . GLU B 1 113 ? 12.773 -7.762 12.992 1 97.75 113 GLU B C 1
ATOM 5679 O O . GLU B 1 113 ? 12.68 -7.125 14.047 1 97.75 113 GLU B O 1
ATOM 5684 N N . LEU B 1 114 ? 13.32 -7.281 11.922 1 98.44 114 LEU B N 1
ATOM 5685 C CA . LEU B 1 114 ? 13.797 -5.902 11.953 1 98.44 114 LEU B CA 1
ATOM 5686 C C . LEU B 1 114 ? 12.641 -4.934 12.195 1 98.44 114 LEU B C 1
ATOM 5688 O O . LEU B 1 114 ? 12.789 -3.963 12.945 1 98.44 114 LEU B O 1
ATOM 5692 N N . GLU B 1 115 ? 11.562 -5.18 11.531 1 98 115 GLU B N 1
ATOM 5693 C CA . GLU B 1 115 ? 10.398 -4.316 11.695 1 98 115 GLU B CA 1
ATOM 5694 C C . GLU B 1 115 ? 9.914 -4.312 13.141 1 98 115 GLU B C 1
ATOM 5696 O O . GLU B 1 115 ? 9.602 -3.254 13.695 1 98 115 GLU B O 1
ATOM 5701 N N . MET B 1 116 ? 9.828 -5.441 13.766 1 97.5 116 MET B N 1
ATOM 5702 C CA . MET B 1 116 ? 9.398 -5.52 15.156 1 97.5 116 MET B CA 1
ATOM 5703 C C . MET B 1 116 ? 10.328 -4.715 16.062 1 97.5 116 MET B C 1
ATOM 5705 O O . MET B 1 116 ? 9.875 -3.973 16.938 1 97.5 116 MET B O 1
ATOM 5709 N N . ASN B 1 117 ? 11.602 -4.84 15.82 1 97.81 117 ASN B N 1
ATOM 5710 C CA . ASN B 1 117 ? 12.578 -4.129 16.641 1 97.81 117 ASN B CA 1
ATOM 5711 C C . ASN B 1 117 ? 12.5 -2.621 16.406 1 97.81 117 ASN B C 1
ATOM 5713 O O . ASN B 1 117 ? 12.484 -1.848 17.375 1 97.81 117 ASN B O 1
ATOM 5717 N N . VAL B 1 118 ? 12.422 -2.232 15.203 1 98.06 118 VAL B N 1
ATOM 5718 C CA . VAL B 1 118 ? 12.445 -0.809 14.883 1 98.06 118 VAL B CA 1
ATOM 5719 C C . VAL B 1 118 ? 11.133 -0.157 15.32 1 98.06 118 VAL B C 1
ATOM 5721 O O . VAL B 1 118 ? 11.125 1 15.75 1 98.06 118 VAL B O 1
ATOM 5724 N N . MET B 1 119 ? 10.047 -0.846 15.227 1 98.19 119 MET B N 1
ATOM 5725 C CA . MET B 1 119 ? 8.773 -0.31 15.695 1 98.19 119 MET B CA 1
ATOM 5726 C C . MET B 1 119 ? 8.789 -0.091 17.203 1 98.19 119 MET B C 1
ATOM 5728 O O . MET B 1 119 ? 8.188 0.86 17.703 1 98.19 119 MET B O 1
ATOM 5732 N N . ASP B 1 120 ? 9.438 -0.993 17.906 1 97.94 120 ASP B N 1
ATOM 5733 C CA . ASP B 1 120 ? 9.617 -0.773 19.344 1 97.94 120 ASP B CA 1
ATOM 5734 C C . ASP B 1 120 ? 10.5 0.444 19.609 1 97.94 120 ASP B C 1
ATOM 5736 O O . ASP B 1 120 ? 10.227 1.227 20.516 1 97.94 120 ASP B O 1
ATOM 5740 N N . TRP B 1 121 ? 11.641 0.563 18.797 1 98.19 121 TRP B N 1
ATOM 5741 C CA . TRP B 1 121 ? 12.484 1.749 18.891 1 98.19 121 TRP B CA 1
ATOM 5742 C C . TRP B 1 121 ? 11.656 3.021 18.766 1 98.19 121 TRP B C 1
ATOM 5744 O O . TRP B 1 121 ? 11.797 3.951 19.562 1 98.19 121 TRP B O 1
ATOM 5754 N N . LEU B 1 122 ? 10.82 3 17.781 1 98.12 122 LEU B N 1
ATOM 5755 C CA . LEU B 1 122 ? 10.016 4.176 17.453 1 98.12 122 LEU B CA 1
ATOM 5756 C C . LEU B 1 122 ? 8.992 4.449 18.562 1 98.12 122 LEU B C 1
ATOM 5758 O O . LEU B 1 122 ? 8.789 5.602 18.953 1 98.12 122 LEU B O 1
ATOM 5762 N N . CYS B 1 123 ? 8.359 3.428 19 1 97.19 123 CYS B N 1
ATOM 5763 C CA . CYS B 1 123 ? 7.363 3.559 20.062 1 97.19 123 CYS B CA 1
ATOM 5764 C C . CYS B 1 123 ? 7.973 4.191 21.312 1 97.19 123 CYS B C 1
ATOM 5766 O O . CYS B 1 123 ? 7.391 5.105 21.891 1 97.19 123 CYS B O 1
ATOM 5768 N N . LYS B 1 124 ? 9.07 3.787 21.672 1 96.88 124 LYS B N 1
ATOM 5769 C CA . LYS B 1 124 ? 9.797 4.316 22.828 1 96.88 124 LYS B CA 1
ATOM 5770 C C . LYS B 1 124 ? 10.211 5.766 22.594 1 96.88 124 LYS B C 1
ATOM 5772 O O . LYS B 1 124 ? 10.055 6.613 23.469 1 96.88 124 LYS B O 1
ATOM 5777 N N . ALA B 1 125 ? 10.727 5.988 21.438 1 98.19 125 ALA B N 1
ATOM 5778 C CA . ALA B 1 125 ? 11.234 7.316 21.094 1 98.19 125 ALA B CA 1
ATOM 5779 C C . ALA B 1 125 ? 10.109 8.352 21.109 1 98.19 125 ALA B C 1
ATOM 5781 O O . ALA B 1 125 ? 10.344 9.523 21.422 1 98.19 125 ALA B O 1
ATOM 5782 N N . LEU B 1 126 ? 8.898 7.949 20.844 1 97.88 126 LEU B N 1
ATOM 5783 C CA . LEU B 1 126 ? 7.762 8.859 20.75 1 97.88 126 LEU B CA 1
ATOM 5784 C C . LEU B 1 126 ? 7.094 9.023 22.125 1 97.88 126 LEU B C 1
ATOM 5786 O O . LEU B 1 126 ? 6.238 9.891 22.297 1 97.88 126 LEU B O 1
ATOM 5790 N N . GLY B 1 127 ? 7.438 8.219 23.047 1 96.31 127 GLY B N 1
ATOM 5791 C CA . GLY B 1 127 ? 6.832 8.273 24.375 1 96.31 127 GLY B CA 1
ATOM 5792 C C . GLY B 1 127 ? 5.449 7.645 24.422 1 96.31 127 GLY B C 1
ATOM 5793 O O . GLY B 1 127 ? 4.594 8.078 25.188 1 96.31 127 GLY B O 1
ATOM 5794 N N . LEU B 1 128 ? 5.215 6.676 23.594 1 96.31 128 LEU B N 1
ATOM 5795 C CA . LEU B 1 128 ? 3.928 5.992 23.547 1 96.31 128 LEU B CA 1
ATOM 5796 C C . LEU B 1 128 ? 3.865 4.898 24.609 1 96.31 128 LEU B C 1
ATOM 5798 O O . LEU B 1 128 ? 4.898 4.477 25.141 1 96.31 128 LEU B O 1
ATOM 5802 N N . PRO B 1 129 ? 2.719 4.41 24.953 1 94.88 129 PRO B N 1
ATOM 5803 C CA . PRO B 1 129 ? 2.557 3.416 26.016 1 94.88 129 PRO B CA 1
ATOM 5804 C C . PRO B 1 129 ? 3.244 2.092 25.703 1 94.88 129 PRO B C 1
ATOM 5806 O O . PRO B 1 129 ? 3.23 1.647 24.547 1 94.88 129 PRO B O 1
ATOM 5809 N N . SER B 1 130 ? 3.686 1.397 26.734 1 93.62 130 SER B N 1
ATOM 5810 C CA . SER B 1 130 ? 4.395 0.13 26.578 1 93.62 130 SER B CA 1
ATOM 5811 C C . SER B 1 130 ? 3.445 -0.985 26.141 1 93.62 130 SER B C 1
ATOM 5813 O O . SER B 1 130 ? 3.887 -2.039 25.688 1 93.62 130 SER B O 1
ATOM 5815 N N . SER B 1 131 ? 2.199 -0.764 26.25 1 92.19 131 SER B N 1
ATOM 5816 C CA . SER B 1 131 ? 1.196 -1.744 25.844 1 92.19 131 SER B CA 1
ATOM 5817 C C . SER B 1 131 ? 1.221 -1.969 24.344 1 92.19 131 SER B C 1
ATOM 5819 O O . SER B 1 131 ? 0.644 -2.938 23.844 1 92.19 131 SER B O 1
ATOM 5821 N N . SER B 1 132 ? 1.946 -1.16 23.641 1 92.38 132 SER B N 1
ATOM 5822 C CA . SER B 1 132 ? 1.986 -1.271 22.188 1 92.38 132 SER B CA 1
ATOM 5823 C C . SER B 1 132 ? 3.307 -1.867 21.703 1 92.38 132 SER B C 1
ATOM 5825 O O . SER B 1 132 ? 3.586 -1.898 20.516 1 92.38 132 SER B O 1
ATOM 5827 N N . TYR B 1 133 ? 4.125 -2.379 22.641 1 93.62 133 TYR B N 1
ATOM 5828 C CA . TYR B 1 133 ? 5.406 -2.975 22.297 1 93.62 133 TYR B CA 1
ATOM 5829 C C . TYR B 1 133 ? 5.227 -4.402 21.781 1 93.62 133 TYR B C 1
ATOM 5831 O O . TYR B 1 133 ? 4.328 -5.113 22.234 1 93.62 133 TYR B O 1
ATOM 5839 N N . HIS B 1 134 ? 6.082 -4.746 20.859 1 94.31 134 HIS B N 1
ATOM 5840 C CA . HIS B 1 134 ? 6.184 -6.156 20.5 1 94.31 134 HIS B CA 1
ATOM 5841 C C . HIS B 1 134 ? 6.797 -6.965 21.641 1 94.31 134 HIS B C 1
ATOM 5843 O O . HIS B 1 134 ? 6.324 -8.062 21.953 1 94.31 134 HIS B O 1
ATOM 5849 N N . HIS B 1 135 ? 7.918 -6.332 22.156 1 91.12 135 HIS B N 1
ATOM 5850 C CA . HIS B 1 135 ? 8.727 -7.094 23.094 1 91.12 135 HIS B CA 1
ATOM 5851 C C . HIS B 1 135 ? 8.602 -6.531 24.516 1 91.12 135 HIS B C 1
ATOM 5853 O O . HIS B 1 135 ? 9.562 -5.969 25.047 1 91.12 135 HIS B O 1
ATOM 5859 N N . HIS B 1 136 ? 7.543 -6.637 25.125 1 89.75 136 HIS B N 1
ATOM 5860 C CA . HIS B 1 136 ? 7.266 -6.305 26.531 1 89.75 136 HIS B CA 1
ATOM 5861 C C . HIS B 1 136 ? 6.355 -7.348 27.172 1 89.75 136 HIS B C 1
ATOM 5863 O O . HIS B 1 136 ? 5.367 -7.773 26.562 1 89.75 136 HIS B O 1
ATOM 5869 N N . PRO B 1 137 ? 6.703 -7.773 28.234 1 88.44 137 PRO B N 1
ATOM 5870 C CA . PRO B 1 137 ? 5.977 -8.883 28.859 1 88.44 137 PRO B CA 1
ATOM 5871 C C . PRO B 1 137 ? 4.504 -8.562 29.109 1 88.44 137 PRO B C 1
ATOM 5873 O O . PRO B 1 137 ? 3.654 -9.453 29.047 1 88.44 137 PRO B O 1
ATOM 5876 N N . ASP B 1 138 ? 4.219 -7.32 29.344 1 89.69 138 ASP B N 1
ATOM 5877 C CA . ASP B 1 138 ? 2.848 -6.945 29.656 1 89.69 138 ASP B CA 1
ATOM 5878 C C . ASP B 1 138 ? 2.096 -6.477 28.422 1 89.69 138 ASP B C 1
ATOM 5880 O O . ASP B 1 138 ? 0.956 -6.02 28.516 1 89.69 138 ASP B O 1
ATOM 5884 N N . SER B 1 139 ? 2.781 -6.566 27.297 1 92.44 139 SER B N 1
ATOM 5885 C CA . SER B 1 139 ? 2.16 -6.047 26.078 1 92.44 139 SER B CA 1
ATOM 5886 C C . SER B 1 139 ? 1.496 -7.16 25.281 1 92.44 139 SER B C 1
ATOM 5888 O O . SER B 1 139 ? 2.061 -8.242 25.125 1 92.44 139 SER B O 1
ATOM 5890 N N . SER B 1 140 ? 0.24 -6.898 24.859 1 93.5 140 SER B N 1
ATOM 5891 C CA . SER B 1 140 ? -0.42 -7.746 23.875 1 93.5 140 SER B CA 1
ATOM 5892 C C . SER B 1 140 ? -0.544 -7.031 22.531 1 93.5 140 SER B C 1
ATOM 5894 O O . SER B 1 140 ? -1.28 -7.48 21.656 1 93.5 140 SER B O 1
ATOM 5896 N N . GLY B 1 141 ? 0.061 -5.914 22.516 1 96.06 141 GLY B N 1
ATOM 5897 C CA . GLY B 1 141 ? -0.035 -5.113 21.297 1 96.06 141 GLY B CA 1
ATOM 5898 C C . GLY B 1 141 ? 1.147 -5.297 20.375 1 96.06 141 GLY B C 1
ATOM 5899 O O . GLY B 1 141 ? 1.683 -6.402 20.25 1 96.06 141 GLY B O 1
ATOM 5900 N N . GLY B 1 142 ? 1.458 -4.305 19.562 1 97 142 GLY B N 1
ATOM 5901 C CA . GLY B 1 142 ? 2.561 -4.316 18.625 1 97 142 GLY B CA 1
ATOM 5902 C C . GLY B 1 142 ? 2.393 -3.305 17.5 1 97 142 GLY B C 1
ATOM 5903 O O . GLY B 1 142 ? 1.319 -2.719 17.344 1 97 142 GLY B O 1
ATOM 5904 N N . GLY B 1 143 ? 3.504 -3.082 16.875 1 97.75 143 GLY B N 1
ATOM 5905 C CA . GLY B 1 143 ? 3.51 -2.15 15.758 1 97.75 143 GLY B CA 1
ATOM 5906 C C . GLY B 1 143 ? 3.727 -2.828 14.414 1 97.75 143 GLY B C 1
ATOM 5907 O O . GLY B 1 143 ? 4.371 -3.875 14.336 1 97.75 143 GLY B O 1
ATOM 5908 N N . VAL B 1 144 ? 3.189 -2.221 13.352 1 97.94 144 VAL B N 1
ATOM 5909 C CA . VAL B 1 144 ? 3.373 -2.682 11.977 1 97.94 144 VAL B CA 1
ATOM 5910 C C . VAL B 1 144 ? 3.516 -1.482 11.047 1 97.94 144 VAL B C 1
ATOM 5912 O O . VAL B 1 144 ? 2.846 -0.463 11.227 1 97.94 144 VAL B O 1
ATOM 5915 N N . LEU B 1 145 ? 4.418 -1.574 10.094 1 98.06 145 LEU B N 1
ATOM 5916 C CA . LEU B 1 145 ? 4.555 -0.539 9.07 1 98.06 145 LEU B CA 1
ATOM 5917 C C . LEU B 1 145 ? 3.537 -0.742 7.953 1 98.06 145 LEU B C 1
ATOM 5919 O O . LEU B 1 145 ? 3.482 -1.812 7.344 1 98.06 145 LEU B O 1
ATOM 5923 N N . GLN B 1 146 ? 2.711 0.295 7.766 1 97 146 GLN B N 1
ATOM 5924 C CA . GLN B 1 146 ? 1.757 0.336 6.664 1 97 146 GLN B CA 1
ATOM 5925 C C . GLN B 1 146 ? 2.283 1.19 5.512 1 97 146 GLN B C 1
ATOM 5927 O O . GLN B 1 146 ? 3.332 1.824 5.633 1 97 146 GLN B O 1
ATOM 5932 N N . GLY B 1 147 ? 1.563 1.159 4.395 1 95.12 147 GLY B N 1
ATOM 5933 C CA . GLY B 1 147 ? 1.933 1.993 3.262 1 95.12 147 GLY B CA 1
ATOM 5934 C C . GLY B 1 147 ? 1.563 3.451 3.449 1 95.12 147 GLY B C 1
ATOM 5935 O O . GLY B 1 147 ? 2.395 4.34 3.244 1 95.12 147 GLY B O 1
ATOM 5936 N N . THR B 1 148 ? 0.336 3.688 3.826 1 96.75 148 THR B N 1
ATOM 5937 C CA . THR B 1 148 ? -0.148 5.055 3.973 1 96.75 148 THR B CA 1
ATOM 5938 C C . THR B 1 148 ? -0.967 5.207 5.25 1 96.75 148 THR B C 1
ATOM 5940 O O . THR B 1 148 ? -1.348 4.211 5.871 1 96.75 148 THR B O 1
ATOM 5943 N N . LEU B 1 149 ? -1.161 6.461 5.59 1 96.81 149 LEU B N 1
ATOM 5944 C CA . LEU B 1 149 ? -2.02 6.734 6.738 1 96.81 149 LEU B CA 1
ATOM 5945 C C . LEU B 1 149 ? -3.469 6.379 6.426 1 96.81 149 LEU B C 1
ATOM 5947 O O . LEU B 1 149 ? -4.211 5.945 7.312 1 96.81 149 LEU B O 1
ATOM 5951 N N . SER B 1 150 ? -3.871 6.602 5.188 1 96.81 150 SER B N 1
ATOM 5952 C CA . SER B 1 150 ? -5.223 6.219 4.785 1 96.81 150 SER B CA 1
ATOM 5953 C C . SER B 1 150 ? -5.465 4.73 5.012 1 96.81 150 SER B C 1
ATOM 5955 O O . SER B 1 150 ? -6.527 4.336 5.5 1 96.81 150 SER B O 1
ATOM 5957 N N . GLU B 1 151 ? -4.527 3.943 4.652 1 96.94 151 GLU B N 1
ATOM 5958 C CA . GLU B 1 151 ? -4.645 2.506 4.887 1 96.94 151 GLU B CA 1
ATOM 5959 C C . GLU B 1 151 ? -4.699 2.191 6.375 1 96.94 151 GLU B C 1
ATOM 5961 O O . GLU B 1 151 ? -5.453 1.315 6.805 1 96.94 151 GLU B O 1
ATOM 5966 N N . SER B 1 152 ? -3.914 2.885 7.141 1 98.25 152 SER B N 1
ATOM 5967 C CA . SER B 1 152 ? -3.9 2.674 8.586 1 98.25 152 SER B CA 1
ATOM 5968 C C . SER B 1 152 ? -5.254 3.004 9.203 1 98.25 152 SER B C 1
ATOM 5970 O O . SER B 1 152 ? -5.727 2.291 10.094 1 98.25 152 SER B O 1
ATOM 5972 N N . THR B 1 153 ? -5.824 4.117 8.75 1 98.5 153 THR B N 1
ATOM 5973 C CA . THR B 1 153 ? -7.148 4.496 9.227 1 98.5 153 THR B CA 1
ATOM 5974 C C . THR B 1 153 ? -8.18 3.42 8.883 1 98.5 153 THR B C 1
ATOM 5976 O O . THR B 1 153 ? -8.992 3.045 9.727 1 98.5 153 THR B O 1
ATOM 5979 N N . LEU B 1 154 ? -8.109 2.938 7.688 1 98.44 154 LEU B N 1
ATOM 5980 C CA . LEU B 1 154 ? -9.031 1.885 7.273 1 98.44 154 LEU B CA 1
ATOM 5981 C C . LEU B 1 154 ? -8.828 0.626 8.109 1 98.44 154 LEU B C 1
ATOM 5983 O O . LEU B 1 154 ? -9.797 -0.005 8.531 1 98.44 154 LEU B O 1
ATOM 5987 N N . VAL B 1 155 ? -7.582 0.269 8.328 1 98.5 155 VAL B N 1
ATOM 5988 C CA . VAL B 1 155 ? -7.262 -0.907 9.133 1 98.5 155 VAL B CA 1
ATOM 5989 C C . VAL B 1 155 ? -7.844 -0.748 10.539 1 98.5 155 VAL B C 1
ATOM 5991 O O . VAL B 1 155 ? -8.414 -1.691 11.094 1 98.5 155 VAL B O 1
ATOM 5994 N N . ALA B 1 156 ? -7.711 0.431 11.094 1 98.75 156 ALA B N 1
ATOM 5995 C CA . ALA B 1 156 ? -8.258 0.695 12.422 1 98.75 156 ALA B CA 1
ATOM 5996 C C . ALA B 1 156 ? -9.773 0.552 12.43 1 98.75 156 ALA B C 1
ATOM 5998 O O . ALA B 1 156 ? -10.344 -0.055 13.336 1 98.75 156 ALA B O 1
ATOM 5999 N N . VAL B 1 157 ? -10.422 1.082 11.414 1 98.75 157 VAL B N 1
ATOM 6000 C CA . VAL B 1 157 ? -11.875 1.032 11.312 1 98.75 157 VAL B CA 1
ATOM 6001 C C . VAL B 1 157 ? -12.336 -0.417 11.172 1 98.75 157 VAL B C 1
ATOM 6003 O O . VAL B 1 157 ? -13.289 -0.838 11.836 1 98.75 157 VAL B O 1
ATOM 6006 N N . LEU B 1 158 ? -11.664 -1.153 10.359 1 98.62 158 LEU B N 1
ATOM 6007 C CA . LEU B 1 158 ? -12.039 -2.543 10.117 1 98.62 158 LEU B CA 1
ATOM 6008 C C . LEU B 1 158 ? -11.836 -3.389 11.367 1 98.62 158 LEU B C 1
ATOM 6010 O O . LEU B 1 158 ? -12.648 -4.262 11.672 1 98.62 158 LEU B O 1
ATOM 6014 N N . ALA B 1 159 ? -10.75 -3.148 12.047 1 98.44 159 ALA B N 1
ATOM 6015 C CA . ALA B 1 159 ? -10.492 -3.883 13.281 1 98.44 159 ALA B CA 1
ATOM 6016 C C . ALA B 1 159 ? -11.547 -3.564 14.336 1 98.44 159 ALA B C 1
ATOM 6018 O O . ALA B 1 159 ? -12.055 -4.465 15.008 1 98.44 159 ALA B O 1
ATOM 6019 N N . ALA B 1 160 ? -11.844 -2.291 14.492 1 98.75 160 ALA B N 1
ATOM 6020 C CA . ALA B 1 160 ? -12.867 -1.862 15.445 1 98.75 160 ALA B CA 1
ATOM 6021 C C . ALA B 1 160 ? -14.234 -2.453 15.086 1 98.75 160 ALA B C 1
ATOM 6023 O O . ALA B 1 160 ? -14.961 -2.92 15.961 1 98.75 160 ALA B O 1
ATOM 6024 N N . ARG B 1 161 ? -14.562 -2.41 13.812 1 98.5 161 ARG B N 1
ATOM 6025 C CA . ARG B 1 161 ? -15.828 -2.943 13.312 1 98.5 161 ARG B CA 1
ATOM 6026 C C . ARG B 1 161 ? -15.945 -4.438 13.602 1 98.5 161 ARG B C 1
ATOM 6028 O O . ARG B 1 161 ? -16.969 -4.898 14.102 1 98.5 161 ARG B O 1
ATOM 6035 N N . LYS B 1 162 ? -14.922 -5.191 13.234 1 97.81 162 LYS B N 1
ATOM 6036 C CA . LYS B 1 162 ? -14.93 -6.633 13.461 1 97.81 162 LYS B CA 1
ATOM 6037 C C . LYS B 1 162 ? -15.117 -6.953 14.938 1 97.81 162 LYS B C 1
ATOM 6039 O O . LYS B 1 162 ? -15.906 -7.832 15.289 1 97.81 162 LYS B O 1
ATOM 6044 N N . HIS B 1 163 ? -14.422 -6.258 15.742 1 97.12 163 HIS B N 1
ATOM 6045 C CA . HIS B 1 163 ? -14.516 -6.469 17.188 1 97.12 163 HIS B CA 1
ATOM 6046 C C . HIS B 1 163 ? -15.93 -6.211 17.688 1 97.12 163 HIS B C 1
ATOM 6048 O O . HIS B 1 163 ? -16.484 -7.012 18.453 1 97.12 163 HIS B O 1
ATOM 6054 N N . LYS B 1 164 ? -16.531 -5.137 17.297 1 97.81 164 LYS B N 1
ATOM 6055 C CA . LYS B 1 164 ? -17.859 -4.766 17.781 1 97.81 164 LYS B CA 1
ATOM 6056 C C . LYS B 1 164 ? -18.922 -5.73 17.25 1 97.81 164 LYS B C 1
ATOM 6058 O O . LYS B 1 164 ? -19.859 -6.094 17.969 1 97.81 164 LYS B O 1
ATOM 6063 N N . ILE B 1 165 ? -18.828 -6.102 16 1 96.75 165 ILE B N 1
ATOM 6064 C CA . ILE B 1 165 ? -19.766 -7.047 15.414 1 96.75 165 ILE B CA 1
ATOM 6065 C C . ILE B 1 165 ? -19.719 -8.367 16.188 1 96.75 165 ILE B C 1
ATOM 6067 O O . ILE B 1 165 ? -20.75 -8.969 16.453 1 96.75 165 ILE B O 1
ATOM 6071 N N . GLN B 1 166 ? -18.547 -8.805 16.5 1 94.94 166 GLN B N 1
ATOM 6072 C CA . GLN B 1 166 ? -18.422 -10.031 17.281 1 94.94 166 GLN B CA 1
ATOM 6073 C C . GLN B 1 166 ? -19.078 -9.891 18.641 1 94.94 166 GLN B C 1
ATOM 6075 O O . GLN B 1 166 ? -19.719 -10.828 19.125 1 94.94 166 GLN B O 1
ATOM 6080 N N . GLN B 1 167 ? -18.938 -8.742 19.234 1 94.94 167 GLN B N 1
ATOM 6081 C CA . GLN B 1 167 ? -19.562 -8.477 20.516 1 94.94 167 GLN B CA 1
ATOM 6082 C C . GLN B 1 167 ? -21.094 -8.516 20.391 1 94.94 167 GLN B C 1
ATOM 6084 O O . GLN B 1 167 ? -21.766 -9.125 21.234 1 94.94 167 GLN B O 1
ATOM 6089 N N . LEU B 1 168 ? -21.609 -7.883 19.375 1 95.19 168 LEU B N 1
ATOM 6090 C CA . LEU B 1 168 ? -23.047 -7.828 19.172 1 95.19 168 LEU B CA 1
ATOM 6091 C C . LEU B 1 168 ? -23.609 -9.219 18.859 1 95.19 168 LEU B C 1
ATOM 6093 O O . LEU B 1 168 ? -24.688 -9.578 19.344 1 95.19 168 LEU B O 1
ATOM 6097 N N . ARG B 1 169 ? -22.875 -9.93 18.078 1 93.19 169 ARG B N 1
ATOM 6098 C CA . ARG B 1 169 ? -23.297 -11.281 17.719 1 93.19 169 ARG B CA 1
ATOM 6099 C C . ARG B 1 169 ? -23.391 -12.164 18.969 1 93.19 169 ARG B C 1
ATOM 6101 O O . ARG B 1 169 ? -24.297 -12.992 19.062 1 93.19 169 ARG B O 1
ATOM 6108 N N . ALA B 1 170 ? -22.469 -12.055 19.828 1 90.56 170 ALA B N 1
ATOM 6109 C CA . ALA B 1 170 ? -22.438 -12.852 21.047 1 90.56 170 ALA B CA 1
ATOM 6110 C C . ALA B 1 170 ? -23.641 -12.531 21.922 1 90.56 170 ALA B C 1
ATOM 6112 O O . ALA B 1 170 ? -24.094 -13.383 22.703 1 90.56 170 ALA B O 1
ATOM 6113 N N . GLU B 1 171 ? -24.172 -11.422 21.75 1 89.38 171 GLU B N 1
ATOM 6114 C CA . GLU B 1 171 ? -25.312 -10.984 22.562 1 89.38 171 GLU B CA 1
ATOM 6115 C C . GLU B 1 171 ? -26.641 -11.414 21.938 1 89.38 171 GLU B C 1
ATOM 6117 O O . GLU B 1 171 ? -27.672 -11.422 22.609 1 89.38 171 GLU B O 1
ATOM 6122 N N . LEU B 1 172 ? -26.531 -11.812 20.703 1 88.88 172 LEU B N 1
ATOM 6123 C CA . LEU B 1 172 ? -27.75 -12.172 19.969 1 88.88 172 LEU B CA 1
ATOM 6124 C C . LEU B 1 172 ? -27.969 -13.68 20.016 1 88.88 172 LEU B C 1
ATOM 6126 O O . LEU B 1 172 ? -27.016 -14.461 19.984 1 88.88 172 LEU B O 1
ATOM 6130 N N . ASP B 1 173 ? -29.172 -14.102 20.125 1 82.31 173 ASP B N 1
ATOM 6131 C CA . ASP B 1 173 ? -29.531 -15.516 20.141 1 82.31 173 ASP B CA 1
ATOM 6132 C C . ASP B 1 173 ? -29.688 -16.062 18.719 1 82.31 173 ASP B C 1
ATOM 6134 O O . ASP B 1 173 ? -29.688 -17.281 18.516 1 82.31 173 ASP B O 1
ATOM 6138 N N . GLN B 1 174 ? -29.844 -15.125 17.797 1 85.06 174 GLN B N 1
ATOM 6139 C CA . GLN B 1 174 ? -30.047 -15.539 16.406 1 85.06 174 GLN B CA 1
ATOM 6140 C C . GLN B 1 174 ? -28.844 -15.164 15.555 1 85.06 174 GLN B C 1
ATOM 6142 O O . GLN B 1 174 ? -28.109 -14.227 15.883 1 85.06 174 GLN B O 1
ATOM 6147 N N . ASP B 1 175 ? -28.688 -15.977 14.539 1 86.69 175 ASP B N 1
ATOM 6148 C CA . ASP B 1 175 ? -27.625 -15.664 13.586 1 86.69 175 ASP B CA 1
ATOM 6149 C C . ASP B 1 175 ? -28.031 -14.516 12.672 1 86.69 175 ASP B C 1
ATOM 6151 O O . ASP B 1 175 ? -29.016 -14.617 11.93 1 86.69 175 ASP B O 1
ATOM 6155 N N . VAL B 1 176 ? -27.453 -13.406 12.906 1 89.88 176 VAL B N 1
ATOM 6156 C CA . VAL B 1 176 ? -27.703 -12.211 12.102 1 89.88 176 VAL B CA 1
ATOM 6157 C C . VAL B 1 176 ? -26.5 -11.93 11.211 1 89.88 176 VAL B C 1
ATOM 6159 O O . VAL B 1 176 ? -25.359 -12.047 11.641 1 89.88 176 VAL B O 1
ATOM 6162 N N . ASP B 1 177 ? -26.766 -11.57 9.992 1 92.56 177 ASP B N 1
ATOM 6163 C CA . ASP B 1 177 ? -25.734 -11.266 9.016 1 92.56 177 ASP B CA 1
ATOM 6164 C C . ASP B 1 177 ? -24.891 -10.07 9.477 1 92.56 177 ASP B C 1
ATOM 6166 O O . ASP B 1 177 ? -25.422 -9.094 9.992 1 92.56 177 ASP B O 1
ATOM 6170 N N . ASP B 1 178 ? -23.578 -10.156 9.25 1 94.12 178 ASP B N 1
ATOM 6171 C CA . ASP B 1 178 ? -22.641 -9.109 9.672 1 94.12 178 ASP B CA 1
ATOM 6172 C C . ASP B 1 178 ? -23 -7.77 9.039 1 94.12 178 ASP B C 1
ATOM 6174 O O . ASP B 1 178 ? -22.828 -6.719 9.664 1 94.12 178 ASP B O 1
ATOM 6178 N N . SER B 1 179 ? -23.469 -7.766 7.828 1 94.81 179 SER B N 1
ATOM 6179 C CA . SER B 1 179 ? -23.844 -6.535 7.137 1 94.81 179 SER B CA 1
ATOM 6180 C C . SER B 1 179 ? -25.016 -5.852 7.824 1 94.81 179 SER B C 1
ATOM 6182 O O . SER B 1 179 ? -25.094 -4.621 7.852 1 94.81 179 SER B O 1
ATOM 6184 N N . ILE B 1 180 ? -25.906 -6.672 8.328 1 94.19 180 ILE B N 1
ATOM 6185 C CA . ILE B 1 180 ? -27.062 -6.121 9.023 1 94.19 180 ILE B CA 1
ATOM 6186 C C . ILE B 1 180 ? -26.625 -5.449 10.32 1 94.19 180 ILE B C 1
ATOM 6188 O O . ILE B 1 180 ? -27.062 -4.348 10.641 1 94.19 180 ILE B O 1
ATOM 6192 N N . LEU B 1 181 ? -25.781 -6.145 11.023 1 95.94 181 LEU B N 1
ATOM 6193 C CA . LEU B 1 181 ? -25.234 -5.543 12.234 1 95.94 181 LEU B CA 1
ATOM 6194 C C . LEU B 1 181 ? -24.453 -4.277 11.906 1 95.94 181 LEU B C 1
ATOM 6196 O O . LEU B 1 181 ? -24.516 -3.295 12.656 1 95.94 181 LEU B O 1
ATOM 6200 N N . ASN B 1 182 ? -23.688 -4.309 10.805 1 97.12 182 ASN B N 1
ATOM 6201 C CA . ASN B 1 182 ? -22.891 -3.182 10.336 1 97.12 182 ASN B CA 1
ATOM 6202 C C . ASN B 1 182 ? -23.75 -1.938 10.117 1 97.12 182 ASN B C 1
ATOM 6204 O O . ASN B 1 182 ? -23.281 -0.814 10.312 1 97.12 182 ASN B O 1
ATOM 6208 N N . SER B 1 183 ? -25.016 -2.098 9.75 1 95.88 183 SER B N 1
ATOM 6209 C CA . SER B 1 183 ? -25.922 -0.993 9.438 1 95.88 183 SER B CA 1
ATOM 6210 C C . SER B 1 183 ? -26.25 -0.178 10.68 1 95.88 183 SER B C 1
ATOM 6212 O O . SER B 1 183 ? -26.688 0.97 10.578 1 95.88 183 SER B O 1
ATOM 6214 N N . ARG B 1 184 ? -25.984 -0.725 11.805 1 96.69 184 ARG B N 1
ATOM 6215 C CA . ARG B 1 184 ? -26.328 -0.055 13.055 1 96.69 184 ARG B CA 1
ATOM 6216 C C . ARG B 1 184 ? -25.125 0.676 13.633 1 96.69 184 ARG B C 1
ATOM 6218 O O . ARG B 1 184 ? -25.266 1.503 14.539 1 96.69 184 ARG B O 1
ATOM 6225 N N . LEU B 1 185 ? -23.984 0.399 13.164 1 98.5 185 LEU B N 1
ATOM 6226 C CA . LEU B 1 185 ? -22.75 0.924 13.75 1 98.5 185 LEU B CA 1
ATOM 6227 C C . LEU B 1 185 ? -22.547 2.379 13.352 1 98.5 185 LEU B C 1
ATOM 6229 O O . LEU B 1 185 ? -22.828 2.764 12.211 1 98.5 185 LEU B O 1
ATOM 6233 N N . VAL B 1 186 ? -22.062 3.182 14.297 1 98.75 186 VAL B N 1
ATOM 6234 C CA . VAL B 1 186 ? -21.734 4.574 14.016 1 98.75 186 VAL B CA 1
ATOM 6235 C C . VAL B 1 186 ? -20.406 4.945 14.68 1 98.75 186 VAL B C 1
ATOM 6237 O O . VAL B 1 186 ? -20.156 4.582 15.828 1 98.75 186 VAL B O 1
ATOM 6240 N N . ALA B 1 187 ? -19.531 5.516 13.922 1 98.88 187 ALA B N 1
ATOM 6241 C CA . ALA B 1 187 ? -18.25 6.043 14.398 1 98.88 187 ALA B CA 1
ATOM 6242 C C . ALA B 1 187 ? -18.266 7.566 14.43 1 98.88 187 ALA B C 1
ATOM 6244 O O . ALA B 1 187 ? -19.125 8.203 13.82 1 98.88 187 ALA B O 1
ATOM 6245 N N . TYR B 1 188 ? -17.328 8.156 15.172 1 98.94 188 TYR B N 1
ATOM 6246 C CA . TYR B 1 188 ? -17.281 9.602 15.336 1 98.94 188 TYR B CA 1
ATOM 6247 C C . TYR B 1 188 ? -15.906 10.156 14.992 1 98.94 188 TYR B C 1
ATOM 6249 O O . TYR B 1 188 ? -14.891 9.5 15.242 1 98.94 188 TYR B O 1
ATOM 6257 N N . ALA B 1 189 ? -15.852 11.297 14.461 1 98.81 189 ALA B N 1
ATOM 6258 C CA . ALA B 1 189 ? -14.633 12.07 14.211 1 98.81 189 ALA B CA 1
ATOM 6259 C C . ALA B 1 189 ? -14.938 13.562 14.18 1 98.81 189 ALA B C 1
ATOM 6261 O O . ALA B 1 189 ? -16.094 13.969 14.039 1 98.81 189 ALA B O 1
ATOM 6262 N N . SER B 1 190 ? -13.938 14.336 14.344 1 98.06 190 SER B N 1
ATOM 6263 C CA . SER B 1 190 ? -14.078 15.781 14.211 1 98.06 190 SER B CA 1
ATOM 6264 C C . SER B 1 190 ? -14.398 16.172 12.766 1 98.06 190 SER B C 1
ATOM 6266 O O . SER B 1 190 ? -14.016 15.469 11.828 1 98.06 190 SER B O 1
ATOM 6268 N N . ASP B 1 191 ? -15.094 17.297 12.602 1 95.25 191 ASP B N 1
ATOM 6269 C CA . ASP B 1 191 ? -15.336 17.828 11.266 1 95.25 191 ASP B CA 1
ATOM 6270 C C . ASP B 1 191 ? -14.039 18.328 10.633 1 95.25 191 ASP B C 1
ATOM 6272 O O . ASP B 1 191 ? -14.023 18.703 9.461 1 95.25 191 ASP B O 1
ATOM 6276 N N . GLN B 1 192 ? -12.945 18.25 11.414 1 95 192 GLN B N 1
ATOM 6277 C CA . GLN B 1 192 ? -11.617 18.609 10.914 1 95 192 GLN B CA 1
ATOM 6278 C C . GLN B 1 192 ? -10.812 17.375 10.555 1 95 192 GLN B C 1
ATOM 6280 O O . GLN B 1 192 ? -9.68 17.469 10.086 1 95 192 GLN B O 1
ATOM 6285 N N . ALA B 1 193 ? -11.438 16.219 10.734 1 96.19 193 ALA B N 1
ATOM 6286 C CA . ALA B 1 193 ? -10.727 14.969 10.469 1 96.19 193 ALA B CA 1
ATOM 6287 C C . ALA B 1 193 ? -10.312 14.859 9.008 1 96.19 193 ALA B C 1
ATOM 6289 O O . ALA B 1 193 ? -10.945 15.461 8.133 1 96.19 193 ALA B O 1
ATOM 6290 N N . HIS B 1 194 ? -9.25 14.18 8.766 1 96.12 194 HIS B N 1
ATOM 6291 C CA . HIS B 1 194 ? -8.734 13.977 7.418 1 96.12 194 HIS B CA 1
ATOM 6292 C C . HIS B 1 194 ? -9.734 13.203 6.555 1 96.12 194 HIS B C 1
ATOM 6294 O O . HIS B 1 194 ? -10.492 12.375 7.066 1 96.12 194 HIS B O 1
ATOM 6300 N N . SER B 1 195 ? -9.695 13.422 5.285 1 94.38 195 SER B N 1
ATOM 6301 C CA . SER B 1 195 ? -10.641 12.82 4.344 1 94.38 195 SER B CA 1
ATOM 6302 C C . SER B 1 195 ? -10.492 11.305 4.316 1 94.38 195 SER B C 1
ATOM 6304 O O . SER B 1 195 ? -11.391 10.594 3.865 1 94.38 195 SER B O 1
ATOM 6306 N N . SER B 1 196 ? -9.367 10.766 4.734 1 95.94 196 SER B N 1
ATOM 6307 C CA . SER B 1 196 ? -9.18 9.32 4.805 1 95.94 196 SER B CA 1
ATOM 6308 C C . SER B 1 196 ? -10.203 8.68 5.738 1 95.94 196 SER B C 1
ATOM 6310 O O . SER B 1 196 ? -10.562 7.516 5.562 1 95.94 196 SER B O 1
ATOM 6312 N N . VAL B 1 197 ? -10.68 9.406 6.742 1 97.69 197 VAL B N 1
ATOM 6313 C CA . VAL B 1 197 ? -11.695 8.898 7.656 1 97.69 197 VAL B CA 1
ATOM 6314 C C . VAL B 1 197 ? -13.016 8.711 6.91 1 97.69 197 VAL B C 1
ATOM 6316 O O . VAL B 1 197 ? -13.68 7.684 7.059 1 97.69 197 VAL B O 1
ATOM 6319 N N . GLU B 1 198 ? -13.344 9.727 6.125 1 96 198 GLU B N 1
ATOM 6320 C CA . GLU B 1 198 ? -14.539 9.633 5.293 1 96 198 GLU B CA 1
ATOM 6321 C C . GLU B 1 198 ? -14.445 8.453 4.328 1 96 198 GLU B C 1
ATOM 6323 O O . GLU B 1 198 ? -15.398 7.688 4.176 1 96 198 GLU B O 1
ATOM 6328 N N . LYS B 1 199 ? -13.367 8.344 3.707 1 96.56 199 LYS B N 1
ATOM 6329 C CA . LYS B 1 199 ? -13.156 7.262 2.744 1 96.56 199 LYS B CA 1
ATOM 6330 C C . LYS B 1 199 ? -13.25 5.898 3.422 1 96.56 199 LYS B C 1
ATOM 6332 O O . LYS B 1 199 ? -13.75 4.938 2.83 1 96.56 199 LYS B O 1
ATOM 6337 N N . ALA B 1 200 ? -12.688 5.766 4.586 1 97.94 200 ALA B N 1
ATOM 6338 C CA . ALA B 1 200 ? -12.797 4.52 5.34 1 97.94 200 ALA B CA 1
ATOM 6339 C C . ALA B 1 200 ? -14.258 4.145 5.57 1 97.94 200 ALA B C 1
ATOM 6341 O O . ALA B 1 200 ? -14.617 2.967 5.535 1 97.94 200 ALA B O 1
ATOM 6342 N N . GLY B 1 201 ? -15.086 5.125 5.812 1 96.94 201 GLY B N 1
ATOM 6343 C CA . GLY B 1 201 ? -16.516 4.883 5.949 1 96.94 201 GLY B CA 1
ATOM 6344 C C . GLY B 1 201 ? -17.156 4.355 4.676 1 96.94 201 GLY B C 1
ATOM 6345 O O . GLY B 1 201 ? -17.953 3.412 4.719 1 96.94 201 GLY B O 1
ATOM 6346 N N . LEU B 1 202 ? -16.734 4.965 3.559 1 94.69 202 LEU B N 1
ATOM 6347 C CA . LEU B 1 202 ? -17.266 4.539 2.266 1 94.69 202 LEU B CA 1
ATOM 6348 C C . LEU B 1 202 ? -16.906 3.084 1.986 1 94.69 202 LEU B C 1
ATOM 6350 O O . LEU B 1 202 ? -17.766 2.309 1.54 1 94.69 202 LEU B O 1
ATOM 6354 N N . ILE B 1 203 ? -15.734 2.73 2.309 1 96.81 203 ILE B N 1
ATOM 6355 C CA . ILE B 1 203 ? -15.219 1.402 1.992 1 96.81 203 ILE B CA 1
ATOM 6356 C C . ILE B 1 203 ? -15.852 0.368 2.92 1 96.81 203 ILE B C 1
ATOM 6358 O O . ILE B 1 203 ? -16.297 -0.691 2.469 1 96.81 203 ILE B O 1
ATOM 6362 N N . SER B 1 204 ? -15.93 0.696 4.164 1 97.5 204 SER B N 1
ATOM 6363 C CA . SER B 1 204 ? -16.375 -0.257 5.18 1 97.5 204 SER B CA 1
ATOM 6364 C C . SER B 1 204 ? -17.891 -0.255 5.316 1 97.5 204 SER B C 1
ATOM 6366 O O . SER B 1 204 ? -18.453 -1.128 5.977 1 97.5 204 SER B O 1
ATOM 6368 N N . LEU B 1 205 ? -18.594 0.734 4.781 1 96.75 205 LEU B N 1
ATOM 6369 C CA . LEU B 1 205 ? -20.031 0.949 4.844 1 96.75 205 LEU B CA 1
ATOM 6370 C C . LEU B 1 205 ? -20.469 1.265 6.27 1 96.75 205 LEU B C 1
ATOM 6372 O O . LEU B 1 205 ? -21.609 0.988 6.645 1 96.75 205 LEU B O 1
ATOM 6376 N N . VAL B 1 206 ? -19.562 1.751 7.047 1 97.31 206 VAL B N 1
ATOM 6377 C CA . VAL B 1 206 ? -19.938 2.211 8.375 1 97.31 206 VAL B CA 1
ATOM 6378 C C . VAL B 1 206 ? -20.312 3.689 8.328 1 97.31 206 VAL B C 1
ATOM 6380 O O . VAL B 1 206 ? -19.766 4.453 7.531 1 97.31 206 VAL B O 1
ATOM 6383 N N . LYS B 1 207 ? -21.281 4.031 9.195 1 97.75 207 LYS B N 1
ATOM 6384 C CA . LYS B 1 207 ? -21.656 5.438 9.328 1 97.75 207 LYS B CA 1
ATOM 6385 C C . LYS B 1 207 ? -20.609 6.207 10.141 1 97.75 207 LYS B C 1
ATOM 6387 O O . LYS B 1 207 ? -20.141 5.727 11.172 1 97.75 207 LYS B O 1
ATOM 6392 N N . ILE B 1 208 ? -20.219 7.309 9.641 1 98.25 208 ILE B N 1
ATOM 6393 C CA . ILE B 1 208 ? -19.312 8.188 10.375 1 98.25 208 ILE B CA 1
ATOM 6394 C C . ILE B 1 208 ? -19.969 9.539 10.609 1 98.25 208 ILE B C 1
ATOM 6396 O O . ILE B 1 208 ? -20.344 10.227 9.656 1 98.25 208 ILE B O 1
ATOM 6400 N N . ARG B 1 209 ? -20.219 9.859 11.797 1 98.69 209 ARG B N 1
ATOM 6401 C CA . ARG B 1 209 ? -20.75 11.172 12.164 1 98.69 209 ARG B CA 1
ATOM 6402 C C . ARG B 1 209 ? -19.641 12.156 12.477 1 98.69 209 ARG B C 1
ATOM 6404 O O . ARG B 1 209 ? -18.859 11.945 13.422 1 98.69 209 ARG B O 1
ATOM 6411 N N . PHE B 1 210 ? -19.531 13.188 11.727 1 98.06 210 PHE B N 1
ATOM 6412 C CA . PHE B 1 210 ? -18.547 14.227 11.953 1 98.06 210 PHE B CA 1
ATOM 6413 C C . PHE B 1 210 ? -19.078 15.289 12.906 1 98.06 210 PHE B C 1
ATOM 6415 O O . PHE B 1 210 ? -20.094 15.914 12.633 1 98.06 210 PHE B O 1
ATOM 6422 N N . LEU B 1 211 ? -18.375 15.516 13.953 1 98.69 211 LEU B N 1
ATOM 6423 C CA . LEU B 1 211 ? -18.828 16.375 15.039 1 98.69 211 LEU B CA 1
ATOM 6424 C C . LEU B 1 211 ? -18.203 17.75 14.945 1 98.69 211 LEU B C 1
ATOM 6426 O O . LEU B 1 211 ? -17.031 17.875 14.57 1 98.69 211 LEU B O 1
ATOM 6430 N N . PRO B 1 212 ? -18.969 18.734 15.352 1 97.31 212 PRO B N 1
ATOM 6431 C CA . PRO B 1 212 ? -18.422 20.094 15.305 1 97.31 212 PRO B CA 1
ATOM 6432 C C . PRO B 1 212 ? -17.266 20.297 16.281 1 97.31 212 PRO B C 1
ATOM 6434 O O . PRO B 1 212 ? -17.312 19.797 17.422 1 97.31 212 PRO B O 1
ATOM 6437 N N . SER B 1 213 ? -16.266 20.922 15.852 1 96.38 213 SER B N 1
ATOM 6438 C CA . SER B 1 213 ? -15.117 21.281 16.688 1 96.38 213 SER B CA 1
ATOM 6439 C C . SER B 1 213 ? -15.344 22.625 17.391 1 96.38 213 SER B C 1
ATOM 6441 O O . SER B 1 213 ? -16.203 23.406 16.984 1 96.38 213 SER B O 1
ATOM 6443 N N . ASP B 1 214 ? -14.578 22.938 18.406 1 97 214 ASP B N 1
ATOM 6444 C CA . ASP B 1 214 ? -14.703 24.188 19.156 1 97 214 ASP B CA 1
ATOM 6445 C C . ASP B 1 214 ? -13.969 25.328 18.438 1 97 214 ASP B C 1
ATOM 6447 O O . ASP B 1 214 ? -13.641 25.219 17.266 1 97 214 ASP B O 1
ATOM 6451 N N . ASP B 1 215 ? -13.734 26.406 19.156 1 94.56 215 ASP B N 1
ATOM 6452 C CA . ASP B 1 215 ? -13.141 27.609 18.562 1 94.56 215 ASP B CA 1
ATOM 6453 C C . ASP B 1 215 ? -11.664 27.375 18.234 1 94.56 215 ASP B C 1
ATOM 6455 O O . ASP B 1 215 ? -11.094 28.078 17.406 1 94.56 215 ASP B O 1
ATOM 6459 N N . GLN B 1 216 ? -11.109 26.406 18.859 1 95.25 216 GLN B N 1
ATOM 6460 C CA . GLN B 1 216 ? -9.727 26.062 18.562 1 95.25 216 GLN B CA 1
ATOM 6461 C C . GLN B 1 216 ? -9.656 24.891 17.578 1 95.25 216 GLN B C 1
ATOM 6463 O O . GLN B 1 216 ? -8.594 24.297 17.391 1 95.25 216 GLN B O 1
ATOM 6468 N N . GLN B 1 217 ? -10.836 24.547 17 1 96.06 217 GLN B N 1
ATOM 6469 C CA . GLN B 1 217 ? -10.977 23.484 16.016 1 96.06 217 GLN B CA 1
ATOM 6470 C C . GLN B 1 217 ? -10.664 22.125 16.625 1 96.06 217 GLN B C 1
ATOM 6472 O O . GLN B 1 217 ? -10.125 21.25 15.945 1 96.06 217 GLN B O 1
ATOM 6477 N N . SER B 1 218 ? -10.938 21.953 17.906 1 97.69 218 SER B N 1
ATOM 6478 C CA . SER B 1 218 ? -10.703 20.703 18.625 1 97.69 218 SER B CA 1
ATOM 6479 C C . SER B 1 218 ? -12.016 20 18.953 1 97.69 218 SER B C 1
ATOM 6481 O O . SER B 1 218 ? -13.008 20.641 19.281 1 97.69 218 SER B O 1
ATOM 6483 N N . LEU B 1 219 ? -11.969 18.719 18.781 1 98.56 219 LEU B N 1
ATOM 6484 C CA . LEU B 1 219 ? -13.102 17.938 19.281 1 98.56 219 LEU B CA 1
ATOM 6485 C C . LEU B 1 219 ? -13.062 17.797 20.797 1 98.56 219 LEU B C 1
ATOM 6487 O O . LEU B 1 219 ? -12.039 17.406 21.359 1 98.56 219 LEU B O 1
ATOM 6491 N N . ARG B 1 220 ? -14.258 18.156 21.438 1 98.62 220 ARG B N 1
ATOM 6492 C CA . ARG B 1 220 ? -14.359 18.156 22.891 1 98.62 220 ARG B CA 1
ATOM 6493 C C . ARG B 1 220 ? -15.156 16.953 23.391 1 98.62 220 ARG B C 1
ATOM 6495 O O . ARG B 1 220 ? -16 16.422 22.656 1 98.62 220 ARG B O 1
ATOM 6502 N N . GLY B 1 221 ? -14.883 16.562 24.594 1 98.69 221 GLY B N 1
ATOM 6503 C CA . GLY B 1 221 ? -15.555 15.422 25.188 1 98.69 221 GLY B CA 1
ATOM 6504 C C . GLY B 1 221 ? -17.062 15.602 25.281 1 98.69 221 GLY B C 1
ATOM 6505 O O . GLY B 1 221 ? -17.812 14.664 25.016 1 98.69 221 GLY B O 1
ATOM 6506 N N . GLU B 1 222 ? -17.484 16.781 25.656 1 98.38 222 GLU B N 1
ATOM 6507 C CA . GLU B 1 222 ? -18.906 17.047 25.812 1 98.38 222 GLU B CA 1
ATOM 6508 C C . GLU B 1 222 ? -19.672 16.859 24.5 1 98.38 222 GLU B C 1
ATOM 6510 O O . GLU B 1 222 ? -20.766 16.281 24.484 1 98.38 222 GLU B O 1
ATOM 6515 N N . THR B 1 223 ? -19.062 17.359 23.469 1 98.75 223 THR B N 1
ATOM 6516 C CA . THR B 1 223 ? -19.672 17.203 22.156 1 98.75 223 THR B CA 1
ATOM 6517 C C . THR B 1 223 ? -19.797 15.727 21.781 1 98.75 223 THR B C 1
ATOM 6519 O O . THR B 1 223 ? -20.812 15.297 21.25 1 98.75 223 THR B O 1
ATOM 6522 N N . LEU B 1 224 ? -18.781 14.945 22.078 1 98.81 224 LEU B N 1
ATOM 6523 C CA . LEU B 1 224 ? -18.781 13.516 21.797 1 98.81 224 LEU B CA 1
ATOM 6524 C C . LEU B 1 224 ? -19.844 12.805 22.641 1 98.81 224 LEU B C 1
ATOM 6526 O O . LEU B 1 224 ? -20.609 11.992 22.109 1 98.81 224 LEU B O 1
ATOM 6530 N N . GLN B 1 225 ? -19.891 13.117 23.891 1 98.69 225 GLN B N 1
ATOM 6531 C CA . GLN B 1 225 ? -20.844 12.477 24.797 1 98.69 225 GLN B CA 1
ATOM 6532 C C . GLN B 1 225 ? -22.281 12.719 24.344 1 98.69 225 GLN B C 1
ATOM 6534 O O . GLN B 1 225 ? -23.109 11.797 24.344 1 98.69 225 GLN B O 1
ATOM 6539 N N . GLN B 1 226 ? -22.578 13.938 23.969 1 98.69 226 GLN B N 1
ATOM 6540 C CA . GLN B 1 226 ? -23.906 14.281 23.5 1 98.69 226 GLN B CA 1
ATOM 6541 C C . GLN B 1 226 ? -24.266 13.492 22.234 1 98.69 226 GLN B C 1
ATOM 6543 O O . GLN B 1 226 ? -25.391 13 22.094 1 98.69 226 GLN B O 1
ATOM 6548 N N . ALA B 1 227 ? -23.328 13.398 21.344 1 98.75 227 ALA B N 1
ATOM 6549 C CA . ALA B 1 227 ? -23.562 12.688 20.094 1 98.75 227 ALA B CA 1
ATOM 6550 C C . ALA B 1 227 ? -23.828 11.203 20.344 1 98.75 227 ALA B C 1
ATOM 6552 O O . ALA B 1 227 ? -24.703 10.617 19.719 1 98.75 227 ALA B O 1
ATOM 6553 N N . ILE B 1 228 ? -23.078 10.617 21.219 1 98.75 228 ILE B N 1
ATOM 6554 C CA . ILE B 1 228 ? -23.25 9.211 21.578 1 98.75 228 ILE B CA 1
ATOM 6555 C C . ILE B 1 228 ? -24.656 8.977 22.125 1 98.75 228 ILE B C 1
ATOM 6557 O O . ILE B 1 228 ? -25.328 8.023 21.719 1 98.75 228 ILE B O 1
ATOM 6561 N N . GLU B 1 229 ? -25.094 9.844 23 1 98.44 229 GLU B N 1
ATOM 6562 C CA . GLU B 1 229 ? -26.422 9.719 23.609 1 98.44 229 GLU B CA 1
ATOM 6563 C C . GLU B 1 229 ? -27.516 9.852 22.547 1 98.44 229 GLU B C 1
ATOM 6565 O O . GLU B 1 229 ? -28.469 9.078 22.547 1 98.44 229 GLU B O 1
ATOM 6570 N N . GLU B 1 230 ? -27.375 10.797 21.719 1 98.44 230 GLU B N 1
ATOM 6571 C CA . GLU B 1 230 ? -28.344 11.031 20.656 1 98.44 230 GLU B CA 1
ATOM 6572 C C . GLU B 1 230 ? -28.453 9.828 19.734 1 98.44 230 GLU B C 1
ATOM 6574 O O . GLU B 1 230 ? -29.562 9.383 19.406 1 98.44 230 GLU B O 1
ATOM 6579 N N . ASP B 1 231 ? -27.312 9.328 19.344 1 98.38 231 ASP B N 1
ATOM 6580 C CA . ASP B 1 231 ? -27.297 8.219 18.391 1 98.38 231 ASP B CA 1
ATOM 6581 C C . ASP B 1 231 ? -27.781 6.926 19.047 1 98.38 231 ASP B C 1
ATOM 6583 O O . ASP B 1 231 ? -28.453 6.113 18.406 1 98.38 231 ASP B O 1
ATOM 6587 N N . SER B 1 232 ? -27.406 6.715 20.25 1 97.88 232 SER B N 1
ATOM 6588 C CA . SER B 1 232 ? -27.891 5.551 20.984 1 97.88 232 SER B CA 1
ATOM 6589 C C . SER B 1 232 ? -29.406 5.578 21.125 1 97.88 232 SER B C 1
ATOM 6591 O O . SER B 1 232 ? -30.062 4.535 21.047 1 97.88 232 SER B O 1
ATOM 6593 N N . ARG B 1 233 ? -30 6.707 21.25 1 97.5 233 ARG B N 1
ATOM 6594 C CA . ARG B 1 233 ? -31.438 6.867 21.438 1 97.5 233 ARG B CA 1
ATOM 6595 C C . ARG B 1 233 ? -32.188 6.465 20.172 1 97.5 233 ARG B C 1
ATOM 6597 O O . ARG B 1 233 ? -33.344 6.004 20.25 1 97.5 233 ARG B O 1
ATOM 6604 N N . ILE B 1 234 ? -31.562 6.641 19.078 1 96.38 234 ILE B N 1
ATOM 6605 C CA . ILE B 1 234 ? -32.281 6.332 17.844 1 96.38 234 ILE B CA 1
ATOM 6606 C C . ILE B 1 234 ? -31.906 4.93 17.375 1 96.38 234 ILE B C 1
ATOM 6608 O O . ILE B 1 234 ? -32.125 4.582 16.203 1 96.38 234 ILE B O 1
ATOM 6612 N N . GLY B 1 235 ? -31.156 4.191 18.203 1 95.62 235 GLY B N 1
ATOM 6613 C CA . GLY B 1 235 ? -30.953 2.773 17.938 1 95.62 235 GLY B CA 1
ATOM 6614 C C . GLY B 1 235 ? -29.609 2.465 17.312 1 95.62 235 GLY B C 1
ATOM 6615 O O . GLY B 1 235 ? -29.312 1.308 17.016 1 95.62 235 GLY B O 1
ATOM 6616 N N . LEU B 1 236 ? -28.797 3.469 17.109 1 98.06 236 LEU B N 1
ATOM 6617 C CA . LEU B 1 236 ? -27.453 3.215 16.578 1 98.06 236 LEU B CA 1
ATOM 6618 C C . LEU B 1 236 ? -26.531 2.732 17.688 1 98.06 236 LEU B C 1
ATOM 6620 O O . LEU B 1 236 ? -26.812 2.908 18.875 1 98.06 236 LEU B O 1
ATOM 6624 N N . VAL B 1 237 ? -25.5 2.07 17.25 1 98.31 237 VAL B N 1
ATOM 6625 C CA . VAL B 1 237 ? -24.531 1.508 18.188 1 98.31 237 VAL B CA 1
ATOM 6626 C C . VAL B 1 237 ? -23.172 2.197 18 1 98.31 237 VAL B C 1
ATOM 6628 O O . VAL B 1 237 ? -22.422 1.867 17.094 1 98.31 237 VAL B O 1
ATOM 6631 N N . PRO B 1 238 ? -22.844 3.135 18.891 1 98.75 238 PRO B N 1
ATOM 6632 C CA . PRO B 1 238 ? -21.484 3.711 18.875 1 98.75 238 PRO B CA 1
ATOM 6633 C C . PRO B 1 238 ? -20.391 2.662 19.062 1 98.75 238 PRO B C 1
ATOM 6635 O O . PRO B 1 238 ? -20.5 1.804 19.938 1 98.75 238 PRO B O 1
ATOM 6638 N N . PHE B 1 239 ? -19.266 2.771 18.172 1 98.75 239 PHE B N 1
ATOM 6639 C CA . PHE B 1 239 ? -18.297 1.692 18.328 1 98.75 239 PHE B CA 1
ATOM 6640 C C . PHE B 1 239 ? -16.875 2.225 18.234 1 98.75 239 PHE B C 1
ATOM 6642 O O . PHE B 1 239 ? -15.922 1.54 18.609 1 98.75 239 PHE B O 1
ATOM 6649 N N . MET B 1 240 ? -16.688 3.49 17.719 1 98.88 240 MET B N 1
ATOM 6650 C CA . MET B 1 240 ? -15.328 3.957 17.484 1 98.88 240 MET B CA 1
ATOM 6651 C C . MET B 1 240 ? -15.273 5.48 17.453 1 98.88 240 MET B C 1
ATOM 6653 O O . MET B 1 240 ? -16.234 6.129 17.047 1 98.88 240 MET B O 1
ATOM 6657 N N . VAL B 1 241 ? -14.18 6.023 17.922 1 98.94 241 VAL B N 1
ATOM 6658 C CA . VAL B 1 241 ? -13.828 7.43 17.75 1 98.94 241 VAL B CA 1
ATOM 6659 C C . VAL B 1 241 ? -12.469 7.539 17.047 1 98.94 241 VAL B C 1
ATOM 6661 O O . VAL B 1 241 ? -11.5 6.898 17.469 1 98.94 241 VAL B O 1
ATOM 6664 N N . CYS B 1 242 ? -12.406 8.258 15.984 1 98.88 242 CYS B N 1
ATOM 6665 C CA . CYS B 1 242 ? -11.148 8.641 15.359 1 98.88 242 CYS B CA 1
ATOM 6666 C C . CYS B 1 242 ? -10.727 10.047 15.789 1 98.88 242 CYS B C 1
ATOM 6668 O O . CYS B 1 242 ? -11.211 11.039 15.234 1 98.88 242 CYS B O 1
ATOM 6670 N N . ALA B 1 243 ? -9.82 10.125 16.688 1 98.88 243 ALA B N 1
ATOM 6671 C CA . ALA B 1 243 ? -9.289 11.406 17.141 1 98.88 243 ALA B CA 1
ATOM 6672 C C . ALA B 1 243 ? -8.047 11.797 16.328 1 98.88 243 ALA B C 1
ATOM 6674 O O . ALA B 1 243 ? -7.223 10.938 16 1 98.88 243 ALA B O 1
ATOM 6675 N N . THR B 1 244 ? -7.949 13.086 16.062 1 98.69 244 THR B N 1
ATOM 6676 C CA . THR B 1 244 ? -6.824 13.562 15.266 1 98.69 244 THR B CA 1
ATOM 6677 C C . THR B 1 244 ? -5.93 14.484 16.094 1 98.69 244 THR B C 1
ATOM 6679 O O . THR B 1 244 ? -6.422 15.398 16.75 1 98.69 244 THR B O 1
ATOM 6682 N N . LEU B 1 245 ? -4.691 14.211 16.141 1 98.62 245 LEU B N 1
ATOM 6683 C CA . LEU B 1 245 ? -3.672 15.125 16.641 1 98.62 245 LEU B CA 1
ATOM 6684 C C . LEU B 1 245 ? -2.912 15.781 15.492 1 98.62 245 LEU B C 1
ATOM 6686 O O . LEU B 1 245 ? -2.041 15.156 14.883 1 98.62 245 LEU B O 1
ATOM 6690 N N . GLY B 1 246 ? -3.139 17.031 15.289 1 98.12 246 GLY B N 1
ATOM 6691 C CA . GLY B 1 246 ? -2.582 17.75 14.148 1 98.12 246 GLY B CA 1
ATOM 6692 C C . GLY B 1 246 ? -3.404 17.578 12.883 1 98.12 246 GLY B C 1
ATOM 6693 O O . GLY B 1 246 ? -2.971 16.922 11.938 1 98.12 246 GLY B O 1
ATOM 6694 N N . THR B 1 247 ? -4.613 18.203 12.836 1 97.19 247 THR B N 1
ATOM 6695 C CA . THR B 1 247 ? -5.508 18.094 11.688 1 97.19 247 THR B CA 1
ATOM 6696 C C . THR B 1 247 ? -4.883 18.75 10.461 1 97.19 247 THR B C 1
ATOM 6698 O O . THR B 1 247 ? -3.99 19.594 10.578 1 97.19 247 THR B O 1
ATOM 6701 N N . THR B 1 248 ? -5.336 18.375 9.297 1 94.75 248 THR B N 1
ATOM 6702 C CA . THR B 1 248 ? -4.754 18.812 8.031 1 94.75 248 THR B CA 1
ATOM 6703 C C . THR B 1 248 ? -4.949 20.312 7.816 1 94.75 248 THR B C 1
ATOM 6705 O O . THR B 1 248 ? -4.027 21 7.387 1 94.75 248 THR B O 1
ATOM 6708 N N . GLY B 1 249 ? -6.094 20.812 8.156 1 94.56 249 GLY B N 1
ATOM 6709 C CA . GLY B 1 249 ? -6.441 22.188 7.828 1 94.56 249 GLY B CA 1
ATOM 6710 C C . GLY B 1 249 ? -5.625 23.219 8.594 1 94.56 249 GLY B C 1
ATOM 6711 O O . GLY B 1 249 ? -4.953 24.047 7.996 1 94.56 249 GLY B O 1
ATOM 6712 N N . VAL B 1 250 ? -5.668 23.078 9.93 1 96.38 250 VAL B N 1
ATOM 6713 C CA . VAL B 1 250 ? -5.055 24.156 10.711 1 96.38 250 VAL B CA 1
ATOM 6714 C C . VAL B 1 250 ? -4.156 23.562 11.789 1 96.38 250 VAL B C 1
ATOM 6716 O O . VAL B 1 250 ? -3.711 24.266 12.695 1 96.38 250 VAL B O 1
ATOM 6719 N N . CYS B 1 251 ? -3.871 22.203 11.695 1 97.88 251 CYS B N 1
ATOM 6720 C CA . CYS B 1 251 ? -3.039 21.5 12.664 1 97.88 251 CYS B CA 1
ATOM 6721 C C . CYS B 1 251 ? -3.615 21.625 14.07 1 97.88 251 CYS B C 1
ATOM 6723 O O . CYS B 1 251 ? -2.895 21.953 15.016 1 97.88 251 CYS B O 1
ATOM 6725 N N . ALA B 1 252 ? -4.883 21.438 14.203 1 97.56 252 ALA B N 1
ATOM 6726 C CA . ALA B 1 252 ? -5.566 21.453 15.492 1 97.56 252 ALA B CA 1
ATOM 6727 C C . ALA B 1 252 ? -5.469 20.094 16.172 1 97.56 252 ALA B C 1
ATOM 6729 O O . ALA B 1 252 ? -5.145 19.094 15.531 1 97.56 252 ALA B O 1
ATOM 6730 N N . PHE B 1 253 ? -5.723 20.062 17.516 1 98.56 253 PHE B N 1
ATOM 6731 C CA . PHE B 1 253 ? -5.57 18.844 18.312 1 98.56 253 PHE B CA 1
ATOM 6732 C C . PHE B 1 253 ? -6.867 18.516 19.047 1 98.56 253 PHE B C 1
ATOM 6734 O O . PHE B 1 253 ? -7.352 19.312 19.844 1 98.56 253 PHE B O 1
ATOM 6741 N N . ASP B 1 254 ? -7.422 17.359 18.734 1 98.69 254 ASP B N 1
ATOM 6742 C CA . ASP B 1 254 ? -8.555 16.875 19.531 1 98.69 254 ASP B CA 1
ATOM 6743 C C . ASP B 1 254 ? -8.148 16.609 20.969 1 98.69 254 ASP B C 1
ATOM 6745 O O . ASP B 1 254 ? -6.996 16.266 21.25 1 98.69 254 ASP B O 1
ATOM 6749 N N . LYS B 1 255 ? -9.117 16.781 21.922 1 98.44 255 LYS B N 1
ATOM 6750 C CA . LYS B 1 255 ? -8.773 16.688 23.344 1 98.44 255 LYS B CA 1
ATOM 6751 C C . LYS B 1 255 ? -8.852 15.258 23.844 1 98.44 255 LYS B C 1
ATOM 6753 O O . LYS B 1 255 ? -9.828 14.867 24.484 1 98.44 255 LYS B O 1
ATOM 6758 N N . LEU B 1 256 ? -7.73 14.531 23.734 1 98.19 256 LEU B N 1
ATOM 6759 C CA . LEU B 1 256 ? -7.668 13.125 24.109 1 98.19 256 LEU B CA 1
ATOM 6760 C C . LEU B 1 256 ? -7.988 12.938 25.594 1 98.19 256 LEU B C 1
ATOM 6762 O O . LEU B 1 256 ? -8.578 11.922 25.984 1 98.19 256 LEU B O 1
ATOM 6766 N N . SER B 1 257 ? -7.617 13.883 26.438 1 98.25 257 SER B N 1
ATOM 6767 C CA . SER B 1 257 ? -7.836 13.797 27.875 1 98.25 257 SER B CA 1
ATOM 6768 C C . SER B 1 257 ? -9.328 13.766 28.203 1 98.25 257 SER B C 1
ATOM 6770 O O . SER B 1 257 ? -9.727 13.227 29.234 1 98.25 257 SER B O 1
ATOM 6772 N N . GLU B 1 258 ? -10.117 14.367 27.359 1 98.69 258 GLU B N 1
ATOM 6773 C CA . GLU B 1 258 ? -11.562 14.359 27.531 1 98.69 258 GLU B CA 1
ATOM 6774 C C . GLU B 1 258 ? -12.203 13.188 26.797 1 98.69 258 GLU B C 1
ATOM 6776 O O . GLU B 1 258 ? -13.117 12.547 27.312 1 98.69 258 GLU B O 1
ATOM 6781 N N . ILE B 1 259 ? -11.68 12.844 25.641 1 98.81 259 ILE B N 1
ATOM 6782 C CA . ILE B 1 259 ? -12.25 11.836 24.75 1 98.81 259 ILE B CA 1
ATOM 6783 C C . ILE B 1 259 ? -11.953 10.438 25.281 1 98.81 259 ILE B C 1
ATOM 6785 O O . ILE B 1 259 ? -12.812 9.562 25.25 1 98.81 259 ILE B O 1
ATOM 6789 N N . GLY B 1 260 ? -10.734 10.242 25.75 1 98.56 260 GLY B N 1
ATOM 6790 C CA . GLY B 1 260 ? -10.258 8.945 26.219 1 98.56 260 GLY B CA 1
ATOM 6791 C C . GLY B 1 260 ? -11.164 8.32 27.25 1 98.56 260 GLY B C 1
ATOM 6792 O O . GLY B 1 260 ? -11.664 7.215 27.062 1 98.56 260 GLY B O 1
ATOM 6793 N N . PRO B 1 261 ? -11.43 9.047 28.312 1 98.56 261 PRO B N 1
ATOM 6794 C CA . PRO B 1 261 ? -12.281 8.5 29.375 1 98.56 261 PRO B CA 1
ATOM 6795 C C . PRO B 1 261 ? -13.688 8.164 28.875 1 98.56 261 PRO B C 1
ATOM 6797 O O . PRO B 1 261 ? -14.289 7.184 29.328 1 98.56 261 PRO B O 1
ATOM 6800 N N . ILE B 1 262 ? -14.195 8.93 28.016 1 98.81 262 ILE B N 1
ATOM 6801 C CA . ILE B 1 262 ? -15.516 8.664 27.453 1 98.81 262 ILE B CA 1
ATOM 6802 C C . ILE B 1 262 ? -15.492 7.359 26.672 1 98.81 262 ILE B C 1
ATOM 6804 O O . ILE B 1 262 ? -16.406 6.535 26.781 1 98.81 262 ILE B O 1
ATOM 6808 N N . CYS B 1 263 ? -14.453 7.188 25.828 1 98.75 263 CYS B N 1
ATOM 6809 C CA . CYS B 1 263 ? -14.328 5.961 25.047 1 98.75 263 CYS B CA 1
ATOM 6810 C C . CYS B 1 263 ? -14.227 4.742 25.969 1 98.75 263 CYS B C 1
ATOM 6812 O O . CYS B 1 263 ? -14.82 3.703 25.688 1 98.75 263 CYS B O 1
ATOM 6814 N N . ALA B 1 264 ? -13.484 4.895 27.016 1 98.12 264 ALA B N 1
ATOM 6815 C CA . ALA B 1 264 ? -13.352 3.805 27.984 1 98.12 264 ALA B CA 1
ATOM 6816 C C . ALA B 1 264 ? -14.695 3.49 28.641 1 98.12 264 ALA B C 1
ATOM 6818 O O . ALA B 1 264 ? -15.062 2.322 28.781 1 98.12 264 ALA B O 1
ATOM 6819 N N . ALA B 1 265 ? -15.445 4.484 29.016 1 98.06 265 ALA B N 1
ATOM 6820 C CA . ALA B 1 265 ? -16.719 4.32 29.703 1 98.06 265 ALA B CA 1
ATOM 6821 C C . ALA B 1 265 ? -17.766 3.691 28.797 1 98.06 265 ALA B C 1
ATOM 6823 O O . ALA B 1 265 ? -18.594 2.893 29.234 1 98.06 265 ALA B O 1
ATOM 6824 N N . GLU B 1 266 ? -17.719 4.062 27.547 1 97.75 266 GLU B N 1
ATOM 6825 C CA . GLU B 1 266 ? -18.734 3.621 26.594 1 97.75 266 GLU B CA 1
ATOM 6826 C C . GLU B 1 266 ? -18.25 2.41 25.797 1 97.75 266 GLU B C 1
ATOM 6828 O O . GLU B 1 266 ? -18.938 1.951 24.875 1 97.75 266 GLU B O 1
ATOM 6833 N N . ASP B 1 267 ? -17.062 1.876 26.062 1 97.25 267 ASP B N 1
ATOM 6834 C CA . ASP B 1 267 ? -16.469 0.728 25.391 1 97.25 267 ASP B CA 1
ATOM 6835 C C . ASP B 1 267 ? -16.344 0.976 23.891 1 97.25 267 ASP B C 1
ATOM 6837 O O . ASP B 1 267 ? -16.828 0.177 23.078 1 97.25 267 ASP B O 1
ATOM 6841 N N . LEU B 1 268 ? -15.797 2.115 23.562 1 98.69 268 LEU B N 1
ATOM 6842 C CA . LEU B 1 268 ? -15.539 2.492 22.172 1 98.69 268 LEU B CA 1
ATOM 6843 C C . LEU B 1 268 ? -14.07 2.309 21.828 1 98.69 268 LEU B C 1
ATOM 6845 O O . LEU B 1 268 ? -13.195 2.568 22.656 1 98.69 268 LEU B O 1
ATOM 6849 N N . TRP B 1 269 ? -13.812 1.874 20.625 1 98.81 269 TRP B N 1
ATOM 6850 C CA . TRP B 1 269 ? -12.461 1.87 20.078 1 98.81 269 TRP B CA 1
ATOM 6851 C C . TRP B 1 269 ? -11.953 3.293 19.875 1 98.81 269 TRP B C 1
ATOM 6853 O O . TRP B 1 269 ? -12.594 4.094 19.188 1 98.81 269 TRP B O 1
ATOM 6863 N N . LEU B 1 270 ? -10.828 3.646 20.453 1 98.88 270 LEU B N 1
ATOM 6864 C CA . LEU B 1 270 ? -10.219 4.949 20.234 1 98.88 270 LEU B CA 1
ATOM 6865 C C . LEU B 1 270 ? -9.008 4.828 19.312 1 98.88 270 LEU B C 1
ATOM 6867 O O . LEU B 1 270 ? -7.98 4.266 19.703 1 98.88 270 LEU B O 1
ATOM 6871 N N . HIS B 1 271 ? -9.109 5.336 18.109 1 98.94 271 HIS B N 1
ATOM 6872 C CA . HIS B 1 271 ? -7.996 5.453 17.172 1 98.94 271 HIS B CA 1
ATOM 6873 C C . HIS B 1 271 ? -7.449 6.875 17.141 1 98.94 271 HIS B C 1
ATOM 6875 O O . HIS B 1 271 ? -8.211 7.836 17 1 98.94 271 HIS B O 1
ATOM 6881 N N . VAL B 1 272 ? -6.164 7.004 17.25 1 98.88 272 VAL B N 1
ATOM 6882 C CA . VAL B 1 272 ? -5.531 8.32 17.219 1 98.88 272 VAL B CA 1
ATOM 6883 C C . VAL B 1 272 ? -4.719 8.477 15.938 1 98.88 272 VAL B C 1
ATOM 6885 O O . VAL B 1 272 ? -3.756 7.738 15.711 1 98.88 272 VAL B O 1
ATOM 6888 N N . ASP B 1 273 ? -5.16 9.398 15.133 1 98.69 273 ASP B N 1
ATOM 6889 C CA . ASP B 1 273 ? -4.445 9.797 13.922 1 98.69 273 ASP B CA 1
ATOM 6890 C C . ASP B 1 273 ? -3.51 10.969 14.195 1 98.69 273 ASP B C 1
ATOM 6892 O O . ASP B 1 273 ? -3.963 12.094 14.414 1 98.69 273 ASP B O 1
ATOM 6896 N N . ALA B 1 274 ? -2.238 10.75 14.156 1 98.69 274 ALA B N 1
ATOM 6897 C CA . ALA B 1 274 ? -1.217 11.781 14.305 1 98.69 274 ALA B CA 1
ATOM 6898 C C . ALA B 1 274 ? -0.263 11.789 13.117 1 98.69 274 ALA B C 1
ATOM 6900 O O . ALA B 1 274 ? 0.958 11.836 13.289 1 98.69 274 ALA B O 1
ATOM 6901 N N . ALA B 1 275 ? -0.81 11.758 11.922 1 98.25 275 ALA B N 1
ATOM 6902 C CA . ALA B 1 275 ? -0.031 11.57 10.695 1 98.25 275 ALA B CA 1
ATOM 6903 C C . ALA B 1 275 ? 1.141 12.547 10.641 1 98.25 275 ALA B C 1
ATOM 6905 O O . ALA B 1 275 ? 2.285 12.141 10.43 1 98.25 275 ALA B O 1
ATOM 6906 N N . TYR B 1 276 ? 0.852 13.82 10.812 1 97.94 276 TYR B N 1
ATOM 6907 C CA . TYR B 1 276 ? 1.87 14.859 10.758 1 97.94 276 TYR B CA 1
ATOM 6908 C C . TYR B 1 276 ? 2.49 15.094 12.125 1 97.94 276 TYR B C 1
ATOM 6910 O O . TYR B 1 276 ? 3.713 15.039 12.281 1 97.94 276 TYR B O 1
ATOM 6918 N N . ALA B 1 277 ? 1.712 15.242 13.156 1 98.25 277 ALA B N 1
ATOM 6919 C CA . ALA B 1 277 ? 2.135 15.695 14.477 1 98.25 277 ALA B CA 1
ATOM 6920 C C . ALA B 1 277 ? 2.928 14.609 15.203 1 98.25 277 ALA B C 1
ATOM 6922 O O . ALA B 1 277 ? 3.684 14.898 16.125 1 98.25 277 ALA B O 1
ATOM 6923 N N . GLY B 1 278 ? 2.76 13.344 14.781 1 98.31 278 GLY B N 1
ATOM 6924 C CA . GLY B 1 278 ? 3.445 12.25 15.453 1 98.31 278 GLY B CA 1
ATOM 6925 C C . GLY B 1 278 ? 4.949 12.43 15.492 1 98.31 278 GLY B C 1
ATOM 6926 O O . GLY B 1 278 ? 5.598 12.07 16.484 1 98.31 278 GLY B O 1
ATOM 6927 N N . SER B 1 279 ? 5.508 12.992 14.461 1 98.25 279 SER B N 1
ATOM 6928 C CA . SER B 1 279 ? 6.949 13.203 14.406 1 98.25 279 SER B CA 1
ATOM 6929 C C . SER B 1 279 ? 7.402 14.188 15.484 1 98.25 279 SER B C 1
ATOM 6931 O O . SER B 1 279 ? 8.531 14.102 15.969 1 98.25 279 SER B O 1
ATOM 6933 N N . ALA B 1 280 ? 6.578 15.094 15.867 1 98.62 280 ALA B N 1
ATOM 6934 C CA . ALA B 1 280 ? 6.922 16.109 16.859 1 98.62 280 ALA B CA 1
ATOM 6935 C C . ALA B 1 280 ? 7.184 15.469 18.219 1 98.62 280 ALA B C 1
ATOM 6937 O O . ALA B 1 280 ? 7.887 16.047 19.047 1 98.62 280 ALA B O 1
ATOM 6938 N N . TYR B 1 281 ? 6.676 14.289 18.422 1 98.62 281 TYR B N 1
ATOM 6939 C CA . TYR B 1 281 ? 6.723 13.68 19.75 1 98.62 281 TYR B CA 1
ATOM 6940 C C . TYR B 1 281 ? 8.102 13.102 20.031 1 98.62 281 TYR B C 1
ATOM 6942 O O . TYR B 1 281 ? 8.383 12.664 21.156 1 98.62 281 TYR B O 1
ATOM 6950 N N . PHE B 1 282 ? 9 13.102 19.047 1 98.31 282 PHE B N 1
ATOM 6951 C CA . PHE B 1 282 ? 10.406 12.875 19.359 1 98.31 282 PHE B CA 1
ATOM 6952 C C . PHE B 1 282 ? 10.875 13.852 20.438 1 98.31 282 PHE B C 1
ATOM 6954 O O . PHE B 1 282 ? 11.773 13.523 21.219 1 98.31 282 PHE B O 1
ATOM 6961 N N . CYS B 1 283 ? 10.352 15.016 20.375 1 98.62 283 CYS B N 1
ATOM 6962 C CA . CYS B 1 283 ? 10.672 16.047 21.359 1 98.62 283 CYS B CA 1
ATOM 6963 C C . CYS B 1 283 ? 9.75 15.977 22.562 1 98.62 283 CYS B C 1
ATOM 6965 O O . CYS B 1 283 ? 8.57 16.328 22.469 1 98.62 283 CYS B O 1
ATOM 6967 N N . PRO B 1 284 ? 10.266 15.68 23.688 1 97.69 284 PRO B N 1
ATOM 6968 C CA . PRO B 1 284 ? 9.422 15.484 24.859 1 97.69 284 PRO B CA 1
ATOM 6969 C C . PRO B 1 284 ? 8.578 16.703 25.188 1 97.69 284 PRO B C 1
ATOM 6971 O O . PRO B 1 284 ? 7.445 16.578 25.672 1 97.69 284 PRO B O 1
ATOM 6974 N N . GLU B 1 285 ? 9.086 17.922 25 1 98.06 285 GLU B N 1
ATOM 6975 C CA . GLU B 1 285 ? 8.383 19.156 25.328 1 98.06 285 GLU B CA 1
ATOM 6976 C C . GLU B 1 285 ? 7.145 19.328 24.453 1 98.06 285 GLU B C 1
ATOM 6978 O O . GLU B 1 285 ? 6.293 20.172 24.734 1 98.06 285 GLU B O 1
ATOM 6983 N N . LEU B 1 286 ? 7 18.562 23.406 1 98.38 286 LEU B N 1
ATOM 6984 C CA . LEU B 1 286 ? 5.887 18.719 22.469 1 98.38 286 LEU B CA 1
ATOM 6985 C C . LEU B 1 286 ? 4.852 17.609 22.672 1 98.38 286 LEU B C 1
ATOM 6987 O O . LEU B 1 286 ? 3.93 17.469 21.875 1 98.38 286 LEU B O 1
ATOM 6991 N N . ARG B 1 287 ? 4.91 16.828 23.766 1 98.06 287 ARG B N 1
ATOM 6992 C CA . ARG B 1 287 ? 4.043 15.688 24 1 98.06 287 ARG B CA 1
ATOM 6993 C C . ARG B 1 287 ? 2.814 16.078 24.812 1 98.06 287 ARG B C 1
ATOM 6995 O O . ARG B 1 287 ? 2.141 15.227 25.391 1 98.06 287 ARG B O 1
ATOM 7002 N N . TRP B 1 288 ? 2.48 17.328 24.859 1 96.5 288 TRP B N 1
ATOM 7003 C CA . TRP B 1 288 ? 1.381 17.844 25.672 1 96.5 288 TRP B CA 1
ATOM 7004 C C . TRP B 1 288 ? 0.046 17.266 25.203 1 96.5 288 TRP B C 1
ATOM 7006 O O . TRP B 1 288 ? -0.88 17.109 26 1 96.5 288 TRP B O 1
ATOM 7016 N N . SER B 1 289 ? -0.051 16.984 23.906 1 96.25 289 SER B N 1
ATOM 7017 C CA . SER B 1 289 ? -1.319 16.547 23.344 1 96.25 289 SER B CA 1
ATOM 7018 C C . SER B 1 289 ? -1.521 15.047 23.531 1 96.25 289 SER B C 1
ATOM 7020 O O . SER B 1 289 ? -2.561 14.5 23.156 1 96.25 289 SER B O 1
ATOM 7022 N N . LEU B 1 290 ? -0.567 14.336 24.109 1 97.31 290 LEU B N 1
ATOM 7023 C CA . LEU B 1 290 ? -0.65 12.891 24.297 1 97.31 290 LEU B CA 1
ATOM 7024 C C . LEU B 1 290 ? -1.389 12.547 25.578 1 97.31 290 LEU B C 1
ATOM 7026 O O . LEU B 1 290 ? -1.621 11.367 25.875 1 97.31 290 LEU B O 1
ATOM 7030 N N . ASP B 1 291 ? -1.756 13.57 26.391 1 97.19 291 ASP B N 1
ATOM 7031 C CA . ASP B 1 291 ? -2.527 13.312 27.594 1 97.19 291 ASP B CA 1
ATOM 7032 C C . ASP B 1 291 ? -3.818 12.555 27.281 1 97.19 291 ASP B C 1
ATOM 7034 O O . ASP B 1 291 ? -4.699 13.094 26.594 1 97.19 291 ASP B O 1
ATOM 7038 N N . GLY B 1 292 ? -3.938 11.328 27.672 1 97.31 292 GLY B N 1
ATOM 7039 C CA . GLY B 1 292 ? -5.066 10.461 27.359 1 97.31 292 GLY B CA 1
ATOM 7040 C C . GLY B 1 292 ? -4.715 9.336 26.406 1 97.31 292 GLY B C 1
ATOM 7041 O O . GLY B 1 292 ? -5.559 8.492 26.094 1 97.31 292 GLY B O 1
ATOM 7042 N N . MET B 1 293 ? -3.475 9.219 26.031 1 97.25 293 MET B N 1
ATOM 7043 C CA . MET B 1 293 ? -3.02 8.242 25.047 1 97.25 293 MET B CA 1
ATOM 7044 C C . MET B 1 293 ? -3.137 6.824 25.578 1 97.25 293 MET B C 1
ATOM 7046 O O . MET B 1 293 ? -3.219 5.867 24.812 1 97.25 293 MET B O 1
ATOM 7050 N N . ASP B 1 294 ? -3.174 6.652 26.844 1 95.75 294 ASP B N 1
ATOM 7051 C CA . ASP B 1 294 ? -3.287 5.332 27.453 1 95.75 294 ASP B CA 1
ATOM 7052 C C . ASP B 1 294 ? -4.629 4.684 27.125 1 95.75 294 ASP B C 1
ATOM 7054 O O . ASP B 1 294 ? -4.773 3.463 27.203 1 95.75 294 ASP B O 1
ATOM 7058 N N . PHE B 1 295 ? -5.586 5.523 26.766 1 97.75 295 PHE B N 1
ATOM 7059 C CA . PHE B 1 295 ? -6.918 5.023 26.438 1 97.75 295 PHE B CA 1
ATOM 7060 C C . PHE B 1 295 ? -6.988 4.547 25 1 97.75 295 PHE B C 1
ATOM 7062 O O . PHE B 1 295 ? -7.941 3.869 24.609 1 97.75 295 PHE B O 1
ATOM 7069 N N . ALA B 1 296 ? -5.98 4.836 24.188 1 98.38 296 ALA B N 1
ATOM 7070 C CA . ALA B 1 296 ? -6.039 4.578 22.75 1 98.38 296 ALA B CA 1
ATOM 7071 C C . ALA B 1 296 ? -5.918 3.088 22.453 1 98.38 296 ALA B C 1
ATOM 7073 O O . ALA B 1 296 ? -5.113 2.389 23.078 1 98.38 296 ALA B O 1
ATOM 7074 N N . ASP B 1 297 ? -6.723 2.602 21.516 1 98.5 297 ASP B N 1
ATOM 7075 C CA . ASP B 1 297 ? -6.641 1.228 21.031 1 98.5 297 ASP B CA 1
ATOM 7076 C C . ASP B 1 297 ? -5.664 1.115 19.859 1 98.5 297 ASP B C 1
ATOM 7078 O O . ASP B 1 297 ? -5.082 0.053 19.625 1 98.5 297 ASP B O 1
ATOM 7082 N N . SER B 1 298 ? -5.531 2.111 19.172 1 98.69 298 SER B N 1
ATOM 7083 C CA . SER B 1 298 ? -4.582 2.156 18.062 1 98.69 298 SER B CA 1
ATOM 7084 C C . SER B 1 298 ? -4.059 3.57 17.844 1 98.69 298 SER B C 1
ATOM 7086 O O . SER B 1 298 ? -4.715 4.547 18.203 1 98.69 298 SER B O 1
ATOM 7088 N N . PHE B 1 299 ? -2.859 3.658 17.312 1 98.62 299 PHE B N 1
ATOM 7089 C CA . PHE B 1 299 ? -2.15 4.906 17.062 1 98.62 299 PHE B CA 1
ATOM 7090 C C . PHE B 1 299 ? -1.387 4.824 15.742 1 98.62 299 PHE B C 1
ATOM 7092 O O . PHE B 1 299 ? -0.763 3.805 15.438 1 98.62 299 PHE B O 1
ATOM 7099 N N . ALA B 1 300 ? -1.516 5.926 14.898 1 98.56 300 ALA B N 1
ATOM 7100 C CA . ALA B 1 300 ? -0.781 5.941 13.641 1 98.56 300 ALA B CA 1
ATOM 7101 C C . ALA B 1 300 ? -0.062 7.273 13.445 1 98.56 300 ALA B C 1
ATOM 7103 O O . ALA B 1 300 ? -0.596 8.328 13.781 1 98.56 300 ALA B O 1
ATOM 7104 N N . PHE B 1 301 ? 1.112 7.285 12.969 1 96.38 301 PHE B N 1
ATOM 7105 C CA . PHE B 1 301 ? 1.771 8.477 12.453 1 96.38 301 PHE B CA 1
ATOM 7106 C C . PHE B 1 301 ? 2.643 8.133 11.25 1 96.38 301 PHE B C 1
ATOM 7108 O O . PHE B 1 301 ? 2.951 6.965 11.016 1 96.38 301 PHE B O 1
ATOM 7115 N N . ASN B 1 302 ? 2.963 9.125 10.461 1 97.94 302 ASN B N 1
ATOM 7116 C CA . ASN B 1 302 ? 3.617 8.93 9.172 1 97.94 302 ASN B CA 1
ATOM 7117 C C . ASN B 1 302 ? 5.059 9.43 9.188 1 97.94 302 ASN B C 1
ATOM 7119 O O . ASN B 1 302 ? 5.312 10.609 8.93 1 97.94 302 ASN B O 1
ATOM 7123 N N . PRO B 1 303 ? 6.047 8.508 9.328 1 98.31 303 PRO B N 1
ATOM 7124 C CA . PRO B 1 303 ? 7.453 8.922 9.25 1 98.31 303 PRO B CA 1
ATOM 7125 C C . PRO B 1 303 ? 7.801 9.57 7.914 1 98.31 303 PRO B C 1
ATOM 7127 O O . PRO B 1 303 ? 8.797 10.297 7.82 1 98.31 303 PRO B O 1
ATOM 7130 N N . SER B 1 304 ? 6.988 9.359 6.91 1 97.75 304 SER B N 1
ATOM 7131 C CA . SER B 1 304 ? 7.27 9.875 5.574 1 97.75 304 SER B CA 1
ATOM 7132 C C . SER B 1 304 ? 6.883 11.344 5.449 1 97.75 304 SER B C 1
ATOM 7134 O O . SER B 1 304 ? 7.156 11.984 4.43 1 97.75 304 SER B O 1
ATOM 7136 N N . LYS B 1 305 ? 6.215 11.859 6.434 1 97.44 305 LYS B N 1
ATOM 7137 C CA . LYS B 1 305 ? 5.906 13.289 6.418 1 97.44 305 LYS B CA 1
ATOM 7138 C C . LYS B 1 305 ? 7.066 14.109 6.973 1 97.44 305 LYS B C 1
ATOM 7140 O O . LYS B 1 305 ? 7.938 14.547 6.219 1 97.44 305 LYS B O 1
ATOM 7145 N N . TRP B 1 306 ? 7.301 14.062 8.234 1 97.75 306 TRP B N 1
ATOM 7146 C CA . TRP B 1 306 ? 8.195 15.031 8.859 1 97.75 306 TRP B CA 1
ATOM 7147 C C . TRP B 1 306 ? 9.43 14.352 9.43 1 97.75 306 TRP B C 1
ATOM 7149 O O . TRP B 1 306 ? 10.336 15.016 9.945 1 97.75 306 TRP B O 1
ATOM 7159 N N . MET B 1 307 ? 9.594 12.93 9.328 1 97.69 307 MET B N 1
ATOM 7160 C CA . MET B 1 307 ? 10.648 12.211 10.031 1 97.69 307 MET B CA 1
ATOM 7161 C C . MET B 1 307 ? 11.766 11.797 9.07 1 97.69 307 MET B C 1
ATOM 7163 O O . MET B 1 307 ? 12.547 10.898 9.367 1 97.69 307 MET B O 1
ATOM 7167 N N . MET B 1 308 ? 11.836 12.312 7.961 1 97.5 308 MET B N 1
ATOM 7168 C CA . MET B 1 308 ? 12.969 12.227 7.047 1 97.5 308 MET B CA 1
ATOM 7169 C C . MET B 1 308 ? 13.023 10.852 6.383 1 97.5 308 MET B C 1
ATOM 7171 O O . MET B 1 308 ? 14.078 10.438 5.891 1 97.5 308 MET B O 1
ATOM 7175 N N . VAL B 1 309 ? 11.961 10.047 6.461 1 98.31 309 VAL B N 1
ATOM 7176 C CA . VAL B 1 309 ? 11.844 8.781 5.738 1 98.31 309 VAL B CA 1
ATOM 7177 C C . VAL B 1 309 ? 10.961 8.977 4.508 1 98.31 309 VAL B C 1
ATOM 7179 O O . VAL B 1 309 ? 9.812 9.422 4.617 1 98.31 309 VAL B O 1
ATOM 7182 N N . HIS B 1 310 ? 11.516 8.688 3.352 1 96.31 310 HIS B N 1
ATOM 7183 C CA . HIS B 1 310 ? 10.703 8.969 2.174 1 96.31 310 HIS B CA 1
ATOM 7184 C C . HIS B 1 310 ? 9.547 7.98 2.053 1 96.31 310 HIS B C 1
ATOM 7186 O O . HIS B 1 310 ? 9.555 6.93 2.701 1 96.31 310 HIS B O 1
ATOM 7192 N N . PHE B 1 311 ? 8.578 8.305 1.24 1 96.19 311 PHE B N 1
ATOM 7193 C CA . PHE B 1 311 ? 7.348 7.559 1 1 96.19 311 PHE B CA 1
ATOM 7194 C C . PHE B 1 311 ? 7.648 6.23 0.313 1 96.19 311 PHE B C 1
ATOM 7196 O O . PHE B 1 311 ? 8.5 6.16 -0.571 1 96.19 311 PHE B O 1
ATOM 7203 N N . ASP B 1 312 ? 7.047 5.137 0.829 1 95.62 312 ASP B N 1
ATOM 7204 C CA . ASP B 1 312 ? 5.973 5.004 1.809 1 95.62 312 ASP B CA 1
ATOM 7205 C C . ASP B 1 312 ? 6.477 4.352 3.094 1 95.62 312 ASP B C 1
ATOM 7207 O O . ASP B 1 312 ? 7.227 3.373 3.045 1 95.62 312 ASP B O 1
ATOM 7211 N N . CYS B 1 313 ? 6.105 4.824 4.164 1 97.81 313 CYS B N 1
ATOM 7212 C CA . CYS B 1 313 ? 6.422 4.328 5.5 1 97.81 313 CYS B CA 1
ATOM 7213 C C . CYS B 1 313 ? 5.48 4.926 6.539 1 97.81 313 CYS B C 1
ATOM 7215 O O . CYS B 1 313 ? 5.637 6.086 6.926 1 97.81 313 CYS B O 1
ATOM 7217 N N . THR B 1 314 ? 4.488 4.207 7.016 1 98.38 314 THR B N 1
ATOM 7218 C CA . THR B 1 314 ? 3.561 4.664 8.039 1 98.38 314 THR B CA 1
ATOM 7219 C C . THR B 1 314 ? 3.553 3.709 9.227 1 98.38 314 THR B C 1
ATOM 7221 O O . THR B 1 314 ? 3.383 2.5 9.062 1 98.38 314 THR B O 1
ATOM 7224 N N . ALA B 1 315 ? 3.764 4.254 10.391 1 98.75 315 ALA B N 1
ATOM 7225 C CA . ALA B 1 315 ? 3.801 3.447 11.609 1 98.75 315 ALA B CA 1
ATOM 7226 C C . ALA B 1 315 ? 2.414 3.338 12.234 1 98.75 315 ALA B C 1
ATOM 7228 O O . ALA B 1 315 ? 1.736 4.348 12.438 1 98.75 315 ALA B O 1
ATOM 7229 N N . PHE B 1 316 ? 2.02 2.152 12.484 1 98.81 316 PHE B N 1
ATOM 7230 C CA . PHE B 1 316 ? 0.713 1.849 13.062 1 98.81 316 PHE B CA 1
ATOM 7231 C C . PHE B 1 316 ? 0.849 0.904 14.25 1 98.81 316 PHE B C 1
ATOM 7233 O O . PHE B 1 316 ? 1.431 -0.176 14.125 1 98.81 316 PHE B O 1
ATOM 7240 N N . TRP B 1 317 ? 0.333 1.289 15.391 1 98.62 317 TRP B N 1
ATOM 7241 C CA . TRP B 1 317 ? 0.36 0.456 16.594 1 98.62 317 TRP B CA 1
ATOM 7242 C C . TRP B 1 317 ? -1.055 0.1 17.031 1 98.62 317 TRP B C 1
ATOM 7244 O O . TRP B 1 317 ? -1.987 0.885 16.844 1 98.62 317 TRP B O 1
ATOM 7254 N N . VAL B 1 318 ? -1.174 -1.055 17.625 1 98.19 318 VAL B N 1
ATOM 7255 C CA . VAL B 1 318 ? -2.404 -1.479 18.281 1 98.19 318 VAL B CA 1
ATOM 7256 C C . VAL B 1 318 ? -2.102 -1.918 19.703 1 98.19 318 VAL B C 1
ATOM 7258 O O . VAL B 1 318 ? -1.008 -2.412 20 1 98.19 318 VAL B O 1
ATOM 7261 N N . LYS B 1 319 ? -3.049 -1.754 20.547 1 97.25 319 LYS B N 1
ATOM 7262 C CA . LYS B 1 319 ? -2.957 -2.184 21.938 1 97.25 319 LYS B CA 1
ATOM 7263 C C . LYS B 1 319 ? -3.17 -3.689 22.062 1 97.25 319 LYS B C 1
ATOM 7265 O O . LYS B 1 319 ? -2.646 -4.32 22.984 1 97.25 319 LYS B O 1
ATOM 7270 N N . ASP B 1 320 ? -3.939 -4.262 21.172 1 96.56 320 ASP B N 1
ATOM 7271 C CA . ASP B 1 320 ? -4.25 -5.688 21.156 1 96.56 320 ASP B CA 1
ATOM 7272 C C . ASP B 1 320 ? -4.094 -6.27 19.75 1 96.56 320 ASP B C 1
ATOM 7274 O O . ASP B 1 320 ? -4.988 -6.141 18.906 1 96.56 320 ASP B O 1
ATOM 7278 N N . LYS B 1 321 ? -3.041 -7.012 19.547 1 95.44 321 LYS B N 1
ATOM 7279 C CA . LYS B 1 321 ? -2.75 -7.535 18.219 1 95.44 321 LYS B CA 1
ATOM 7280 C C . LYS B 1 321 ? -3.75 -8.617 17.828 1 95.44 321 LYS B C 1
ATOM 7282 O O . LYS B 1 321 ? -3.963 -8.867 16.641 1 95.44 321 LYS B O 1
ATOM 7287 N N . PHE B 1 322 ? -4.422 -9.297 18.734 1 94.31 322 PHE B N 1
ATOM 7288 C CA . PHE B 1 322 ? -5.371 -10.359 18.422 1 94.31 322 PHE B CA 1
ATOM 7289 C C . PHE B 1 322 ? -6.609 -9.797 17.734 1 94.31 322 PHE B C 1
ATOM 7291 O O . PHE B 1 322 ? -7.18 -10.43 16.844 1 94.31 322 PHE B O 1
ATOM 7298 N N . LYS B 1 323 ? -7.004 -8.586 18.141 1 95.31 323 LYS B N 1
ATOM 7299 C CA . LYS B 1 323 ? -8.133 -7.922 17.484 1 95.31 323 LYS B CA 1
ATOM 7300 C C . LYS B 1 323 ? -7.816 -7.578 16.031 1 95.31 323 LYS B C 1
ATOM 7302 O O . LYS B 1 323 ? -8.695 -7.617 15.18 1 95.31 323 LYS B O 1
ATOM 7307 N N . LEU B 1 324 ? -6.594 -7.23 15.844 1 94.75 324 LEU B N 1
ATOM 7308 C CA . LEU B 1 324 ? -6.152 -6.934 14.484 1 94.75 324 LEU B CA 1
ATOM 7309 C C . LEU B 1 324 ? -6.082 -8.211 13.648 1 94.75 324 LEU B C 1
ATOM 7311 O O . LEU B 1 324 ? -6.586 -8.242 12.523 1 94.75 324 LEU B O 1
ATOM 7315 N N . GLN B 1 325 ? -5.504 -9.25 14.188 1 93 325 GLN B N 1
ATOM 7316 C CA . GLN B 1 325 ? -5.281 -10.5 13.469 1 93 325 GLN B CA 1
ATOM 7317 C C . GLN B 1 325 ? -6.602 -11.18 13.117 1 93 325 GLN B C 1
ATOM 7319 O O . GLN B 1 325 ? -6.746 -11.75 12.031 1 93 325 GLN B O 1
ATOM 7324 N N . GLN B 1 326 ? -7.496 -11.125 13.938 1 92.5 326 GLN B N 1
ATOM 7325 C CA . GLN B 1 326 ? -8.781 -11.773 13.688 1 92.5 326 GLN B CA 1
ATOM 7326 C C . GLN B 1 326 ? -9.516 -11.094 12.531 1 92.5 326 GLN B C 1
ATOM 7328 O O . GLN B 1 326 ? -10.406 -11.688 11.922 1 92.5 326 GLN B O 1
ATOM 7333 N N . THR B 1 327 ? -9.18 -9.898 12.289 1 94.31 327 THR B N 1
ATOM 7334 C CA . THR B 1 327 ? -9.844 -9.102 11.266 1 94.31 327 THR B CA 1
ATOM 7335 C C . THR B 1 327 ? -9.406 -9.523 9.867 1 94.31 327 THR B C 1
ATOM 7337 O O . THR B 1 327 ? -10.211 -9.539 8.938 1 94.31 327 THR B O 1
ATOM 7340 N N . PHE B 1 328 ? -8.148 -9.891 9.711 1 91.69 328 PHE B N 1
ATOM 7341 C CA . PHE B 1 328 ? -7.582 -10.031 8.375 1 91.69 328 PHE B CA 1
ATOM 7342 C C . PHE B 1 328 ? -7.094 -11.461 8.148 1 91.69 328 PHE B C 1
ATOM 7344 O O . PHE B 1 328 ? -6.574 -11.781 7.078 1 91.69 328 PHE B O 1
ATOM 7351 N N . SER B 1 329 ? -7.273 -12.336 8.961 1 88.38 329 SER B N 1
ATOM 7352 C CA . SER B 1 329 ? -6.625 -13.641 8.914 1 88.38 329 SER B CA 1
ATOM 7353 C C . SER B 1 329 ? -7.25 -14.523 7.84 1 88.38 329 SER B C 1
ATOM 7355 O O . SER B 1 329 ? -8.477 -14.641 7.754 1 88.38 329 SER B O 1
ATOM 7357 N N . VAL B 1 330 ? -6.363 -14.945 7.039 1 83.5 330 VAL B N 1
ATOM 7358 C CA . VAL B 1 330 ? -6.621 -16.031 6.102 1 83.5 330 VAL B CA 1
ATOM 7359 C C . VAL B 1 330 ? -5.551 -17.109 6.254 1 83.5 330 VAL B C 1
ATOM 7361 O O . VAL B 1 330 ? -4.445 -16.844 6.723 1 83.5 330 VAL B O 1
ATOM 7364 N N . ASP B 1 331 ? -5.895 -18.391 6.031 1 79.75 331 ASP B N 1
ATOM 7365 C CA . ASP B 1 331 ? -4.918 -19.422 6.355 1 79.75 331 ASP B CA 1
ATOM 7366 C C . ASP B 1 331 ? -4.781 -20.438 5.215 1 79.75 331 ASP B C 1
ATOM 7368 O O . ASP B 1 331 ? -5.012 -21.625 5.406 1 79.75 331 ASP B O 1
ATOM 7372 N N . PRO B 1 332 ? -4.273 -19.953 4.133 1 79.62 332 PRO B N 1
ATOM 7373 C CA . PRO B 1 332 ? -4.035 -20.906 3.043 1 79.62 332 PRO B CA 1
ATOM 7374 C C . PRO B 1 332 ? -2.857 -21.844 3.32 1 79.62 332 PRO B C 1
ATOM 7376 O O . PRO B 1 332 ? -1.866 -21.422 3.926 1 79.62 332 PRO B O 1
ATOM 7379 N N . VAL B 1 333 ? -2.844 -22.984 2.822 1 73.44 333 VAL B N 1
ATOM 7380 C CA . VAL B 1 333 ? -1.854 -24.031 3.076 1 73.44 333 VAL B CA 1
ATOM 7381 C C . VAL B 1 333 ? -0.482 -23.562 2.586 1 73.44 333 VAL B C 1
ATOM 7383 O O . VAL B 1 333 ? 0.526 -23.766 3.268 1 73.44 333 VAL B O 1
ATOM 7386 N N . TYR B 1 334 ? -0.377 -22.984 1.512 1 78.12 334 TYR B N 1
ATOM 7387 C CA . TYR B 1 334 ? 0.89 -22.641 0.872 1 78.12 334 TYR B CA 1
ATOM 7388 C C . TYR B 1 334 ? 1.595 -21.516 1.615 1 78.12 334 TYR B C 1
ATOM 7390 O O . TYR B 1 334 ? 2.73 -21.156 1.29 1 78.12 334 TYR B O 1
ATOM 7398 N N . LEU B 1 335 ? 1.001 -20.953 2.629 1 81.88 335 LEU B N 1
ATOM 7399 C CA . LEU B 1 335 ? 1.623 -19.875 3.402 1 81.88 335 LEU B CA 1
ATOM 7400 C C . LEU B 1 335 ? 1.91 -20.344 4.828 1 81.88 335 LEU B C 1
ATOM 7402 O O . LEU B 1 335 ? 2.506 -19.594 5.613 1 81.88 335 LEU B O 1
ATOM 7406 N N . ARG B 1 336 ? 1.574 -21.516 5.117 1 79.44 336 ARG B N 1
ATOM 7407 C CA . ARG B 1 336 ? 1.844 -22.047 6.445 1 79.44 336 ARG B CA 1
ATOM 7408 C C . ARG B 1 336 ? 3.312 -22.438 6.59 1 79.44 336 ARG B C 1
ATOM 7410 O O . ARG B 1 336 ? 3.982 -22.734 5.602 1 79.44 336 ARG B O 1
ATOM 7417 N N . HIS B 1 337 ? 3.83 -22.344 7.77 1 81.81 337 HIS B N 1
ATOM 7418 C CA . HIS B 1 337 ? 5.215 -22.734 8.023 1 81.81 337 HIS B CA 1
ATOM 7419 C C . HIS B 1 337 ? 5.398 -23.234 9.445 1 81.81 337 HIS B C 1
ATOM 7421 O O . HIS B 1 337 ? 4.484 -23.141 10.266 1 81.81 337 HIS B O 1
ATOM 7427 N N . GLU B 1 338 ? 6.527 -23.703 9.711 1 81.31 338 GLU B N 1
ATOM 7428 C CA . GLU B 1 338 ? 6.82 -24.406 10.961 1 81.31 338 GLU B CA 1
ATOM 7429 C C . GLU B 1 338 ? 6.684 -23.469 12.156 1 81.31 338 GLU B C 1
ATOM 7431 O O . GLU B 1 338 ? 6.301 -23.891 13.25 1 81.31 338 GLU B O 1
ATOM 7436 N N . ASN B 1 339 ? 6.926 -22.203 11.898 1 83.44 339 ASN B N 1
ATOM 7437 C CA . ASN B 1 339 ? 6.941 -21.234 13 1 83.44 339 ASN B CA 1
ATOM 7438 C C . ASN B 1 339 ? 5.648 -20.438 13.062 1 83.44 339 ASN B C 1
ATOM 7440 O O . ASN B 1 339 ? 5.586 -19.391 13.727 1 83.44 339 ASN B O 1
ATOM 7444 N N . SER B 1 340 ? 4.648 -20.891 12.445 1 83.19 340 SER B N 1
ATOM 7445 C CA . SER B 1 340 ? 3.412 -20.125 12.312 1 83.19 340 SER B CA 1
ATOM 7446 C C . SER B 1 340 ? 2.787 -19.844 13.68 1 83.19 340 SER B C 1
ATOM 7448 O O . SER B 1 340 ? 2.109 -18.828 13.859 1 83.19 340 SER B O 1
ATOM 7450 N N . GLN B 1 341 ? 3.035 -20.625 14.672 1 79.69 341 GLN B N 1
ATOM 7451 C CA . GLN B 1 341 ? 2.389 -20.469 15.969 1 79.69 341 GLN B CA 1
ATOM 7452 C C . GLN B 1 341 ? 3.154 -19.484 16.844 1 79.69 341 GLN B C 1
ATOM 7454 O O . GLN B 1 341 ? 2.58 -18.891 17.766 1 79.69 341 GLN B O 1
ATOM 7459 N N . VAL B 1 342 ? 4.402 -19.281 16.484 1 84.06 342 VAL B N 1
ATOM 7460 C CA . VAL B 1 342 ? 5.234 -18.484 17.375 1 84.06 342 VAL B CA 1
ATOM 7461 C C . VAL B 1 342 ? 5.641 -17.188 16.688 1 84.06 342 VAL B C 1
ATOM 7463 O O . VAL B 1 342 ? 5.875 -16.172 17.344 1 84.06 342 VAL B O 1
ATOM 7466 N N . ALA B 1 343 ? 5.656 -17.25 15.453 1 89.81 343 ALA B N 1
ATOM 7467 C CA . ALA B 1 343 ? 6.172 -16.094 14.703 1 89.81 343 ALA B CA 1
ATOM 7468 C C . ALA B 1 343 ? 5.039 -15.172 14.273 1 89.81 343 ALA B C 1
ATOM 7470 O O . ALA B 1 343 ? 3.883 -15.594 14.188 1 89.81 343 ALA B O 1
ATOM 7471 N N . THR B 1 344 ? 5.406 -13.953 14.109 1 90.62 344 THR B N 1
ATOM 7472 C CA . THR B 1 344 ? 4.465 -12.961 13.617 1 90.62 344 THR B CA 1
ATOM 7473 C C . THR B 1 344 ? 4.402 -12.977 12.094 1 90.62 344 THR B C 1
ATOM 7475 O O . THR B 1 344 ? 5.422 -12.789 11.422 1 90.62 344 THR B O 1
ATOM 7478 N N . ASP B 1 345 ? 3.256 -13.25 11.547 1 93.62 345 ASP B N 1
ATOM 7479 C CA . ASP B 1 345 ? 2.992 -13.109 10.117 1 93.62 345 ASP B CA 1
ATOM 7480 C C . ASP B 1 345 ? 2.211 -11.828 9.828 1 93.62 345 ASP B C 1
ATOM 7482 O O . ASP B 1 345 ? 0.991 -11.789 10.008 1 93.62 345 ASP B O 1
ATOM 7486 N N . PHE B 1 346 ? 2.871 -10.883 9.219 1 94.69 346 PHE B N 1
ATOM 7487 C CA . PHE B 1 346 ? 2.314 -9.547 9.086 1 94.69 346 PHE B CA 1
ATOM 7488 C C . PHE B 1 346 ? 1.224 -9.508 8.023 1 94.69 346 PHE B C 1
ATOM 7490 O O . PHE B 1 346 ? 0.474 -8.539 7.926 1 94.69 346 PHE B O 1
ATOM 7497 N N . MET B 1 347 ? 1.11 -10.555 7.215 1 93.94 347 MET B N 1
ATOM 7498 C CA . MET B 1 347 ? 0.008 -10.609 6.258 1 93.94 347 MET B CA 1
ATOM 7499 C C . MET B 1 347 ? -1.337 -10.562 6.977 1 93.94 347 MET B C 1
ATOM 7501 O O . MET B 1 347 ? -2.352 -10.203 6.379 1 93.94 347 MET B O 1
ATOM 7505 N N . HIS B 1 348 ? -1.373 -10.898 8.281 1 94.25 348 HIS B N 1
ATOM 7506 C CA . HIS B 1 348 ? -2.602 -10.898 9.07 1 94.25 348 HIS B CA 1
ATOM 7507 C C . HIS B 1 348 ? -2.809 -9.555 9.766 1 94.25 348 HIS B C 1
ATOM 7509 O O . HIS B 1 348 ? -3.775 -9.383 10.508 1 94.25 348 HIS B O 1
ATOM 7515 N N . TRP B 1 349 ? -1.895 -8.594 9.594 1 96 349 TRP B N 1
ATOM 7516 C CA . TRP B 1 349 ? -1.953 -7.32 10.305 1 96 349 TRP B CA 1
ATOM 7517 C C . TRP B 1 349 ? -2.344 -6.191 9.359 1 96 349 TRP B C 1
ATOM 7519 O O . TRP B 1 349 ? -2.365 -5.02 9.75 1 96 349 TRP B O 1
ATOM 7529 N N . GLN B 1 350 ? -2.609 -6.488 8.125 1 96.12 350 GLN B N 1
ATOM 7530 C CA . GLN B 1 350 ? -2.82 -5.457 7.113 1 96.12 350 GLN B CA 1
ATOM 7531 C C . GLN B 1 350 ? -3.75 -5.953 6.008 1 96.12 350 GLN B C 1
ATOM 7533 O O . GLN B 1 350 ? -4.137 -7.121 5.992 1 96.12 350 GLN B O 1
ATOM 7538 N N . ILE B 1 351 ? -4.062 -5.07 5.09 1 95.56 351 ILE B N 1
ATOM 7539 C CA . ILE B 1 351 ? -4.98 -5.375 3.998 1 95.56 351 ILE B CA 1
ATOM 7540 C C . ILE B 1 351 ? -4.281 -6.262 2.973 1 95.56 351 ILE B C 1
ATOM 7542 O O . ILE B 1 351 ? -4.781 -7.34 2.631 1 95.56 351 ILE B O 1
ATOM 7546 N N . PRO B 1 352 ? -3.143 -5.875 2.486 1 95.81 352 PRO B N 1
ATOM 7547 C CA . PRO B 1 352 ? -2.492 -6.77 1.528 1 95.81 352 PRO B CA 1
ATOM 7548 C C . PRO B 1 352 ? -1.791 -7.949 2.203 1 95.81 352 PRO B C 1
ATOM 7550 O O . PRO B 1 352 ? -1.59 -7.938 3.42 1 95.81 352 PRO B O 1
ATOM 7553 N N . LEU B 1 353 ? -1.447 -8.977 1.404 1 94.19 353 LEU B N 1
ATOM 7554 C CA . LEU B 1 353 ? -0.625 -10.062 1.919 1 94.19 353 LEU B CA 1
ATOM 7555 C C . LEU B 1 353 ? 0.857 -9.719 1.827 1 94.19 353 LEU B C 1
ATOM 7557 O O . LEU B 1 353 ? 1.544 -9.641 2.848 1 94.19 353 LEU B O 1
ATOM 7561 N N . SER B 1 354 ? 1.312 -9.367 0.649 1 93.94 354 SER B N 1
ATOM 7562 C CA . SER B 1 354 ? 2.721 -9.062 0.42 1 93.94 354 SER B CA 1
ATOM 7563 C C . SER B 1 354 ? 3.086 -7.695 0.985 1 93.94 354 SER B C 1
ATOM 7565 O O . SER B 1 354 ? 2.23 -6.816 1.102 1 93.94 354 SER B O 1
ATOM 7567 N N . ARG B 1 355 ? 4.367 -7.57 1.295 1 93.62 355 ARG B N 1
ATOM 7568 C CA . ARG B 1 355 ? 4.84 -6.312 1.864 1 93.62 355 ARG B CA 1
ATOM 7569 C C . ARG B 1 355 ? 6.301 -6.066 1.507 1 93.62 355 ARG B C 1
ATOM 7571 O O . ARG B 1 355 ? 7.09 -7.008 1.414 1 93.62 355 ARG B O 1
ATOM 7578 N N . ARG B 1 356 ? 6.613 -4.816 1.441 1 94.81 356 ARG B N 1
ATOM 7579 C CA . ARG B 1 356 ? 7.977 -4.367 1.172 1 94.81 356 ARG B CA 1
ATOM 7580 C C . ARG B 1 356 ? 8.812 -4.352 2.449 1 94.81 356 ARG B C 1
ATOM 7582 O O . ARG B 1 356 ? 8.266 -4.273 3.551 1 94.81 356 ARG B O 1
ATOM 7589 N N . PHE B 1 357 ? 10.125 -4.426 2.299 1 97.38 357 PHE B N 1
ATOM 7590 C CA . PHE B 1 357 ? 11.07 -4.32 3.406 1 97.38 357 PHE B CA 1
ATOM 7591 C C . PHE B 1 357 ? 11.242 -2.869 3.834 1 97.38 357 PHE B C 1
ATOM 7593 O O . PHE B 1 357 ? 12.367 -2.355 3.863 1 97.38 357 PHE B O 1
ATOM 7600 N N . ARG B 1 358 ? 10.227 -2.225 4.336 1 97.38 358 ARG B N 1
ATOM 7601 C CA . ARG B 1 358 ? 10.188 -0.801 4.648 1 97.38 358 ARG B CA 1
ATOM 7602 C C . ARG B 1 358 ? 11.023 -0.489 5.883 1 97.38 358 ARG B C 1
ATOM 7604 O O . ARG B 1 358 ? 11.539 0.622 6.023 1 97.38 358 ARG B O 1
ATOM 7611 N N . SER B 1 359 ? 11.172 -1.44 6.742 1 98.19 359 SER B N 1
ATOM 7612 C CA . SER B 1 359 ? 11.82 -1.191 8.023 1 98.19 359 SER B CA 1
ATOM 7613 C C . SER B 1 359 ? 13.305 -0.879 7.844 1 98.19 359 SER B C 1
ATOM 7615 O O . SER B 1 359 ? 13.922 -0.252 8.711 1 98.19 359 SER B O 1
ATOM 7617 N N . LEU B 1 360 ? 13.867 -1.256 6.719 1 98.31 360 LEU B N 1
ATOM 7618 C CA . LEU B 1 360 ? 15.297 -1.045 6.5 1 98.31 360 LEU B CA 1
ATOM 7619 C C . LEU B 1 360 ? 15.617 0.443 6.41 1 98.31 360 LEU B C 1
ATOM 7621 O O . LEU B 1 360 ? 16.578 0.914 7.035 1 98.31 360 LEU B O 1
ATOM 7625 N N . LYS B 1 361 ? 14.883 1.195 5.617 1 98.5 361 LYS B N 1
ATOM 7626 C CA . LYS B 1 361 ? 15.156 2.627 5.516 1 98.5 361 LYS B CA 1
ATOM 7627 C C . LYS B 1 361 ? 14.875 3.336 6.836 1 98.5 361 LYS B C 1
ATOM 7629 O O . LYS B 1 361 ? 15.578 4.285 7.199 1 98.5 361 LYS B O 1
ATOM 7634 N N . LEU B 1 362 ? 13.844 2.893 7.52 1 98.56 362 LEU B N 1
ATOM 7635 C CA . LEU B 1 362 ? 13.555 3.463 8.828 1 98.56 362 LEU B CA 1
ATOM 7636 C C . LEU B 1 362 ? 14.719 3.225 9.789 1 98.56 362 LEU B C 1
ATOM 7638 O O . LEU B 1 362 ? 15.109 4.125 10.539 1 98.56 362 LEU B O 1
ATOM 7642 N N . TRP B 1 363 ? 15.266 1.992 9.789 1 98.75 363 TRP B N 1
ATOM 7643 C CA . TRP B 1 363 ? 16.406 1.605 10.617 1 98.75 363 TRP B CA 1
ATOM 7644 C C . TRP B 1 363 ? 17.625 2.469 10.305 1 98.75 363 TRP B C 1
ATOM 7646 O O . TRP B 1 363 ? 18.297 2.947 11.211 1 98.75 363 TRP B O 1
ATOM 7656 N N . PHE B 1 364 ? 17.875 2.727 9.031 1 98.69 364 PHE B N 1
ATOM 7657 C CA . PHE B 1 364 ? 19 3.553 8.602 1 98.69 364 PHE B CA 1
ATOM 7658 C C . PHE B 1 364 ? 18.828 4.992 9.078 1 98.69 364 PHE B C 1
ATOM 7660 O O . PHE B 1 364 ? 19.781 5.602 9.57 1 98.69 364 PHE B O 1
ATOM 7667 N N . VAL B 1 365 ? 17.656 5.535 9.008 1 98.62 365 VAL B N 1
ATOM 7668 C CA . VAL B 1 365 ? 17.375 6.922 9.367 1 98.62 365 VAL B CA 1
ATOM 7669 C C . VAL B 1 365 ? 17.547 7.109 10.875 1 98.62 365 VAL B C 1
ATOM 7671 O O . VAL B 1 365 ? 18.219 8.047 11.32 1 98.62 365 VAL B O 1
ATOM 7674 N N . MET B 1 366 ? 17 6.207 11.648 1 98.69 366 MET B N 1
ATOM 7675 C CA . MET B 1 366 ? 17.047 6.344 13.102 1 98.69 366 MET B CA 1
ATOM 7676 C C . MET B 1 366 ? 18.484 6.238 13.594 1 98.69 366 MET B C 1
ATOM 7678 O O . MET B 1 366 ? 18.891 6.938 14.531 1 98.69 366 MET B O 1
ATOM 7682 N N . ARG B 1 367 ? 19.25 5.379 12.969 1 98.62 367 ARG B N 1
ATOM 7683 C CA . ARG B 1 367 ? 20.641 5.199 13.398 1 98.62 367 ARG B CA 1
ATOM 7684 C C . ARG B 1 367 ? 21.516 6.332 12.891 1 98.62 367 ARG B C 1
ATOM 7686 O O . ARG B 1 367 ? 22.375 6.836 13.625 1 98.62 367 ARG B O 1
ATOM 7693 N N . SER B 1 368 ? 21.344 6.781 11.617 1 98.44 368 SER B N 1
ATOM 7694 C CA . SER B 1 368 ? 22.203 7.785 11 1 98.44 368 SER B CA 1
ATOM 7695 C C . SER B 1 368 ? 21.953 9.164 11.602 1 98.44 368 SER B C 1
ATOM 7697 O O . SER B 1 368 ? 22.875 9.961 11.75 1 98.44 368 SER B O 1
ATOM 7699 N N . PHE B 1 369 ? 20.703 9.5 11.914 1 98.25 369 PHE B N 1
ATOM 7700 C CA . PHE B 1 369 ? 20.375 10.797 12.484 1 98.25 369 PHE B CA 1
ATOM 7701 C C . PHE B 1 369 ? 20.531 10.781 14 1 98.25 369 PHE B C 1
ATOM 7703 O O . PHE B 1 369 ? 20.938 11.781 14.602 1 98.25 369 PHE B O 1
ATOM 7710 N N . GLY B 1 370 ? 20.281 9.594 14.586 1 98.38 370 GLY B N 1
ATOM 7711 C CA . GLY B 1 370 ? 20.062 9.625 16.016 1 98.38 370 GLY B CA 1
ATOM 7712 C C . GLY B 1 370 ? 18.844 10.445 16.422 1 98.38 370 GLY B C 1
ATOM 7713 O O . GLY B 1 370 ? 18.391 11.297 15.648 1 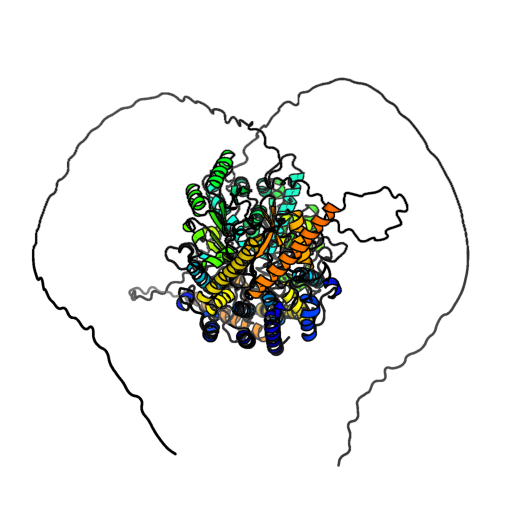98.38 370 GLY B O 1
ATOM 7714 N N . LEU B 1 371 ? 18.359 10.18 17.625 1 98.5 371 LEU B N 1
ATOM 7715 C CA . LEU B 1 371 ? 17.203 10.945 18.094 1 98.5 371 LEU B CA 1
ATOM 7716 C C . LEU B 1 371 ? 17.562 12.43 18.203 1 98.5 371 LEU B C 1
ATOM 7718 O O . LEU B 1 371 ? 16.703 13.289 17.969 1 98.5 371 LEU B O 1
ATOM 7722 N N . LYS B 1 372 ? 18.734 12.703 18.469 1 98.5 372 LYS B N 1
ATOM 7723 C CA . LYS B 1 372 ? 19.219 14.07 18.656 1 98.5 372 LYS B CA 1
ATOM 7724 C C . LYS B 1 372 ? 18.953 14.922 17.422 1 98.5 372 LYS B C 1
ATOM 7726 O O . LYS B 1 372 ? 18.344 15.992 17.516 1 98.5 372 LYS B O 1
ATOM 7731 N N . ASN B 1 373 ? 19.391 14.445 16.297 1 98.25 373 ASN B N 1
ATOM 7732 C CA . ASN B 1 373 ? 19.281 15.234 15.078 1 98.25 373 ASN B CA 1
ATOM 7733 C C . ASN B 1 373 ? 17.844 15.227 14.547 1 98.25 373 ASN B C 1
ATOM 7735 O O . ASN B 1 373 ? 17.422 16.172 13.891 1 98.25 373 ASN B O 1
ATOM 7739 N N . LEU B 1 374 ? 17.094 14.172 14.828 1 98.5 374 LEU B N 1
ATOM 7740 C CA . LEU B 1 374 ? 15.672 14.172 14.477 1 98.5 374 LEU B CA 1
ATOM 7741 C C . LEU B 1 374 ? 14.914 15.227 15.281 1 98.5 374 LEU B C 1
ATOM 7743 O O . LEU B 1 374 ? 14.062 15.93 14.742 1 98.5 374 LEU B O 1
ATOM 7747 N N . GLN B 1 375 ? 15.242 15.336 16.562 1 98.62 375 GLN B N 1
ATOM 7748 C CA . GLN B 1 375 ? 14.656 16.375 17.422 1 98.62 375 GLN B CA 1
ATOM 7749 C C . GLN B 1 375 ? 15.023 17.766 16.906 1 98.62 375 GLN B C 1
ATOM 7751 O O . GLN B 1 375 ? 14.172 18.656 16.859 1 98.62 375 GLN B O 1
ATOM 7756 N N . ALA B 1 376 ? 16.281 17.938 16.547 1 98.56 376 ALA B N 1
ATOM 7757 C CA . ALA B 1 376 ? 16.734 19.234 16.062 1 98.56 376 ALA B CA 1
ATOM 7758 C C . ALA B 1 376 ? 15.992 19.641 14.805 1 98.56 376 ALA B C 1
ATOM 7760 O O . ALA B 1 376 ? 15.672 20.812 14.617 1 98.56 376 ALA B O 1
ATOM 7761 N N . HIS B 1 377 ? 15.797 18.672 13.953 1 98 377 HIS B N 1
ATOM 7762 C CA . HIS B 1 377 ? 15.062 18.938 12.719 1 98 377 HIS B CA 1
ATOM 7763 C C . HIS B 1 377 ? 13.656 19.422 13.008 1 98 377 HIS B C 1
ATOM 7765 O O . HIS B 1 377 ? 13.195 20.391 12.391 1 98 377 HIS B O 1
ATOM 7771 N N . ILE B 1 378 ? 12.977 18.828 13.93 1 98.44 378 ILE B N 1
ATOM 7772 C CA . ILE B 1 378 ? 11.617 19.219 14.312 1 98.44 378 ILE B CA 1
ATOM 7773 C C . ILE B 1 378 ? 11.625 20.625 14.891 1 98.44 378 ILE B C 1
ATOM 7775 O O . ILE B 1 378 ? 10.82 21.469 14.492 1 98.44 378 ILE B O 1
ATOM 7779 N N . ARG B 1 379 ? 12.516 20.875 15.812 1 98.56 379 ARG B N 1
ATOM 7780 C CA . ARG B 1 379 ? 12.609 22.172 16.469 1 98.56 379 ARG B CA 1
ATOM 7781 C C . ARG B 1 379 ? 12.906 23.266 15.461 1 98.56 379 ARG B C 1
ATOM 7783 O O . ARG B 1 379 ? 12.359 24.375 15.562 1 98.56 379 ARG B O 1
ATOM 7790 N N . HIS B 1 380 ? 13.734 22.969 14.508 1 98.31 380 HIS B N 1
ATOM 7791 C CA . HIS B 1 380 ? 14.055 23.938 13.469 1 98.31 380 HIS B CA 1
ATOM 7792 C C . HIS B 1 380 ? 12.812 24.312 12.656 1 98.31 380 HIS B C 1
ATOM 7794 O O . HIS B 1 380 ? 12.578 25.484 12.375 1 98.31 380 HIS B O 1
ATOM 7800 N N . GLY B 1 381 ? 12.055 23.281 12.258 1 98.12 381 GLY B N 1
ATOM 7801 C CA . GLY B 1 381 ? 10.828 23.531 11.531 1 98.12 381 GLY B CA 1
ATOM 7802 C C . GLY B 1 381 ? 9.867 24.438 12.281 1 98.12 381 GLY B C 1
ATOM 7803 O O . GLY B 1 381 ? 9.266 25.344 11.695 1 98.12 381 GLY B O 1
ATOM 7804 N N . ILE B 1 382 ? 9.773 24.219 13.539 1 98.62 382 ILE B N 1
ATOM 7805 C CA . ILE B 1 382 ? 8.883 25.016 14.391 1 98.62 382 ILE B CA 1
ATOM 7806 C C . ILE B 1 382 ? 9.398 26.438 14.492 1 98.62 382 ILE B C 1
ATOM 7808 O O . ILE B 1 382 ? 8.625 27.406 14.438 1 98.62 382 ILE B O 1
ATOM 7812 N N . GLU B 1 383 ? 10.695 26.594 14.625 1 98.56 383 GLU B N 1
ATOM 7813 C CA . GLU B 1 383 ? 11.305 27.922 14.703 1 98.56 383 GLU B CA 1
ATOM 7814 C C . GLU B 1 383 ? 11.055 28.719 13.438 1 98.56 383 GLU B C 1
ATOM 7816 O O . GLU B 1 383 ? 10.797 29.922 13.492 1 98.56 383 GLU B O 1
ATOM 7821 N N . MET B 1 384 ? 11.18 28.062 12.305 1 98.75 384 MET B N 1
ATOM 7822 C CA . MET B 1 384 ? 10.914 28.734 11.039 1 98.75 384 MET B CA 1
ATOM 7823 C C . MET B 1 384 ? 9.461 29.172 10.945 1 98.75 384 MET B C 1
ATOM 7825 O O . MET B 1 384 ? 9.164 30.266 10.438 1 98.75 384 MET B O 1
ATOM 7829 N N . ALA B 1 385 ? 8.562 28.359 11.414 1 98.75 385 ALA B N 1
ATOM 7830 C CA . ALA B 1 385 ? 7.141 28.719 11.406 1 98.75 385 ALA B CA 1
ATOM 7831 C C . ALA B 1 385 ? 6.867 29.891 12.336 1 98.75 385 ALA B C 1
ATOM 7833 O O . ALA B 1 385 ? 6.062 30.766 12.016 1 98.75 385 ALA B O 1
ATOM 7834 N N . LYS B 1 386 ? 7.512 29.938 13.477 1 98.62 386 LYS B N 1
ATOM 7835 C CA . LYS B 1 386 ? 7.391 31.047 14.414 1 98.62 386 LYS B CA 1
ATOM 7836 C C . LYS B 1 386 ? 7.852 32.344 13.781 1 98.62 386 LYS B C 1
ATOM 7838 O O . LYS B 1 386 ? 7.246 33.406 14 1 98.62 386 LYS B O 1
ATOM 7843 N N . LEU B 1 387 ? 8.938 32.219 13.062 1 98.81 387 LEU B N 1
ATOM 7844 C CA . LEU B 1 387 ? 9.445 33.375 12.375 1 98.81 387 LEU B CA 1
ATOM 7845 C C . LEU B 1 387 ? 8.414 33.938 11.391 1 98.81 387 LEU B C 1
ATOM 7847 O O . LEU B 1 387 ? 8.164 35.156 11.367 1 98.81 387 LEU B O 1
ATOM 7851 N N . LEU B 1 388 ? 7.828 33.062 10.594 1 98.75 388 LEU B N 1
ATOM 7852 C CA . LEU B 1 388 ? 6.809 33.5 9.648 1 98.75 388 LEU B CA 1
ATOM 7853 C C . LEU B 1 388 ? 5.617 34.125 10.375 1 98.75 388 LEU B C 1
ATOM 7855 O O . LEU B 1 388 ? 5.102 35.156 9.961 1 98.75 388 LEU B O 1
ATOM 7859 N N . GLU B 1 389 ? 5.168 33.438 11.391 1 98.75 389 GLU B N 1
ATOM 7860 C CA . GLU B 1 389 ? 4.059 33.938 12.203 1 98.75 389 GLU B CA 1
ATOM 7861 C C . GLU B 1 389 ? 4.332 35.375 12.695 1 98.75 389 GLU B C 1
ATOM 7863 O O . GLU B 1 389 ? 3.455 36.219 12.625 1 98.75 389 GLU B O 1
ATOM 7868 N N . SER B 1 390 ? 5.523 35.594 13.18 1 98.5 390 SER B N 1
ATOM 7869 C CA . SER B 1 390 ? 5.906 36.906 13.703 1 98.5 390 SER B CA 1
ATOM 7870 C C . SER B 1 390 ? 5.848 37.969 12.625 1 98.5 390 SER B C 1
ATOM 7872 O O . SER B 1 390 ? 5.461 39.125 12.891 1 98.5 390 SER B O 1
ATOM 7874 N N . GLN B 1 391 ? 6.25 37.625 11.422 1 98.44 391 GLN B N 1
ATOM 7875 C CA . GLN B 1 391 ? 6.195 38.562 10.312 1 98.44 391 GLN B CA 1
ATOM 7876 C C . GLN B 1 391 ? 4.754 38.906 9.945 1 98.44 391 GLN B C 1
ATOM 7878 O O . GLN B 1 391 ? 4.422 40.062 9.688 1 98.44 391 GLN B O 1
ATOM 7883 N N . ILE B 1 392 ? 3.912 37.938 9.906 1 98.5 392 ILE B N 1
ATOM 7884 C CA . ILE B 1 392 ? 2.518 38.094 9.523 1 98.5 392 ILE B CA 1
ATOM 7885 C C . ILE B 1 392 ? 1.815 39 10.539 1 98.5 392 ILE B C 1
ATOM 7887 O O . ILE B 1 392 ? 1.041 39.875 10.164 1 98.5 392 ILE B O 1
ATOM 7891 N N . LEU B 1 393 ? 2.08 38.812 11.773 1 97.81 393 LEU B N 1
ATOM 7892 C CA . LEU B 1 393 ? 1.431 39.562 12.852 1 97.81 393 LEU B CA 1
ATOM 7893 C C . LEU B 1 393 ? 1.798 41.031 12.805 1 97.81 393 LEU B C 1
ATOM 7895 O O . LEU B 1 393 ? 1.047 41.875 13.289 1 97.81 393 LEU B O 1
ATOM 7899 N N . LYS B 1 394 ? 2.883 41.375 12.164 1 97.5 394 LYS B N 1
ATOM 7900 C CA . LYS B 1 394 ? 3.334 42.75 12.062 1 97.5 394 LYS B CA 1
ATOM 7901 C C . LYS B 1 394 ? 2.588 43.5 10.953 1 97.5 394 LYS B C 1
ATOM 7903 O O . LYS B 1 394 ? 2.594 44.719 10.906 1 97.5 394 LYS B O 1
ATOM 7908 N N . ASP B 1 395 ? 2.047 42.781 10.047 1 97.5 395 ASP B N 1
ATOM 7909 C CA . ASP B 1 395 ? 1.339 43.375 8.922 1 97.5 395 ASP B CA 1
ATOM 7910 C C . ASP B 1 395 ? -0.154 43.5 9.219 1 97.5 395 ASP B C 1
ATOM 7912 O O . ASP B 1 395 ? -0.86 42.5 9.32 1 97.5 395 ASP B O 1
ATOM 7916 N N . PRO B 1 396 ? -0.669 44.656 9.289 1 96.81 396 PRO B N 1
ATOM 7917 C CA . PRO B 1 396 ? -2.057 44.875 9.711 1 96.81 396 PRO B CA 1
ATOM 7918 C C . PRO B 1 396 ? -3.066 44.375 8.68 1 96.81 396 PRO B C 1
ATOM 7920 O O . PRO B 1 396 ? -4.262 44.281 8.977 1 96.81 396 PRO B O 1
ATOM 7923 N N . ASN B 1 397 ? -2.65 44.094 7.516 1 97.69 397 ASN B N 1
ATOM 7924 C CA . ASN B 1 397 ? -3.57 43.625 6.473 1 97.69 397 ASN B CA 1
ATOM 7925 C C . ASN B 1 397 ? -3.865 42.156 6.582 1 97.69 397 ASN B C 1
ATOM 7927 O O . ASN B 1 397 ? -4.789 41.656 5.938 1 97.69 397 ASN B O 1
ATOM 7931 N N . PHE B 1 398 ? -3.121 41.469 7.391 1 98.44 398 PHE B N 1
ATOM 7932 C CA . PHE B 1 398 ? -3.246 40.031 7.496 1 98.44 398 PHE B CA 1
ATOM 7933 C C . PHE B 1 398 ? -3.812 39.625 8.852 1 98.44 398 PHE B C 1
ATOM 7935 O O . PHE B 1 398 ? -3.77 40.406 9.805 1 98.44 398 PHE B O 1
ATOM 7942 N N . GLU B 1 399 ? -4.383 38.469 8.891 1 96.88 399 GLU B N 1
ATOM 7943 C CA . GLU B 1 399 ? -4.832 37.844 10.133 1 96.88 399 GLU B CA 1
ATOM 7944 C C . GLU B 1 399 ? -4.441 36.375 10.18 1 96.88 399 GLU B C 1
ATOM 7946 O O . GLU B 1 399 ? -4.281 35.719 9.141 1 96.88 399 GLU B O 1
ATOM 7951 N N . ILE B 1 400 ? -4.227 35.906 11.375 1 97.5 400 ILE B N 1
ATOM 7952 C CA . ILE B 1 400 ? -4.004 34.5 11.664 1 97.5 400 ILE B CA 1
ATOM 7953 C C . ILE B 1 400 ? -5.246 33.906 12.328 1 97.5 400 ILE B C 1
ATOM 7955 O O . ILE B 1 400 ? -5.406 34 13.547 1 97.5 400 ILE B O 1
ATOM 7959 N N . PRO B 1 401 ? -6.059 33.281 11.531 1 96.19 401 PRO B N 1
ATOM 7960 C CA . PRO B 1 401 ? -7.391 32.906 12.023 1 96.19 401 PRO B CA 1
ATOM 7961 C C . PRO B 1 401 ? -7.363 31.688 12.945 1 96.19 401 PRO B C 1
ATOM 7963 O O . PRO B 1 401 ? -8.367 31.375 13.586 1 96.19 401 PRO B O 1
ATOM 7966 N N . ALA B 1 402 ? -6.289 30.953 12.984 1 96.31 402 ALA B N 1
ATOM 7967 C CA . ALA B 1 402 ? -6.137 29.812 13.883 1 96.31 402 ALA B CA 1
ATOM 7968 C C . ALA B 1 402 ? -4.754 29.812 14.531 1 96.31 402 ALA B C 1
ATOM 7970 O O . ALA B 1 402 ? -3.766 30.188 13.906 1 96.31 402 ALA B O 1
ATOM 7971 N N . LYS B 1 403 ? -4.762 29.281 15.742 1 96.25 403 LYS B N 1
ATOM 7972 C CA . LYS B 1 403 ? -3.504 29.219 16.484 1 96.25 403 LYS B CA 1
ATOM 7973 C C . LYS B 1 403 ? -2.471 28.375 15.742 1 96.25 403 LYS B C 1
ATOM 7975 O O . LYS B 1 403 ? -2.795 27.312 15.211 1 96.25 403 LYS B O 1
ATOM 7980 N N . ARG B 1 404 ? -1.267 28.922 15.688 1 97.06 404 ARG B N 1
ATOM 7981 C CA . ARG B 1 404 ? -0.184 28.172 15.062 1 97.06 404 ARG B CA 1
ATOM 7982 C C . ARG B 1 404 ? 0.27 27.031 15.953 1 97.06 404 ARG B C 1
ATOM 7984 O O . ARG B 1 404 ? 0.596 27.234 17.125 1 97.06 404 ARG B O 1
ATOM 7991 N N . HIS B 1 405 ? 0.239 25.844 15.43 1 97.38 405 HIS B N 1
ATOM 7992 C CA . HIS B 1 405 ? 0.853 24.672 16.047 1 97.38 405 HIS B CA 1
ATOM 7993 C C . HIS B 1 405 ? 1.94 24.078 15.148 1 97.38 405 HIS B C 1
ATOM 7995 O O . HIS B 1 405 ? 1.795 24.062 13.93 1 97.38 405 HIS B O 1
ATOM 8001 N N . LEU B 1 406 ? 3.08 23.75 15.758 1 98.25 406 LEU B N 1
ATOM 8002 C CA . LEU B 1 406 ? 4.176 23.062 15.078 1 98.25 406 LEU B CA 1
ATOM 8003 C C . LEU B 1 406 ? 4.648 23.875 13.867 1 98.25 406 LEU B C 1
ATOM 8005 O O . LEU B 1 406 ? 5.012 25.047 13.992 1 98.25 406 LEU B O 1
ATOM 8009 N N . GLY B 1 407 ? 4.715 23.25 12.68 1 98.38 407 GLY B N 1
ATOM 8010 C CA . GLY B 1 407 ? 5.332 23.906 11.539 1 98.38 407 GLY B CA 1
ATOM 8011 C C . GLY B 1 407 ? 4.324 24.484 10.57 1 98.38 407 GLY B C 1
ATOM 8012 O O . GLY B 1 407 ? 4.684 24.891 9.453 1 98.38 407 GLY B O 1
ATOM 8013 N N . LEU B 1 408 ? 3.035 24.625 10.914 1 98.56 408 LEU B N 1
ATOM 8014 C CA . LEU B 1 408 ? 1.999 25.109 10.016 1 98.56 408 LEU B CA 1
ATOM 8015 C C . LEU B 1 408 ? 1.485 26.469 10.477 1 98.56 408 LEU B C 1
ATOM 8017 O O . LEU B 1 408 ? 1.084 26.641 11.633 1 98.56 408 LEU B O 1
ATOM 8021 N N . VAL B 1 409 ? 1.555 27.484 9.594 1 98.62 409 VAL B N 1
ATOM 8022 C CA . VAL B 1 409 ? 0.944 28.797 9.812 1 98.62 409 VAL B CA 1
ATOM 8023 C C . VAL B 1 409 ? -0.161 29.031 8.781 1 98.62 409 VAL B C 1
ATOM 8025 O O . VAL B 1 409 ? 0.03 28.781 7.59 1 98.62 409 VAL B O 1
ATOM 8028 N N . VAL B 1 410 ? -1.308 29.375 9.25 1 98.25 410 VAL B N 1
ATOM 8029 C CA . VAL B 1 410 ? -2.391 29.719 8.336 1 98.25 410 VAL B CA 1
ATOM 8030 C C . VAL B 1 410 ? -2.689 31.219 8.422 1 98.25 410 VAL B C 1
ATOM 8032 O O . VAL B 1 410 ? -2.594 31.812 9.492 1 98.25 410 VAL B O 1
ATOM 8035 N N . PHE B 1 411 ? -3.027 31.844 7.289 1 98.62 411 PHE B N 1
ATOM 8036 C CA . PHE B 1 411 ? -3.291 33.281 7.277 1 98.62 411 PHE B CA 1
ATOM 8037 C C . PHE B 1 411 ? -4.242 33.656 6.141 1 98.62 411 PHE B C 1
ATOM 8039 O O . PHE B 1 411 ? -4.504 32.812 5.258 1 98.62 411 PHE B O 1
ATOM 8046 N N . CYS B 1 412 ? -4.824 34.75 6.207 1 98.25 412 CYS B N 1
ATOM 8047 C CA . CYS B 1 412 ? -5.68 35.312 5.176 1 98.25 412 CYS B CA 1
ATOM 8048 C C . CYS B 1 412 ? -5.637 36.844 5.211 1 98.25 412 CYS B C 1
ATOM 8050 O O . CYS B 1 412 ? -5.059 37.406 6.129 1 98.25 412 CYS B O 1
ATOM 8052 N N . LEU B 1 413 ? -6.133 37.438 4.188 1 98.31 413 LEU B N 1
ATOM 8053 C CA . LEU B 1 413 ? -6.258 38.875 4.16 1 98.31 413 LEU B CA 1
ATOM 8054 C C . LEU B 1 413 ? -7.516 39.344 4.891 1 98.31 413 LEU B C 1
ATOM 8056 O O . LEU B 1 413 ? -8.578 38.719 4.746 1 98.31 413 LEU B O 1
ATOM 8060 N N . LYS B 1 414 ? -7.379 40.406 5.66 1 97.25 414 LYS B N 1
ATOM 8061 C CA . LYS B 1 414 ? -8.523 40.969 6.371 1 97.25 414 LYS B CA 1
ATOM 8062 C C . LYS B 1 414 ? -9.57 41.5 5.395 1 97.25 414 LYS B C 1
ATOM 8064 O O . LYS B 1 414 ? -10.758 41.562 5.723 1 97.25 414 LYS B O 1
ATOM 8069 N N . LYS B 1 415 ? -9.094 41.812 4.246 1 96.44 415 LYS B N 1
ATOM 8070 C CA . LYS B 1 415 ? -9.977 42.344 3.225 1 96.44 415 LYS B CA 1
ATOM 8071 C C . LYS B 1 415 ? -11.062 41.375 2.838 1 96.44 415 LYS B C 1
ATOM 8073 O O . LYS B 1 415 ? -12.109 41.75 2.32 1 96.44 415 LYS B O 1
ATOM 8078 N N . GLY B 1 416 ? -10.789 40.062 2.959 1 96 416 GLY B N 1
ATOM 8079 C CA . GLY B 1 416 ? -11.852 39.094 2.725 1 96 416 GLY B CA 1
ATOM 8080 C C . GLY B 1 416 ? -11.406 37.906 1.89 1 96 416 GLY B C 1
ATOM 8081 O O . GLY B 1 416 ? -10.25 37.844 1.479 1 96 416 GLY B O 1
ATOM 8082 N N . ASN B 1 417 ? -12.367 37 1.65 1 97.12 417 ASN B N 1
ATOM 8083 C CA . ASN B 1 417 ? -12.102 35.75 0.977 1 97.12 417 ASN B CA 1
ATOM 8084 C C . ASN B 1 417 ? -11.641 35.969 -0.463 1 97.12 417 ASN B C 1
ATOM 8086 O O . ASN B 1 417 ? -10.773 35.25 -0.956 1 97.12 417 ASN B O 1
ATOM 8090 N N . GLY B 1 418 ? -12.281 36.875 -1.131 1 96.62 418 GLY B N 1
ATOM 8091 C CA . GLY B 1 418 ? -11.914 37.125 -2.51 1 96.62 418 GLY B CA 1
ATOM 8092 C C . GLY B 1 418 ? -10.461 37.562 -2.662 1 96.62 418 GLY B C 1
ATOM 8093 O O . GLY B 1 418 ? -9.758 37.062 -3.543 1 96.62 418 GLY B O 1
ATOM 8094 N N . ALA B 1 419 ? -10.086 38.531 -1.812 1 97.69 419 ALA B N 1
ATOM 8095 C CA . ALA B 1 419 ? -8.703 39.031 -1.841 1 97.69 419 ALA B CA 1
ATOM 8096 C C . ALA B 1 419 ? -7.723 37.906 -1.48 1 97.69 419 ALA B C 1
ATOM 8098 O O . ALA B 1 419 ? -6.637 37.812 -2.055 1 97.69 419 ALA B O 1
ATOM 8099 N N . THR B 1 420 ? -8.078 37.125 -0.521 1 97.88 420 THR B N 1
ATOM 8100 C CA . THR B 1 420 ? -7.242 36 -0.112 1 97.88 420 THR B CA 1
ATOM 8101 C C . THR B 1 420 ? -7.059 35 -1.263 1 97.88 420 THR B C 1
ATOM 8103 O O . THR B 1 420 ? -5.949 34.531 -1.504 1 97.88 420 THR B O 1
ATOM 8106 N N . GLN B 1 421 ? -8.109 34.688 -1.954 1 96.44 421 GLN B N 1
ATOM 8107 C CA . GLN B 1 421 ? -8.062 33.812 -3.098 1 96.44 421 GLN B CA 1
ATOM 8108 C C . GLN B 1 421 ? -7.195 34.375 -4.215 1 96.44 421 GLN B C 1
ATOM 8110 O O . GLN B 1 421 ? -6.438 33.625 -4.855 1 96.44 421 GLN B O 1
ATOM 8115 N N . GLU B 1 422 ? -7.375 35.625 -4.48 1 97.25 422 GLU B N 1
ATOM 8116 C CA . GLU B 1 422 ? -6.578 36.281 -5.508 1 97.25 422 GLU B CA 1
ATOM 8117 C C . GLU B 1 422 ? -5.09 36.25 -5.16 1 97.25 422 GLU B C 1
ATOM 8119 O O . GLU B 1 422 ? -4.246 36.031 -6.039 1 97.25 422 GLU B O 1
ATOM 8124 N N . LEU B 1 423 ? -4.816 36.5 -3.898 1 97.94 423 LEU B N 1
ATOM 8125 C CA . LEU B 1 423 ? -3.438 36.438 -3.424 1 97.94 423 LEU B CA 1
ATOM 8126 C C . LEU B 1 423 ? -2.84 35.062 -3.705 1 97.94 423 LEU B C 1
ATOM 8128 O O . LEU B 1 423 ? -1.739 34.938 -4.254 1 97.94 423 LEU B O 1
ATOM 8132 N N . LEU B 1 424 ? -3.551 34.031 -3.338 1 97 424 LEU B N 1
ATOM 8133 C CA . LEU B 1 424 ? -3.096 32.656 -3.566 1 97 424 LEU B CA 1
ATOM 8134 C C . LEU B 1 424 ? -2.891 32.406 -5.055 1 97 424 LEU B C 1
ATOM 8136 O O . LEU B 1 424 ? -1.894 31.797 -5.449 1 97 424 LEU B O 1
ATOM 8140 N N . CYS B 1 425 ? -3.768 32.781 -5.871 1 94.62 425 CYS B N 1
ATOM 8141 C CA . CYS B 1 425 ? -3.707 32.562 -7.312 1 94.62 425 CYS B CA 1
ATOM 8142 C C . CYS B 1 425 ? -2.459 33.219 -7.906 1 94.62 425 CYS B C 1
ATOM 8144 O O . CYS B 1 425 ? -1.752 32.594 -8.695 1 94.62 425 CYS B O 1
ATOM 8146 N N . ARG B 1 426 ? -2.186 34.438 -7.531 1 95.88 426 ARG B N 1
ATOM 8147 C CA . ARG B 1 426 ? -1.038 35.156 -8.078 1 95.88 426 ARG B CA 1
ATOM 8148 C C . ARG B 1 426 ? 0.272 34.531 -7.637 1 95.88 426 ARG B C 1
ATOM 8150 O O . ARG B 1 426 ? 1.213 34.406 -8.422 1 95.88 426 ARG B O 1
ATOM 8157 N N . LEU B 1 427 ? 0.279 34.125 -6.391 1 95.38 427 LEU B N 1
ATOM 8158 C CA . LEU B 1 427 ? 1.484 33.5 -5.883 1 95.38 427 LEU B CA 1
ATOM 8159 C C . LEU B 1 427 ? 1.727 32.156 -6.582 1 95.38 427 LEU B C 1
ATOM 8161 O O . LEU B 1 427 ? 2.869 31.812 -6.887 1 95.38 427 LEU B O 1
ATOM 8165 N N . THR B 1 428 ? 0.697 31.391 -6.832 1 89.69 428 THR B N 1
ATOM 8166 C CA . THR B 1 428 ? 0.787 30.094 -7.496 1 89.69 428 THR B CA 1
ATOM 8167 C C . THR B 1 428 ? 1.247 30.266 -8.945 1 89.69 428 THR B C 1
ATOM 8169 O O . THR B 1 428 ? 2.098 29.5 -9.422 1 89.69 428 THR B O 1
ATOM 8172 N N . ARG B 1 429 ? 0.73 31.156 -9.562 1 89.25 429 ARG B N 1
ATOM 8173 C CA . ARG B 1 429 ? 1.055 31.406 -10.961 1 89.25 429 ARG B CA 1
ATOM 8174 C C . ARG B 1 429 ? 2.506 31.859 -11.117 1 89.25 429 ARG B C 1
ATOM 8176 O O . ARG B 1 429 ? 3.156 31.531 -12.117 1 89.25 429 ARG B O 1
ATOM 8183 N N . ALA B 1 430 ? 2.922 32.625 -10.164 1 91.06 430 ALA B N 1
ATOM 8184 C CA . ALA B 1 430 ? 4.301 33.094 -10.219 1 91.06 430 ALA B CA 1
ATOM 8185 C C . ALA B 1 430 ? 5.289 31.938 -10.141 1 91.06 430 ALA B C 1
ATOM 8187 O O . ALA B 1 430 ? 6.41 32.031 -10.641 1 91.06 430 ALA B O 1
ATOM 8188 N N . GLY B 1 431 ? 4.922 30.812 -9.461 1 88.62 431 GLY B N 1
ATOM 8189 C CA . GLY B 1 431 ? 5.711 29.594 -9.453 1 88.62 431 GLY B CA 1
ATOM 8190 C C . GLY B 1 431 ? 6.863 29.641 -8.469 1 88.62 431 GLY B C 1
ATOM 8191 O O . GLY B 1 431 ? 7.594 28.656 -8.312 1 88.62 431 GLY B O 1
ATOM 8192 N N . SER B 1 432 ? 7.062 30.734 -7.812 1 90.56 432 SER B N 1
ATOM 8193 C CA . SER B 1 432 ? 8.203 30.906 -6.922 1 90.56 432 SER B CA 1
ATOM 8194 C C . SER B 1 432 ? 7.98 30.188 -5.59 1 90.56 432 SER B C 1
ATOM 8196 O O . SER B 1 432 ? 8.93 29.969 -4.832 1 90.56 432 SER B O 1
ATOM 8198 N N . MET B 1 433 ? 6.797 29.891 -5.258 1 95.62 433 MET B N 1
ATOM 8199 C CA . MET B 1 433 ? 6.445 29.109 -4.082 1 95.62 433 MET B CA 1
ATOM 8200 C C . MET B 1 433 ? 5.148 28.328 -4.309 1 95.62 433 MET B C 1
ATOM 8202 O O . MET B 1 433 ? 4.383 28.656 -5.219 1 95.62 433 MET B O 1
ATOM 8206 N N . TYR B 1 434 ? 4.988 27.312 -3.576 1 96.19 434 TYR B N 1
ATOM 8207 C CA . TYR B 1 434 ? 3.766 26.531 -3.688 1 96.19 434 TYR B CA 1
ATOM 8208 C C . TYR B 1 434 ? 2.975 26.562 -2.387 1 96.19 434 TYR B C 1
ATOM 8210 O O . TYR B 1 434 ? 3.465 26.125 -1.343 1 96.19 434 TYR B O 1
ATOM 8218 N N . LEU B 1 435 ? 1.771 27.125 -2.43 1 96.75 435 LEU B N 1
ATOM 8219 C CA . LEU B 1 435 ? 0.828 27.219 -1.319 1 96.75 435 LEU B CA 1
ATOM 8220 C C . LEU B 1 435 ? -0.524 26.625 -1.706 1 96.75 435 LEU B C 1
ATOM 8222 O O . LEU B 1 435 ? -0.855 26.547 -2.891 1 96.75 435 LEU B O 1
ATOM 8226 N N . ILE B 1 436 ? -1.247 26.188 -0.667 1 95 436 ILE B N 1
ATOM 8227 C CA . ILE B 1 436 ? -2.58 25.672 -0.954 1 95 436 ILE B CA 1
ATOM 8228 C C . ILE B 1 436 ? -3.594 26.297 -0 1 95 436 ILE B C 1
ATOM 8230 O O . ILE B 1 436 ? -3.223 26.828 1.049 1 95 436 ILE B O 1
ATOM 8234 N N . PRO B 1 437 ? -4.855 26.266 -0.425 1 94.94 437 PRO B N 1
ATOM 8235 C CA . PRO B 1 437 ? -5.91 26.844 0.42 1 94.94 437 PRO B CA 1
ATOM 8236 C C . PRO B 1 437 ? -6.48 25.828 1.41 1 94.94 437 PRO B C 1
ATOM 8238 O O . PRO B 1 437 ? -6.211 24.625 1.294 1 94.94 437 PRO B O 1
ATOM 8241 N N . ALA B 1 438 ? -7.094 26.266 2.361 1 94.25 438 ALA B N 1
ATOM 8242 C CA . ALA B 1 438 ? -8.016 25.531 3.234 1 94.25 438 ALA B CA 1
ATOM 8243 C C . ALA B 1 438 ? -9.156 26.438 3.693 1 94.25 438 ALA B C 1
ATOM 8245 O O . ALA B 1 438 ? -9.258 27.594 3.266 1 94.25 438 ALA B O 1
ATOM 8246 N N . GLU B 1 439 ? -10.062 25.828 4.363 1 92.06 439 GLU B N 1
ATOM 8247 C CA . GLU B 1 439 ? -11.211 26.594 4.852 1 92.06 439 GLU B CA 1
ATOM 8248 C C . GLU B 1 439 ? -11.469 26.312 6.332 1 92.06 439 GLU B C 1
ATOM 8250 O O . GLU B 1 439 ? -11.344 25.172 6.781 1 92.06 439 GLU B O 1
ATOM 8255 N N . ILE B 1 440 ? -11.664 27.297 7.039 1 88.88 440 ILE B N 1
ATOM 8256 C CA . ILE B 1 440 ? -12.172 27.25 8.406 1 88.88 440 ILE B CA 1
ATOM 8257 C C . ILE B 1 440 ? -13.578 27.859 8.461 1 88.88 440 ILE B C 1
ATOM 8259 O O . ILE B 1 440 ? -13.727 29.078 8.422 1 88.88 440 ILE B O 1
ATOM 8263 N N . ARG B 1 441 ? -14.5 26.922 8.586 1 85.19 441 ARG B N 1
ATOM 8264 C CA . ARG B 1 441 ? -15.883 27.391 8.516 1 85.19 441 ARG B CA 1
ATOM 8265 C C . ARG B 1 441 ? -16.125 28.156 7.223 1 85.19 441 ARG B C 1
ATOM 8267 O O . ARG B 1 441 ? -15.969 27.625 6.129 1 85.19 441 ARG B O 1
ATOM 8274 N N . SER B 1 442 ? -16.297 29.484 7.285 1 87.56 442 SER B N 1
ATOM 8275 C CA . SER B 1 442 ? -16.609 30.25 6.078 1 87.56 442 SER B CA 1
ATOM 8276 C C . SER B 1 442 ? -15.422 31.078 5.621 1 87.56 442 SER B C 1
ATOM 8278 O O . SER B 1 442 ? -15.508 31.797 4.617 1 87.56 442 SER B O 1
ATOM 8280 N N . LYS B 1 443 ? -14.375 30.891 6.219 1 92.88 443 LYS B N 1
ATOM 8281 C CA . LYS B 1 443 ? -13.211 31.734 5.906 1 92.88 443 LYS B CA 1
ATOM 8282 C C . LYS B 1 443 ? -12.211 30.969 5.039 1 92.88 443 LYS B C 1
ATOM 8284 O O . LYS B 1 443 ? -11.797 29.859 5.383 1 92.88 443 LYS B O 1
ATOM 8289 N N . ARG B 1 444 ? -11.844 31.641 3.951 1 95.44 444 ARG B N 1
ATOM 8290 C CA . ARG B 1 444 ? -10.773 31.109 3.107 1 95.44 444 ARG B CA 1
ATOM 8291 C C . ARG B 1 444 ? -9.406 31.469 3.676 1 95.44 444 ARG B C 1
ATOM 8293 O O . ARG B 1 444 ? -9.148 32.625 4.004 1 95.44 444 ARG B O 1
ATOM 8300 N N . ILE B 1 445 ? -8.609 30.469 3.777 1 97.31 445 ILE B N 1
ATOM 8301 C CA . ILE B 1 445 ? -7.293 30.734 4.352 1 97.31 445 ILE B CA 1
ATOM 8302 C C . ILE B 1 445 ? -6.207 30.156 3.445 1 97.31 445 ILE B C 1
ATOM 8304 O O . ILE B 1 445 ? -6.492 29.328 2.58 1 97.31 445 ILE B O 1
ATOM 8308 N N . ILE B 1 446 ? -5 30.609 3.605 1 98.06 446 ILE B N 1
ATOM 8309 C CA . ILE B 1 446 ? -3.809 30.094 2.947 1 98.06 446 ILE B CA 1
ATOM 8310 C C . ILE B 1 446 ? -2.969 29.297 3.947 1 98.06 446 ILE B C 1
ATOM 8312 O O . ILE B 1 446 ? -2.699 29.781 5.055 1 98.06 446 ILE B O 1
ATOM 8316 N N . ARG B 1 447 ? -2.641 28.141 3.592 1 97.88 447 ARG B N 1
ATOM 8317 C CA . ARG B 1 447 ? -1.785 27.281 4.41 1 97.88 447 ARG B CA 1
ATOM 8318 C C . ARG B 1 447 ? -0.32 27.438 4.02 1 97.88 447 ARG B C 1
ATOM 8320 O O . ARG B 1 447 ? 0.028 27.328 2.842 1 97.88 447 ARG B O 1
ATOM 8327 N N . PHE B 1 448 ? 0.505 27.734 4.984 1 98.5 448 PHE B N 1
ATOM 8328 C CA . PHE B 1 448 ? 1.953 27.75 4.82 1 98.5 448 PHE B CA 1
ATOM 8329 C C . PHE B 1 448 ? 2.627 26.797 5.793 1 98.5 448 PHE B C 1
ATOM 8331 O O . PHE B 1 448 ? 2.732 27.094 6.988 1 98.5 448 PHE B O 1
ATOM 8338 N N . THR B 1 449 ? 3.084 25.641 5.281 1 98.38 449 THR B N 1
ATOM 8339 C CA . THR B 1 449 ? 3.809 24.672 6.094 1 98.38 449 THR B CA 1
ATOM 8340 C C . THR B 1 449 ? 5.305 24.719 5.789 1 98.38 449 THR B C 1
ATOM 8342 O O . THR B 1 449 ? 5.703 24.766 4.621 1 98.38 449 THR B O 1
ATOM 8345 N N . VAL B 1 450 ? 6.113 24.781 6.852 1 98.25 450 VAL B N 1
ATOM 8346 C CA . VAL B 1 450 ? 7.547 24.594 6.652 1 98.25 450 VAL B CA 1
ATOM 8347 C C . VAL B 1 450 ? 7.84 23.125 6.395 1 98.25 450 VAL B C 1
ATOM 8349 O O . VAL B 1 450 ? 7.789 22.297 7.312 1 98.25 450 VAL B O 1
ATOM 8352 N N . THR B 1 451 ? 8.219 22.781 5.148 1 96.62 451 THR B N 1
ATOM 8353 C CA . THR B 1 451 ? 8.273 21.375 4.781 1 96.62 451 THR B CA 1
ATOM 8354 C C . THR B 1 451 ? 9.719 20.906 4.613 1 96.62 451 THR B C 1
ATOM 8356 O O . THR B 1 451 ? 10.133 19.922 5.227 1 96.62 451 THR B O 1
ATOM 8359 N N . SER B 1 452 ? 10.547 21.656 3.953 1 96.75 452 SER B N 1
ATOM 8360 C CA . SER B 1 452 ? 11.859 21.219 3.506 1 96.75 452 SER B CA 1
ATOM 8361 C C . SER B 1 452 ? 12.875 21.25 4.641 1 96.75 452 SER B C 1
ATOM 8363 O O . SER B 1 452 ? 12.867 22.188 5.449 1 96.75 452 SER B O 1
ATOM 8365 N N . GLN B 1 453 ? 13.711 20.266 4.652 1 95.12 453 GLN B N 1
ATOM 8366 C CA . GLN B 1 453 ? 14.812 20.266 5.617 1 95.12 453 GLN B CA 1
ATOM 8367 C C . GLN B 1 453 ? 15.82 21.359 5.305 1 95.12 453 GLN B C 1
ATOM 8369 O O . GLN B 1 453 ? 16.656 21.703 6.145 1 95.12 453 GLN B O 1
ATOM 8374 N N . PHE B 1 454 ? 15.703 21.984 4.152 1 95.25 454 PHE B N 1
ATOM 8375 C CA . PHE B 1 454 ? 16.688 22.969 3.689 1 95.25 454 PHE B CA 1
ATOM 8376 C C . PHE B 1 454 ? 16.219 24.391 3.979 1 95.25 454 PHE B C 1
ATOM 8378 O O . PHE B 1 454 ? 16.969 25.344 3.771 1 95.25 454 PHE B O 1
ATOM 8385 N N . THR B 1 455 ? 15.055 24.547 4.469 1 97.62 455 THR B N 1
ATOM 8386 C CA . THR B 1 455 ? 14.492 25.875 4.688 1 97.62 455 THR B CA 1
ATOM 8387 C C . THR B 1 455 ? 15.32 26.641 5.719 1 97.62 455 THR B C 1
ATOM 8389 O O . THR B 1 455 ? 15.625 26.125 6.789 1 97.62 455 THR B O 1
ATOM 8392 N N . THR B 1 456 ? 15.664 27.875 5.371 1 98 456 THR B N 1
ATOM 8393 C CA . THR B 1 456 ? 16.422 28.75 6.246 1 98 456 THR B CA 1
ATOM 8394 C C . THR B 1 456 ? 15.625 30 6.582 1 98 456 THR B C 1
ATOM 8396 O O . THR B 1 456 ? 14.547 30.219 6.035 1 98 456 THR B O 1
ATOM 8399 N N . THR B 1 457 ? 16.234 30.75 7.496 1 98.56 457 THR B N 1
ATOM 8400 C CA . THR B 1 457 ? 15.656 32.031 7.852 1 98.56 457 THR B CA 1
ATOM 8401 C C . THR B 1 457 ? 15.508 32.938 6.617 1 98.56 457 THR B C 1
ATOM 8403 O O . THR B 1 457 ? 14.477 33.594 6.441 1 98.56 457 THR B O 1
ATOM 8406 N N . ASP B 1 458 ? 16.5 32.906 5.777 1 98.38 458 ASP B N 1
ATOM 8407 C CA . ASP B 1 458 ? 16.469 33.719 4.566 1 98.38 458 ASP B CA 1
ATOM 8408 C C . ASP B 1 458 ? 15.336 33.281 3.639 1 98.38 458 ASP B C 1
ATOM 8410 O O . ASP B 1 458 ? 14.719 34.125 2.979 1 98.38 458 ASP B O 1
ATOM 8414 N N . ASP B 1 459 ? 15.109 32 3.574 1 98.12 459 ASP B N 1
ATOM 8415 C CA . ASP B 1 459 ? 14.023 31.516 2.74 1 98.12 459 ASP B CA 1
ATOM 8416 C C . ASP B 1 459 ? 12.672 32 3.234 1 98.12 459 ASP B C 1
ATOM 8418 O O . ASP B 1 459 ? 11.82 32.406 2.434 1 98.12 459 ASP B O 1
ATOM 8422 N N . ILE B 1 460 ? 12.461 31.969 4.559 1 98.56 460 ILE B N 1
ATOM 8423 C CA . ILE B 1 460 ? 11.203 32.406 5.16 1 98.56 460 ILE B CA 1
ATOM 8424 C C . ILE B 1 460 ? 10.984 33.875 4.906 1 98.56 460 ILE B C 1
ATOM 8426 O O . ILE B 1 460 ? 9.891 34.312 4.539 1 98.56 460 ILE B O 1
ATOM 8430 N N . LEU B 1 461 ? 12.016 34.656 5.09 1 98.5 461 LEU B N 1
ATOM 8431 C CA . LEU B 1 461 ? 11.914 36.094 4.898 1 98.5 461 LEU B CA 1
ATOM 8432 C C . LEU B 1 461 ? 11.672 36.438 3.432 1 98.5 461 LEU B C 1
ATOM 8434 O O . LEU B 1 461 ? 10.906 37.344 3.115 1 98.5 461 LEU B O 1
ATOM 8438 N N . ARG B 1 462 ? 12.32 35.719 2.578 1 97.5 462 ARG B N 1
ATOM 8439 C CA . ARG B 1 462 ? 12.086 35.875 1.146 1 97.5 462 ARG B CA 1
ATOM 8440 C C . ARG B 1 462 ? 10.633 35.594 0.79 1 97.5 462 ARG B C 1
ATOM 8442 O O . ARG B 1 462 ? 10 36.375 0.087 1 97.5 462 ARG B O 1
ATOM 8449 N N . ASP B 1 463 ? 10.164 34.469 1.212 1 97.94 463 ASP B N 1
ATOM 8450 C CA . ASP B 1 463 ? 8.797 34.062 0.9 1 97.94 463 ASP B CA 1
ATOM 8451 C C . ASP B 1 463 ? 7.789 35.062 1.475 1 97.94 463 ASP B C 1
ATOM 8453 O O . ASP B 1 463 ? 6.809 35.406 0.815 1 97.94 463 ASP B O 1
ATOM 8457 N N . TRP B 1 464 ? 8.047 35.531 2.709 1 98.44 464 TRP B N 1
ATOM 8458 C CA . TRP B 1 464 ? 7.164 36.531 3.289 1 98.44 464 TRP B CA 1
ATOM 8459 C C . TRP B 1 464 ? 7.199 37.812 2.467 1 98.44 464 TRP B C 1
ATOM 8461 O O . TRP B 1 464 ? 6.164 38.469 2.264 1 98.44 464 TRP B O 1
ATOM 8471 N N . GLY B 1 465 ? 8.375 38.219 2.057 1 98.19 465 GLY B N 1
ATOM 8472 C CA . GLY B 1 465 ? 8.492 39.375 1.204 1 98.19 465 GLY B CA 1
ATOM 8473 C C . GLY B 1 465 ? 7.645 39.312 -0.049 1 98.19 465 GLY B C 1
ATOM 8474 O O . GLY B 1 465 ? 7 40.281 -0.434 1 98.19 465 GLY B O 1
ATOM 8475 N N . LEU B 1 466 ? 7.645 38.188 -0.677 1 97.88 466 LEU B N 1
ATOM 8476 C CA . LEU B 1 466 ? 6.852 37.969 -1.881 1 97.88 466 LEU B CA 1
ATOM 8477 C C . LEU B 1 466 ? 5.359 38.031 -1.563 1 97.88 466 LEU B C 1
ATOM 8479 O O . LEU B 1 466 ? 4.582 38.625 -2.316 1 97.88 466 LEU B O 1
ATOM 8483 N N . ILE B 1 467 ? 4.922 37.438 -0.458 1 98.56 467 ILE B N 1
ATOM 8484 C CA . ILE B 1 467 ? 3.523 37.406 -0.039 1 98.56 467 ILE B CA 1
ATOM 8485 C C . ILE B 1 467 ? 3.047 38.812 0.255 1 98.56 467 ILE B C 1
ATOM 8487 O O . ILE B 1 467 ? 2.004 39.25 -0.246 1 98.56 467 ILE B O 1
ATOM 8491 N N . SER B 1 468 ? 3.834 39.531 0.999 1 98.06 468 SER B N 1
ATOM 8492 C CA . SER B 1 468 ? 3.48 40.875 1.417 1 98.06 468 SER B CA 1
ATOM 8493 C C . SER B 1 468 ? 3.402 41.812 0.223 1 98.06 468 SER B C 1
ATOM 8495 O O . SER B 1 468 ? 2.477 42.625 0.124 1 98.06 468 SER B O 1
ATOM 8497 N N . LYS B 1 469 ? 4.379 41.688 -0.665 1 97.56 469 LYS B N 1
ATOM 8498 C CA . LYS B 1 469 ? 4.398 42.531 -1.854 1 97.56 469 LYS B CA 1
ATOM 8499 C C . LYS B 1 469 ? 3.186 42.281 -2.74 1 97.56 469 LYS B C 1
ATOM 8501 O O . LYS B 1 469 ? 2.561 43.219 -3.25 1 97.56 469 LYS B O 1
ATOM 8506 N N . THR B 1 470 ? 2.898 41 -2.963 1 98 470 THR B N 1
ATOM 8507 C CA . THR B 1 470 ? 1.754 40.625 -3.785 1 98 470 THR B CA 1
ATOM 8508 C C . THR B 1 470 ? 0.451 41.125 -3.15 1 98 470 THR B C 1
ATOM 8510 O O . THR B 1 470 ? -0.449 41.594 -3.85 1 98 470 THR B O 1
ATOM 8513 N N . ALA B 1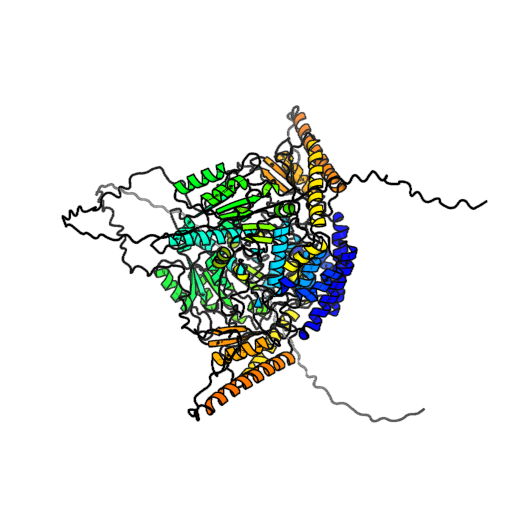 471 ? 0.32 41 -1.845 1 98.25 471 ALA B N 1
ATOM 8514 C CA . ALA B 1 471 ? -0.865 41.438 -1.124 1 98.25 471 ALA B CA 1
ATOM 8515 C C . ALA B 1 471 ? -1.036 42.969 -1.256 1 98.25 471 ALA B C 1
ATOM 8517 O O . ALA B 1 471 ? -2.15 43.438 -1.459 1 98.25 471 ALA B O 1
ATOM 8518 N N . ALA B 1 472 ? 0.026 43.688 -1.135 1 97.25 472 ALA B N 1
ATOM 8519 C CA . ALA B 1 472 ? -0.018 45.156 -1.254 1 97.25 472 ALA B CA 1
ATOM 8520 C C . ALA B 1 472 ? -0.535 45.562 -2.627 1 97.25 472 ALA B C 1
ATOM 8522 O O . ALA B 1 472 ? -1.302 46.531 -2.74 1 97.25 472 ALA B O 1
ATOM 8523 N N . ALA B 1 473 ? -0.077 44.844 -3.578 1 96.88 473 ALA B N 1
ATOM 8524 C CA . ALA B 1 473 ? -0.525 45.156 -4.938 1 96.88 473 ALA B CA 1
ATOM 8525 C C . ALA B 1 473 ? -2.025 44.906 -5.082 1 96.88 473 ALA B C 1
ATOM 8527 O O . ALA B 1 473 ? -2.729 45.688 -5.707 1 96.88 473 ALA B O 1
ATOM 8528 N N . ILE B 1 474 ? -2.512 43.875 -4.559 1 96.69 474 ILE B N 1
ATOM 8529 C CA . ILE B 1 474 ? -3.924 43.531 -4.633 1 96.69 474 ILE B CA 1
ATOM 8530 C C . ILE B 1 474 ? -4.762 44.562 -3.883 1 96.69 474 ILE B C 1
ATOM 8532 O O . ILE B 1 474 ? -5.816 44.969 -4.359 1 96.69 474 ILE B O 1
ATOM 8536 N N . LEU B 1 475 ? -4.309 45 -2.734 1 95.94 475 LEU B N 1
ATOM 8537 C CA . LEU B 1 475 ? -5.039 45.938 -1.881 1 95.94 475 LEU B CA 1
ATOM 8538 C C . LEU B 1 475 ? -5.051 47.344 -2.486 1 95.94 475 LEU B C 1
ATOM 8540 O O . LEU B 1 475 ? -6.008 48.094 -2.299 1 95.94 475 LEU B O 1
ATOM 8544 N N . SER B 1 476 ? -3.99 47.625 -3.229 1 93.25 476 SER B N 1
ATOM 8545 C CA . SER B 1 476 ? -3.924 48.938 -3.904 1 93.25 476 SER B CA 1
ATOM 8546 C C . SER B 1 476 ? -4.859 48.969 -5.109 1 93.25 476 SER B C 1
ATOM 8548 O O . SER B 1 476 ? -5.414 50.031 -5.434 1 93.25 476 SER B O 1
ATOM 8550 N N . GLU B 1 477 ? -4.926 47.906 -5.82 1 90.12 477 GLU B N 1
ATOM 8551 C CA . GLU B 1 477 ? -5.816 47.812 -6.973 1 90.12 477 GLU B CA 1
ATOM 8552 C C . GLU B 1 477 ? -7.281 47.938 -6.551 1 90.12 477 GLU B C 1
ATOM 8554 O O . GLU B 1 477 ? -8.109 48.438 -7.301 1 90.12 477 GLU B O 1
ATOM 8559 N N . SER B 1 478 ? -7.641 47.469 -5.453 1 77.44 478 SER B N 1
ATOM 8560 C CA . SER B 1 478 ? -9.008 47.5 -4.949 1 77.44 478 SER B CA 1
ATOM 8561 C C . SER B 1 478 ? -9.406 48.875 -4.477 1 77.44 478 SER B C 1
ATOM 8563 O O . SER B 1 478 ? -10.578 49.281 -4.562 1 77.44 478 SER B O 1
ATOM 8565 N N . ASP B 1 479 ? -8.523 49.719 -3.957 1 73.12 479 ASP B N 1
ATOM 8566 C CA . ASP B 1 479 ? -8.773 51.094 -3.518 1 73.12 479 ASP B CA 1
ATOM 8567 C C . ASP B 1 479 ? -8.93 52.031 -4.711 1 73.12 479 ASP B C 1
ATOM 8569 O O . ASP B 1 479 ? -9.727 52.969 -4.668 1 73.12 479 ASP B O 1
ATOM 8573 N N . GLU B 1 480 ? -8.328 51.812 -5.82 1 58.88 480 GLU B N 1
ATOM 8574 C CA . GLU B 1 480 ? -8.469 52.625 -7.02 1 58.88 480 GLU B CA 1
ATOM 8575 C C . GLU B 1 480 ? -9.789 52.344 -7.723 1 58.88 480 GLU B C 1
ATOM 8577 O O . GLU B 1 480 ? -10.383 53.25 -8.32 1 58.88 480 GLU B O 1
ATOM 8582 N N . LYS B 1 481 ? -10.141 51.125 -7.621 1 55.84 481 LYS B N 1
ATOM 8583 C CA . LYS B 1 481 ? -11.43 50.875 -8.258 1 55.84 481 LYS B CA 1
ATOM 8584 C C . LYS B 1 481 ? -12.57 51.5 -7.457 1 55.84 481 LYS B C 1
ATOM 8586 O O . LYS B 1 481 ? -13.641 51.781 -8.008 1 55.84 481 LYS B O 1
ATOM 8591 N N . GLY B 1 482 ? -12.391 51.844 -6.223 1 48.03 482 GLY B N 1
ATOM 8592 C CA . GLY B 1 482 ? -13.406 52.469 -5.398 1 48.03 482 GLY B CA 1
ATOM 8593 C C . GLY B 1 482 ? -13.445 54 -5.578 1 48.03 482 GLY B C 1
ATOM 8594 O O . GLY B 1 482 ? -14.477 54.625 -5.328 1 48.03 482 GLY B O 1
ATOM 8595 N N . ASP B 1 483 ? -12.367 54.688 -5.816 1 45.28 483 ASP B N 1
ATOM 8596 C CA . ASP B 1 483 ? -12.398 56.156 -5.988 1 45.28 483 ASP B CA 1
ATOM 8597 C C . ASP B 1 483 ? -12.992 56.531 -7.348 1 45.28 483 ASP B C 1
ATOM 8599 O O . ASP B 1 483 ? -13.453 57.656 -7.535 1 45.28 483 ASP B O 1
ATOM 8603 N N . ASN B 1 484 ? -12.703 55.875 -8.359 1 40.66 484 ASN B N 1
ATOM 8604 C CA . ASN B 1 484 ? -13.156 56.312 -9.68 1 40.66 484 ASN B CA 1
ATOM 8605 C C . ASN B 1 484 ? -14.641 56.031 -9.875 1 40.66 484 ASN B C 1
ATOM 8607 O O . ASN B 1 484 ? -15.164 56.188 -10.977 1 40.66 484 ASN B O 1
ATOM 8611 N N . ASP B 1 485 ? -15.344 55.344 -9.016 1 39 485 ASP B N 1
ATOM 8612 C CA . ASP B 1 485 ? -16.75 55.156 -9.359 1 39 485 ASP B CA 1
ATOM 8613 C C . ASP B 1 485 ? -17.531 56.469 -9.234 1 39 485 ASP B C 1
ATOM 8615 O O . ASP B 1 485 ? -18.766 56.469 -9.336 1 39 485 ASP B O 1
ATOM 8619 N N . ASP B 1 486 ? -16.938 57.594 -8.891 1 35.12 486 ASP B N 1
ATOM 8620 C CA . ASP B 1 486 ? -17.938 58.688 -8.898 1 35.12 486 ASP B CA 1
ATOM 8621 C C . ASP B 1 486 ? -18.25 59.125 -10.32 1 35.12 486 ASP B C 1
ATOM 8623 O O . ASP B 1 486 ? -19.312 59.688 -10.586 1 35.12 486 ASP B O 1
ATOM 8627 N N . THR B 1 487 ? -17.281 59.594 -11.242 1 31.59 487 THR B N 1
ATOM 8628 C CA . THR B 1 487 ? -17.656 60.5 -12.336 1 31.59 487 THR B CA 1
ATOM 8629 C C . THR B 1 487 ? -18.047 59.688 -13.57 1 31.59 487 THR B C 1
ATOM 8631 O O . THR B 1 487 ? -17.266 59.562 -14.508 1 31.59 487 THR B O 1
ATOM 8634 N N . GLU B 1 488 ? -18.422 58.438 -13.656 1 28.72 488 GLU B N 1
ATOM 8635 C CA . GLU B 1 488 ? -18.734 57.781 -14.93 1 28.72 488 GLU B CA 1
ATOM 8636 C C . GLU B 1 488 ? -19.922 58.469 -15.609 1 28.72 488 GLU B C 1
ATOM 8638 O O . GLU B 1 488 ? -21.062 58.344 -15.148 1 28.72 488 GLU B O 1
ATOM 8643 N N . SER B 1 489 ? -19.672 59.625 -16.266 1 25.11 489 SER B N 1
ATOM 8644 C CA . SER B 1 489 ? -20.516 60.219 -17.297 1 25.11 489 SER B CA 1
ATOM 8645 C C . SER B 1 489 ? -20.859 59.219 -18.391 1 25.11 489 SER B C 1
ATOM 8647 O O . SER B 1 489 ? -20.188 58.188 -18.531 1 25.11 489 SER B O 1
ATOM 8649 N N . GLN B 1 490 ? -21.844 59.625 -19.531 1 23.28 490 GLN B N 1
ATOM 8650 C CA . GLN B 1 490 ? -22.781 59.094 -20.516 1 23.28 490 GLN B CA 1
ATOM 8651 C C . GLN B 1 490 ? -22.047 58.531 -21.719 1 23.28 490 GLN B C 1
ATOM 8653 O O . GLN B 1 490 ? -22.672 58.125 -22.703 1 23.28 490 GLN B O 1
ATOM 8658 N N . GLU B 1 491 ? -20.812 58.906 -22.156 1 22.16 491 GLU B N 1
ATOM 8659 C CA . GLU B 1 491 ? -20.5 58.875 -23.594 1 22.16 491 GLU B CA 1
ATOM 8660 C C . GLU B 1 491 ? -20.703 57.469 -24.172 1 22.16 491 GLU B C 1
ATOM 8662 O O . GLU B 1 491 ? -20.312 56.469 -23.547 1 22.16 491 GLU B O 1
ATOM 8667 N N . ASP B 1 492 ? -21.5 57.312 -25.391 1 21.23 492 ASP B N 1
ATOM 8668 C CA . ASP B 1 492 ? -22.234 56.375 -26.234 1 21.23 492 ASP B CA 1
ATOM 8669 C C . ASP B 1 492 ? -21.359 55.219 -26.656 1 21.23 492 ASP B C 1
ATOM 8671 O O . ASP B 1 492 ? -21.594 54.062 -26.266 1 21.23 492 ASP B O 1
ATOM 8675 N N . ASP B 1 493 ? -21.094 55.094 -28.094 1 20.09 493 ASP B N 1
ATOM 8676 C CA . ASP B 1 493 ? -21.469 54.156 -29.156 1 20.09 493 ASP B CA 1
ATOM 8677 C C . ASP B 1 493 ? -20.469 53 -29.234 1 20.09 493 ASP B C 1
ATOM 8679 O O . ASP B 1 493 ? -20.844 51.812 -29.188 1 20.09 493 ASP B O 1
ATOM 8683 N N . VAL B 1 494 ? -19.594 52.938 -30.453 1 19.97 494 VAL B N 1
ATOM 8684 C CA . VAL B 1 494 ? -19.375 52.031 -31.594 1 19.97 494 VAL B CA 1
ATOM 8685 C C . VAL B 1 494 ? -18.203 51.094 -31.281 1 19.97 494 VAL B C 1
ATOM 8687 O O . VAL B 1 494 ? -17.797 50.312 -32.156 1 19.97 494 VAL B O 1
ATOM 8690 N N . LEU B 1 495 ? -17.312 51.344 -30.469 1 18.83 495 LEU B N 1
ATOM 8691 C CA . LEU B 1 495 ? -16.062 50.688 -30.844 1 18.83 495 LEU B CA 1
ATOM 8692 C C . LEU B 1 495 ? -16.25 49.156 -30.922 1 18.83 495 LEU B C 1
ATOM 8694 O O . LEU B 1 495 ? -17.016 48.594 -30.156 1 18.83 495 LEU B O 1
ATOM 8698 N N . SER B 1 496 ? -15.469 48.438 -31.969 1 20.05 496 SER B N 1
ATOM 8699 C CA . SER B 1 496 ? -15.273 47.25 -32.781 1 20.05 496 SER B CA 1
ATOM 8700 C C . SER B 1 496 ? -15.117 46 -31.938 1 20.05 496 SER B C 1
ATOM 8702 O O . SER B 1 496 ? -14.555 46.031 -30.844 1 20.05 496 SER B O 1
ATOM 8704 N N . ALA B 1 497 ? -15.805 44.75 -32.281 1 19.66 497 ALA B N 1
ATOM 8705 C CA . ALA B 1 497 ? -16.172 43.344 -32.125 1 19.66 497 ALA B CA 1
ATOM 8706 C C . ALA B 1 497 ? -14.922 42.469 -31.953 1 19.66 497 ALA B C 1
ATOM 8708 O O . ALA B 1 497 ? -15.016 41.25 -31.969 1 19.66 497 ALA B O 1
ATOM 8709 N N . LEU B 1 498 ? -13.727 42.906 -32.438 1 20.47 498 LEU B N 1
ATOM 8710 C CA . LEU B 1 498 ? -12.859 41.844 -32.906 1 20.47 498 LEU B CA 1
ATOM 8711 C C . LEU B 1 498 ? -12.695 40.75 -31.828 1 20.47 498 LEU B C 1
ATOM 8713 O O . LEU B 1 498 ? -12.922 41 -30.656 1 20.47 498 LEU B O 1
ATOM 8717 N N . ASP B 1 499 ? -11.812 39.625 -32.094 1 20.62 499 ASP B N 1
ATOM 8718 C CA . ASP B 1 499 ? -11.602 38.188 -32.25 1 20.62 499 ASP B CA 1
ATOM 8719 C C . ASP B 1 499 ? -11.039 37.594 -30.969 1 20.62 499 ASP B C 1
ATOM 8721 O O . ASP B 1 499 ? -10.773 36.375 -30.922 1 20.62 499 ASP B O 1
ATOM 8725 N N . SER B 1 500 ? -10.242 38.344 -30.188 1 22 500 SER B N 1
ATOM 8726 C CA . SER B 1 500 ? -9.297 37.5 -29.453 1 22 500 SER B CA 1
ATOM 8727 C C . SER B 1 500 ? -10.016 36.562 -28.484 1 22 500 SER B C 1
ATOM 8729 O O . SER B 1 500 ? -10.789 37.031 -27.625 1 22 500 SER B O 1
ATOM 8731 N N . SER B 1 501 ? -10.227 35.25 -28.797 1 24.62 501 SER B N 1
ATOM 8732 C CA . SER B 1 501 ? -10.703 34 -28.219 1 24.62 501 SER B CA 1
ATOM 8733 C C . SER B 1 501 ? -10.188 33.812 -26.781 1 24.62 501 SER B C 1
ATOM 8735 O O . SER B 1 501 ? -9.227 33.094 -26.562 1 24.62 501 SER B O 1
ATOM 8737 N N . HIS B 1 502 ? -9.898 34.875 -26.047 1 22.28 502 HIS B N 1
ATOM 8738 C CA . HIS B 1 502 ? -9.359 34.688 -24.703 1 22.28 502 HIS B CA 1
ATOM 8739 C C . HIS B 1 502 ? -10.266 33.781 -23.875 1 22.28 502 HIS B C 1
ATOM 8741 O O . HIS B 1 502 ? -11.453 34.062 -23.719 1 22.28 502 HIS B O 1
ATOM 8747 N N . ILE B 1 503 ? -9.984 32.469 -23.906 1 24.84 503 ILE B N 1
ATOM 8748 C CA . ILE B 1 503 ? -10.586 31.453 -23.078 1 24.84 503 ILE B CA 1
ATOM 8749 C C . ILE B 1 503 ? -10.758 31.969 -21.641 1 24.84 503 ILE B C 1
ATOM 8751 O O . ILE B 1 503 ? -9.773 32.25 -20.953 1 24.84 503 ILE B O 1
ATOM 8755 N N . GLU B 1 504 ? -11.766 32.75 -21.391 1 22.8 504 GLU B N 1
ATOM 8756 C CA . GLU B 1 504 ? -12.25 33.156 -20.062 1 22.8 504 GLU B CA 1
ATOM 8757 C C . GLU B 1 504 ? -12.219 31.969 -19.109 1 22.8 504 GLU B C 1
ATOM 8759 O O . GLU B 1 504 ? -12.961 31 -19.281 1 22.8 504 GLU B O 1
ATOM 8764 N N . LEU B 1 505 ? -11.055 31.656 -18.75 1 24.39 505 LEU B N 1
ATOM 8765 C CA . LEU B 1 505 ? -10.82 30.75 -17.641 1 24.39 505 LEU B CA 1
ATOM 8766 C C . LEU B 1 505 ? -11.812 31 -16.516 1 24.39 505 LEU B C 1
ATOM 8768 O O . LEU B 1 505 ? -11.664 31.953 -15.742 1 24.39 505 LEU B O 1
ATOM 8772 N N . TRP B 1 506 ? -13.125 31.203 -16.875 1 23.06 506 TRP B N 1
ATOM 8773 C CA . TRP B 1 506 ? -14.211 31.516 -15.938 1 23.06 506 TRP B CA 1
ATOM 8774 C C . TRP B 1 506 ? -14.125 30.625 -14.703 1 23.06 506 TRP B C 1
ATOM 8776 O O . TRP B 1 506 ? -14.172 29.391 -14.805 1 23.06 506 TRP B O 1
ATOM 8786 N N . ILE B 1 507 ? -13.32 30.969 -13.75 1 25.62 507 ILE B N 1
ATOM 8787 C CA . ILE B 1 507 ? -13.508 30.703 -12.328 1 25.62 507 ILE B CA 1
ATOM 8788 C C . ILE B 1 507 ? -14.977 30.859 -11.961 1 25.62 507 ILE B C 1
ATOM 8790 O O . ILE B 1 507 ? -15.539 31.953 -12.07 1 25.62 507 ILE B O 1
ATOM 8794 N N . ASP B 1 508 ? -15.812 29.969 -12.289 1 23.88 508 ASP B N 1
ATOM 8795 C CA . ASP B 1 508 ? -17.234 30.016 -11.953 1 23.88 508 ASP B CA 1
ATOM 8796 C C . ASP B 1 508 ? -17.453 30.641 -10.578 1 23.88 508 ASP B C 1
ATOM 8798 O O . ASP B 1 508 ? -16.781 30.266 -9.609 1 23.88 508 ASP B O 1
ATOM 8802 N N . LYS B 1 509 ? -18 31.844 -10.391 1 27.61 509 LYS B N 1
ATOM 8803 C CA . LYS B 1 509 ? -18.688 32.656 -9.383 1 27.61 509 LYS B CA 1
ATOM 8804 C C . LYS B 1 509 ? -19.656 31.812 -8.562 1 27.61 509 LYS B C 1
ATOM 8806 O O . LYS B 1 509 ? -20.453 32.344 -7.801 1 27.61 509 LYS B O 1
ATOM 8811 N N . ALA B 1 510 ? -20.109 30.766 -9.07 1 26.22 510 ALA B N 1
ATOM 8812 C CA . ALA B 1 510 ? -21.156 30.125 -8.281 1 26.22 510 ALA B CA 1
ATOM 8813 C C . ALA B 1 510 ? -20.656 29.781 -6.883 1 26.22 510 ALA B C 1
ATOM 8815 O O . ALA B 1 510 ? -20.062 28.734 -6.672 1 26.22 510 ALA B O 1
ATOM 8816 N N . TRP B 1 511 ? -20.016 30.703 -6.188 1 26.97 511 TRP B N 1
ATOM 8817 C CA . TRP B 1 511 ? -19.938 30.672 -4.73 1 26.97 511 TRP B CA 1
ATOM 8818 C C . TRP B 1 511 ? -21.281 30.266 -4.125 1 26.97 511 TRP B C 1
ATOM 8820 O O . TRP B 1 511 ? -22.094 31.109 -3.75 1 26.97 511 TRP B O 1
ATOM 8830 N N . THR B 1 512 ? -22.188 29.719 -4.945 1 23.67 512 THR B N 1
ATOM 8831 C CA . THR B 1 512 ? -23.422 29.359 -4.25 1 23.67 512 THR B CA 1
ATOM 8832 C C . THR B 1 512 ? -23.125 28.688 -2.916 1 23.67 512 THR B C 1
ATOM 8834 O O . THR B 1 512 ? -22.047 28.094 -2.746 1 23.67 512 THR B O 1
ATOM 8837 N N . ARG B 1 513 ? -24.031 29.062 -1.931 1 24.12 513 ARG B N 1
ATOM 8838 C CA . ARG B 1 513 ? -24.062 28.5 -0.582 1 24.12 513 ARG B CA 1
ATOM 8839 C C . ARG B 1 513 ? -23.766 27.016 -0.595 1 24.12 513 ARG B C 1
ATOM 8841 O O . ARG B 1 513 ? -24.469 26.234 -1.246 1 24.12 513 ARG B O 1
ATOM 8848 N N . THR B 1 514 ? -22.516 26.797 -0.69 1 26.92 514 THR B N 1
ATOM 8849 C CA . THR B 1 514 ? -22.219 25.391 -0.461 1 26.92 514 THR B CA 1
ATOM 8850 C C . THR B 1 514 ? -23.234 24.766 0.486 1 26.92 514 THR B C 1
ATOM 8852 O O . THR B 1 514 ? -23.25 25.078 1.681 1 26.92 514 THR B O 1
ATOM 8855 N N . THR B 1 515 ? -24.516 24.922 0.083 1 22.95 515 THR B N 1
ATOM 8856 C CA . THR B 1 515 ? -25.234 23.984 0.931 1 22.95 515 THR B CA 1
ATOM 8857 C C . THR B 1 515 ? -24.438 22.703 1.131 1 22.95 515 THR B C 1
ATOM 8859 O O . THR B 1 515 ? -23.953 22.109 0.166 1 22.95 515 THR B O 1
ATOM 8862 N N . ARG B 1 516 ? -23.719 22.75 2.131 1 26.02 516 ARG B N 1
ATOM 8863 C CA . ARG B 1 516 ? -23.031 21.5 2.457 1 26.02 516 ARG B CA 1
ATOM 8864 C C . ARG B 1 516 ? -23.781 20.312 1.873 1 26.02 516 ARG B C 1
ATOM 8866 O O . ARG B 1 516 ? -24.938 20.062 2.219 1 26.02 516 ARG B O 1
ATOM 8873 N N . PRO B 1 517 ? -23.609 20.219 0.505 1 26.23 517 PRO B N 1
ATOM 8874 C CA . PRO B 1 517 ? -24.359 18.969 0.359 1 26.23 517 PRO B CA 1
ATOM 8875 C C . PRO B 1 517 ? -24.266 18.078 1.599 1 26.23 517 PRO B C 1
ATOM 8877 O O . PRO B 1 517 ? -23.281 18.156 2.346 1 26.23 517 PRO B O 1
ATOM 8880 N N . MET B 1 518 ? -25.344 17.875 2.24 1 24.41 518 MET B N 1
ATOM 8881 C CA . MET B 1 518 ? -25.328 16.891 3.316 1 24.41 518 MET B CA 1
ATOM 8882 C C . MET B 1 518 ? -24.328 15.781 3.023 1 24.41 518 MET B C 1
ATOM 8884 O O . MET B 1 518 ? -24.375 15.156 1.966 1 24.41 518 MET B O 1
ATOM 8888 N N . ARG B 1 519 ? -23.078 16.078 3.197 1 26.62 519 ARG B N 1
ATOM 8889 C CA . ARG B 1 519 ? -22.109 14.984 3.25 1 26.62 519 ARG B CA 1
ATOM 8890 C C . ARG B 1 519 ? -22.828 13.648 3.436 1 26.62 519 ARG B C 1
ATOM 8892 O O . ARG B 1 519 ? -23.797 13.562 4.184 1 26.62 519 ARG B O 1
ATOM 8899 N N . SER B 1 520 ? -22.609 12.727 2.582 1 23.77 520 SER B N 1
ATOM 8900 C CA . SER B 1 520 ? -23.344 11.477 2.367 1 23.77 520 SER B CA 1
ATOM 8901 C C . SER B 1 520 ? -23.906 10.938 3.674 1 23.77 520 SER B C 1
ATOM 8903 O O . SER B 1 520 ? -23.172 10.688 4.629 1 23.77 520 SER B O 1
ATOM 8905 N N . LEU B 1 521 ? -25.078 11.32 4.012 1 22.06 521 LEU B N 1
ATOM 8906 C CA . LEU B 1 521 ? -25.875 10.258 4.605 1 22.06 521 LEU B CA 1
ATOM 8907 C C . LEU B 1 521 ? -25.828 9 3.74 1 22.06 521 LEU B C 1
ATOM 8909 O O . LEU B 1 521 ? -26.203 9.039 2.566 1 22.06 521 LEU B O 1
ATOM 8913 N N . SER B 1 522 ? -25.141 8.062 3.609 1 23.67 522 SER B N 1
ATOM 8914 C CA . SER B 1 522 ? -25.578 7.062 2.645 1 23.67 522 SER B CA 1
ATOM 8915 C C . SER B 1 522 ? -27.078 7.168 2.379 1 23.67 522 SER B C 1
ATOM 8917 O O . SER B 1 522 ? -27.531 6.895 1.269 1 23.67 522 SER B O 1
ATOM 8919 N N . CYS B 1 523 ? -28.031 6.672 3.383 1 21.39 523 CYS B N 1
ATOM 8920 C CA . CYS B 1 523 ? -29.422 6.254 3.236 1 21.39 523 CYS B CA 1
ATOM 8921 C C . CYS B 1 523 ? -30.328 7.445 2.928 1 21.39 523 CYS B C 1
ATOM 8923 O O . CYS B 1 523 ? -29.984 8.586 3.234 1 21.39 523 CYS B O 1
ATOM 8925 N N . SER B 1 524 ? -31.562 7.258 2.33 1 22.98 524 SER B N 1
ATOM 8926 C CA . SER B 1 524 ? -32.625 8.172 1.939 1 22.98 524 SER B CA 1
ATOM 8927 C C . SER B 1 524 ? -32.625 9.43 2.803 1 22.98 524 SER B C 1
ATOM 8929 O O . SER B 1 524 ? -31.906 9.5 3.801 1 22.98 524 SER B O 1
ATOM 8931 N N . SER B 1 525 ? -33.969 9.898 2.979 1 20.92 525 SER B N 1
ATOM 8932 C CA . SER B 1 525 ? -35.312 10.508 2.93 1 20.92 525 SER B CA 1
ATOM 8933 C C . SER B 1 525 ? -35.688 11.133 4.27 1 20.92 525 SER B C 1
ATOM 8935 O O . SER B 1 525 ? -35.375 10.57 5.324 1 20.92 525 SER B O 1
ATOM 8937 N N . GLU B 1 526 ? -36.031 12.414 4.262 1 22.2 526 GLU B N 1
ATOM 8938 C CA . GLU B 1 526 ? -36.719 13.117 5.34 1 22.2 526 GLU B CA 1
ATOM 8939 C C . GLU B 1 526 ? -37.75 12.227 5.996 1 22.2 526 GLU B C 1
ATOM 8941 O O . GLU B 1 526 ? -38.75 11.859 5.363 1 22.2 526 GLU B O 1
ATOM 8946 N N . PRO B 1 527 ? -37.531 11.312 6.621 1 20.41 527 PRO B N 1
ATOM 8947 C CA . PRO B 1 527 ? -38.719 10.633 7.129 1 20.41 527 PRO B CA 1
ATOM 8948 C C . PRO B 1 527 ? -39.781 11.594 7.688 1 20.41 527 PRO B C 1
ATOM 8950 O O . PRO B 1 527 ? -39.406 12.68 8.164 1 20.41 527 PRO B O 1
ATOM 8953 N N . LEU B 1 528 ? -41.062 11.477 7.16 1 21.92 528 LEU B N 1
ATOM 8954 C CA . LEU B 1 528 ? -42.406 11.812 7.551 1 21.92 528 LEU B CA 1
ATOM 8955 C C . LEU B 1 528 ? -42.562 11.867 9.07 1 21.92 528 LEU B C 1
ATOM 8957 O O . LEU B 1 528 ? -41.812 11.195 9.781 1 21.92 528 LEU B O 1
ATOM 8961 N N . PRO B 1 529 ? -43.5 12.68 9.5 1 20.14 529 PRO B N 1
ATOM 8962 C CA . PRO B 1 529 ? -43.938 12.906 10.875 1 20.14 529 PRO B CA 1
ATOM 8963 C C . PRO B 1 529 ? -44.031 11.609 11.688 1 20.14 529 PRO B C 1
ATOM 8965 O O . PRO B 1 529 ? -44 10.516 11.117 1 20.14 529 PRO B O 1
ATOM 8968 N N . TYR B 1 530 ? -44.531 11.719 12.969 1 19.45 530 TYR B N 1
ATOM 8969 C CA . TYR B 1 530 ? -44.688 11 14.227 1 19.45 530 TYR B CA 1
ATOM 8970 C C . TYR B 1 530 ? -45.562 9.766 14.039 1 19.45 530 TYR B C 1
ATOM 8972 O O . TYR B 1 530 ? -46 9.156 15.016 1 19.45 530 TYR B O 1
ATOM 8980 N N . ILE B 1 531 ? -46.094 9.391 12.844 1 19.16 531 ILE B N 1
ATOM 8981 C CA . ILE B 1 531 ? -47.312 8.68 13.242 1 19.16 531 ILE B CA 1
ATOM 8982 C C . ILE B 1 531 ? -46.969 7.668 14.344 1 19.16 531 ILE B C 1
ATOM 8984 O O . ILE B 1 531 ? -45.844 7.184 14.43 1 19.16 531 ILE B O 1
ATOM 8988 N N . TYR B 1 532 ? -48.219 6.973 14.883 1 18.02 532 TYR B N 1
ATOM 8989 C CA . TYR B 1 532 ? -48.906 6.273 15.969 1 18.02 532 TYR B CA 1
ATOM 8990 C C . TYR B 1 532 ? -48.188 4.973 16.312 1 18.02 532 TYR B C 1
ATOM 8992 O O . TYR B 1 532 ? -47.375 4.48 15.531 1 18.02 532 TYR B O 1
ATOM 9000 N N . ASN B 1 533 ? -48.875 4.309 17.172 1 18.42 533 ASN B N 1
ATOM 9001 C CA . ASN B 1 533 ? -49.188 3.332 18.219 1 18.42 533 ASN B CA 1
ATOM 9002 C C . ASN B 1 533 ? -49.156 1.904 17.672 1 18.42 533 ASN B C 1
ATOM 9004 O O . ASN B 1 533 ? -50.125 1.416 17.109 1 18.42 533 ASN B O 1
ATOM 9008 N N . PHE B 1 534 ? -48.281 1.746 16.812 1 17.45 534 PHE B N 1
ATOM 9009 C CA . PHE B 1 534 ? -48.5 0.326 16.562 1 17.45 534 PHE B CA 1
ATOM 9010 C C . PHE B 1 534 ? -48.594 -0.449 17.875 1 17.45 534 PHE B C 1
ATOM 9012 O O . PHE B 1 534 ? -47.625 -0.546 18.625 1 17.45 534 PHE B O 1
ATOM 9019 N N . GLY B 1 535 ? -49.875 -0.675 18.422 1 17.44 535 GLY B N 1
ATOM 9020 C CA . GLY B 1 535 ? -50.531 -1.488 19.438 1 17.44 535 GLY B CA 1
ATOM 9021 C C . GLY B 1 535 ? -50 -2.916 19.469 1 17.44 535 GLY B C 1
ATOM 9022 O O . GLY B 1 535 ? -50.562 -3.793 18.797 1 17.44 535 GLY B O 1
ATOM 9023 N N . LEU B 1 536 ? -48.906 -3.148 18.984 1 17.06 536 LEU B N 1
ATOM 9024 C CA . LEU B 1 536 ? -48.781 -4.574 19.25 1 17.06 536 LEU B CA 1
ATOM 9025 C C . LEU B 1 536 ? -49.188 -4.898 20.688 1 17.06 536 LEU B C 1
ATOM 9027 O O . LEU B 1 536 ? -48.531 -4.504 21.641 1 17.06 536 LEU B O 1
ATOM 9031 N N . HIS B 1 537 ? -50.625 -4.812 20.938 1 16.56 537 HIS B N 1
ATOM 9032 C CA . HIS B 1 537 ? -51.375 -5.281 22.109 1 16.56 537 HIS B CA 1
ATOM 9033 C C . HIS B 1 537 ? -50.75 -6.527 22.703 1 16.56 537 HIS B C 1
ATOM 9035 O O . HIS B 1 537 ? -49.812 -7.098 22.125 1 16.56 537 HIS B O 1
ATOM 9041 N N . HIS B 1 538 ? -51.75 -7.402 23.203 1 16.5 538 HIS B N 1
ATOM 9042 C CA . HIS B 1 538 ? -52.125 -8.203 24.359 1 16.5 538 HIS B CA 1
ATOM 9043 C C . HIS B 1 538 ? -51.562 -9.609 24.281 1 16.5 538 HIS B C 1
ATOM 9045 O O . HIS B 1 538 ? -51.844 -10.453 25.125 1 16.5 538 HIS B O 1
ATOM 9051 N N . LEU B 1 539 ? -51 -10.07 23.266 1 15.99 539 LEU B N 1
ATOM 9052 C CA . LEU B 1 539 ? -51.406 -11.469 23.391 1 15.99 539 LEU B CA 1
ATOM 9053 C C . LEU B 1 539 ? -51.188 -11.977 24.812 1 15.99 539 LEU B C 1
ATOM 9055 O O . LEU B 1 539 ? -50.375 -11.422 25.547 1 15.99 539 LEU B O 1
ATOM 9059 N N . ALA B 1 540 ? -51.156 -13.367 25.031 1 15.6 540 ALA B N 1
ATOM 9060 C CA . ALA B 1 540 ? -51.812 -14.203 26.031 1 15.6 540 ALA B CA 1
ATOM 9061 C C . ALA B 1 540 ? -51.062 -14.133 27.375 1 15.6 540 ALA B C 1
ATOM 9063 O O . ALA B 1 540 ? -49.938 -14.609 27.5 1 15.6 540 ALA B O 1
ATOM 9064 N N . LYS B 1 541 ? -50.531 -13.055 27.938 1 17.61 541 LYS B N 1
ATOM 9065 C CA . LYS B 1 541 ? -50.188 -13.75 29.172 1 17.61 541 LYS B CA 1
ATOM 9066 C C . LYS B 1 541 ? -51.344 -14.555 29.703 1 17.61 541 LYS B C 1
ATOM 9068 O O . LYS B 1 541 ? -52.344 -13.984 30.156 1 17.61 541 LYS B O 1
ATOM 9073 N N . THR B 1 542 ? -51.688 -15.812 29.203 1 15.91 542 THR B N 1
ATOM 9074 C CA . THR B 1 542 ? -52.469 -16.75 29.984 1 15.91 542 THR B CA 1
ATOM 9075 C C . THR B 1 542 ? -52 -16.797 31.438 1 15.91 542 THR B C 1
ATOM 9077 O O . THR B 1 542 ? -50.781 -16.734 31.703 1 15.91 542 THR B O 1
ATOM 9080 N N . GLN B 1 543 ? -52.969 -16.656 32.375 1 16.16 543 GLN B N 1
ATOM 9081 C CA . GLN B 1 543 ? -53.188 -16.781 33.812 1 16.16 543 GLN B CA 1
ATOM 9082 C C . GLN B 1 543 ? -52.688 -18.125 34.344 1 16.16 543 GLN B C 1
ATOM 9084 O O . GLN B 1 543 ? -52.844 -18.438 35.531 1 16.16 543 GLN B O 1
ATOM 9089 N N . ILE B 1 544 ? -51.969 -19.047 33.688 1 16.61 544 ILE B N 1
ATOM 9090 C CA . ILE B 1 544 ? -52.344 -20.219 34.469 1 16.61 544 ILE B CA 1
ATOM 9091 C C . ILE B 1 544 ? -51.938 -20.016 35.938 1 16.61 544 ILE B C 1
ATOM 9093 O O . ILE B 1 544 ? -50.812 -19.531 36.219 1 16.61 544 ILE B O 1
ATOM 9097 N N . SER B 1 545 ? -52.938 -20.234 36.875 1 15.7 545 SER B N 1
ATOM 9098 C CA . SER B 1 545 ? -53.125 -20.281 38.312 1 15.7 545 SER B CA 1
ATOM 9099 C C . SER B 1 545 ? -52.125 -21.203 39 1 15.7 545 SER B C 1
ATOM 9101 O O . SER B 1 545 ? -52.062 -21.266 40.219 1 15.7 545 SER B O 1
ATOM 9103 N N . PRO B 1 546 ? -51.375 -22.078 38.375 1 16.14 546 PRO B N 1
ATOM 9104 C CA . PRO B 1 546 ? -51.562 -23.219 39.281 1 16.14 546 PRO B CA 1
ATOM 9105 C C . PRO B 1 546 ? -51.156 -22.906 40.719 1 16.14 546 PRO B C 1
ATOM 9107 O O . PRO B 1 546 ? -50.406 -21.969 40.969 1 16.14 546 PRO B O 1
ATOM 9110 N N . GLN B 1 547 ? -51.75 -23.875 41.594 1 15.55 547 GLN B N 1
ATOM 9111 C CA . GLN B 1 547 ? -51.906 -24.141 43.031 1 15.55 547 GLN B CA 1
ATOM 9112 C C . GLN B 1 547 ? -50.562 -24.078 43.75 1 15.55 547 GLN B C 1
ATOM 9114 O O . GLN B 1 547 ? -49.5 -24 43.125 1 15.55 547 GLN B O 1
ATOM 9119 N N . GLN B 1 548 ? -50.469 -25.094 44.656 1 14.78 548 GLN B N 1
ATOM 9120 C CA . GLN B 1 548 ? -50.281 -25.266 46.094 1 14.78 548 GLN B CA 1
ATOM 9121 C C . GLN B 1 548 ? -48.812 -25.5 46.438 1 14.78 548 GLN B C 1
ATOM 9123 O O . GLN B 1 548 ? -48.312 -25 47.438 1 14.78 548 GLN B O 1
ATOM 9128 N N . THR B 1 549 ? -48.062 -26.422 45.688 1 15.14 549 THR B N 1
ATOM 9129 C CA . THR B 1 549 ? -47.75 -27.359 46.75 1 15.14 549 THR B CA 1
ATOM 9130 C C . THR B 1 549 ? -46.75 -26.766 47.719 1 15.14 549 THR B C 1
ATOM 9132 O O . THR B 1 549 ? -46.062 -25.797 47.406 1 15.14 549 THR B O 1
ATOM 9135 N N . HIS B 1 550 ? -46.312 -27.766 48.594 1 15.35 550 HIS B N 1
ATOM 9136 C CA . HIS B 1 550 ? -46 -27.938 50 1 15.35 550 HIS B CA 1
ATOM 9137 C C . HIS B 1 550 ? -44.625 -27.359 50.312 1 15.35 550 HIS B C 1
ATOM 9139 O O . HIS B 1 550 ? -43.844 -27.047 49.375 1 15.35 550 HIS B O 1
ATOM 9145 N N . PRO B 1 551 ? -44.031 -28.203 51.094 1 15.62 551 PRO B N 1
ATOM 9146 C CA . PRO B 1 551 ? -43.594 -27.922 52.469 1 15.62 551 PRO B CA 1
ATOM 9147 C C . PRO B 1 551 ? -42.125 -27.453 52.531 1 15.62 551 PRO B C 1
ATOM 9149 O O . PRO B 1 551 ? -41.844 -26.391 53.094 1 15.62 551 PRO B O 1
ATOM 9152 N N . PRO B 1 552 ? -41.281 -28.531 52.594 1 14.66 552 PRO B N 1
ATOM 9153 C CA . PRO B 1 552 ? -40.719 -28.719 53.938 1 14.66 552 PRO B CA 1
ATOM 9154 C C . PRO B 1 552 ? -39.344 -28.078 54.062 1 14.66 552 PRO B C 1
ATOM 9156 O O . PRO B 1 552 ? -39.094 -27.328 55.031 1 14.66 552 PRO B O 1
ATOM 9159 N N . LEU B 1 553 ? -38.344 -28.859 53.5 1 15.04 553 LEU B N 1
ATOM 9160 C CA . LEU B 1 553 ? -37.531 -29.469 54.531 1 15.04 553 LEU B CA 1
ATOM 9161 C C . LEU B 1 553 ? -36.406 -28.531 54.969 1 15.04 553 LEU B C 1
ATOM 9163 O O . LEU B 1 553 ? -36 -27.641 54.219 1 15.04 553 LEU B O 1
ATOM 9167 N N . ARG B 1 554 ? -35.5 -29.219 55.719 1 14.21 554 ARG B N 1
ATOM 9168 C CA . ARG B 1 554 ? -34.844 -29.234 57.031 1 14.21 554 ARG B CA 1
ATOM 9169 C C . ARG B 1 554 ? -33.5 -28.562 56.938 1 14.21 554 ARG B C 1
ATOM 9171 O O . ARG B 1 554 ? -33.156 -27.703 57.781 1 14.21 554 ARG B O 1
ATOM 9178 N N . CYS B 1 555 ? -32.438 -29.281 56.281 1 14.31 555 CYS B N 1
ATOM 9179 C CA . CYS B 1 555 ? -31.484 -29.75 57.281 1 14.31 555 CYS B CA 1
ATOM 9180 C C . CYS B 1 555 ? -30.469 -28.656 57.594 1 14.31 555 CYS B C 1
ATOM 9182 O O . CYS B 1 555 ? -30.234 -27.75 56.781 1 14.31 555 CYS B O 1
ATOM 9184 N N . THR B 1 556 ? -29.719 -28.938 58.719 1 14.14 556 THR B N 1
ATOM 9185 C CA . THR B 1 556 ? -29.094 -28.578 59.969 1 14.14 556 THR B CA 1
ATOM 9186 C C . THR B 1 556 ? -27.703 -27.984 59.719 1 14.14 556 THR B C 1
ATOM 9188 O O . THR B 1 556 ? -27.391 -26.891 60.219 1 14.14 556 THR B O 1
ATOM 9191 N N . GLN B 1 557 ? -26.656 -28.906 59.75 1 13.69 557 GLN B N 1
ATOM 9192 C CA . GLN B 1 557 ? -25.828 -28.938 60.938 1 13.69 557 GLN B CA 1
ATOM 9193 C C . GLN B 1 557 ? -24.641 -27.984 60.844 1 13.69 557 GLN B C 1
ATOM 9195 O O . GLN B 1 557 ? -24.484 -27.094 61.688 1 13.69 557 GLN B O 1
ATOM 9200 N N . SER B 1 558 ? -23.359 -28.594 60.938 1 14.2 558 SER B N 1
ATOM 9201 C CA . SER B 1 558 ? -22.453 -28.609 62.062 1 14.2 558 SER B CA 1
ATOM 9202 C C . SER B 1 558 ? -21.359 -27.547 61.938 1 14.2 558 SER B C 1
ATOM 9204 O O . SER B 1 558 ? -21.078 -27.094 60.844 1 14.2 558 SER B O 1
ATOM 9206 N N . GLN B 1 559 ? -20.547 -27.422 63.062 1 13.8 559 GLN B N 1
ATOM 9207 C CA . GLN B 1 559 ? -19.859 -26.562 64 1 13.8 559 GLN B CA 1
ATOM 9208 C C . GLN B 1 559 ? -18.406 -26.328 63.625 1 13.8 559 GLN B C 1
ATOM 9210 O O . GLN B 1 559 ? -17.734 -25.469 64.188 1 13.8 559 GLN B O 1
ATOM 9215 N N . LYS B 1 560 ? -17.734 -27.141 62.75 1 14.98 560 LYS B N 1
ATOM 9216 C CA . LYS B 1 560 ? -16.5 -27.516 63.438 1 14.98 560 LYS B CA 1
ATOM 9217 C C . LYS B 1 560 ? -15.672 -26.281 63.781 1 14.98 560 LYS B C 1
ATOM 9219 O O . LYS B 1 560 ? -15.742 -25.266 63.094 1 14.98 560 LYS B O 1
ATOM 9224 N N . ARG B 1 561 ? -14.445 -26.547 64.562 1 14.34 561 ARG B N 1
ATOM 9225 C CA . ARG B 1 561 ? -13.68 -26.266 65.812 1 14.34 561 ARG B CA 1
ATOM 9226 C C . ARG B 1 561 ? -12.672 -25.141 65.562 1 14.34 561 ARG B C 1
ATOM 9228 O O . ARG B 1 561 ? -12.328 -24.844 64.375 1 14.34 561 ARG B O 1
ATOM 9235 N N . PRO B 1 562 ? -11.422 -25.203 66.438 1 14.3 562 PRO B N 1
ATOM 9236 C CA . PRO B 1 562 ? -10.844 -24.391 67.5 1 14.3 562 PRO B CA 1
ATOM 9237 C C . PRO B 1 562 ? -9.664 -23.547 67.062 1 14.3 562 PRO B C 1
ATOM 9239 O O . PRO B 1 562 ? -9.617 -22.344 67.312 1 14.3 562 PRO B O 1
ATOM 9242 N N . ARG B 1 563 ? -8.453 -24.219 66.938 1 14.01 563 ARG B N 1
ATOM 9243 C CA . ARG B 1 563 ? -7.441 -24.094 68 1 14.01 563 ARG B CA 1
ATOM 9244 C C . ARG B 1 563 ? -6.562 -22.859 67.75 1 14.01 563 ARG B C 1
ATOM 9246 O O . ARG B 1 563 ? -6.48 -22.359 66.625 1 14.01 563 ARG B O 1
ATOM 9253 N N . ILE B 1 564 ? -5.098 -22.938 68.312 1 13.95 564 ILE B N 1
ATOM 9254 C CA . ILE B 1 564 ? -4.387 -22.359 69.438 1 13.95 564 ILE B CA 1
ATOM 9255 C C . ILE B 1 564 ? -3.432 -21.281 68.938 1 13.95 564 ILE B C 1
ATOM 9257 O O . ILE B 1 564 ? -3.463 -20.141 69.438 1 13.95 564 ILE B O 1
ATOM 9261 N N . ARG B 1 565 ? -1.965 -21.547 69.062 1 14.49 565 ARG B N 1
ATOM 9262 C CA . ARG B 1 565 ? -1.078 -21.047 70.125 1 14.49 565 ARG B CA 1
ATOM 9263 C C . ARG B 1 565 ? -0.34 -19.797 69.688 1 14.49 565 ARG B C 1
ATOM 9265 O O . ARG B 1 565 ? -0.264 -19.516 68.438 1 14.49 565 ARG B O 1
ATOM 9272 N N . ARG B 1 566 ? 1.069 -19.656 70.25 1 14.27 566 ARG B N 1
ATOM 9273 C CA . ARG B 1 566 ? 1.755 -18.844 71.25 1 14.27 566 ARG B CA 1
ATOM 9274 C C . ARG B 1 566 ? 2.58 -17.75 70.562 1 14.27 566 ARG B C 1
ATOM 9276 O O . ARG B 1 566 ? 2.828 -17.781 69.375 1 14.27 566 ARG B O 1
ATOM 9283 N N . ARG B 1 567 ? 3.992 -17.672 71.125 1 13.88 567 ARG B N 1
ATOM 9284 C CA . ARG B 1 567 ? 4.574 -16.75 72.062 1 13.88 567 ARG B CA 1
ATOM 9285 C C . ARG B 1 567 ? 5.48 -15.742 71.375 1 13.88 567 ARG B C 1
ATOM 9287 O O . ARG B 1 567 ? 5.41 -14.539 71.688 1 13.88 567 ARG B O 1
ATOM 9294 N N . LYS B 1 568 ? 6.801 -16.141 70.938 1 14.16 568 LYS B N 1
ATOM 9295 C CA . LYS B 1 568 ? 7.945 -15.758 71.75 1 14.16 568 LYS B CA 1
ATOM 9296 C C . LYS B 1 568 ? 8.43 -14.352 71.375 1 14.16 568 LYS B C 1
ATOM 9298 O O . LYS B 1 568 ? 8.258 -13.898 70.25 1 14.16 568 LYS B O 1
ATOM 9303 N N . ARG B 1 569 ? 9.648 -13.859 72.188 1 14.06 569 ARG B N 1
ATOM 9304 C CA . ARG B 1 569 ? 10.125 -12.742 73 1 14.06 569 ARG B CA 1
ATOM 9305 C C . ARG B 1 569 ? 10.953 -11.773 72.125 1 14.06 569 ARG B C 1
ATOM 9307 O O . ARG B 1 569 ? 10.711 -10.562 72.188 1 14.06 569 ARG B O 1
ATOM 9314 N N . ILE B 1 570 ? 12.344 -12.039 71.875 1 14.25 570 ILE B N 1
ATOM 9315 C CA . ILE B 1 570 ? 13.289 -11.391 72.812 1 14.25 570 ILE B CA 1
ATOM 9316 C C . ILE B 1 570 ? 13.703 -10.031 72.188 1 14.25 570 ILE B C 1
ATOM 9318 O O . ILE B 1 570 ? 13.586 -9.797 71 1 14.25 570 ILE B O 1
ATOM 9322 N N . ASN B 1 571 ? 15.117 -9.719 72.375 1 14.12 571 ASN B N 1
ATOM 9323 C CA . ASN B 1 571 ? 15.82 -8.75 73.25 1 14.12 571 ASN B CA 1
ATOM 9324 C C . ASN B 1 571 ? 16.25 -7.523 72.438 1 14.12 571 ASN B C 1
ATOM 9326 O O . ASN B 1 571 ? 16.203 -7.531 71.188 1 14.12 571 ASN B O 1
ATOM 9330 N N . CYS B 1 572 ? 17.688 -7.109 72.625 1 14.56 572 CYS B N 1
ATOM 9331 C CA . CYS B 1 572 ? 18.266 -6.008 73.375 1 14.56 572 CYS B CA 1
ATOM 9332 C C . CYS B 1 572 ? 18.734 -4.895 72.438 1 14.56 572 CYS B C 1
ATOM 9334 O O . CYS B 1 572 ? 18.344 -3.734 72.625 1 14.56 572 CYS B O 1
ATOM 9336 N N . VAL B 1 573 ? 20.203 -4.676 72.312 1 14.61 573 VAL B N 1
ATOM 9337 C CA . VAL B 1 573 ? 20.922 -3.607 73 1 14.61 573 VAL B CA 1
ATOM 9338 C C . VAL B 1 573 ? 21.203 -2.473 72 1 14.61 573 VAL B C 1
ATOM 9340 O O . VAL B 1 573 ? 21.047 -2.637 70.812 1 14.61 573 VAL B O 1
ATOM 9343 N N . SER B 1 574 ? 22.641 -2.043 71.875 1 14.37 574 SER B N 1
ATOM 9344 C CA . SER B 1 574 ? 23.266 -0.848 72.438 1 14.37 574 SER B CA 1
ATOM 9345 C C . SER B 1 574 ? 23.531 0.197 71.375 1 14.37 574 SER B C 1
ATOM 9347 O O . SER B 1 574 ? 23.125 1.353 71.5 1 14.37 574 SER B O 1
ATOM 9349 N N . GLY B 1 575 ? 24.875 0.26 70.75 1 14.52 575 GLY B N 1
ATOM 9350 C CA . GLY B 1 575 ? 25.828 1.297 71.188 1 14.52 575 GLY B CA 1
ATOM 9351 C C . GLY B 1 575 ? 25.828 2.486 70.25 1 14.52 575 GLY B C 1
ATOM 9352 O O . GLY B 1 575 ? 25.234 2.43 69.125 1 14.52 575 GLY B O 1
ATOM 9353 N N . PRO B 1 576 ? 27.078 3.182 70.062 1 15.92 576 PRO B N 1
ATOM 9354 C CA . PRO B 1 576 ? 27.391 4.574 70.375 1 15.92 576 PRO B CA 1
ATOM 9355 C C . PRO B 1 576 ? 27.328 5.492 69.125 1 15.92 576 PRO B C 1
ATOM 9357 O O . PRO B 1 576 ? 27.109 5.02 68.062 1 15.92 576 PRO B O 1
ATOM 9360 N N . VAL B 1 577 ? 28.594 6.266 68.875 1 15.54 577 VAL B N 1
ATOM 9361 C CA . VAL B 1 577 ? 28.906 7.684 69.062 1 15.54 577 VAL B CA 1
ATOM 9362 C C . VAL B 1 577 ? 29.047 8.344 67.688 1 15.54 577 VAL B C 1
ATOM 9364 O O . VAL B 1 577 ? 28.516 9.438 67.438 1 15.54 577 VAL B O 1
ATOM 9367 N N . SER B 1 578 ? 29.797 7.859 66.625 1 15.12 578 SER B N 1
ATOM 9368 C CA . SER B 1 578 ? 30.984 8.656 66.312 1 15.12 578 SER B CA 1
ATOM 9369 C C . SER B 1 578 ? 30.641 9.773 65.312 1 15.12 578 SER B C 1
ATOM 9371 O O . SER B 1 578 ? 30.094 9.516 64.25 1 15.12 578 SER B O 1
ATOM 9373 N N . THR B 1 579 ? 30.781 11.008 65.688 1 15.35 579 THR B N 1
ATOM 9374 C CA . THR B 1 579 ? 30.344 12.336 65.312 1 15.35 579 THR B CA 1
ATOM 9375 C C . THR B 1 579 ? 31 12.734 63.969 1 15.35 579 THR B C 1
ATOM 9377 O O . THR B 1 579 ? 30.312 13.094 63 1 15.35 579 THR B O 1
ATOM 9380 N N . ASN B 1 580 ? 32.031 13.766 64 1 14.59 580 ASN B N 1
ATOM 9381 C CA . ASN B 1 580 ? 31.969 15.18 63.656 1 14.59 580 ASN B CA 1
ATOM 9382 C C . ASN B 1 580 ? 32.781 15.484 62.406 1 14.59 580 ASN B C 1
ATOM 9384 O O . ASN B 1 580 ? 32.938 16.656 62.031 1 14.59 580 ASN B O 1
ATOM 9388 N N . ASN B 1 581 ? 33.5 14.641 61.719 1 15.54 581 ASN B N 1
ATOM 9389 C CA . ASN B 1 581 ? 34.719 15.289 61.281 1 15.54 581 ASN B CA 1
ATOM 9390 C C . ASN B 1 581 ? 34.438 16.375 60.25 1 15.54 581 ASN B C 1
ATOM 9392 O O . ASN B 1 581 ? 33.625 16.188 59.344 1 15.54 581 ASN B O 1
ATOM 9396 N N . ASN B 1 582 ? 35.188 17.578 60.312 1 14.96 582 ASN B N 1
ATOM 9397 C CA . ASN B 1 582 ? 35.188 19 60 1 14.96 582 ASN B CA 1
ATOM 9398 C C . ASN B 1 582 ? 35.688 19.25 58.562 1 14.96 582 ASN B C 1
ATOM 9400 O O . ASN B 1 582 ? 35.625 20.375 58.062 1 14.96 582 ASN B O 1
ATOM 9404 N N . ALA B 1 583 ? 36.5 18.469 57.844 1 16.27 583 ALA B N 1
ATOM 9405 C CA . ALA B 1 583 ? 37.656 19.125 57.25 1 16.27 583 ALA B CA 1
ATOM 9406 C C . ALA B 1 583 ? 37.25 20.125 56.188 1 16.27 583 ALA B C 1
ATOM 9408 O O . ALA B 1 583 ? 36.312 19.875 55.438 1 16.27 583 ALA B O 1
ATOM 9409 N N . PRO B 1 584 ? 38.188 21.125 55.969 1 16.56 584 PRO B N 1
ATOM 9410 C CA . PRO B 1 584 ? 38.031 22.516 55.5 1 16.56 584 PRO B CA 1
ATOM 9411 C C . PRO B 1 584 ? 37.906 22.625 54 1 16.56 584 PRO B C 1
ATOM 9413 O O . PRO B 1 584 ? 38.094 21.625 53.281 1 16.56 584 PRO B O 1
ATOM 9416 N N . PRO B 1 585 ? 38.5 23.797 53.375 1 16.47 585 PRO B N 1
ATOM 9417 C CA . PRO B 1 585 ? 38.062 24.906 52.5 1 16.47 585 PRO B CA 1
ATOM 9418 C C . PRO B 1 585 ? 38.656 24.781 51.094 1 16.47 585 PRO B C 1
ATOM 9420 O O . PRO B 1 585 ? 38.219 25.531 50.188 1 16.47 585 PRO B O 1
ATOM 9423 N N . LYS B 1 586 ? 39.5 23.812 50.625 1 16.53 586 LYS B N 1
ATOM 9424 C CA . LYS B 1 586 ? 40.625 24.25 49.812 1 16.53 586 LYS B CA 1
ATOM 9425 C C . LYS B 1 586 ? 40.125 24.844 48.5 1 16.53 586 LYS B C 1
ATOM 9427 O O . LYS B 1 586 ? 39.25 24.281 47.844 1 16.53 586 LYS B O 1
ATOM 9432 N N . ALA B 1 587 ? 40.812 26.016 48.094 1 17.86 587 ALA B N 1
ATOM 9433 C CA . ALA B 1 587 ? 40.625 27.141 47.188 1 17.86 587 ALA B CA 1
ATOM 9434 C C . ALA B 1 587 ? 40.938 26.75 45.75 1 17.86 587 ALA B C 1
ATOM 9436 O O . ALA B 1 587 ? 41.906 25.984 45.5 1 17.86 587 ALA B O 1
ATOM 9437 N N . PRO B 1 588 ? 40.156 26.875 44.75 1 18.64 588 PRO B N 1
ATOM 9438 C CA . PRO B 1 588 ? 40.281 26.422 43.375 1 18.64 588 PRO B CA 1
ATOM 9439 C C . PRO B 1 588 ? 41.312 27.234 42.562 1 18.64 588 PRO B C 1
ATOM 9441 O O . PRO B 1 588 ? 41.188 28.453 42.469 1 18.64 588 PRO B O 1
ATOM 9444 N N . GLN B 1 589 ? 42.594 26.953 42.781 1 17.72 589 GLN B N 1
ATOM 9445 C CA . GLN B 1 589 ? 43.625 27.719 42.094 1 17.72 589 GLN B CA 1
ATOM 9446 C C . GLN B 1 589 ? 43.344 27.828 40.594 1 17.72 589 GLN B C 1
ATOM 9448 O O . GLN B 1 589 ? 42.938 26.844 39.969 1 17.72 589 GLN B O 1
ATOM 9453 N N . GLU B 1 590 ? 43.438 29.109 40.031 1 17.67 590 GLU B N 1
ATOM 9454 C CA . GLU B 1 590 ? 43.062 29.844 38.812 1 17.67 590 GLU B CA 1
ATOM 9455 C C . GLU B 1 590 ? 43.875 29.391 37.594 1 17.67 590 GLU B C 1
ATOM 9457 O O . GLU B 1 590 ? 43.312 29.031 36.562 1 17.67 590 GLU B O 1
ATOM 9462 N N . ASN B 1 591 ? 45.125 29.984 37.438 1 17.11 591 ASN B N 1
ATOM 9463 C CA . ASN B 1 591 ? 45.562 30.891 36.406 1 17.11 591 ASN B CA 1
ATOM 9464 C C . ASN B 1 591 ? 46.344 30.156 35.312 1 17.11 591 ASN B C 1
ATOM 9466 O O . ASN B 1 591 ? 47.406 29.625 35.562 1 17.11 591 ASN B O 1
ATOM 9470 N N . GLY B 1 592 ? 46.031 29.438 34.344 1 16.75 592 GLY B N 1
ATOM 9471 C CA . GLY B 1 592 ? 46.938 28.703 33.469 1 16.75 592 GLY B CA 1
ATOM 9472 C C . GLY B 1 592 ? 47.594 29.562 32.406 1 16.75 592 GLY B C 1
ATOM 9473 O O . GLY B 1 592 ? 48.219 29.047 31.484 1 16.75 592 GLY B O 1
ATOM 9474 N N . THR B 1 593 ? 47.531 30.969 32.375 1 19.11 593 THR B N 1
ATOM 9475 C CA . THR B 1 593 ? 47.812 31.469 31.031 1 19.11 593 THR B CA 1
ATOM 9476 C C . THR B 1 593 ? 49.281 31.281 30.688 1 19.11 593 THR B C 1
ATOM 9478 O O . THR B 1 593 ? 50.156 31.594 31.5 1 19.11 593 THR B O 1
ATOM 9481 N N . ASN B 1 594 ? 49.688 30.484 29.781 1 17.62 594 ASN B N 1
ATOM 9482 C CA . ASN B 1 594 ? 50.969 30.047 29.203 1 17.62 594 ASN B CA 1
ATOM 9483 C C . ASN B 1 594 ? 51.656 31.188 28.484 1 17.62 594 ASN B C 1
ATOM 9485 O O . ASN B 1 594 ? 51.062 31.906 27.688 1 17.62 594 ASN B O 1
ATOM 9489 N N . ALA B 1 595 ? 52.844 31.828 28.938 1 18.36 595 ALA B N 1
ATOM 9490 C CA . ALA B 1 595 ? 53.969 32.719 28.641 1 18.36 595 ALA B CA 1
ATOM 9491 C C . ALA B 1 595 ? 54.688 32.25 27.359 1 18.36 595 ALA B C 1
ATOM 9493 O O . ALA B 1 595 ? 55.25 31.156 27.328 1 18.36 595 ALA B O 1
ATOM 9494 N N . THR B 1 596 ? 54.188 32.75 26.297 1 19.44 596 THR B N 1
ATOM 9495 C CA . THR B 1 596 ? 54.906 32.75 25.016 1 19.44 596 THR B CA 1
ATOM 9496 C C . THR B 1 596 ? 56.25 33.438 25.141 1 19.44 596 THR B C 1
ATOM 9498 O O . THR B 1 596 ? 56.406 34.344 25.953 1 19.44 596 THR B O 1
ATOM 9501 N N . MET B 1 597 ? 57.312 33.031 24.469 1 19.33 597 MET B N 1
ATOM 9502 C CA . MET B 1 597 ? 58.75 33.156 24.281 1 19.33 597 MET B CA 1
ATOM 9503 C C . MET B 1 597 ? 59.125 34.5 23.719 1 19.33 597 MET B C 1
ATOM 9505 O O . MET B 1 597 ? 58.531 34.969 22.75 1 19.33 597 MET B O 1
ATOM 9509 N N . LEU B 1 598 ? 59.781 35.531 24.453 1 16.77 598 LEU B N 1
ATOM 9510 C CA . LEU B 1 598 ? 60.594 36.75 24.297 1 16.77 598 LEU B CA 1
ATOM 9511 C C . LEU B 1 598 ? 61.75 36.5 23.344 1 16.77 598 LEU B C 1
ATOM 9513 O O . LEU B 1 598 ? 62.5 37.406 23.016 1 16.77 598 LEU B O 1
ATOM 9517 N N . LYS B 1 599 ? 62.438 35.656 22.844 1 17.45 599 LYS B N 1
ATOM 9518 C CA . LYS B 1 599 ? 63.875 35.906 22.766 1 17.45 599 LYS B CA 1
ATOM 9519 C C . LYS B 1 599 ? 64.188 36.969 21.719 1 17.45 599 LYS B C 1
ATOM 9521 O O . LYS B 1 599 ? 65.25 37.562 21.734 1 17.45 599 LYS B O 1
ATOM 9526 N N . GLY B 1 600 ? 63.75 37.312 20.625 1 18.84 600 GLY B N 1
ATOM 9527 C CA . GLY B 1 600 ? 64.812 37.969 19.906 1 18.84 600 GLY B CA 1
ATOM 9528 C C . GLY B 1 600 ? 65.125 39.375 20.406 1 18.84 600 GLY B C 1
ATOM 9529 O O . GLY B 1 600 ? 64.312 39.969 21.125 1 18.84 600 GLY B O 1
ATOM 9530 N N . GLN B 1 601 ? 66.312 39.969 19.906 1 16.48 601 GLN B N 1
ATOM 9531 C CA . GLN B 1 601 ? 66.688 41.188 19.188 1 16.48 601 GLN B CA 1
ATOM 9532 C C . GLN B 1 601 ? 65.625 41.625 18.203 1 16.48 601 GLN B C 1
ATOM 9534 O O . GLN B 1 601 ? 65 40.781 17.531 1 16.48 601 GLN B O 1
#

InterPro domains:
  IPR002129 Pyridoxal phosphate-dependent decarboxylase, major domain [PF00282] (35-414)
  IPR010977 Aromatic-L-amino-acid decarboxylase [PR00800] (6-25)
  IPR010977 Aromatic-L-amino-acid decarboxylase [PR00800] (29-46)
  IPR010977 Aromatic-L-amino-acid decarboxylase [PR00800] (47-66)
  IPR010977 Aromatic-L-amino-acid decarboxylase [PR00800] (73-92)
  IPR010977 Aromatic-L-amino-acid decarboxylase [PR00800] (94-112)
  IPR010977 Aromatic-L-amino-acid decarboxylase [PR00800] (113-132)
  IPR010977 Aromatic-L-amino-acid decarboxylase [PR00800] (141-161)
  IPR010977 Aromatic-L-amino-acid decarboxylase [PR00800] (352-367)
  IPR010977 Aromatic-L-amino-acid decarboxylase [PR00800] (395-414)
  IPR010977 Aromatic-L-amino-acid decarboxylase [PTHR11999] (1-477)
  IPR015421 Pyridoxal phosphate-dependent transferase, major domain [G3DSA:3.40.640.10] (82-379)
  IPR015422 Pyridoxal phosphate-dependent transferase, small domain [G3DSA:3.90.1150.10] (380-477)
  IPR015424 Pyridoxal phosphate-dependent transferase [SSF53383] (1-471)
  IPR021115 Pyridoxal-phosphate binding site [PS00392] (298-319)

Nearest PDB structures (foldseek):
  4e1o-assembly3_E  TM=9.957E-01  e=6.759E-77  Homo sapiens
  7eiw-assembly1_B  TM=9.948E-01  e=1.976E-75  Homo sapiens
  7eix-assembly1_A  TM=9.915E-01  e=1.161E-74  Homo sapiens
  8ora-assembly1_A-2  TM=9.861E-01  e=1.286E-64  Homo sapiens
  6zek-assembly1_A  TM=8.754E-01  e=9.291E-31  Mus musculus

Foldseek 3Di:
DDPVVCVVVVVVVVVVVCVCLVCVQVDQQAADDDPPRLVVVDDPDDDPDDDDVVVVVVCCVVRPVNHDRDQQHQQEFAFFFQFADPLLVVLVVVLVVVVFWQQDCVSPVCLQVLQLVLLQVLCVLLPADPLQHPDDPNHQKYKDKDQDVLQLLLLLVLLLLVVVLVVVCVVDPDDDDSVVLQCQEEEEEAPLADCSNVVSCVVSVHAYDHWYADLQSAAALVRVVVVCVVSVVVPHQYAEYEFEQQGRAQRGGYQLLNNLVVCVVSVHAYEYHDARVSLLSSDVVSCVRCNNSVSHQKYKYACSGQVNNHGTTIMMMGSHVVSSLVSQDDDDPVRDDPCRPPTDRCCSNGNHSIDGSSSSSVVSSCVVCPSVNSNVLQVVLQVLQVLLVVLQVPDPQKDFSHDHDGNKGKMAGPVAQVLRVVLQVVVVVVSSHDWDWDDDPHGIIIMGGSHHSPHDNVSSVVVSVSSVVSSVVSVVVVVVVVPPPPPPDDDDDDPPDCVVPPPPPPPDPCPPDCPVPPPHDPDPDDDDPPDDCPCPDDPDPPPPDDDDDDDDDDDDDDDDDDDDYYDDDDDYYYDDDDDDDDDDDDPDDDDDDDDDDDDDD/DDPVVCVVVVVVVVVVVCVCLVCVQVDQQAADDDPPRLVVVDDPDDDPDDDDVVVVVVCCVVRPVNHDRDQQHQQEFAFFFQFADPLLVVLVVVLVVVVFWQQDCVSPVCLQVLQLVLLQVLCVLLVADPLQHPPDPNHQKYKDKDQDVLQLLLLLVLLLLVVVLVVVCVVDPDDDDSVVLQCQEEEEEAPLADCSNVVSCVVSVHHYDHWYADLQSAAALVRVVVVCVVSVVVRHQYAEYEFEQQGRAQRGGYQLLNNLVVCVVSVHAYEYHDARVSLLSSDVVSCVRCNNSVSHQKYKYACSGQVNNHGTTIMMMGSHVVSSLVSQDDDDPVRDDPCNVPTDRCCSNGNHSIDGSSSRSSVSSCVVCPSVNSNVLQVVLQVLQVLLVVLQVVDPQKDFSHDHDGNKGKMAGPVAQVLRVVLQVVVVVVSSHDWDWDDDPHGIIIMGGSHHSPHDNVSSVVVSVSSVVSSVVSVVVVVVVVVPVPPPDDDDDDDDDDDDPPVPPPPDPCPPPCPVPPSDPVDDDPDDDDDDDPCPDDPDPPPPDDDDDDDDDDDDDDDDDDDDDDDDDDYDYDDDDDDDDDDDDDDDDDDPDDDDDPDDD

pLDDT: mean 80.75, std 30.9, range [13.36, 98.94]

Solvent-accessible surface area (backbone atoms only — not comparable to full-atom values): 67316 Å² total; per-residue (Å²): 128,51,66,68,53,37,44,53,51,46,39,50,47,34,52,49,48,43,49,48,68,73,48,36,77,77,49,64,33,48,47,89,69,57,89,67,62,54,64,79,73,46,76,88,54,63,44,50,62,54,45,58,63,69,60,56,58,55,38,43,65,70,60,41,53,54,26,35,28,40,44,64,19,56,42,26,18,43,71,72,35,46,25,54,36,68,47,19,52,53,22,46,54,50,36,50,70,52,35,40,47,35,24,33,32,86,48,10,39,28,47,45,49,49,32,42,52,47,40,35,20,50,39,58,53,44,68,53,65,64,40,31,20,58,88,37,93,85,24,56,17,23,45,48,79,38,66,36,64,35,48,48,49,32,51,51,52,49,24,40,47,48,54,50,50,51,54,54,49,71,72,41,94,60,66,62,49,66,23,53,58,38,58,33,35,33,31,36,31,35,66,56,50,55,67,45,58,58,44,33,22,60,64,61,51,38,46,62,49,64,37,78,45,50,97,72,53,20,34,48,32,67,61,51,52,52,50,50,54,55,41,44,72,74,66,34,40,69,40,34,35,48,43,37,35,36,25,76,71,63,36,24,49,34,39,33,62,47,39,25,59,50,26,61,74,65,66,28,40,29,34,38,42,15,43,56,44,42,54,46,21,54,32,72,91,59,44,74,72,49,48,38,56,85,57,41,41,29,42,36,27,27,42,17,23,70,58,36,27,35,74,61,38,12,45,35,32,26,38,46,40,64,54,39,30,70,49,38,59,76,83,58,72,63,72,62,55,94,51,59,88,78,40,68,43,53,21,22,69,42,86,38,48,71,38,72,50,54,46,48,17,50,51,34,35,44,36,45,39,5,50,54,48,52,34,50,53,48,53,48,31,29,50,53,25,50,52,49,51,56,56,46,71,70,37,85,59,44,43,64,87,53,73,71,35,69,28,40,39,46,33,30,39,69,87,31,51,68,59,28,50,50,45,52,50,54,46,46,69,67,20,73,34,37,65,36,55,35,64,59,89,89,42,50,33,39,36,42,22,58,39,24,92,70,52,46,71,66,50,50,52,49,52,47,50,53,51,53,51,52,44,50,52,55,57,50,56,57,55,53,66,63,67,65,73,72,80,82,80,81,88,80,81,88,79,74,83,76,74,73,74,68,75,73,78,67,75,76,76,77,72,56,76,71,58,62,63,73,78,61,64,95,60,76,61,80,72,71,79,79,71,84,72,80,72,80,70,78,75,80,76,81,68,84,81,80,79,89,80,88,86,89,83,89,86,91,83,91,79,86,90,83,87,86,86,89,89,94,82,90,87,87,92,83,86,91,82,89,85,90,89,91,84,91,83,91,78,88,94,83,92,97,90,94,84,88,87,77,88,82,135,129,50,67,68,54,39,43,54,52,47,37,50,47,34,51,49,49,46,48,49,67,71,46,35,78,77,48,65,33,48,45,90,70,58,89,68,63,53,64,80,73,46,75,87,54,64,42,50,60,52,47,58,64,70,59,56,58,55,37,43,66,69,60,40,53,54,26,35,29,39,44,63,20,56,43,27,18,41,71,72,35,45,25,54,37,67,47,18,52,52,21,46,53,50,37,51,68,53,35,39,46,37,24,33,32,85,48,10,39,28,49,44,50,49,32,42,51,47,39,36,21,49,39,59,53,43,68,53,66,66,42,32,20,58,89,36,94,85,23,55,18,22,47,49,80,38,64,37,64,32,47,47,50,31,51,52,51,48,25,42,48,50,54,50,50,52,55,53,50,71,71,42,94,60,68,68,54,67,23,52,58,38,58,32,34,33,29,37,30,35,67,58,50,54,67,43,60,57,45,34,24,60,64,60,49,38,45,66,50,63,37,78,44,51,97,72,52,21,35,48,32,67,60,49,53,52,50,49,54,54,40,44,72,74,66,35,41,69,41,35,36,48,43,36,36,37,26,77,72,60,37,24,49,33,41,33,62,45,39,24,59,50,26,63,73,64,66,29,39,29,34,38,42,14,45,56,45,42,54,45,20,55,32,73,92,60,43,73,72,50,48,38,54,84,56,40,42,28,42,34,26,27,41,16,23,71,56,36,26,36,72,62,37,11,44,35,32,26,40,47,42,65,54,40,31,70,51,38,60,76,83,58,72,65,70,61,55,94,50,61,88,77,40,66,43,53,25,22,70,42,86,37,48,70,37,73,51,53,45,47,17,52,49,35,34,43,36,46,39,5,50,53,49,54,34,49,52,49,53,48,31,28,49,53,27,50,52,48,50,56,55,47,71,71,38,86,58,44,43,64,88,53,72,72,36,69,30,40,38,45,32,30,38,68,87,30,50,67,57,29,51,50,44,52,50,53,46,47,71,66,19,74,34,37,65,37,53,36,65,60,88,90,42,49,31,39,36,42,24,58,40,23,92,71,53,44,72,67,51,49,52,50,53,47,50,54,51,52,52,52,44,52,51,55,58,51,56,55,54,53,61,62,66,60,67,70,77,77,78,82,91,84,88,74,89,85,84,81,76,84,79,70,77,71,79,66,72,76,74,76,72,57,77,70,57,62,65,75,65,80,59,88,43,68,70,83,75,74,81,79,80,85,73,81,67,80,73,70,75,75,78,74,68,85,69,80,85,76,81,85,81,80,88,79,91,80,83,89,77,85,92,85,90,86,91,90,82,90,84,85,89,86,88,83,85,91,80,91,79,74,90,75,84,85,82,86,77,85,84,81,83,72,86,81,85,78,88,71,77,78,135

Organism: NCBI:txid88201

Radius of gyration: 37.46 Å; Cα contacts (8 Å, |Δi|>4): 2133; chains: 2; bounding box: 141×123×149 Å

Sequence (1202 aa):
MQPEEYNRRGKELVDYITQYLGSIRERRVIPDVKPGYMRELLPDSAPFEPEDWDKIFSDIEKVVMPGVVHWQSPYMHAYFPGLTSWPSLLGDMLADAINCLGFTWASSPACTELEMNVMDWLCKALGLPSSSYHHHPDSSGGGVLQGTLSESTLVAVLAARKHKIQQLRAELDQDVDDSILNSRLVAYASDQAHSSVEKAGLISLVKIRFLPSDDQQSLRGETLQQAIEEDSRIGLVPFMVCATLGTTGVCAFDKLSEIGPICAAEDLWLHVDAAYAGSAYFCPELRWSLDGMDFADSFAFNPSKWMMVHFDCTAFWVKDKFKLQQTFSVDPVYLRHENSQVATDFMHWQIPLSRRFRSLKLWFVMRSFGLKNLQAHIRHGIEMAKLLESQILKDPNFEIPAKRHLGLVVFCLKKGNGATQELLCRLTRAGSMYLIPAEIRSKRIIRFTVTSQFTTTDDILRDWGLISKTAAAILSESDEKGDNDDTESQEDDVLSALDSSHIELWIDKAWTRTTRPMRSLSCSSEPLPYIYNFGLHHLAKTQISPQQTHPPLRCTQSQKRPRIRRRKRINCVSGPVSTNNNAPPKAPQENGTNATMLKGQMQPEEYNRRGKELVDYITQYLGSIRERRVIPDVKPGYMRELLPDSAPFEPEDWDKIFSDIEKVVMPGVVHWQSPYMHAYFPGLTSWPSLLGDMLADAINCLGFTWASSPACTELEMNVMDWLCKALGLPSSSYHHHPDSSGGGVLQGTLSESTLVAVLAARKHKIQQLRAELDQDVDDSILNSRLVAYASDQAHSSVEKAGLISLVKIRFLPSDDQQSLRGETLQQAIEEDSRIGLVPFMVCATLGTTGVCAFDKLSEIGPICAAEDLWLHVDAAYAGSAYFCPELRWSLDGMDFADSFAFNPSKWMMVHFDCTAFWVKDKFKLQQTFSVDPVYLRHENSQVATDFMHWQIPLSRRFRSLKLWFVMRSFGLKNLQAHIRHGIEMAKLLESQILKDPNFEIPAKRHLGLVVFCLKKGNGATQELLCRLTRAGSMYLIPAEIRSKRIIRFTVTSQFTTTDDILRDWGLISKTAAAILSESDEKGDNDDTESQEDDVLSALDSSHIELWIDKAWTRTTRPMRSLSCSSEPLPYIYNFGLHHLAKTQISPQQTHPPLRCTQSQKRPRIRRRKRINCVSGPVSTNNNAPPKAPQENGTNATMLKGQ